Protein AF-A0A364LN42-F1 (afdb_monomer)

InterPro domains:
  IPR000801 Esterase-like [PF00756] (158-414)
  IPR001466 Beta-lactamase-related [PF00144] (446-735)
  IPR012338 Beta-lactamase/transpeptidase-like [G3DSA:3.40.710.10] (445-768)
  IPR012338 Beta-lactamase/transpeptidase-like [SSF56601] (440-734)
  IPR029058 Alpha/Beta hydrolase fold [G3DSA:3.40.50.1820] (144-422)
  IPR029058 Alpha/Beta hydrolase fold [SSF53474] (144-419)
  IPR050583 Mycobacterial A85 antigen [PTHR48098] (154-416)

Nearest PDB structures (foldseek):
  3c8d-assembly6_C  TM=6.130E-01  e=2.378E-16  Shigella flexneri 2a str. 2457T
  3c8h-assembly1_A  TM=5.876E-01  e=4.049E-17  Shigella flexneri 2a str. 2457T
  3c8d-assembly6_D  TM=5.938E-01  e=1.198E-16  Shigella flexneri 2a str. 2457T
  3c8d-assembly5_B  TM=5.773E-01  e=4.457E-16  Shigella flexneri 2a str. 2457T
  2b20-assembly1_A  TM=5.584E-01  e=5.601E-16  Shigella flexneri 2a str. 2457T

Solvent-accessible surface area (backbone atoms only — not comparable to full-atom values): 45828 Å² total; per-residue (Å²): 129,68,53,74,49,79,44,82,42,76,69,94,73,22,24,41,39,38,38,38,36,41,69,94,51,105,54,37,35,41,38,42,36,38,38,64,34,96,88,36,81,80,64,90,38,39,31,43,34,32,26,45,34,78,63,51,80,46,77,44,75,38,46,80,43,99,87,67,32,33,37,39,74,47,79,50,59,42,37,27,29,29,45,37,29,38,37,69,65,53,62,93,93,67,82,66,100,68,74,80,38,80,51,76,47,34,29,55,85,64,36,78,51,69,34,79,44,81,61,88,82,61,53,72,78,50,41,49,49,78,44,38,28,41,33,40,81,87,39,48,48,51,70,77,51,67,95,83,68,79,80,52,94,66,45,42,66,34,37,35,37,43,37,47,66,63,85,75,44,90,86,59,62,22,34,38,37,39,30,44,48,21,45,29,34,70,38,68,33,101,87,69,40,50,34,50,42,64,41,26,49,28,44,31,36,68,68,57,52,17,49,66,42,37,36,37,26,36,47,58,62,80,64,42,71,55,97,91,40,67,46,40,58,51,44,61,60,53,21,58,69,27,69,67,47,40,54,50,60,69,29,44,70,59,15,44,45,75,62,70,45,59,55,59,85,54,17,73,44,20,29,32,26,14,52,31,44,32,7,33,24,29,53,46,41,28,49,65,37,26,84,54,20,12,23,31,42,27,34,48,34,45,46,61,48,43,75,55,70,50,65,66,69,72,49,82,78,88,67,87,60,36,52,86,70,34,47,86,86,70,48,56,61,95,43,75,85,49,29,29,40,63,60,51,26,66,73,70,39,40,35,73,84,83,70,40,71,50,55,90,63,75,55,50,64,48,38,31,30,25,76,59,27,67,32,82,75,94,59,77,60,70,40,46,35,45,46,46,50,52,49,21,59,77,70,72,43,40,46,45,72,34,47,16,21,94,46,44,56,43,48,34,52,48,46,62,59,46,48,31,68,75,35,44,54,54,80,77,73,72,78,67,53,75,41,71,55,58,90,93,44,40,54,70,67,49,51,53,54,27,61,72,51,70,38,70,24,35,28,34,12,35,32,45,93,95,41,62,42,34,37,49,42,80,55,51,68,84,48,60,40,57,29,9,44,51,20,34,38,55,43,33,52,48,53,54,50,36,46,54,27,44,76,68,69,69,39,42,69,66,42,44,20,55,43,84,87,49,76,79,70,52,54,76,44,38,49,52,59,72,47,51,48,99,86,60,49,57,43,55,71,95,72,24,73,67,49,66,44,34,40,81,93,46,40,78,54,56,53,65,41,19,53,51,36,36,38,41,23,11,47,22,43,47,50,75,72,69,79,59,41,63,72,82,46,63,56,67,73,41,41,33,69,43,36,56,47,40,49,55,49,49,55,44,52,29,64,41,23,74,30,53,64,42,53,34,40,35,58,64,39,20,31,61,61,44,69,47,18,82,58,47,47,31,56,97,74,51,40,51,42,39,42,24,28,30,21,26,51,44,52,28,51,49,54,48,48,45,39,58,28,85,91,53,33,71,35,74,38,70,46,83,79,78,54,34,52,77,49,50,45,50,91,77,41,89,83,52,60,36,69,67,72,80,62,58,69,72,31,26,63,20,20,35,35,12,50,30,40,37,32,29,40,54,98,90,34,47,42,23,40,37,54,57,14,67,30,81,50,18,17,28,36,40,24,32,38,28,39,64,93,75,58,33,57,58,35,30,29,20,38,36,20,68,14,33,48,33,57,35,47,46,80,73,62,33,56,76,80,42,49,39,47,52,57,45,48,31,48,58,74,25,41,19,66,40,68,74,44,26,69,74,36,72,44,67,27,31,19,45,89,42,30,28,72,72,59,21,51,55,22,53,50,43,27,54,52,54,48,56,51,52,51,50,61,60,55,50,75,75,53,98,56,86,69,61,57,56,60,51,52,54,53,61,76,62,58,67,76,94,59,80,56,95,86,54,80,76,73,80,81,129

Mean predicted aligned error: 11.34 Å

Foldseek 3Di:
DWAKDWDAADDQQGWIWIWTWDDPDPFIKIKIKTDGDPPHDQFPWKKKWKQWQARDIDIDTWDQDPVRMTMDMDTHDQFIKMKIAMDGHDDPPRDDPDTRDIDIFGHHRRHTLVQQGQDPPQDPLLAWDKFKWKQAQVLAIDDGDDPPDDADVRIFIKIKTDGRCNVVDPLDAFFEEEEEQLCQDCHQAPVRHHQVNSSSLSVCCSVLLFPNHIYMYTRFDHFDDDPNDTFDDCLLVLLQLDPSVLVNVQSNQVNCVVVVRRHDQDLLRYEYEYEASSLSSRLSSCQQCVSRHQEYERELYNQQAAAPPCLLVVHDPPDSQTPVRPCNSVPPPPDSVRTRQVVVCVVVQARSNVRDGGDDHHHHYAAEYELPEQDPPDRDGDRSVVSSLVVCVSVLAFYAYGHHYRGSSSVSNVCSVVNCVSGPSDDDPPLAAQDQADVVRGPVVVVVQCVLQVFQKKKKWKDAPNGIYIYIDNDDLLDWDFFFQLLLLLVLLLVLLLQLCLVVVSDDAQQRHFDPLPSPADQQQFLQLLCADPVSGRDDLVPRPLNQQADPVCSVQSRRQGLQLLLQQQSQWDQDDHGSTDGVDRGPQFHDHHQVSQQSVQVSRCSRRVYHPQSNSCRAQPHPNHLVQSSWGCPPPRRSRTRIIGGNRSVNSVVQVQLADPSRVQQQAQDPVRDFLVRHCLQVDPLFFFPGQDFDPVLSRQWGGGRSWIFGHDPNFTQKIKDWGQDQAKTKMKIFGADRVPSHTRMIMIMITRGLLVQLCCVVTYDPSCVSVVSRPCRRRQADNGSVQLVQFRQSRGRLVGGDPVSSVVRVVRNVVVVVVVVVVVVVVVDDDPPVVVVVVVVVVVPRPPDPNSSDDDDPDD

pLDDT: mean 84.15, std 15.56, range [24.89, 98.75]

Sequence (862 aa):
MPESLKIMIDGPSAGLVEILIDTDSSAISAAFIYTPDTATPAPYEMLLGYHDAAGEAHQLPMTLQKNGQWTAKRTMAPNESSDFYMHPNVKPGKLTQKPDIISKIALSDGKIIASVYENPELPTESKGSIQRRVLNAEGILSEPVDEHHQIKPGEQLIEVYIPAGYESSDSKVYPVQVMLDGGMHLRQDAFGNSMGTKTILDNLIANGRMLPIVAVFVSPSPPTQKEGQWVSMPRLGEYACDLKTDAMLKSIPGALKQAGMKTTEDPKKTGLCGQSMGGLQALYTAKMHPEIFGQVIAQSPAVWWGPPAPRLNNEENKSPARYEDDETWRAPLSNQEEQQYLLKMLNTGYDQLSRQTVPQGEVSIYLQAGTHETGDRNQGDEPLTQSVMTLARKLNIGCKLHNGGHTAESWATGLAILLPQAHPAQPALETTEEVNAINEITRSSTEELMRSANIQGAAIASYSDAHISTLSIGTTAKTPFGVASLSKPVFAYLVLKLLEANNADEAIPGFGKFNSSDSQFDLDTPLYQVFRDASGETLADNDNPFLKNFKPEDWDLAKQLNARIILSHRTGLHIVEQKPYSFQFAPGAYYAYSGPGIDCLQMAIEELTHSDLETLAWANVFAAHALNMSHSSYGDEPVAANSLKTTAEDYAALVSSWINDERLNYAFKPQEPIYTMENDYFPQSKDMLVEEITIDASDRKQVSWGLGVGLVIKDKEVVGAYHTGDMNQWRSGFGAEIAPETGRCQTTRVYCANGANGHILAEKILPKALSPALNYFFPTYGFARNVKELDETSFHGMNPQRLKPDLKEQAYQTKNISNRYKELLQGSKSEKTDVAVAEVLDSAQQAKPATPNPFSMEPKPH

Radius of gyration: 31.54 Å; Cα contacts (8 Å, |Δi|>4): 1818; chains: 1; bounding box: 87×78×84 Å

Organism: NCBI:txid45073

Structure (mmCIF, N/CA/C/O backbone):
data_AF-A0A364LN42-F1
#
_entry.id   AF-A0A364LN42-F1
#
loop_
_atom_site.group_PDB
_atom_site.id
_atom_site.type_symbol
_atom_site.label_atom_id
_atom_site.label_alt_id
_atom_site.label_comp_id
_atom_site.label_asym_id
_atom_site.label_entity_id
_atom_site.label_seq_id
_atom_site.pdbx_PDB_ins_code
_atom_site.Cartn_x
_atom_site.Cartn_y
_atom_site.Cartn_z
_atom_site.occupancy
_atom_site.B_iso_or_equiv
_atom_site.auth_seq_id
_atom_site.auth_comp_id
_atom_site.auth_asym_id
_atom_site.auth_atom_id
_atom_site.pdbx_PDB_model_num
ATOM 1 N N . MET A 1 1 ? -25.585 -3.894 -9.585 1.00 34.66 1 MET A N 1
ATOM 2 C CA . MET A 1 1 ? -26.838 -3.324 -9.038 1.00 34.66 1 MET A CA 1
ATOM 3 C C . MET A 1 1 ? -26.421 -2.275 -8.030 1.00 34.66 1 MET A C 1
ATOM 5 O O . MET A 1 1 ? -25.527 -2.601 -7.258 1.00 34.66 1 MET A O 1
ATOM 9 N N 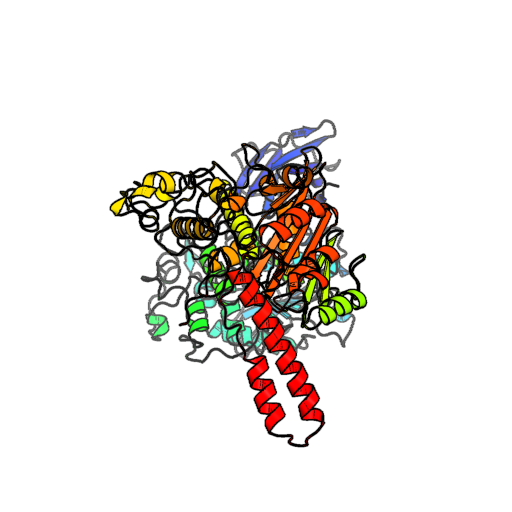. PRO A 1 2 ? -26.991 -1.060 -8.067 1.00 55.22 2 PRO A N 1
ATOM 10 C CA . PRO A 1 2 ? -26.629 -0.002 -7.130 1.00 55.22 2 PRO A CA 1
ATOM 11 C C . PRO A 1 2 ? -26.849 -0.486 -5.697 1.00 55.22 2 PRO A C 1
ATOM 13 O O . PRO A 1 2 ? -27.862 -1.131 -5.407 1.00 55.22 2 PRO A O 1
ATOM 16 N N . GLU A 1 3 ? -25.887 -0.219 -4.819 1.00 74.44 3 GLU A N 1
ATOM 17 C CA . GLU A 1 3 ? -26.058 -0.508 -3.400 1.00 74.44 3 GLU A CA 1
ATOM 18 C C . GLU A 1 3 ? -27.055 0.486 -2.808 1.00 74.44 3 GLU A C 1
ATOM 20 O O . GLU A 1 3 ? -27.007 1.684 -3.094 1.00 74.44 3 GLU A O 1
ATOM 25 N N . SER A 1 4 ? -27.983 -0.020 -1.999 1.00 83.38 4 SER A N 1
ATOM 26 C CA . SER A 1 4 ? -29.033 0.789 -1.390 1.00 83.38 4 SER A CA 1
ATOM 27 C C . SER A 1 4 ? -29.049 0.612 0.119 1.00 83.38 4 SER A C 1
ATOM 29 O O . SER A 1 4 ? -29.069 -0.524 0.598 1.00 83.38 4 SER A O 1
ATOM 31 N N . LEU A 1 5 ? -29.138 1.715 0.854 1.00 83.69 5 LEU A N 1
ATOM 32 C CA . LEU A 1 5 ? -29.405 1.724 2.289 1.00 83.69 5 LEU A CA 1
ATOM 33 C C . LEU A 1 5 ? -30.772 2.346 2.546 1.00 83.69 5 LEU A C 1
ATOM 35 O O . LEU A 1 5 ? -31.093 3.397 1.995 1.00 83.69 5 LEU A O 1
ATOM 39 N N . LYS A 1 6 ? -31.564 1.700 3.399 1.00 84.62 6 LYS A N 1
ATOM 40 C CA . LYS A 1 6 ? -32.884 2.170 3.819 1.00 84.62 6 LYS A CA 1
ATOM 41 C C . LYS A 1 6 ? -32.875 2.430 5.313 1.00 84.62 6 LYS A C 1
ATOM 43 O O . LYS A 1 6 ? -32.485 1.558 6.082 1.00 84.62 6 LYS A O 1
ATOM 48 N N . ILE A 1 7 ? -33.307 3.622 5.702 1.00 80.50 7 ILE A N 1
ATOM 49 C CA . ILE A 1 7 ? -33.343 4.079 7.087 1.00 80.50 7 ILE A CA 1
ATOM 50 C C . ILE A 1 7 ? -34.762 4.558 7.378 1.00 80.50 7 ILE A C 1
ATOM 52 O O . ILE A 1 7 ? -35.265 5.476 6.727 1.00 80.50 7 ILE A O 1
ATOM 56 N N . MET A 1 8 ? -35.409 3.913 8.345 1.00 79.69 8 MET A N 1
ATOM 57 C CA . MET A 1 8 ? -36.706 4.345 8.857 1.00 79.69 8 MET A CA 1
ATOM 58 C C . MET A 1 8 ? -36.498 5.447 9.889 1.00 79.69 8 MET A C 1
ATOM 60 O O . MET A 1 8 ? -35.663 5.309 10.782 1.00 79.69 8 MET A O 1
ATOM 64 N N . ILE A 1 9 ? -37.253 6.532 9.750 1.00 76.25 9 ILE A N 1
ATOM 65 C CA . ILE A 1 9 ? -37.208 7.690 10.638 1.00 76.25 9 ILE A CA 1
ATOM 66 C C . ILE A 1 9 ? -38.529 7.776 11.390 1.00 76.25 9 ILE A C 1
ATOM 68 O O . ILE A 1 9 ? -39.594 7.742 10.776 1.00 76.25 9 ILE A O 1
ATOM 72 N N . ASP A 1 10 ? -38.445 7.953 12.706 1.00 72.75 10 ASP A N 1
ATOM 73 C CA . ASP A 1 10 ? -39.593 8.150 13.588 1.00 72.75 10 ASP A CA 1
ATOM 74 C C . ASP A 1 10 ? -39.764 9.629 13.987 1.00 72.75 10 ASP A C 1
ATOM 76 O O . ASP A 1 10 ? -38.845 10.446 13.896 1.00 72.75 10 ASP A O 1
ATOM 80 N N . GLY A 1 11 ? -40.946 9.979 14.501 1.00 73.62 11 GLY A N 1
ATOM 81 C CA . GLY A 1 11 ? -41.213 11.288 15.104 1.00 73.62 11 GLY A CA 1
ATOM 82 C C . GLY A 1 11 ? -41.838 12.322 14.151 1.00 73.62 11 GLY A C 1
ATOM 83 O O . GLY A 1 11 ? -42.590 11.958 13.250 1.00 73.62 11 GLY A O 1
ATOM 84 N N . PRO A 1 12 ? -41.603 13.634 14.363 1.00 67.25 12 PRO A N 1
ATOM 85 C CA . PRO A 1 12 ? -42.254 14.711 13.602 1.00 67.25 12 PRO A CA 1
ATOM 86 C C . PRO A 1 12 ? -41.954 14.714 12.095 1.00 67.25 12 PRO A C 1
ATOM 88 O O . PRO A 1 12 ? -42.719 15.294 11.327 1.00 67.25 12 PRO A O 1
ATOM 91 N N . SER A 1 13 ? -40.864 14.057 11.696 1.00 73.25 13 SER A N 1
ATOM 92 C CA . SER A 1 13 ? -40.408 13.892 10.312 1.00 73.25 13 SER A CA 1
ATOM 93 C C . SER A 1 13 ? -40.422 12.414 9.904 1.00 73.25 13 SER A C 1
ATOM 95 O O . SER A 1 13 ? -39.516 11.955 9.211 1.00 73.25 13 SER A O 1
ATOM 97 N N . ALA A 1 14 ? -41.416 11.656 10.387 1.00 79.81 14 ALA A N 1
ATOM 98 C CA . ALA A 1 14 ? -41.505 10.225 10.132 1.00 79.81 14 ALA A CA 1
ATOM 99 C C . ALA A 1 14 ? -41.634 9.907 8.635 1.00 79.81 14 ALA A C 1
ATOM 101 O O . ALA A 1 14 ? -42.406 10.554 7.908 1.00 79.81 14 ALA A O 1
ATOM 102 N N . GLY A 1 15 ? -40.873 8.907 8.197 1.00 83.00 15 GLY A N 1
ATOM 103 C CA . GLY A 1 15 ? -40.774 8.489 6.804 1.00 83.00 15 GLY A CA 1
ATOM 104 C C . GLY A 1 15 ? -39.597 7.549 6.543 1.00 83.00 15 GLY A C 1
ATOM 105 O O . GLY A 1 15 ? -38.890 7.118 7.454 1.00 83.00 15 GLY A O 1
ATOM 106 N N . LEU A 1 16 ? -39.367 7.248 5.266 1.00 86.12 16 LEU A N 1
ATOM 107 C CA . LEU A 1 16 ? -38.278 6.398 4.787 1.00 86.12 16 LEU A CA 1
ATOM 108 C C . LEU A 1 16 ? -37.222 7.236 4.062 1.00 86.12 16 LEU A C 1
ATOM 110 O O . LEU A 1 16 ? -37.535 7.914 3.081 1.00 86.12 16 LEU A O 1
ATOM 114 N N . VAL A 1 17 ? -35.965 7.126 4.490 1.00 86.31 17 VAL A N 1
ATOM 115 C CA . VAL A 1 17 ? -34.799 7.616 3.748 1.00 86.31 17 VAL A CA 1
ATOM 116 C C . VAL A 1 17 ? -34.156 6.446 3.005 1.00 86.31 17 VAL A C 1
ATOM 118 O O . VAL A 1 17 ? -33.785 5.446 3.612 1.00 86.31 17 VAL A O 1
ATOM 121 N N . GLU A 1 18 ? -34.007 6.570 1.692 1.00 89.12 18 GLU A N 1
ATOM 122 C CA . GLU A 1 18 ? -33.270 5.641 0.841 1.00 89.12 18 GLU A CA 1
ATOM 123 C C . GLU A 1 18 ? -32.053 6.350 0.241 1.00 89.12 18 GLU A C 1
ATOM 125 O O . GLU A 1 18 ? -32.156 7.445 -0.314 1.00 89.12 18 GLU A O 1
ATOM 130 N N . ILE A 1 19 ? -30.891 5.722 0.372 1.00 88.19 19 ILE A N 1
ATOM 131 C CA . ILE A 1 19 ? -29.623 6.187 -0.184 1.00 88.19 19 ILE A CA 1
ATOM 132 C C . ILE A 1 19 ? -29.207 5.182 -1.242 1.00 88.19 19 ILE A C 1
ATOM 134 O O . ILE A 1 19 ? -29.066 4.001 -0.933 1.00 88.19 19 ILE A O 1
ATOM 138 N N . LEU A 1 20 ? -29.007 5.643 -2.472 1.00 88.62 20 LEU A N 1
ATOM 139 C CA . LEU A 1 20 ? -28.571 4.817 -3.594 1.00 88.62 20 LEU A CA 1
ATOM 140 C C . LEU A 1 20 ? -27.171 5.241 -4.020 1.00 88.62 20 LEU A C 1
ATOM 142 O O . LEU A 1 20 ? -26.973 6.412 -4.348 1.00 88.62 20 LEU A O 1
ATOM 146 N N . ILE A 1 21 ? -26.236 4.295 -4.041 1.00 86.62 21 ILE A N 1
ATOM 147 C CA . ILE A 1 21 ? -24.879 4.501 -4.544 1.00 86.62 21 ILE A CA 1
ATOM 148 C C . ILE A 1 21 ? -24.771 3.919 -5.951 1.00 86.62 21 ILE A C 1
ATOM 150 O O . ILE A 1 21 ? -25.023 2.732 -6.171 1.00 86.62 21 ILE A O 1
ATOM 154 N N . ASP A 1 22 ? -24.398 4.778 -6.895 1.00 82.31 22 ASP A N 1
ATOM 155 C CA . ASP A 1 22 ? -24.105 4.434 -8.282 1.00 82.31 22 ASP A CA 1
ATOM 156 C C . ASP A 1 22 ? -22.597 4.552 -8.533 1.00 82.31 22 ASP A C 1
ATOM 158 O O . ASP A 1 22 ? -22.004 5.620 -8.345 1.00 82.31 22 ASP A O 1
ATOM 162 N N . THR A 1 23 ? -21.994 3.429 -8.921 1.00 73.69 23 THR A N 1
ATOM 163 C CA . THR A 1 23 ? -20.557 3.257 -9.168 1.00 73.69 23 THR A CA 1
ATOM 164 C C . THR A 1 23 ? -20.233 3.049 -10.649 1.00 73.69 23 THR A C 1
ATOM 166 O O . THR A 1 23 ? -19.070 2.852 -10.977 1.00 73.69 23 THR A O 1
ATOM 169 N N . ASP A 1 24 ? -21.225 3.062 -11.549 1.00 61.56 24 ASP A N 1
ATOM 170 C CA . ASP A 1 24 ? -21.040 2.701 -12.967 1.00 61.56 24 ASP A CA 1
ATOM 171 C C . ASP A 1 24 ? -20.440 3.853 -13.811 1.00 61.56 24 ASP A C 1
ATOM 173 O O . ASP A 1 24 ? -20.333 3.758 -15.035 1.00 61.56 24 ASP A O 1
ATOM 177 N N . SER A 1 25 ? -20.054 4.963 -13.172 1.00 53.22 25 SER A N 1
ATOM 178 C CA . SER A 1 25 ? -19.477 6.149 -13.810 1.00 53.22 25 SER A CA 1
ATOM 179 C C . SER A 1 25 ? -18.079 6.450 -13.266 1.00 53.22 25 SER A C 1
ATOM 181 O O . SER A 1 25 ? -17.711 5.968 -12.200 1.00 53.22 25 SER A O 1
ATOM 183 N N . SER A 1 26 ? -17.316 7.316 -13.942 1.00 55.88 26 SER A N 1
ATOM 184 C CA . SER A 1 26 ? -15.985 7.778 -13.501 1.00 55.88 26 SER A CA 1
ATOM 185 C C . SER A 1 26 ? -15.963 8.462 -12.118 1.00 55.88 26 SER A C 1
ATOM 187 O O . SER A 1 26 ? -14.911 8.909 -11.666 1.00 55.88 26 SER A O 1
ATOM 189 N N . ALA A 1 27 ? -17.122 8.606 -11.467 1.00 67.62 27 ALA A N 1
ATOM 190 C CA . ALA A 1 27 ? -17.294 9.095 -10.110 1.00 67.62 27 ALA A CA 1
ATOM 191 C C . ALA A 1 27 ? -18.405 8.313 -9.383 1.00 67.62 27 ALA A C 1
ATOM 193 O O . ALA A 1 27 ? -19.352 7.822 -10.000 1.00 67.62 27 ALA A O 1
ATOM 194 N N . ILE A 1 28 ? -18.323 8.242 -8.054 1.00 80.06 28 ILE A N 1
ATOM 195 C CA . ILE A 1 28 ? -19.355 7.607 -7.228 1.00 80.06 28 ILE A CA 1
ATOM 196 C C . ILE A 1 28 ? -20.423 8.651 -6.915 1.00 80.06 28 ILE A C 1
ATOM 198 O O . ILE A 1 28 ? -20.117 9.716 -6.376 1.00 80.06 28 ILE A O 1
ATOM 202 N N . SER A 1 29 ? -21.682 8.372 -7.251 1.00 86.44 29 SER A N 1
ATOM 203 C CA . SER A 1 29 ? -22.796 9.281 -6.968 1.00 86.44 29 SER A CA 1
ATOM 204 C C . SER A 1 29 ? -23.743 8.689 -5.934 1.00 86.44 29 SER A C 1
ATOM 206 O O . SER A 1 29 ? -24.193 7.555 -6.073 1.00 86.44 29 SER A O 1
ATOM 208 N N . ALA A 1 30 ? -24.081 9.486 -4.921 1.00 89.19 30 ALA A N 1
ATOM 209 C CA . ALA A 1 30 ? -25.081 9.157 -3.919 1.00 89.19 30 ALA A CA 1
ATOM 210 C C . ALA A 1 30 ? -26.370 9.939 -4.168 1.00 89.19 30 ALA A C 1
ATOM 212 O O . ALA A 1 30 ? -26.370 11.175 -4.195 1.00 89.19 30 ALA A O 1
ATOM 213 N N . ALA A 1 31 ? -27.479 9.219 -4.324 1.00 90.88 31 ALA A N 1
ATOM 214 C CA . ALA A 1 31 ? -28.819 9.784 -4.380 1.00 90.88 31 ALA A CA 1
ATOM 215 C C . ALA A 1 31 ? -29.537 9.574 -3.045 1.00 90.88 31 ALA A C 1
ATOM 217 O O . ALA A 1 31 ? -29.695 8.445 -2.598 1.00 90.88 31 ALA A O 1
ATOM 218 N N . PHE A 1 32 ? -30.000 10.665 -2.446 1.00 91.31 32 PHE A N 1
ATOM 219 C CA . PHE A 1 32 ? -30.742 10.699 -1.192 1.00 91.31 32 PHE A CA 1
ATOM 220 C C . PHE A 1 32 ? -32.212 10.907 -1.504 1.00 91.31 32 PHE A C 1
ATOM 222 O O . PHE A 1 32 ? -32.571 11.914 -2.117 1.00 91.31 32 PHE A O 1
ATOM 229 N N . ILE A 1 33 ? -33.051 9.971 -1.085 1.00 91.81 33 ILE A N 1
ATOM 230 C CA . ILE A 1 33 ? -34.481 9.941 -1.370 1.00 91.81 33 ILE A CA 1
ATOM 231 C C . ILE A 1 33 ? -35.216 9.891 -0.038 1.00 91.81 33 ILE A C 1
ATOM 233 O O . ILE A 1 33 ? -35.056 8.945 0.719 1.00 91.81 33 ILE A O 1
ATOM 237 N N . TYR A 1 34 ? -36.046 10.883 0.248 1.00 90.19 34 TYR A N 1
ATOM 238 C CA . TYR A 1 34 ? -36.921 10.880 1.416 1.00 90.19 34 TYR A CA 1
ATOM 239 C C . TYR A 1 34 ? -38.371 10.702 0.981 1.00 90.19 34 TYR A C 1
ATOM 241 O O . TYR A 1 34 ? -38.873 11.424 0.113 1.00 90.19 34 TYR A O 1
ATOM 249 N N . THR A 1 35 ? -39.042 9.745 1.609 1.00 90.31 35 THR A N 1
ATOM 250 C CA . THR A 1 35 ? -40.457 9.442 1.413 1.00 90.31 35 THR A CA 1
ATOM 251 C C . THR A 1 35 ? -41.185 9.696 2.733 1.00 90.31 35 THR A C 1
ATOM 253 O O . THR A 1 35 ? -41.026 8.891 3.648 1.00 90.31 35 THR A O 1
ATOM 256 N N . PRO A 1 36 ? -41.953 10.793 2.869 1.00 87.00 36 PRO A N 1
ATOM 257 C CA . PRO A 1 36 ? -42.693 11.065 4.097 1.00 87.00 36 PRO A CA 1
ATOM 258 C C . PRO A 1 36 ? -43.805 10.033 4.309 1.00 87.00 36 PRO A C 1
ATOM 260 O O . PRO A 1 36 ? -44.447 9.597 3.347 1.00 87.00 36 PRO A O 1
ATOM 263 N N . ASP A 1 37 ? -44.075 9.690 5.567 1.00 85.81 37 ASP A N 1
ATOM 264 C CA . ASP A 1 37 ? -45.233 8.869 5.915 1.00 85.81 37 ASP A CA 1
ATOM 265 C C . ASP A 1 37 ? -46.543 9.579 5.563 1.00 85.81 37 ASP A C 1
ATOM 267 O O . ASP A 1 37 ? -46.654 10.805 5.604 1.00 85.81 37 ASP A O 1
ATOM 271 N N . THR A 1 38 ? -47.597 8.806 5.293 1.00 82.12 38 THR A N 1
ATOM 272 C CA . THR A 1 38 ? -48.912 9.353 4.910 1.00 82.12 38 THR A CA 1
ATOM 273 C C . THR A 1 38 ? -49.545 10.253 5.976 1.00 82.12 38 THR A C 1
ATOM 275 O O . THR A 1 38 ? -50.446 11.029 5.665 1.00 82.12 38 THR A O 1
ATOM 278 N N . ALA A 1 39 ? -49.115 10.122 7.235 1.00 79.25 39 ALA A N 1
ATOM 279 C CA . ALA A 1 39 ? -49.578 10.932 8.360 1.00 79.25 39 ALA A CA 1
ATOM 280 C C . ALA A 1 39 ? -48.729 12.199 8.590 1.00 79.25 39 ALA A C 1
ATOM 282 O O . ALA A 1 39 ? -49.172 13.104 9.300 1.00 79.25 39 ALA A O 1
ATOM 283 N N . THR A 1 40 ? -47.541 12.280 7.986 1.00 73.44 40 THR A N 1
ATOM 284 C CA . THR A 1 40 ? -46.602 13.396 8.133 1.00 73.44 40 THR A CA 1
ATOM 285 C C . THR A 1 40 ? -46.912 14.468 7.080 1.00 73.44 40 THR A C 1
ATOM 287 O O . THR A 1 40 ? -46.934 14.163 5.885 1.00 73.44 40 THR A O 1
ATOM 290 N N . PRO A 1 41 ? -47.159 15.738 7.458 1.00 73.25 41 PRO A N 1
ATOM 291 C CA . PRO A 1 41 ? -47.345 16.810 6.485 1.00 73.25 41 PRO A CA 1
ATOM 292 C C . PRO A 1 41 ? -46.116 16.956 5.581 1.00 73.25 41 PRO A C 1
ATOM 294 O O . PRO A 1 41 ? -44.994 17.080 6.070 1.00 73.25 41 PRO A O 1
ATOM 297 N N . ALA A 1 42 ? -46.326 16.974 4.262 1.00 69.75 42 ALA A N 1
ATOM 298 C CA . ALA A 1 42 ? -45.230 17.150 3.319 1.00 69.75 42 ALA A CA 1
ATOM 299 C C . ALA A 1 42 ? -44.558 18.523 3.534 1.00 69.75 42 ALA A C 1
ATOM 301 O O . ALA A 1 42 ? -45.265 19.539 3.587 1.00 69.75 42 ALA A O 1
ATOM 302 N N . PRO A 1 43 ? -43.219 18.582 3.651 1.00 75.44 43 PRO A N 1
ATOM 303 C CA . PRO A 1 43 ? -42.525 19.857 3.752 1.00 75.44 43 PRO A CA 1
ATOM 304 C C . PRO A 1 43 ? -42.729 20.697 2.482 1.00 75.44 43 PRO A C 1
ATOM 306 O O . PRO A 1 43 ? -42.970 20.156 1.408 1.00 75.44 43 PRO A O 1
ATOM 309 N N . TYR A 1 44 ? -42.663 22.023 2.599 1.00 78.56 44 TYR A N 1
ATOM 310 C CA . TYR A 1 44 ? -42.721 22.965 1.476 1.00 78.56 44 TYR A CA 1
ATOM 311 C C . TYR A 1 44 ? -41.340 23.242 0.866 1.00 78.56 44 TYR A C 1
ATOM 313 O O . TYR A 1 44 ? -41.236 23.537 -0.321 1.00 78.56 44 TYR A O 1
ATOM 321 N N . GLU A 1 45 ? -40.285 23.133 1.669 1.00 83.75 45 GLU A N 1
ATOM 322 C CA . GLU A 1 45 ? -38.878 23.205 1.269 1.00 83.75 45 GLU A CA 1
ATOM 323 C C . GLU A 1 45 ? -38.134 22.091 1.998 1.00 83.75 45 GLU A C 1
ATOM 325 O O . GLU A 1 45 ? -38.495 21.746 3.122 1.00 83.75 45 GLU A O 1
ATOM 330 N N . MET A 1 46 ? -37.095 21.530 1.387 1.00 85.31 46 MET A N 1
ATOM 331 C CA . MET A 1 46 ? -36.288 20.519 2.054 1.00 85.31 46 MET A CA 1
ATOM 332 C C . MET A 1 46 ? -34.822 20.660 1.672 1.00 85.31 46 MET A C 1
ATOM 334 O O . MET A 1 46 ? -34.492 20.833 0.496 1.00 85.31 46 MET A O 1
ATOM 338 N N . LEU A 1 47 ? -33.949 20.612 2.675 1.00 87.44 47 LEU A N 1
ATOM 339 C CA . LEU A 1 47 ? -32.502 20.704 2.507 1.00 87.44 47 LEU A CA 1
ATOM 340 C C . LEU A 1 47 ? -31.843 19.406 2.956 1.00 87.44 47 LEU A C 1
ATOM 342 O O . LEU A 1 47 ? -32.164 18.898 4.030 1.00 87.44 47 LEU A O 1
ATOM 346 N N . LEU A 1 48 ? -30.898 18.927 2.151 1.00 88.38 48 LEU A N 1
ATOM 347 C CA . LEU A 1 48 ? -29.901 17.942 2.545 1.00 88.38 48 LEU A CA 1
ATOM 348 C C . LEU A 1 48 ? -28.673 18.710 3.025 1.00 88.38 48 LEU A C 1
ATOM 350 O O . LEU A 1 48 ? -27.998 19.359 2.226 1.00 88.38 48 LEU A O 1
ATOM 354 N N . GLY A 1 49 ? -28.397 18.656 4.318 1.00 85.69 49 GLY A N 1
ATOM 355 C CA . GLY A 1 49 ? -27.120 19.080 4.863 1.00 85.69 49 GLY A CA 1
ATOM 356 C C . GLY A 1 49 ? -26.194 17.886 5.037 1.00 85.69 49 GLY A C 1
ATOM 357 O O . GLY A 1 49 ? -26.658 16.766 5.250 1.00 85.69 49 GLY A O 1
ATOM 358 N N . TYR A 1 50 ? -24.893 18.106 4.932 1.00 83.75 50 TYR A N 1
ATOM 359 C CA . TYR A 1 50 ? -23.906 17.084 5.252 1.00 83.75 50 TYR A CA 1
ATOM 360 C C . TYR A 1 50 ? -22.605 17.704 5.750 1.00 83.75 50 TYR A C 1
ATOM 362 O O . TYR A 1 50 ? -22.333 18.867 5.462 1.00 83.75 50 TYR A O 1
ATOM 370 N N . HIS A 1 51 ? -21.823 16.935 6.498 1.00 79.25 51 HIS A N 1
ATOM 371 C CA . HIS A 1 51 ? -20.415 17.231 6.740 1.00 79.25 51 HIS A CA 1
ATOM 372 C C . HIS A 1 51 ? -19.589 16.370 5.796 1.00 79.25 51 HIS A C 1
ATOM 374 O O . HIS A 1 51 ? -19.830 15.164 5.705 1.00 79.25 51 HIS A O 1
ATOM 380 N N . ASP A 1 52 ? -18.689 16.978 5.033 1.00 73.50 52 ASP A N 1
ATOM 381 C CA . ASP A 1 52 ? -17.793 16.221 4.161 1.00 73.50 52 ASP A CA 1
ATOM 382 C C . ASP A 1 52 ? -16.685 15.510 4.956 1.00 73.50 52 ASP A C 1
ATOM 384 O O . ASP A 1 52 ? -16.627 15.567 6.186 1.00 73.50 52 ASP A O 1
ATOM 388 N N . ALA A 1 53 ? -15.792 14.839 4.232 1.00 64.94 53 ALA A N 1
ATOM 389 C CA . ALA A 1 53 ? -14.618 14.169 4.782 1.00 64.94 53 ALA A CA 1
ATOM 390 C C . ALA A 1 53 ? -13.728 15.079 5.662 1.00 64.94 53 ALA A C 1
ATOM 392 O O . ALA A 1 53 ? -13.084 14.593 6.595 1.00 64.94 53 ALA A O 1
ATOM 393 N N . ALA A 1 54 ? -13.687 16.388 5.399 1.00 65.00 54 ALA A N 1
ATOM 394 C CA . ALA A 1 54 ? -12.919 17.358 6.178 1.00 65.00 54 ALA A CA 1
ATOM 395 C C . ALA A 1 54 ? -13.692 17.890 7.402 1.00 65.00 54 ALA A C 1
ATOM 397 O O . ALA A 1 54 ? -13.141 18.644 8.206 1.00 65.00 54 ALA A O 1
ATOM 398 N N . GLY A 1 55 ? -14.955 17.489 7.571 1.00 68.44 55 GLY A N 1
ATOM 399 C CA . GLY A 1 55 ? -15.853 18.005 8.599 1.00 68.44 55 GLY A CA 1
ATOM 400 C C . GLY A 1 55 ? -16.482 19.352 8.234 1.00 68.44 55 GLY A C 1
ATOM 401 O O . GLY A 1 55 ? -17.131 19.968 9.082 1.00 68.44 55 GLY A O 1
ATOM 402 N N . GLU A 1 56 ? -16.320 19.829 6.996 1.00 74.25 56 GLU A N 1
ATOM 403 C CA . GLU A 1 56 ? -16.941 21.072 6.545 1.00 74.25 56 GLU A CA 1
ATOM 404 C C . GLU A 1 56 ? -18.430 20.861 6.277 1.00 74.25 56 GLU A C 1
ATOM 406 O O . GLU A 1 56 ? -18.846 19.870 5.678 1.00 74.25 56 GLU A O 1
ATOM 411 N N . ALA A 1 57 ? -19.256 21.805 6.730 1.00 79.50 57 ALA A N 1
ATOM 412 C CA . ALA A 1 57 ? -20.701 21.729 6.576 1.00 79.50 57 ALA A CA 1
ATOM 413 C C . ALA A 1 57 ? -21.152 22.257 5.205 1.00 79.50 57 ALA A C 1
ATOM 415 O O . ALA A 1 57 ? -20.938 23.421 4.864 1.00 79.50 57 ALA A O 1
ATOM 416 N N . HIS A 1 58 ? -21.892 21.431 4.474 1.00 85.06 58 HIS A N 1
ATOM 417 C CA . HIS A 1 58 ? -22.448 21.718 3.154 1.00 85.06 58 HIS A CA 1
ATOM 418 C C . HIS A 1 58 ? -23.967 21.580 3.151 1.00 85.06 58 HIS A C 1
ATOM 420 O O . HIS A 1 58 ? -24.546 20.863 3.969 1.00 85.06 58 HIS A O 1
ATOM 426 N N . GLN A 1 59 ? -24.631 22.258 2.211 1.00 86.12 59 GLN A N 1
ATOM 427 C CA . GLN A 1 59 ? -26.087 22.212 2.047 1.00 86.12 59 GLN A CA 1
ATOM 428 C C . GLN A 1 59 ? -26.483 22.159 0.576 1.00 86.1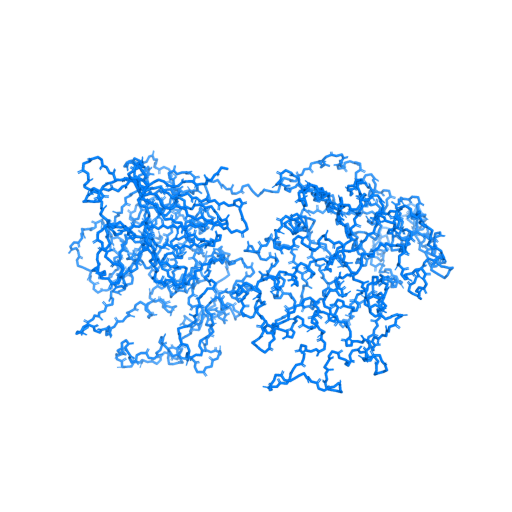2 59 GLN A C 1
ATOM 430 O O . GLN A 1 59 ? -25.970 22.910 -0.252 1.00 86.12 59 GLN A O 1
ATOM 435 N N . LEU A 1 60 ? -27.461 21.311 0.275 1.00 89.38 60 LEU A N 1
ATOM 436 C CA . LEU A 1 60 ? -28.024 21.117 -1.053 1.00 89.38 60 LEU A CA 1
ATOM 437 C C . LEU A 1 60 ? -29.559 21.146 -0.968 1.00 89.38 60 LEU A C 1
ATOM 439 O O . LEU A 1 60 ? -30.138 20.468 -0.114 1.00 89.38 60 LEU A O 1
ATOM 443 N N . PRO A 1 61 ? -30.259 21.894 -1.838 1.00 89.38 61 PRO A N 1
ATOM 444 C CA . PRO A 1 61 ? -31.710 21.818 -1.913 1.00 89.38 61 PRO A CA 1
ATOM 445 C C . PRO A 1 61 ? -32.151 20.458 -2.458 1.00 89.38 61 PRO A C 1
ATOM 447 O O . PRO A 1 61 ? -31.592 19.948 -3.430 1.00 89.38 61 PRO A O 1
ATOM 450 N N . MET A 1 62 ? -33.189 19.882 -1.857 1.00 91.81 62 MET A N 1
ATOM 451 C CA . MET A 1 62 ? -33.824 18.668 -2.362 1.00 91.81 62 MET A CA 1
ATOM 452 C C . MET A 1 62 ? -34.983 19.036 -3.292 1.00 91.81 62 MET A C 1
ATOM 454 O O . MET A 1 62 ? -35.653 20.052 -3.123 1.00 91.81 62 MET A O 1
ATOM 458 N N . THR A 1 63 ? -35.220 18.203 -4.301 1.00 92.88 63 THR A N 1
ATOM 459 C CA . THR A 1 63 ? -36.268 18.402 -5.310 1.00 92.88 63 THR A CA 1
ATOM 460 C C . THR A 1 63 ? -37.485 17.543 -4.989 1.00 92.88 63 THR A C 1
ATOM 462 O O . THR A 1 63 ? -37.349 16.324 -4.879 1.00 92.88 63 THR A O 1
ATOM 465 N N . LEU A 1 64 ? -38.667 18.158 -4.888 1.00 91.56 64 LEU A N 1
ATOM 466 C CA . LEU A 1 64 ? -39.941 17.446 -4.760 1.00 91.56 64 LEU A CA 1
ATOM 467 C C . LEU A 1 64 ? -40.331 16.798 -6.095 1.00 91.56 64 LEU A C 1
ATOM 469 O O . LEU A 1 64 ? -40.526 17.473 -7.108 1.00 91.56 64 LEU A O 1
ATOM 473 N N . GLN A 1 65 ? -40.476 15.481 -6.083 1.00 93.38 65 GLN A N 1
ATOM 474 C CA . GLN A 1 65 ? -40.889 14.663 -7.212 1.00 93.38 65 GLN A CA 1
ATOM 475 C C . GLN A 1 65 ? -42.416 14.537 -7.280 1.00 93.38 65 GLN A C 1
ATOM 477 O O . GLN A 1 65 ? -43.133 14.692 -6.291 1.00 93.38 65 GLN A O 1
ATOM 482 N N . LYS A 1 66 ? -42.941 14.191 -8.464 1.00 89.62 66 LYS A N 1
ATOM 483 C CA . LYS A 1 66 ? -44.396 14.047 -8.699 1.00 89.62 66 LYS A CA 1
ATOM 484 C C . LYS A 1 66 ? -45.070 12.986 -7.822 1.00 89.62 66 LYS A C 1
ATOM 486 O O . LYS A 1 66 ? -46.276 13.051 -7.620 1.00 89.62 66 LYS A O 1
ATOM 491 N N . ASN A 1 67 ? -44.308 12.005 -7.345 1.00 88.44 67 ASN A N 1
ATOM 492 C CA . ASN A 1 67 ? -44.771 10.933 -6.464 1.00 88.44 67 ASN A CA 1
ATOM 493 C C . ASN A 1 67 ? -44.713 11.309 -4.967 1.00 88.44 67 ASN A C 1
ATOM 495 O O . ASN A 1 67 ? -44.958 10.447 -4.131 1.00 88.44 67 ASN A O 1
ATOM 499 N N . GLY A 1 68 ? -44.389 12.563 -4.628 1.00 87.31 68 GLY A N 1
ATOM 500 C CA . GLY A 1 68 ? -44.313 13.050 -3.246 1.00 87.31 68 GLY A CA 1
ATOM 501 C C . GLY A 1 68 ? -42.971 12.810 -2.549 1.00 87.31 68 GLY A C 1
ATOM 502 O O . GLY A 1 68 ? -42.814 13.222 -1.402 1.00 87.31 68 GLY A O 1
ATOM 503 N N . GLN A 1 69 ? -42.003 12.180 -3.221 1.00 91.94 69 GLN A N 1
ATOM 504 C CA . GLN A 1 69 ? -40.654 11.982 -2.689 1.00 91.94 69 GLN A CA 1
ATOM 505 C C . GLN A 1 69 ? -39.796 13.231 -2.862 1.00 91.94 69 GLN A C 1
ATOM 507 O O . GLN A 1 69 ? -39.948 13.977 -3.828 1.00 91.94 69 GLN A O 1
ATOM 512 N N . TRP A 1 70 ? -38.834 13.419 -1.972 1.00 92.06 70 TRP A N 1
ATOM 513 C CA . TRP A 1 70 ? -37.825 14.462 -2.086 1.00 92.06 70 TRP A CA 1
ATOM 514 C C . TRP A 1 70 ? -36.469 13.854 -2.402 1.00 92.06 70 TRP A C 1
ATOM 516 O O . TRP A 1 70 ? -36.064 12.894 -1.754 1.00 92.06 70 TRP A O 1
ATOM 526 N N . THR A 1 71 ? -35.752 14.421 -3.372 1.00 93.94 71 THR A N 1
ATOM 527 C CA . THR A 1 71 ? -34.492 13.841 -3.853 1.00 93.94 71 THR A CA 1
ATOM 528 C C . THR A 1 71 ? -33.360 14.856 -3.936 1.00 93.94 71 THR A C 1
ATOM 530 O O . THR A 1 71 ? -33.560 15.940 -4.486 1.00 93.94 71 THR A O 1
ATOM 533 N N . ALA A 1 72 ? -32.160 14.478 -3.509 1.00 93.75 72 ALA A N 1
ATOM 534 C CA . ALA A 1 72 ? -30.911 15.174 -3.821 1.00 93.75 72 ALA A CA 1
ATOM 535 C C . ALA A 1 72 ? -29.855 14.177 -4.299 1.00 93.75 72 ALA A C 1
ATOM 537 O O . ALA A 1 72 ? -29.931 12.989 -3.994 1.00 93.75 72 ALA A O 1
ATOM 538 N N . LYS A 1 73 ? -28.877 14.658 -5.066 1.00 91.56 73 LYS A N 1
ATOM 539 C CA . LYS A 1 73 ? -27.731 13.865 -5.512 1.00 91.56 73 LYS A CA 1
ATOM 540 C C . LYS A 1 73 ? -26.447 14.622 -5.234 1.00 91.56 73 LYS A C 1
ATOM 542 O O . LYS A 1 73 ? -26.415 15.839 -5.407 1.00 91.56 73 LYS A O 1
ATOM 547 N N . ARG A 1 74 ? -25.397 13.900 -4.862 1.00 90.56 7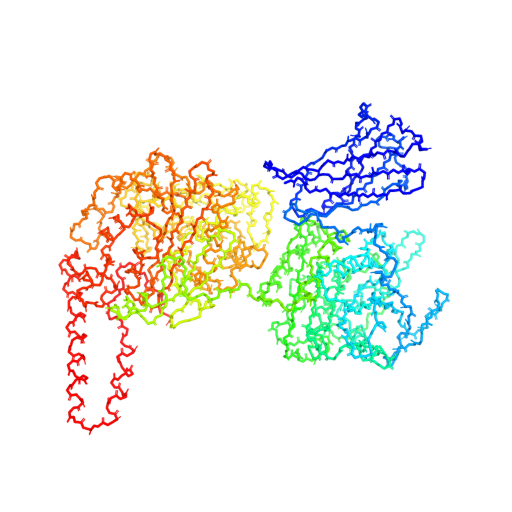4 ARG A N 1
ATOM 548 C CA . ARG A 1 74 ? -24.036 14.438 -4.784 1.00 90.56 74 ARG A CA 1
ATOM 549 C C . ARG A 1 74 ? -23.012 13.394 -5.204 1.00 90.56 74 ARG A C 1
ATOM 551 O O . ARG A 1 74 ? -23.300 12.199 -5.193 1.00 90.56 74 ARG A O 1
ATOM 558 N N . THR A 1 75 ? -21.832 13.861 -5.580 1.00 86.19 75 THR A N 1
ATOM 559 C CA . THR A 1 75 ? -20.660 13.006 -5.781 1.00 86.19 75 THR A CA 1
ATOM 560 C C . THR A 1 75 ? -20.025 12.703 -4.429 1.00 86.19 75 THR A C 1
ATOM 562 O O . THR A 1 75 ? -20.029 13.565 -3.549 1.00 86.19 75 THR A O 1
ATOM 565 N N . MET A 1 76 ? -19.513 11.488 -4.271 1.00 82.50 76 MET A N 1
ATOM 566 C CA . MET A 1 76 ? -18.803 11.024 -3.084 1.00 82.50 76 MET A CA 1
ATOM 567 C C . MET A 1 76 ? -17.483 10.366 -3.479 1.00 82.50 76 MET A C 1
ATOM 569 O O . MET A 1 76 ? -17.338 9.872 -4.600 1.00 82.50 76 MET A O 1
ATOM 573 N N . ALA A 1 77 ? -16.518 10.344 -2.565 1.00 76.38 77 ALA A N 1
ATOM 574 C CA . ALA A 1 77 ? -15.280 9.598 -2.767 1.00 76.38 77 ALA A CA 1
ATOM 575 C C . ALA A 1 77 ? -15.423 8.120 -2.338 1.00 76.38 77 ALA A C 1
ATOM 577 O O . ALA A 1 77 ? -16.237 7.815 -1.465 1.00 76.38 77 ALA A O 1
ATOM 578 N N . PRO A 1 78 ? -14.608 7.189 -2.879 1.00 74.06 78 PRO A N 1
ATOM 579 C CA . PRO A 1 78 ? -14.734 5.753 -2.593 1.00 74.06 78 PRO A CA 1
ATOM 580 C C . PRO A 1 78 ? -14.644 5.363 -1.117 1.00 74.06 78 PRO A C 1
ATOM 582 O O . PRO A 1 78 ? -15.279 4.396 -0.709 1.00 74.06 78 PRO A O 1
ATOM 585 N N . ASN A 1 79 ? -13.873 6.116 -0.332 1.00 73.69 79 ASN A N 1
ATOM 586 C CA . ASN A 1 79 ? -13.628 5.869 1.090 1.00 73.69 79 ASN A CA 1
ATOM 587 C C . ASN A 1 79 ? -14.111 7.031 1.968 1.00 73.69 79 ASN A C 1
ATOM 589 O O . ASN A 1 79 ? -13.506 7.325 2.999 1.00 73.69 79 ASN A O 1
ATOM 593 N N . GLU A 1 80 ? -15.138 7.751 1.511 1.00 78.38 80 GLU A N 1
ATOM 594 C CA . GLU A 1 80 ? -15.702 8.886 2.236 1.00 78.38 80 GLU A CA 1
ATOM 595 C C . GLU A 1 80 ? -16.576 8.435 3.410 1.00 78.38 80 GLU A C 1
ATOM 597 O O . GLU A 1 80 ? -17.393 7.518 3.291 1.00 78.38 80 GLU A O 1
ATOM 602 N N . SER A 1 81 ? -16.446 9.148 4.526 1.00 78.25 81 SER A N 1
ATOM 603 C CA . SER A 1 81 ? -17.390 9.115 5.638 1.00 78.25 81 SER A CA 1
ATOM 604 C C . SER A 1 81 ? -17.990 10.505 5.797 1.00 78.25 81 SER A C 1
ATOM 606 O O . SER A 1 81 ? -17.260 11.486 5.891 1.00 78.25 81 SER A O 1
ATOM 608 N N . SER A 1 82 ? -19.313 10.595 5.808 1.00 76.75 82 SER A N 1
ATOM 609 C CA . SER A 1 82 ? -20.039 11.861 5.805 1.00 76.75 82 SER A CA 1
ATOM 610 C C . SER A 1 82 ? -21.285 11.744 6.669 1.00 76.75 82 SER A C 1
ATOM 612 O O . SER A 1 82 ? -22.114 10.856 6.468 1.00 76.75 82 SER A O 1
ATOM 614 N N . ASP A 1 83 ? -21.435 12.653 7.624 1.00 77.69 83 ASP A N 1
ATOM 615 C CA . ASP A 1 83 ? -22.705 12.821 8.319 1.00 77.69 83 ASP A CA 1
ATOM 616 C C . ASP A 1 83 ? -23.665 13.552 7.402 1.00 77.69 83 ASP A C 1
ATOM 618 O O . ASP A 1 83 ? -23.291 14.542 6.780 1.00 77.69 83 ASP A O 1
ATOM 622 N N . PHE A 1 84 ? -24.913 13.116 7.352 1.00 81.31 84 PHE A N 1
ATOM 623 C CA . PHE A 1 84 ? -25.950 13.828 6.635 1.00 81.31 84 PHE A CA 1
ATOM 624 C C . PHE A 1 84 ? -27.156 14.071 7.528 1.00 81.31 84 PHE A C 1
ATOM 626 O O . PHE A 1 84 ? -27.469 13.326 8.461 1.00 81.31 84 PHE A O 1
ATOM 633 N N . TYR A 1 85 ? -27.848 15.151 7.213 1.00 81.56 85 TYR A N 1
ATOM 634 C CA . TYR A 1 85 ? -29.049 15.547 7.901 1.00 81.56 85 TYR A CA 1
ATOM 635 C C . TYR A 1 85 ? -30.049 16.178 6.947 1.00 81.56 85 TYR A C 1
ATOM 637 O O . TYR A 1 85 ? -29.692 16.725 5.903 1.00 81.56 85 TYR A O 1
ATOM 645 N N . MET A 1 86 ? -31.328 16.090 7.295 1.00 82.38 86 MET A N 1
ATOM 646 C CA . MET A 1 86 ? -32.402 16.672 6.494 1.00 82.38 86 MET A CA 1
ATOM 647 C C . MET A 1 86 ? -33.193 17.682 7.315 1.00 82.38 86 MET A C 1
ATOM 649 O O . MET A 1 86 ? -33.534 17.430 8.470 1.00 82.38 86 MET A O 1
ATOM 653 N N . HIS A 1 87 ? -33.491 18.823 6.695 1.00 80.50 87 HIS A N 1
ATOM 654 C CA . HIS A 1 87 ? -34.311 19.876 7.284 1.00 80.50 87 HIS A CA 1
ATOM 655 C C . HIS A 1 87 ? -35.560 20.131 6.443 1.00 80.50 87 HIS A C 1
ATOM 657 O O . HIS A 1 87 ? -35.452 20.725 5.364 1.00 80.50 87 HIS A O 1
ATOM 663 N N . PRO A 1 88 ? -36.750 19.740 6.924 1.00 77.25 88 PRO A N 1
ATOM 664 C CA . PRO A 1 88 ? -37.995 20.238 6.375 1.00 77.25 88 PRO A CA 1
ATOM 665 C C . PRO A 1 88 ? -38.153 21.727 6.705 1.00 77.25 88 PRO A C 1
ATOM 667 O O . PRO A 1 88 ? -37.904 22.169 7.823 1.00 77.25 88 PRO A O 1
ATOM 670 N N . ASN A 1 89 ? -38.649 22.504 5.746 1.00 74.94 89 ASN A N 1
ATOM 671 C CA . ASN A 1 89 ? -39.210 23.841 5.950 1.00 74.94 89 ASN A CA 1
ATOM 672 C C . ASN A 1 89 ? -38.213 24.947 6.369 1.00 74.94 89 ASN A C 1
ATOM 674 O O . ASN A 1 89 ? -38.639 26.034 6.776 1.00 74.94 89 ASN A O 1
ATOM 678 N N . VAL A 1 90 ? -36.902 24.721 6.227 1.00 68.00 90 VAL A N 1
ATOM 679 C CA . VAL A 1 90 ? -35.845 25.699 6.553 1.00 68.00 90 VAL A CA 1
ATOM 680 C C . VAL A 1 90 ? -35.218 26.276 5.279 1.00 68.00 90 VAL A C 1
ATOM 682 O O . VAL A 1 90 ? -34.803 25.536 4.394 1.00 68.00 90 VAL A O 1
ATOM 685 N N . LYS A 1 91 ? -35.093 27.610 5.213 1.00 60.62 91 LYS A N 1
ATOM 686 C CA . LYS A 1 91 ? -34.390 28.307 4.120 1.00 60.62 91 LYS A CA 1
ATOM 687 C C . LYS A 1 91 ? -32.863 28.189 4.273 1.00 60.62 91 LYS A C 1
ATOM 689 O O . LYS A 1 91 ? -32.387 28.320 5.406 1.00 60.62 91 LYS A O 1
ATOM 694 N N . PRO A 1 92 ? -32.090 28.060 3.172 1.00 58.03 92 PRO A N 1
ATOM 695 C CA . PRO A 1 92 ? -30.625 28.073 3.215 1.00 58.03 92 PRO A CA 1
ATOM 696 C C . PRO A 1 92 ? -30.086 29.252 4.041 1.00 58.03 92 PRO A C 1
ATOM 698 O O . PRO A 1 92 ? -30.506 30.396 3.845 1.00 58.03 92 PRO A O 1
ATOM 701 N N . GLY A 1 93 ? -29.197 28.971 4.998 1.00 57.59 93 GLY A N 1
ATOM 702 C CA . GLY A 1 93 ? -28.576 29.983 5.867 1.00 57.59 93 GLY A CA 1
ATOM 703 C C . GLY A 1 93 ? -29.381 30.443 7.097 1.00 57.59 93 GLY A C 1
ATOM 704 O O . GLY A 1 93 ? -28.934 31.355 7.787 1.00 57.59 93 GLY A O 1
ATOM 705 N N . LYS A 1 94 ? -30.546 29.847 7.408 1.00 60.09 94 LYS A N 1
ATOM 706 C CA . LYS A 1 94 ? -31.364 30.174 8.606 1.00 60.09 94 LYS A CA 1
ATOM 707 C C . LYS A 1 94 ? -31.474 29.047 9.643 1.00 60.09 94 LYS A C 1
ATOM 709 O O . LYS A 1 94 ? -32.435 29.007 10.408 1.00 60.09 94 LYS A O 1
ATOM 714 N N . LEU A 1 95 ? -30.517 28.127 9.659 1.00 57.47 95 LEU A N 1
ATOM 715 C CA . LEU A 1 95 ? -30.555 26.958 10.536 1.00 57.47 95 LEU A CA 1
ATOM 716 C C . LEU A 1 95 ? -30.561 27.334 12.021 1.00 57.47 95 LEU A C 1
ATOM 718 O O . LEU A 1 95 ? -29.723 28.101 12.492 1.00 57.47 95 LEU A O 1
ATOM 722 N N . THR A 1 96 ? -31.495 26.741 12.761 1.00 53.12 96 THR A N 1
ATOM 723 C CA . THR A 1 96 ? -31.411 26.583 14.213 1.00 53.12 96 THR A CA 1
ATOM 724 C C . THR A 1 96 ? -30.778 25.228 14.537 1.00 53.12 96 THR A C 1
ATOM 726 O O . THR A 1 96 ? -30.856 24.285 13.759 1.00 53.12 96 THR A O 1
ATOM 729 N N . GLN A 1 97 ? -30.134 25.142 15.699 1.00 49.50 97 GLN A N 1
ATOM 730 C CA . GLN A 1 97 ? -29.150 24.124 16.102 1.00 49.50 97 GLN A CA 1
ATOM 731 C C . GLN A 1 97 ? -29.663 22.669 16.260 1.00 49.50 97 GLN A C 1
ATOM 733 O O . GLN A 1 97 ? -28.975 21.855 16.868 1.00 49.50 97 GLN A O 1
ATOM 738 N N . LYS A 1 98 ? -30.856 22.315 15.762 1.00 53.47 98 LYS A N 1
ATOM 739 C CA . LYS A 1 98 ? -31.399 20.947 15.846 1.00 53.47 98 LYS A CA 1
ATOM 740 C C . LYS A 1 98 ? -31.832 20.422 14.472 1.00 53.47 98 LYS A C 1
ATOM 742 O O . LYS A 1 98 ? -32.891 20.832 14.003 1.00 53.47 98 LYS A O 1
ATOM 747 N N . PRO A 1 99 ? -31.047 19.524 13.852 1.00 64.50 99 PRO A N 1
ATOM 748 C CA . PRO A 1 99 ? -31.481 18.740 12.702 1.00 64.50 99 PRO A CA 1
ATOM 749 C C . PRO A 1 99 ? -32.580 17.743 13.070 1.00 64.50 99 PRO A C 1
ATOM 751 O O . PRO A 1 99 ? -32.541 17.161 14.154 1.00 64.50 99 PRO A O 1
ATOM 754 N N . ASP A 1 100 ? -33.547 17.556 12.166 1.00 63.38 100 ASP A N 1
ATOM 755 C CA . ASP A 1 100 ? -34.686 16.649 12.378 1.00 63.38 100 ASP A CA 1
ATOM 756 C C . ASP A 1 100 ? -34.330 15.185 12.085 1.00 63.38 100 ASP A C 1
ATOM 758 O O . ASP A 1 100 ? -34.910 14.277 12.674 1.00 63.38 100 ASP A O 1
ATOM 762 N N . ILE A 1 101 ? -33.368 14.949 11.190 1.00 68.12 101 ILE A N 1
ATOM 763 C CA . ILE A 1 101 ? -32.877 13.619 10.818 1.00 68.12 101 ILE A CA 1
ATOM 764 C C . ILE A 1 101 ? -31.360 13.694 10.815 1.00 68.12 101 ILE A C 1
ATOM 766 O O . ILE A 1 101 ? -30.823 14.519 10.086 1.00 68.12 101 ILE A O 1
ATOM 770 N N . ILE A 1 102 ? -30.681 12.868 11.610 1.00 70.38 102 ILE A N 1
ATOM 771 C CA . ILE A 1 102 ? -29.216 12.763 11.626 1.00 70.38 102 ILE A CA 1
ATOM 772 C C . ILE A 1 102 ? -28.863 11.304 11.366 1.00 70.38 102 ILE A C 1
ATOM 774 O O . ILE A 1 102 ? -29.357 10.404 12.044 1.00 70.38 102 ILE A O 1
ATOM 778 N N . SER A 1 103 ? -28.038 11.055 10.359 1.00 76.31 103 SER A N 1
ATOM 779 C CA . SER A 1 103 ? -27.544 9.724 10.006 1.00 76.31 103 SER A CA 1
ATOM 780 C C . SER A 1 103 ? -26.168 9.854 9.361 1.00 76.31 103 SER A C 1
ATOM 782 O O . SER A 1 103 ? -25.773 10.943 8.955 1.00 76.31 103 SER A O 1
ATOM 784 N N . LYS A 1 104 ? -25.414 8.758 9.287 1.00 76.44 104 LYS A N 1
ATOM 785 C CA . LYS A 1 104 ? -24.089 8.760 8.647 1.00 76.44 104 LYS A CA 1
ATOM 786 C C . LYS A 1 104 ? -24.189 8.111 7.258 1.00 76.44 104 LYS A C 1
ATOM 788 O O . LYS A 1 104 ? -25.161 7.421 6.967 1.00 76.44 104 LYS A O 1
ATOM 793 N N . ILE A 1 105 ? -23.241 8.353 6.370 1.00 79.44 105 ILE A N 1
ATOM 794 C CA . ILE A 1 105 ? -22.946 7.499 5.215 1.00 79.44 105 ILE A CA 1
ATOM 795 C C . ILE A 1 105 ? -21.455 7.240 5.257 1.00 79.44 105 ILE A C 1
ATOM 797 O O . ILE A 1 105 ? -20.667 8.159 5.444 1.00 79.44 105 ILE A O 1
ATOM 801 N N . ALA A 1 106 ? -21.074 5.989 5.070 1.00 79.19 106 ALA A N 1
ATOM 802 C CA . ALA A 1 106 ? -19.697 5.559 5.098 1.00 79.19 106 ALA A CA 1
ATOM 803 C C . ALA A 1 106 ? -19.496 4.595 3.943 1.00 79.19 106 ALA A C 1
ATOM 805 O O . ALA A 1 106 ? -20.258 3.630 3.806 1.00 79.19 106 ALA A O 1
ATOM 806 N N . LEU A 1 107 ? -18.500 4.887 3.114 1.00 77.69 107 LEU A N 1
ATOM 807 C CA . LEU A 1 107 ? -18.124 4.084 1.965 1.00 77.69 107 LEU A CA 1
ATOM 808 C C . LEU A 1 107 ? -16.771 3.410 2.224 1.00 77.69 107 LEU A C 1
ATOM 810 O O . LEU A 1 107 ? -15.865 4.013 2.795 1.00 77.69 107 LEU A O 1
ATOM 814 N N . SER A 1 108 ? -16.644 2.150 1.811 1.00 75.75 108 SER A N 1
ATOM 815 C CA . SER A 1 108 ? -15.358 1.473 1.614 1.00 75.75 108 SER A CA 1
ATOM 816 C C . SER A 1 108 ? -15.322 0.991 0.181 1.00 75.75 108 SER A C 1
ATOM 818 O O . SER A 1 108 ? -16.159 0.179 -0.213 1.00 75.75 108 SER A O 1
ATOM 820 N N . ASP A 1 109 ? -14.366 1.489 -0.593 1.00 72.50 109 ASP A N 1
ATOM 821 C CA . ASP A 1 109 ? -14.167 1.132 -1.998 1.00 72.50 109 ASP A CA 1
ATOM 822 C C . ASP A 1 109 ? -15.466 1.281 -2.820 1.00 72.50 109 ASP A C 1
ATOM 824 O O . ASP A 1 109 ? -15.827 0.440 -3.642 1.00 72.50 109 ASP A O 1
ATOM 828 N N . GLY A 1 110 ? -16.210 2.358 -2.533 1.00 73.94 110 GLY A N 1
ATOM 829 C CA . GLY A 1 110 ? -17.483 2.708 -3.165 1.00 73.94 110 GLY A CA 1
ATOM 830 C C . GLY A 1 110 ? -18.702 1.928 -2.679 1.00 73.94 110 GLY A C 1
ATOM 831 O O . GLY A 1 110 ? -19.781 2.099 -3.241 1.00 73.94 110 GLY A O 1
ATOM 832 N N . LYS A 1 111 ? -18.559 1.111 -1.630 1.00 80.56 111 LYS A N 1
ATOM 833 C CA . LYS A 1 111 ? -19.641 0.303 -1.053 1.00 80.56 111 LYS A CA 1
ATOM 834 C C . LYS A 1 111 ? -20.088 0.808 0.309 1.00 80.56 111 LYS A C 1
ATOM 836 O O . LYS A 1 111 ? -19.254 1.169 1.137 1.00 80.56 111 LYS A O 1
ATOM 841 N N . ILE A 1 112 ? -21.391 0.784 0.573 1.00 82.69 112 ILE A N 1
ATOM 842 C CA . ILE A 1 112 ? -21.987 1.222 1.836 1.00 82.69 112 ILE A CA 1
ATOM 843 C C . ILE A 1 112 ? -21.549 0.298 2.976 1.00 82.69 112 ILE A C 1
ATOM 845 O O . ILE A 1 112 ? -21.798 -0.909 2.988 1.00 82.69 112 ILE A O 1
ATOM 849 N N . ILE A 1 113 ? -20.979 0.892 4.018 1.00 83.44 113 ILE A N 1
ATOM 850 C CA . ILE A 1 113 ? -20.642 0.205 5.262 1.00 83.44 113 ILE A CA 1
ATOM 851 C C . ILE A 1 113 ? -21.881 0.196 6.158 1.00 83.44 113 ILE A C 1
ATOM 853 O O . ILE A 1 113 ? -22.082 1.077 6.988 1.00 83.44 113 ILE A O 1
ATOM 857 N N . ALA A 1 114 ? -22.732 -0.818 6.007 1.00 80.62 114 ALA A N 1
ATOM 858 C CA . ALA A 1 114 ? -24.003 -0.901 6.736 1.00 80.62 114 ALA A CA 1
ATOM 859 C C . ALA A 1 114 ? -23.863 -0.989 8.274 1.00 80.62 114 ALA A C 1
ATOM 861 O O . ALA A 1 114 ? -24.821 -0.736 8.998 1.00 80.62 114 ALA A O 1
ATOM 862 N N . SER A 1 115 ? -22.685 -1.344 8.797 1.00 81.44 115 SER A N 1
ATOM 863 C CA . SER A 1 115 ? -22.467 -1.555 10.232 1.00 81.44 115 SER A CA 1
ATOM 864 C C . SER A 1 115 ? -22.480 -0.279 11.074 1.00 81.44 115 SER A C 1
ATOM 866 O O . SER A 1 115 ? -22.674 -0.393 12.280 1.00 81.44 115 SER A O 1
ATOM 868 N N . VAL A 1 116 ? -22.316 0.912 10.493 1.00 82.44 116 VAL A N 1
ATOM 869 C CA . VAL A 1 116 ? -22.290 2.172 11.265 1.00 82.44 116 VAL A CA 1
ATOM 870 C C . VAL A 1 116 ? -23.680 2.793 11.496 1.00 82.44 116 VAL A C 1
ATOM 872 O O . VAL A 1 116 ? -23.779 3.828 12.150 1.00 82.44 116 VAL A O 1
ATOM 875 N N . TYR A 1 117 ? -24.755 2.151 11.020 1.00 78.19 117 TYR A N 1
ATOM 876 C CA . TYR A 1 117 ? -26.149 2.595 11.201 1.00 78.19 117 TYR A CA 1
ATOM 877 C C . TYR A 1 117 ? -26.885 1.747 12.204 1.00 78.19 117 TYR A C 1
ATOM 879 O O . TYR A 1 117 ? -26.692 0.538 12.238 1.00 78.19 117 TYR A O 1
ATOM 887 N N . GLU A 1 118 ? -27.806 2.330 12.964 1.00 76.62 118 GLU A N 1
ATOM 888 C CA . GLU A 1 118 ? -28.726 1.484 13.711 1.00 76.62 118 GLU A CA 1
ATOM 889 C C . GLU A 1 118 ? -29.626 0.737 12.729 1.00 76.62 118 GLU A C 1
ATOM 891 O O . GLU A 1 118 ? -30.364 1.353 11.968 1.00 76.62 118 GLU A O 1
ATOM 896 N N . ASN A 1 119 ? -29.535 -0.595 12.729 1.00 75.19 119 ASN A N 1
ATOM 897 C CA . ASN A 1 119 ? -30.451 -1.432 11.977 1.00 75.19 119 ASN A CA 1
ATOM 898 C C . ASN A 1 119 ? -31.779 -1.517 12.757 1.00 75.19 119 ASN A C 1
ATOM 900 O O . ASN A 1 119 ? -31.815 -2.186 13.799 1.00 75.19 119 ASN A O 1
ATOM 904 N N . PRO A 1 120 ? -32.866 -0.869 12.289 1.00 69.56 120 PRO A N 1
ATOM 905 C CA . PRO A 1 120 ? -34.144 -0.887 12.997 1.00 69.56 120 PRO A CA 1
ATOM 906 C C . PRO A 1 120 ? -34.791 -2.279 12.983 1.00 69.56 120 PRO A C 1
ATOM 908 O O . PRO A 1 120 ? -35.607 -2.585 13.848 1.00 69.56 120 PRO A O 1
ATOM 911 N N . GLU A 1 121 ? -34.406 -3.139 12.038 1.00 77.25 121 GLU A N 1
ATOM 912 C CA . GLU A 1 121 ? -34.906 -4.510 11.926 1.00 77.25 121 GLU A CA 1
ATOM 913 C C . GLU A 1 121 ? -34.142 -5.493 12.822 1.00 77.25 121 GLU A C 1
ATOM 915 O O . GLU A 1 121 ? -34.553 -6.647 12.945 1.00 77.25 121 GLU A O 1
ATOM 920 N N . LEU A 1 122 ? -33.038 -5.072 13.457 1.00 81.69 122 LEU A N 1
ATOM 921 C CA . LEU A 1 122 ? -32.247 -5.952 14.312 1.00 81.69 122 LEU A CA 1
ATOM 922 C C . LEU A 1 122 ? -33.019 -6.274 15.609 1.00 81.69 122 LEU A C 1
ATOM 924 O O . LEU A 1 122 ? -33.240 -5.362 16.418 1.00 81.69 122 LEU A O 1
ATOM 928 N N . PRO A 1 123 ? -33.394 -7.547 15.858 1.00 87.25 123 PRO A N 1
ATOM 929 C CA . PRO A 1 123 ? -34.181 -7.919 17.031 1.00 87.25 123 PRO A CA 1
ATOM 930 C C . PRO A 1 123 ? -33.455 -7.603 18.342 1.00 87.25 123 PRO A C 1
ATOM 932 O O . PRO A 1 123 ? -32.226 -7.675 18.416 1.00 87.25 123 PRO A O 1
ATOM 935 N N . THR A 1 124 ? -34.200 -7.287 19.405 1.00 86.38 124 THR A N 1
ATOM 936 C CA . THR A 1 124 ? -33.624 -6.902 20.707 1.00 86.38 124 THR A CA 1
ATOM 937 C C . THR A 1 124 ? -32.711 -7.985 21.287 1.00 86.38 124 THR A C 1
ATOM 939 O O . THR A 1 124 ? -31.672 -7.667 21.853 1.00 86.38 124 THR A O 1
ATOM 942 N N . GLU A 1 125 ? -33.038 -9.260 21.093 1.00 86.31 125 GLU A N 1
ATOM 943 C CA . GLU A 1 125 ? -32.232 -10.415 21.504 1.00 86.31 125 GLU A CA 1
ATOM 944 C C . GLU A 1 125 ? -30.894 -10.544 20.761 1.00 86.31 125 GLU A C 1
ATOM 946 O O . GLU A 1 125 ? -29.999 -11.246 21.229 1.00 86.31 125 GLU A O 1
ATOM 951 N N . SER A 1 126 ? -30.752 -9.863 19.620 1.00 87.88 126 SER A N 1
ATOM 952 C CA . SER A 1 126 ? -29.516 -9.793 18.832 1.00 87.88 126 SER A CA 1
ATOM 953 C C . SER A 1 126 ? -28.669 -8.563 19.173 1.00 87.88 126 SER A C 1
ATOM 955 O O . SER A 1 126 ? -27.571 -8.418 18.638 1.00 87.88 126 SER A O 1
ATOM 957 N N . LYS A 1 127 ? -29.145 -7.692 20.074 1.00 92.38 127 LYS A N 1
ATOM 958 C CA . LYS A 1 127 ? -28.406 -6.529 20.577 1.00 92.38 127 LYS A CA 1
ATOM 959 C C . LYS A 1 127 ? -27.720 -6.877 21.902 1.00 92.38 127 LYS A C 1
ATOM 961 O O . LYS A 1 127 ? -28.323 -7.458 22.803 1.00 92.38 127 LYS A O 1
ATOM 966 N N . GLY A 1 128 ? -26.454 -6.502 22.044 1.00 93.44 128 GLY A N 1
ATOM 967 C CA . GLY A 1 128 ? -25.726 -6.580 23.304 1.00 93.44 128 GLY A CA 1
ATOM 968 C C . GLY A 1 128 ? -26.191 -5.533 24.321 1.00 93.44 128 GLY A C 1
ATOM 969 O O . GLY A 1 128 ? -26.971 -4.623 24.017 1.00 93.44 128 GLY A O 1
ATOM 970 N N . SER A 1 129 ? -25.688 -5.648 25.548 1.00 95.25 129 SER A N 1
ATOM 971 C CA . SER A 1 129 ? -26.043 -4.787 26.687 1.00 95.25 129 SER A CA 1
ATOM 972 C C . SER A 1 129 ? -24.816 -4.079 27.263 1.00 95.25 129 SER A C 1
ATOM 974 O O . SER A 1 129 ? -23.699 -4.554 27.084 1.00 95.25 129 SER A O 1
ATOM 976 N N . ILE A 1 130 ? -25.010 -2.945 27.943 1.00 96.12 130 ILE A N 1
ATOM 977 C CA . ILE A 1 130 ? -23.939 -2.204 28.627 1.00 96.12 130 ILE A CA 1
ATOM 978 C C . ILE A 1 130 ? -24.135 -2.322 30.141 1.00 96.12 130 ILE A C 1
ATOM 980 O O . ILE A 1 130 ? -25.226 -2.057 30.644 1.00 96.12 130 ILE A O 1
ATOM 984 N N . GLN A 1 131 ? -23.076 -2.673 30.867 1.00 95.00 131 GLN A N 1
ATOM 985 C CA . GLN A 1 131 ? -23.023 -2.648 32.330 1.00 95.00 131 GLN A CA 1
ATOM 986 C C . GLN A 1 131 ? -22.042 -1.573 32.805 1.00 95.00 131 GLN A C 1
ATOM 988 O O . GLN A 1 131 ? -20.894 -1.552 32.372 1.00 95.00 131 GLN A O 1
ATOM 993 N N . ARG A 1 132 ? -22.464 -0.704 33.728 1.00 94.25 132 ARG A N 1
ATOM 994 C CA . ARG A 1 132 ? -21.589 0.282 34.384 1.00 94.25 132 ARG A CA 1
ATOM 995 C C . ARG A 1 132 ? -20.942 -0.326 35.613 1.00 94.25 132 ARG A C 1
ATOM 997 O O . ARG A 1 132 ? -21.651 -0.900 36.429 1.00 94.25 132 ARG A O 1
ATOM 1004 N N . ARG A 1 133 ? -19.624 -0.210 35.760 1.00 95.00 133 ARG A N 1
ATOM 1005 C CA . ARG A 1 133 ? -18.862 -0.744 36.901 1.00 95.00 133 ARG A CA 1
ATOM 1006 C C . ARG A 1 133 ? -17.738 0.214 37.289 1.00 95.00 133 ARG A C 1
ATOM 1008 O O . ARG A 1 133 ? -17.307 1.032 36.480 1.00 95.00 133 ARG A O 1
ATOM 1015 N N . VAL A 1 134 ? -17.254 0.103 38.519 1.00 93.62 134 VAL A N 1
ATOM 1016 C CA . VAL A 1 134 ? -16.167 0.930 39.050 1.00 93.62 134 VAL A CA 1
ATOM 1017 C C . VAL A 1 134 ? -14.924 0.077 39.246 1.00 93.62 134 VAL A C 1
ATOM 1019 O O . VAL A 1 134 ? -14.973 -0.940 39.936 1.00 93.62 134 VAL A O 1
ATOM 1022 N N . LEU A 1 135 ? -13.819 0.494 38.634 1.00 93.50 135 LEU A N 1
ATOM 1023 C CA . LEU A 1 135 ? -12.488 -0.062 38.842 1.00 93.50 135 LEU A CA 1
ATOM 1024 C C . LEU A 1 135 ? -11.773 0.775 39.905 1.00 93.50 135 LEU A C 1
ATOM 1026 O O . LEU A 1 135 ? -11.632 1.987 39.743 1.00 93.50 135 LEU A O 1
ATOM 1030 N N . ASN A 1 136 ? -11.345 0.153 40.999 1.00 90.75 136 ASN A N 1
ATOM 1031 C CA . ASN A 1 136 ? -10.602 0.850 42.050 1.00 90.75 136 ASN A CA 1
ATOM 1032 C C . ASN A 1 136 ? -9.081 0.836 41.799 1.00 90.75 136 ASN A C 1
ATOM 1034 O O . ASN A 1 136 ? -8.587 0.194 40.871 1.00 90.75 136 ASN A O 1
ATOM 1038 N N . ALA A 1 137 ? -8.332 1.528 42.660 1.00 84.94 137 ALA A N 1
ATOM 1039 C CA . ALA A 1 137 ? -6.877 1.636 42.567 1.00 84.94 137 ALA A CA 1
ATOM 1040 C C . ALA A 1 137 ? -6.141 0.287 42.703 1.00 84.94 137 ALA A C 1
ATOM 1042 O O . ALA A 1 137 ? -5.024 0.144 42.211 1.00 84.94 137 ALA A O 1
ATOM 1043 N N . GLU A 1 138 ? -6.755 -0.706 43.351 1.00 84.69 138 GLU A N 1
ATOM 1044 C CA . GLU A 1 138 ? -6.218 -2.064 43.483 1.00 84.69 138 GLU A CA 1
ATOM 1045 C C . GLU A 1 138 ? -6.509 -2.959 42.263 1.00 84.69 138 GLU A C 1
ATOM 1047 O O . GLU A 1 138 ? -6.102 -4.121 42.250 1.00 84.69 138 GLU A O 1
ATOM 1052 N N . GLY A 1 139 ? -7.200 -2.446 41.237 1.00 87.31 139 GLY A N 1
ATOM 1053 C CA . GLY A 1 139 ? -7.551 -3.205 40.035 1.00 87.31 139 GLY A CA 1
ATOM 1054 C C . GLY A 1 139 ? -8.717 -4.176 40.240 1.00 87.31 139 GLY A C 1
ATOM 1055 O O . GLY A 1 139 ? -8.818 -5.177 39.535 1.00 87.31 139 GLY A O 1
ATOM 1056 N N . ILE A 1 140 ? -9.591 -3.910 41.213 1.00 90.88 140 ILE A N 1
ATOM 1057 C CA . ILE A 1 140 ? -10.782 -4.712 41.508 1.00 90.88 140 ILE A CA 1
ATOM 1058 C C . ILE A 1 140 ? -12.003 -4.023 40.906 1.00 90.88 140 ILE A C 1
ATOM 1060 O O . ILE A 1 140 ? -12.225 -2.826 41.105 1.00 90.88 140 ILE A O 1
ATOM 1064 N N . LEU A 1 141 ? -12.808 -4.800 40.183 1.00 94.12 141 LEU A N 1
ATOM 1065 C CA . LEU A 1 141 ? -14.026 -4.323 39.548 1.00 94.12 141 LEU A CA 1
ATOM 1066 C C . LEU A 1 141 ? -15.246 -4.540 40.452 1.00 94.12 141 LEU A C 1
ATOM 1068 O O . LEU A 1 141 ? -15.456 -5.635 40.972 1.00 94.12 141 LEU A O 1
ATOM 1072 N N . SER A 1 142 ? -16.066 -3.504 40.625 1.00 93.56 142 SER A N 1
ATOM 1073 C CA . SER A 1 142 ? -17.302 -3.576 41.407 1.00 93.56 142 SER A CA 1
ATOM 1074 C C . SER A 1 142 ? -18.391 -4.414 40.726 1.00 93.56 142 SER A C 1
ATOM 1076 O O . SER A 1 142 ? -18.363 -4.660 39.514 1.00 93.56 142 SER A O 1
ATOM 1078 N N . GLU A 1 143 ? -19.432 -4.758 41.489 1.00 92.31 143 GLU A N 1
ATOM 1079 C CA . GLU A 1 143 ? -20.742 -5.097 40.918 1.00 92.31 143 GLU A CA 1
ATOM 1080 C C . GLU A 1 143 ? -21.302 -3.939 40.068 1.00 92.31 143 GLU A C 1
ATOM 1082 O O . GLU A 1 143 ? -20.842 -2.798 40.226 1.00 92.31 143 GLU A O 1
ATOM 1087 N N . PRO A 1 144 ? -22.269 -4.191 39.160 1.00 93.69 144 PRO A N 1
ATOM 1088 C CA . PRO A 1 144 ? -22.865 -3.137 38.355 1.00 93.69 144 PRO A CA 1
ATOM 1089 C C . PRO A 1 144 ? -23.429 -1.996 39.207 1.00 93.69 144 PRO A C 1
ATOM 1091 O O . PRO A 1 144 ? -24.131 -2.230 40.191 1.00 93.69 144 PRO A O 1
ATOM 1094 N N . VAL A 1 145 ? -23.131 -0.764 38.805 1.00 92.50 145 VAL A N 1
ATOM 1095 C CA . VAL A 1 145 ? -23.598 0.469 39.446 1.00 92.50 145 VAL A CA 1
ATOM 1096 C C . VAL A 1 145 ? -24.612 1.189 38.560 1.00 92.50 145 VAL A C 1
ATOM 1098 O O . VAL A 1 145 ? -24.616 1.030 37.337 1.00 92.50 145 VAL A O 1
ATOM 1101 N N . ASP A 1 146 ? -25.480 1.985 39.179 1.00 90.19 146 ASP A N 1
ATOM 1102 C CA . ASP A 1 146 ? -26.439 2.824 38.463 1.00 90.19 146 ASP A CA 1
ATOM 1103 C C . ASP A 1 146 ? -25.803 4.120 37.921 1.00 90.19 146 ASP A C 1
ATOM 1105 O O . ASP A 1 146 ? -24.623 4.418 38.118 1.00 90.19 146 ASP A O 1
ATOM 1109 N N . GLU A 1 147 ? -26.600 4.902 37.195 1.00 80.69 147 GLU A N 1
ATOM 1110 C CA . GLU A 1 147 ? -26.174 6.162 36.586 1.00 80.69 147 GLU A CA 1
ATOM 1111 C C . GLU A 1 147 ? -25.944 7.322 37.561 1.00 80.69 147 GLU A C 1
ATOM 1113 O O . GLU A 1 147 ? -25.361 8.332 37.170 1.00 80.69 147 GLU A O 1
ATOM 1118 N N . HIS A 1 148 ? -26.376 7.192 38.814 1.00 83.00 148 HIS A N 1
ATOM 1119 C CA . HIS A 1 148 ? -26.225 8.205 39.857 1.00 83.00 148 HIS A CA 1
ATOM 1120 C C . HIS A 1 148 ? -25.005 7.952 40.753 1.00 83.00 148 HIS A C 1
ATOM 1122 O O . HIS A 1 148 ? -24.749 8.731 41.677 1.00 83.00 148 HIS A O 1
ATOM 1128 N N . HIS A 1 149 ? -24.237 6.891 40.490 1.00 85.12 149 HIS A N 1
ATOM 1129 C CA . HIS A 1 149 ? -23.041 6.564 41.252 1.00 85.12 149 HIS A CA 1
ATOM 1130 C C . HIS A 1 149 ? -21.977 7.669 41.160 1.00 85.12 149 HIS A C 1
ATOM 1132 O O . HIS A 1 149 ? -21.576 8.088 40.075 1.00 85.12 149 HIS A O 1
ATOM 1138 N N . GLN A 1 150 ? -21.482 8.119 42.316 1.00 82.25 150 GLN A N 1
ATOM 1139 C CA . GLN A 1 150 ? -20.416 9.117 42.398 1.00 82.25 150 GLN A CA 1
ATOM 1140 C C . GLN A 1 150 ? -19.050 8.440 42.503 1.00 82.25 150 GLN A C 1
ATOM 1142 O O . GLN A 1 150 ? -18.772 7.760 43.489 1.00 82.25 150 GLN A O 1
ATOM 1147 N N . ILE A 1 151 ? -18.200 8.679 41.504 1.00 83.06 151 ILE A N 1
ATOM 1148 C CA . ILE A 1 151 ? -16.822 8.180 41.454 1.00 83.06 151 ILE A CA 1
ATOM 1149 C C . ILE A 1 151 ? -15.993 8.854 42.556 1.00 83.06 151 ILE A C 1
ATOM 1151 O O . ILE A 1 151 ? -15.984 10.085 42.669 1.00 83.06 151 ILE A O 1
ATOM 1155 N N . LYS A 1 152 ? -15.282 8.064 43.364 1.00 85.38 152 LYS A N 1
ATOM 1156 C CA . LYS A 1 152 ? -14.369 8.574 44.399 1.00 85.38 152 LYS A CA 1
ATOM 1157 C C . LYS A 1 152 ? -12.960 8.817 43.843 1.00 85.38 152 LYS A C 1
ATOM 1159 O O . LYS A 1 152 ? -12.602 8.288 42.794 1.00 85.38 152 LYS A O 1
ATOM 1164 N N . PRO A 1 153 ? -12.108 9.582 44.548 1.00 80.56 153 PRO A N 1
ATOM 1165 C CA . PRO A 1 153 ? -10.714 9.748 44.145 1.00 80.56 153 PRO A CA 1
ATOM 1166 C C . PRO A 1 153 ? -9.993 8.399 44.001 1.00 80.56 153 PRO A C 1
ATOM 1168 O O . PRO A 1 153 ? -9.987 7.603 44.937 1.00 80.56 153 PRO A O 1
ATOM 1171 N N . GLY A 1 154 ? -9.372 8.165 42.842 1.00 79.19 154 GLY A N 1
ATOM 1172 C CA . GLY A 1 154 ? -8.673 6.912 42.528 1.00 79.19 154 GLY A CA 1
ATOM 1173 C C . GLY A 1 154 ? -9.567 5.788 41.992 1.00 79.19 154 GLY A C 1
ATOM 1174 O O . GLY A 1 154 ? -9.050 4.721 41.674 1.00 79.19 154 GLY A O 1
ATOM 1175 N N . GLU A 1 155 ? -10.877 6.013 41.874 1.00 88.00 155 GLU A N 1
ATOM 1176 C CA . GLU A 1 155 ? -11.797 5.123 41.166 1.00 88.00 155 GLU A CA 1
ATOM 1177 C C . GLU A 1 155 ? -11.950 5.567 39.701 1.00 88.00 155 GLU A C 1
ATOM 1179 O O . GLU A 1 155 ? -11.926 6.757 39.387 1.00 88.00 155 GLU A O 1
ATOM 1184 N N . GLN A 1 156 ? -12.144 4.600 38.808 1.00 89.88 156 GLN A N 1
ATOM 1185 C CA . GLN A 1 156 ? -12.386 4.804 37.385 1.00 89.88 156 GLN A CA 1
ATOM 1186 C C . GLN A 1 156 ? -13.711 4.144 36.996 1.00 89.88 156 GLN A C 1
ATOM 1188 O O . GLN A 1 156 ? -13.902 2.944 37.200 1.00 89.88 156 GLN A O 1
ATOM 1193 N N . LEU A 1 157 ? -14.629 4.905 36.397 1.00 90.06 157 LEU A N 1
ATOM 1194 C CA . LEU A 1 157 ? -15.830 4.323 35.797 1.00 90.06 157 LEU A CA 1
ATOM 1195 C C . LEU A 1 157 ? -15.452 3.628 34.488 1.00 90.06 157 LEU A C 1
ATOM 1197 O O . LEU A 1 157 ? -14.828 4.240 33.612 1.00 90.06 157 LEU A O 1
ATOM 1201 N N . ILE A 1 158 ? -15.873 2.372 34.356 1.00 93.69 158 ILE A N 1
ATOM 1202 C CA . ILE A 1 158 ? -15.782 1.606 33.118 1.00 93.69 158 ILE A CA 1
ATOM 1203 C C . ILE A 1 158 ? -17.162 1.091 32.710 1.00 93.69 158 ILE A C 1
ATOM 1205 O O . ILE A 1 158 ? -18.002 0.735 33.541 1.00 93.69 158 ILE A O 1
ATOM 1209 N N . GLU A 1 159 ? -17.404 1.052 31.408 1.00 96.38 159 GLU A N 1
ATOM 1210 C CA . GLU A 1 159 ? -18.650 0.566 30.821 1.00 96.38 159 GLU A CA 1
ATOM 1211 C C . GLU A 1 159 ? -18.352 -0.696 30.015 1.00 96.38 159 GLU A C 1
ATOM 1213 O O . GLU A 1 159 ? -17.516 -0.680 29.121 1.00 96.38 159 GLU A O 1
ATOM 1218 N N . VAL A 1 160 ? -18.997 -1.813 30.341 1.00 97.94 160 VAL A N 1
ATOM 1219 C CA . VAL A 1 160 ? -18.702 -3.115 29.734 1.00 97.94 160 VAL A CA 1
ATOM 1220 C C . VAL A 1 160 ? -19.843 -3.537 28.823 1.00 97.94 160 VAL A C 1
ATOM 1222 O O . VAL A 1 160 ? -20.969 -3.732 29.278 1.00 97.94 160 VAL A O 1
ATOM 1225 N N . TYR A 1 161 ? -19.546 -3.692 27.538 1.00 98.12 161 TYR A N 1
ATOM 1226 C CA . TYR A 1 161 ? -20.434 -4.297 26.559 1.00 98.12 161 TYR A CA 1
ATOM 1227 C C . TYR A 1 161 ? -20.388 -5.817 26.646 1.00 98.12 161 TYR A C 1
ATOM 1229 O O . TYR A 1 161 ? -19.331 -6.441 26.525 1.00 98.12 161 TYR A O 1
ATOM 1237 N N . ILE A 1 162 ? -21.572 -6.392 26.817 1.00 96.75 162 ILE A N 1
ATOM 1238 C CA . ILE A 1 162 ? -21.831 -7.823 26.838 1.00 96.75 162 ILE A CA 1
ATOM 1239 C C . ILE A 1 162 ? -22.537 -8.185 25.531 1.00 96.75 162 ILE A C 1
ATOM 1241 O O . ILE A 1 162 ? -23.635 -7.669 25.289 1.00 96.75 162 ILE A O 1
ATOM 1245 N N . PRO A 1 163 ? -21.951 -9.052 24.688 1.00 95.38 163 PRO A N 1
ATOM 1246 C CA . PRO A 1 163 ? -22.523 -9.368 23.390 1.00 95.38 163 PRO A CA 1
ATOM 1247 C C . PRO A 1 163 ? -23.832 -10.153 23.529 1.00 95.38 163 PRO A C 1
ATOM 1249 O O . PRO A 1 163 ? -24.061 -10.855 24.518 1.00 95.38 163 PRO A O 1
ATOM 1252 N N . ALA A 1 164 ? -24.680 -10.079 22.504 1.00 92.44 164 ALA A N 1
ATOM 1253 C CA . ALA A 1 164 ? -25.878 -10.906 22.421 1.00 92.44 164 ALA A CA 1
ATOM 1254 C C . ALA A 1 164 ? -25.542 -12.403 22.575 1.00 92.44 164 ALA A C 1
ATOM 1256 O O . ALA A 1 164 ? -24.534 -12.899 22.063 1.00 92.44 164 ALA A O 1
ATOM 1257 N N . GLY A 1 165 ? -26.382 -13.128 23.317 1.00 88.44 165 GLY A N 1
ATOM 1258 C CA . GLY A 1 165 ? -26.177 -14.552 23.588 1.00 88.44 165 GLY A CA 1
ATOM 1259 C C . GLY A 1 165 ? -25.024 -14.876 24.549 1.00 88.44 165 GLY A C 1
ATOM 1260 O O . GLY A 1 165 ? -24.616 -16.037 24.603 1.00 88.44 165 GLY A O 1
ATOM 1261 N N . TYR A 1 166 ? -24.506 -13.910 25.318 1.00 91.06 166 TYR A N 1
ATOM 1262 C CA . TYR A 1 166 ? -23.404 -14.130 26.268 1.00 91.06 166 TYR A CA 1
ATOM 1263 C C . TYR A 1 166 ? -23.634 -15.313 27.224 1.00 91.06 166 TYR A C 1
ATOM 1265 O O . TYR A 1 166 ? -22.747 -16.149 27.395 1.00 91.06 166 TYR A O 1
ATOM 1273 N N . GLU A 1 167 ? -24.856 -15.442 27.750 1.00 86.69 167 GLU A N 1
ATOM 1274 C CA . GLU A 1 167 ? -25.249 -16.495 28.701 1.00 86.69 167 GLU A CA 1
ATOM 1275 C C . GLU A 1 167 ? -25.672 -17.823 28.055 1.00 86.69 167 GLU A C 1
ATOM 1277 O O . GLU A 1 167 ? -26.106 -18.741 28.742 1.00 86.69 167 GLU A O 1
ATOM 1282 N N . SER A 1 168 ? -25.549 -17.964 26.732 1.00 81.38 168 SER A N 1
ATOM 1283 C CA . SER A 1 168 ? -25.981 -19.180 26.020 1.00 81.38 168 SER A CA 1
ATOM 1284 C C . SER A 1 168 ? -25.121 -20.419 26.305 1.00 81.38 168 SER A C 1
ATOM 1286 O O . SER A 1 168 ? -25.560 -21.540 26.051 1.00 81.38 168 SER A O 1
ATOM 1288 N N . SER A 1 169 ? -23.897 -20.237 26.811 1.00 77.44 169 SER A N 1
ATOM 1289 C CA . SER A 1 169 ? -22.977 -21.320 27.168 1.00 77.44 169 SER A CA 1
ATOM 1290 C C . SER A 1 169 ? -22.041 -20.898 28.298 1.00 77.44 169 SER A C 1
ATOM 1292 O O . SER A 1 169 ? -21.467 -19.808 28.269 1.00 77.44 169 SER A O 1
ATOM 1294 N N . ASP A 1 170 ? -21.822 -21.794 29.260 1.00 72.19 170 ASP A N 1
ATOM 1295 C CA . ASP A 1 170 ? -20.867 -21.585 30.353 1.00 72.19 170 ASP A CA 1
ATOM 1296 C C . ASP A 1 170 ? -19.415 -21.879 29.966 1.00 72.19 170 ASP A C 1
ATOM 1298 O O . ASP A 1 170 ? -18.498 -21.378 30.611 1.00 72.19 170 ASP A O 1
ATOM 1302 N N . SER A 1 171 ? -19.176 -22.647 28.898 1.00 74.88 171 SER A N 1
ATOM 1303 C CA . SER A 1 171 ? -17.817 -22.974 28.441 1.00 74.88 171 SER A CA 1
ATOM 1304 C C . SER A 1 171 ? -17.215 -21.929 27.500 1.00 74.88 171 SER A C 1
ATOM 1306 O O . SER A 1 171 ? -16.028 -21.997 27.177 1.00 74.88 171 SER A O 1
ATOM 1308 N N . LYS A 1 172 ? -18.023 -20.980 27.014 1.00 86.25 172 LYS A N 1
ATOM 1309 C CA . LYS A 1 172 ? -17.600 -20.016 25.999 1.00 86.25 172 LYS A CA 1
ATOM 1310 C C . LYS A 1 172 ? -16.867 -18.845 26.650 1.00 86.25 172 LYS A C 1
ATOM 1312 O O . LYS A 1 172 ? -17.457 -18.106 27.429 1.00 86.25 172 LYS A O 1
ATOM 1317 N N . VAL A 1 173 ? -15.601 -18.665 26.281 1.00 92.69 173 VAL A N 1
ATOM 1318 C CA . VAL A 1 173 ? -14.795 -17.487 26.631 1.00 92.69 173 VAL A CA 1
ATOM 1319 C C . VAL A 1 173 ? -14.784 -16.492 25.476 1.00 92.69 173 VAL A C 1
ATOM 1321 O O . VAL A 1 173 ? -14.714 -16.885 24.309 1.00 92.69 173 VAL A O 1
ATOM 1324 N N . TYR A 1 174 ? -14.850 -15.206 25.801 1.00 95.75 174 TYR A N 1
ATOM 1325 C CA . TYR A 1 174 ? -14.946 -14.124 24.828 1.00 95.75 174 TYR A CA 1
ATOM 1326 C C . TYR A 1 174 ? -13.613 -13.367 24.715 1.00 95.75 174 TYR A C 1
ATOM 1328 O O . TYR A 1 174 ? -12.970 -13.119 25.743 1.00 95.75 174 TYR A O 1
ATOM 1336 N N . PRO A 1 175 ? -13.188 -12.988 23.492 1.00 96.94 175 PRO A N 1
ATOM 1337 C CA . PRO A 1 175 ? -12.145 -11.987 23.299 1.00 96.94 175 PRO A CA 1
ATOM 1338 C C . PRO A 1 175 ? -12.497 -10.680 24.012 1.00 96.94 175 PRO A C 1
ATOM 1340 O O . PRO A 1 175 ? -13.678 -10.367 24.203 1.00 96.94 175 PRO A O 1
ATOM 1343 N N . VAL A 1 176 ? -11.472 -9.920 24.388 1.00 98.19 176 VAL A N 1
ATOM 1344 C CA . VAL A 1 176 ? -11.618 -8.640 25.090 1.00 98.19 176 VAL A CA 1
ATOM 1345 C C . VAL A 1 176 ? -11.088 -7.515 24.216 1.00 98.19 176 VAL A C 1
ATOM 1347 O O . VAL A 1 176 ? -10.010 -7.630 23.639 1.00 98.19 176 VAL A O 1
ATOM 1350 N N . GLN A 1 177 ? -11.824 -6.410 24.146 1.00 98.44 177 GLN A N 1
ATOM 1351 C CA . GLN A 1 177 ? -11.375 -5.182 23.496 1.00 98.44 177 GLN A CA 1
ATOM 1352 C C . GLN A 1 177 ? -11.575 -3.999 24.441 1.00 98.44 177 GLN A C 1
ATOM 1354 O O . GLN A 1 177 ? -12.702 -3.582 24.695 1.00 98.44 177 GLN A O 1
ATOM 1359 N N . VAL A 1 178 ? -10.489 -3.450 24.972 1.00 98.56 178 VAL A N 1
ATOM 1360 C CA . VAL A 1 178 ? -10.529 -2.239 25.796 1.00 98.56 178 VAL A CA 1
ATOM 1361 C C . VAL A 1 178 ? -10.473 -1.026 24.870 1.00 98.56 178 VAL A C 1
ATOM 1363 O O . VAL A 1 178 ? -9.576 -0.919 24.042 1.00 98.56 178 VAL A O 1
ATOM 1366 N N . MET A 1 179 ? -11.448 -0.138 24.994 1.00 98.00 179 MET A N 1
ATOM 1367 C CA . MET A 1 179 ? -11.684 1.048 24.180 1.00 98.00 179 MET A CA 1
ATOM 1368 C C . MET A 1 179 ? -11.459 2.283 25.057 1.00 98.00 179 MET A C 1
ATOM 1370 O O . MET A 1 179 ? -12.216 2.523 26.004 1.00 98.00 179 MET A O 1
ATOM 1374 N N . LEU A 1 180 ? -10.407 3.045 24.775 1.00 97.19 180 LEU A N 1
ATOM 1375 C CA . LEU A 1 180 ? -10.188 4.356 25.384 1.00 97.19 180 LEU A CA 1
ATOM 1376 C C . LEU A 1 180 ? -11.232 5.345 24.843 1.00 97.19 180 LEU A C 1
ATOM 1378 O O . LEU A 1 180 ? -11.863 5.070 23.834 1.00 97.19 180 LEU A O 1
ATOM 1382 N N . ASP A 1 181 ? -11.456 6.471 25.520 1.00 93.69 181 ASP A N 1
ATOM 1383 C CA . ASP A 1 181 ? -12.508 7.437 25.151 1.00 93.69 181 ASP A CA 1
ATOM 1384 C C . ASP A 1 181 ? -13.936 6.866 25.165 1.00 93.69 181 ASP A C 1
ATOM 1386 O O . ASP A 1 181 ? -14.779 7.168 24.316 1.00 93.69 181 ASP A O 1
ATOM 1390 N N . GLY A 1 182 ? -14.247 6.070 26.191 1.00 92.25 182 GLY A N 1
ATOM 1391 C CA . GLY A 1 182 ? -15.532 5.377 26.320 1.00 92.25 182 GLY A CA 1
ATOM 1392 C C . GLY A 1 182 ? -16.777 6.261 26.152 1.00 92.25 182 GLY A C 1
ATOM 1393 O O . GLY A 1 182 ? -17.770 5.829 25.564 1.00 92.25 182 GLY A O 1
ATOM 1394 N N . GLY A 1 183 ? -16.709 7.518 26.602 1.00 88.69 183 GLY A N 1
ATOM 1395 C CA . GLY A 1 183 ? -17.752 8.519 26.388 1.00 88.69 183 GLY A CA 1
ATOM 1396 C C . GLY A 1 183 ? -18.058 8.758 24.906 1.00 88.69 183 GLY A C 1
ATOM 1397 O O . GLY A 1 183 ? -19.217 8.646 24.526 1.00 88.69 183 GLY A O 1
ATOM 1398 N N . MET A 1 184 ? -17.042 9.006 24.076 1.00 89.69 184 MET A N 1
ATOM 1399 C CA . MET A 1 184 ? -17.184 9.232 22.627 1.00 89.69 184 MET A CA 1
ATOM 1400 C C . MET A 1 184 ? -17.661 7.970 21.890 1.00 89.69 184 MET A C 1
ATOM 1402 O O . MET A 1 184 ? -18.429 8.047 20.928 1.00 89.69 184 MET A O 1
ATOM 1406 N N . HIS A 1 185 ? -17.241 6.789 22.353 1.00 93.69 185 HIS A N 1
ATOM 1407 C CA . HIS A 1 185 ? -17.674 5.516 21.779 1.00 93.69 185 HIS A CA 1
ATOM 1408 C C . HIS A 1 185 ? -19.169 5.238 21.980 1.00 93.69 185 HIS A C 1
ATOM 1410 O O . HIS A 1 185 ? -19.837 4.753 21.063 1.00 93.69 185 HIS A O 1
ATOM 1416 N N . LEU A 1 186 ? -19.693 5.497 23.181 1.00 91.12 186 LEU A N 1
ATOM 1417 C CA . LEU A 1 186 ? -21.055 5.103 23.566 1.00 91.12 186 LEU A CA 1
ATOM 1418 C C . LEU A 1 186 ? -22.088 6.224 23.444 1.00 91.12 186 LEU A C 1
ATOM 1420 O O . LEU A 1 186 ? -23.282 5.942 23.363 1.00 91.12 186 LEU A O 1
ATOM 1424 N N . ARG A 1 187 ? -21.654 7.481 23.496 1.00 86.00 187 ARG A N 1
ATOM 1425 C CA . ARG A 1 187 ? -22.517 8.666 23.551 1.00 86.00 187 ARG A CA 1
ATOM 1426 C C . ARG A 1 187 ? -21.803 9.871 22.937 1.00 86.00 187 ARG A C 1
ATOM 1428 O O . ARG A 1 187 ? -20.736 9.733 22.345 1.00 86.00 187 ARG A O 1
ATOM 1435 N N . GLN A 1 188 ? -22.434 11.037 23.016 1.00 82.12 188 GLN A N 1
ATOM 1436 C CA . GLN A 1 188 ? -21.807 12.291 22.621 1.00 82.12 188 GLN A CA 1
ATOM 1437 C C . GLN A 1 188 ? -20.847 12.754 23.724 1.00 82.12 188 GLN A C 1
ATOM 1439 O O . GLN A 1 188 ? -21.231 12.796 24.898 1.00 82.12 188 GLN A O 1
ATOM 1444 N N . ASP A 1 189 ? -19.600 13.054 23.364 1.00 79.19 189 ASP A N 1
ATOM 1445 C CA . ASP A 1 189 ? -18.611 13.595 24.295 1.00 79.19 189 ASP A CA 1
ATOM 1446 C C . ASP A 1 189 ? -18.827 15.099 24.560 1.00 79.19 189 ASP A C 1
ATOM 1448 O O . ASP A 1 189 ? -19.757 15.731 24.055 1.00 79.19 189 ASP A O 1
ATOM 1452 N N . ALA A 1 190 ? -17.951 15.690 25.375 1.00 74.31 190 ALA A N 1
ATOM 1453 C CA . ALA A 1 190 ? -18.040 17.098 25.756 1.00 74.31 190 ALA A CA 1
ATOM 1454 C C . ALA A 1 190 ? -17.797 18.083 24.587 1.00 74.31 190 ALA A C 1
ATOM 1456 O O . ALA A 1 190 ? -18.078 19.274 24.728 1.00 74.31 190 ALA A O 1
ATOM 1457 N N . PHE A 1 191 ? -17.288 17.597 23.453 1.00 72.50 191 PHE A N 1
ATOM 1458 C CA . PHE A 1 191 ? -16.997 18.362 22.238 1.00 72.50 191 PHE A CA 1
ATOM 1459 C C . PHE A 1 191 ? -18.038 18.136 21.139 1.00 72.50 191 PHE A C 1
ATOM 1461 O O . PHE A 1 191 ? -17.974 18.774 20.093 1.00 72.50 191 PHE A O 1
ATOM 1468 N N . GLY A 1 192 ? -19.021 17.272 21.387 1.00 71.56 192 GLY A N 1
ATOM 1469 C CA . GLY A 1 192 ? -20.074 16.972 20.434 1.00 71.56 192 GLY A CA 1
ATOM 1470 C C . GLY A 1 192 ? -19.798 15.755 19.548 1.00 71.56 192 GLY A C 1
ATOM 1471 O O . GLY A 1 192 ? -20.629 15.463 18.689 1.00 71.56 192 GLY A O 1
ATOM 1472 N N . ASN A 1 193 ? -18.703 15.025 19.767 1.00 76.94 193 ASN A N 1
ATOM 1473 C CA . ASN A 1 193 ? -18.302 13.877 18.952 1.00 76.94 193 ASN A CA 1
ATOM 1474 C C . ASN A 1 193 ? -19.008 12.592 19.393 1.00 76.94 193 ASN A C 1
ATOM 1476 O O . ASN A 1 193 ? -19.186 12.362 20.591 1.00 76.94 193 ASN A O 1
ATOM 1480 N N . SER A 1 194 ? -19.359 11.711 18.450 1.00 83.31 194 SER A N 1
ATOM 1481 C CA . SER A 1 194 ? -19.883 10.377 18.773 1.00 83.31 194 SER A CA 1
ATOM 1482 C C . SER A 1 194 ? -19.603 9.339 17.686 1.00 83.31 194 SER A C 1
ATOM 1484 O O . SER A 1 194 ? -19.770 9.609 16.494 1.00 83.31 194 SER A O 1
ATOM 1486 N N . MET A 1 195 ? -19.233 8.125 18.107 1.00 87.06 195 MET A N 1
ATOM 1487 C CA . MET A 1 195 ? -18.907 7.014 17.203 1.00 87.06 195 MET A CA 1
ATOM 1488 C C . MET A 1 195 ? -19.985 5.926 17.102 1.00 87.06 195 MET A C 1
ATOM 1490 O O . MET A 1 195 ? -19.898 5.079 16.218 1.00 87.06 195 MET A O 1
ATOM 1494 N N . GLY A 1 196 ? -20.967 5.874 18.011 1.00 89.12 196 GLY A N 1
ATOM 1495 C CA . GLY A 1 196 ? -22.027 4.851 17.970 1.00 89.12 196 GLY A CA 1
ATOM 1496 C C . GLY A 1 196 ? -21.514 3.402 18.038 1.00 89.12 196 GLY A C 1
ATOM 1497 O O . GLY A 1 196 ? -22.060 2.503 17.403 1.00 89.12 196 GLY A O 1
ATOM 1498 N N . THR A 1 197 ? -20.446 3.139 18.796 1.00 94.25 197 THR A N 1
ATOM 1499 C CA . THR A 1 197 ? -19.707 1.862 18.747 1.00 94.25 197 THR A CA 1
ATOM 1500 C C . THR A 1 197 ? -20.521 0.649 19.184 1.00 94.25 197 THR A C 1
ATOM 1502 O O . THR A 1 197 ? -20.304 -0.443 18.663 1.00 94.25 197 THR A O 1
ATOM 1505 N N . LYS A 1 198 ? -21.499 0.816 20.082 1.00 94.56 198 LYS A N 1
ATOM 1506 C CA . LYS A 1 198 ? -22.425 -0.271 20.431 1.00 94.56 198 LYS A CA 1
ATOM 1507 C C . LYS A 1 198 ? -23.162 -0.789 19.191 1.00 94.56 198 LYS A C 1
ATOM 1509 O O . LYS A 1 198 ? -23.213 -1.992 18.973 1.00 94.56 198 LYS A O 1
ATOM 1514 N N . THR A 1 199 ? -23.675 0.123 18.372 1.00 91.06 199 THR A N 1
ATOM 1515 C CA . THR A 1 199 ? -24.375 -0.195 17.125 1.00 91.06 199 THR A CA 1
ATOM 1516 C C . THR A 1 199 ? -23.460 -0.916 16.140 1.00 91.06 199 THR A C 1
ATOM 1518 O O . THR A 1 199 ? -23.854 -1.926 15.561 1.00 91.06 199 THR A O 1
ATOM 1521 N N . ILE A 1 200 ? -22.211 -0.454 16.016 1.00 93.81 200 ILE A N 1
ATOM 1522 C CA . ILE A 1 200 ? -21.191 -1.111 15.189 1.00 93.81 200 ILE A CA 1
ATOM 1523 C C . ILE A 1 200 ? -20.989 -2.564 15.630 1.00 93.81 200 ILE A C 1
ATOM 1525 O O . ILE A 1 200 ? -21.042 -3.471 14.797 1.00 93.81 200 ILE A O 1
ATOM 1529 N N . LEU A 1 201 ? -20.802 -2.796 16.931 1.00 96.44 201 LEU A N 1
ATOM 1530 C CA . LEU A 1 201 ? -20.618 -4.136 17.490 1.00 96.44 201 LEU A CA 1
ATOM 1531 C C . LEU A 1 201 ? -21.848 -5.022 17.269 1.00 96.44 201 LEU A C 1
ATOM 1533 O O . LEU A 1 201 ? -21.698 -6.133 16.763 1.00 96.44 201 LEU A O 1
ATOM 1537 N N . ASP A 1 202 ? -23.045 -4.532 17.599 1.00 95.38 202 ASP A N 1
ATOM 1538 C CA . ASP A 1 202 ? -24.305 -5.268 17.434 1.00 95.38 202 ASP A CA 1
ATOM 1539 C C . ASP A 1 202 ? -24.475 -5.735 15.981 1.00 95.38 202 ASP A C 1
ATOM 1541 O O . ASP A 1 202 ? -24.682 -6.920 15.718 1.00 95.38 202 ASP A O 1
ATOM 1545 N N . ASN A 1 203 ? -24.298 -4.823 15.023 1.00 92.56 203 ASN A N 1
ATOM 1546 C CA . ASN A 1 203 ? -24.442 -5.125 13.603 1.00 92.56 203 ASN A CA 1
ATOM 1547 C C . ASN A 1 203 ? -23.386 -6.104 13.091 1.00 92.56 203 ASN A C 1
ATOM 1549 O O . ASN A 1 203 ? -23.711 -7.020 12.335 1.00 92.56 203 ASN A O 1
ATOM 1553 N N . LEU A 1 204 ? -22.112 -5.904 13.436 1.00 92.56 204 LEU A N 1
ATOM 1554 C CA . LEU A 1 204 ? -21.036 -6.773 12.954 1.00 92.56 204 LEU A CA 1
ATOM 1555 C C . LEU A 1 204 ? -21.174 -8.193 13.508 1.00 92.56 204 LEU A C 1
ATOM 1557 O O . LEU A 1 204 ? -20.959 -9.158 12.770 1.00 92.56 204 LEU A O 1
ATOM 1561 N N . ILE A 1 205 ? -21.559 -8.320 14.780 1.00 93.44 205 ILE A N 1
ATOM 1562 C CA . ILE A 1 205 ? -21.770 -9.609 15.442 1.00 93.44 205 ILE A CA 1
ATOM 1563 C C . ILE A 1 205 ? -23.007 -10.307 14.870 1.00 93.44 205 ILE A C 1
ATOM 1565 O O . ILE A 1 205 ? -22.919 -11.474 14.490 1.00 93.44 205 ILE A O 1
ATOM 1569 N N . ALA A 1 206 ? -24.138 -9.605 14.755 1.00 91.00 206 ALA A N 1
ATOM 1570 C CA . ALA A 1 206 ? -25.379 -10.182 14.238 1.00 91.00 206 ALA A CA 1
ATOM 1571 C C . ALA A 1 206 ? -25.251 -10.655 12.782 1.00 91.00 206 ALA A C 1
ATOM 1573 O O . ALA A 1 206 ? -25.796 -11.695 12.419 1.00 91.00 206 ALA A O 1
ATOM 1574 N N . ASN A 1 207 ? -24.474 -9.939 11.966 1.00 87.81 207 ASN A N 1
ATOM 1575 C CA . ASN A 1 207 ? -24.200 -10.318 10.578 1.00 87.81 207 ASN A CA 1
ATOM 1576 C C . ASN A 1 207 ? -23.083 -11.368 10.434 1.00 87.81 207 ASN A C 1
ATOM 1578 O O . ASN A 1 207 ? -22.684 -11.679 9.313 1.00 87.81 207 ASN A O 1
ATOM 1582 N N . GLY A 1 208 ? -22.527 -11.882 11.537 1.00 88.81 208 GLY A N 1
ATOM 1583 C CA . GLY A 1 208 ? -21.453 -12.877 11.506 1.00 88.81 208 GLY A CA 1
ATOM 1584 C C . GLY A 1 208 ? -20.157 -12.374 10.864 1.00 88.81 208 GLY A C 1
ATOM 1585 O O . GLY A 1 208 ? -19.365 -13.180 10.384 1.00 88.81 208 GLY A O 1
ATOM 1586 N N . ARG A 1 209 ? -19.933 -11.054 10.829 1.00 88.06 209 ARG A N 1
ATOM 1587 C CA . ARG A 1 209 ? -18.717 -10.443 10.262 1.00 88.06 209 ARG A CA 1
ATOM 1588 C C . ARG A 1 209 ? -17.549 -10.446 11.243 1.00 88.06 209 ARG A C 1
ATOM 1590 O O . ARG A 1 209 ? -16.406 -10.369 10.812 1.00 88.06 209 ARG A O 1
ATOM 1597 N N . MET A 1 210 ? -17.825 -10.544 12.541 1.00 93.25 210 MET A N 1
ATOM 1598 C CA . MET A 1 210 ? -16.811 -10.665 13.589 1.00 93.25 210 MET A CA 1
ATOM 1599 C C . MET A 1 210 ? -17.244 -11.653 14.674 1.00 93.25 210 MET A C 1
ATOM 1601 O O . MET A 1 210 ? -18.432 -11.961 14.811 1.00 93.25 210 MET A O 1
ATOM 1605 N N . LEU A 1 211 ? -16.289 -12.127 15.475 1.00 93.25 211 LEU A N 1
ATOM 1606 C CA . LEU A 1 211 ? -16.601 -12.876 16.692 1.00 93.25 211 LEU A CA 1
ATOM 1607 C C . LEU A 1 211 ? -17.331 -11.980 17.703 1.00 93.25 211 LEU A C 1
ATOM 1609 O O . LEU A 1 211 ? -16.997 -10.803 17.835 1.00 93.25 211 LEU A O 1
ATOM 1613 N N . PRO A 1 212 ? -18.276 -12.527 18.487 1.00 95.06 212 PRO A N 1
ATOM 1614 C CA . PRO A 1 212 ? -18.768 -11.848 19.677 1.00 95.06 212 PRO A CA 1
ATOM 1615 C C . PRO A 1 212 ? -17.617 -11.558 20.649 1.00 95.06 212 PRO A C 1
ATOM 1617 O O . PRO A 1 212 ? -16.857 -12.471 20.981 1.00 95.06 212 PRO A O 1
ATOM 1620 N N . ILE A 1 213 ? -17.525 -10.323 21.144 1.00 96.75 213 ILE A N 1
ATOM 1621 C CA . ILE A 1 213 ? -16.483 -9.875 22.082 1.00 96.75 213 ILE A CA 1
ATOM 1622 C C . ILE A 1 213 ? -17.086 -9.225 23.326 1.00 96.75 213 ILE A C 1
ATOM 1624 O O . ILE A 1 213 ? -18.200 -8.706 23.272 1.00 96.75 213 ILE A O 1
ATOM 1628 N N . VAL A 1 214 ? -16.321 -9.194 24.418 1.00 98.06 214 VAL A N 1
ATOM 1629 C CA . VAL A 1 214 ? -16.553 -8.276 25.542 1.00 98.06 214 VAL A CA 1
ATOM 1630 C C . VAL A 1 214 ? -15.754 -7.002 25.274 1.00 98.06 214 VAL A C 1
ATOM 1632 O O . VAL A 1 214 ? -14.528 -7.055 25.182 1.00 98.06 214 VAL A O 1
ATOM 1635 N N . ALA A 1 215 ? -16.427 -5.859 25.143 1.00 98.31 215 ALA A N 1
ATOM 1636 C CA . ALA A 1 215 ? -15.750 -4.573 24.958 1.00 98.31 215 ALA A CA 1
ATOM 1637 C C . ALA A 1 215 ? -15.824 -3.736 26.240 1.00 98.31 215 ALA A C 1
ATOM 1639 O O . ALA A 1 215 ? -16.876 -3.664 26.867 1.00 98.31 215 ALA A O 1
ATOM 1640 N N . VAL A 1 216 ? -14.718 -3.115 26.645 1.00 98.38 216 VAL A N 1
ATOM 1641 C CA . VAL A 1 216 ? -14.630 -2.304 27.868 1.00 98.38 216 VAL A CA 1
ATOM 1642 C C . VAL A 1 216 ? -14.318 -0.870 27.495 1.00 98.38 216 VAL A C 1
ATOM 1644 O O . VAL A 1 216 ? -13.252 -0.593 26.973 1.00 98.38 216 VAL A O 1
ATOM 1647 N N . PHE A 1 217 ? -15.222 0.045 27.796 1.00 97.75 217 PHE A N 1
ATOM 1648 C CA . PHE A 1 217 ? -15.117 1.459 27.481 1.00 97.75 217 PHE A CA 1
ATOM 1649 C C . PHE A 1 217 ? -14.601 2.226 28.699 1.00 97.75 217 PHE A C 1
ATOM 1651 O O . PHE A 1 217 ? -15.255 2.267 29.745 1.00 97.75 217 PHE A O 1
ATOM 1658 N N . VAL A 1 218 ? -13.427 2.838 28.558 1.00 95.56 218 VAL A N 1
ATOM 1659 C CA . VAL A 1 218 ? -12.739 3.601 29.607 1.00 95.56 218 VAL A CA 1
ATOM 1660 C C . VAL A 1 218 ? -12.813 5.078 29.247 1.00 95.56 218 VAL A C 1
ATOM 1662 O O . VAL A 1 218 ? -12.253 5.504 28.241 1.00 95.56 218 VAL A O 1
ATOM 1665 N N . SER A 1 219 ? -13.540 5.868 30.036 1.00 91.00 219 SER A N 1
ATOM 1666 C CA . SER A 1 219 ? -13.631 7.317 29.806 1.00 91.00 219 SER A CA 1
ATOM 1667 C C . SER A 1 219 ? -12.479 8.045 30.503 1.00 91.00 219 SER A C 1
ATOM 1669 O O . SER A 1 219 ? -12.216 7.725 31.661 1.00 91.00 219 SER A O 1
ATOM 1671 N N . PRO A 1 220 ? -11.829 9.035 29.871 1.00 88.75 220 PRO A N 1
ATOM 1672 C CA . PRO A 1 220 ? -10.896 9.902 30.583 1.00 88.75 220 PRO A CA 1
ATOM 1673 C C . PRO A 1 220 ? -11.640 10.757 31.616 1.00 88.75 220 PRO A C 1
ATOM 1675 O O . PRO A 1 220 ? -12.876 10.861 31.585 1.00 88.75 220 PRO A O 1
ATOM 1678 N N . SER A 1 221 ? -10.901 11.422 32.505 1.00 86.75 221 SER A N 1
ATOM 1679 C CA . SER A 1 221 ? -11.517 12.400 33.405 1.00 86.75 221 SER A CA 1
ATOM 1680 C C . SER A 1 221 ? -12.197 13.517 32.597 1.00 86.75 221 SER A C 1
ATOM 1682 O O . SER A 1 221 ? -11.627 14.015 31.617 1.00 86.75 221 SER A O 1
ATOM 1684 N N . PRO A 1 222 ? -13.416 13.941 32.986 1.00 83.12 222 PRO A N 1
ATOM 1685 C CA . PRO A 1 222 ? -14.183 14.903 32.210 1.00 83.12 222 PRO A CA 1
ATOM 1686 C C . PRO A 1 222 ? -13.479 16.270 32.165 1.00 83.12 222 PRO A C 1
ATOM 1688 O O . PRO A 1 222 ? -12.955 16.729 33.186 1.00 83.12 222 PRO A O 1
ATOM 1691 N N . PRO A 1 223 ? -13.486 16.960 31.009 1.00 83.88 223 PRO A N 1
ATOM 1692 C CA . PRO A 1 223 ? -12.977 18.321 30.926 1.00 83.88 223 PRO A CA 1
ATOM 1693 C C . PRO A 1 223 ? -13.878 19.285 31.711 1.00 83.88 223 PRO A C 1
ATOM 1695 O O . PRO A 1 223 ? -15.063 19.023 31.928 1.00 83.88 223 PRO A O 1
ATOM 1698 N N . THR A 1 224 ? -13.329 20.428 32.130 1.00 83.25 224 THR A N 1
ATOM 1699 C CA . THR A 1 224 ? -14.091 21.444 32.880 1.00 83.25 224 THR A CA 1
ATOM 1700 C C . THR A 1 224 ? -14.108 22.783 32.156 1.00 83.25 224 THR A C 1
ATOM 1702 O O . THR A 1 224 ? -13.091 23.230 31.619 1.00 83.25 224 THR A O 1
ATOM 1705 N N . GLN A 1 225 ? -15.274 23.436 32.166 1.00 81.25 225 GLN A N 1
ATOM 1706 C CA . GLN A 1 225 ? -15.464 24.789 31.646 1.00 81.25 225 GLN A CA 1
ATOM 1707 C C . GLN A 1 225 ? -15.716 25.795 32.771 1.00 81.25 225 GLN A C 1
ATOM 1709 O O . GLN A 1 225 ? -16.346 25.475 33.782 1.00 81.25 225 GLN A O 1
ATOM 1714 N N . LYS A 1 226 ? -15.275 27.036 32.563 1.00 80.62 226 LYS A N 1
ATOM 1715 C CA . LYS A 1 226 ? -15.691 28.215 33.334 1.00 80.62 226 LYS A CA 1
ATOM 1716 C C . LYS A 1 226 ? -16.039 29.328 32.355 1.00 80.62 226 LYS A C 1
ATOM 1718 O O . LYS A 1 226 ? -15.270 29.593 31.445 1.00 80.62 226 LYS A O 1
ATOM 1723 N N . GLU A 1 227 ? -17.208 29.944 32.530 1.00 81.38 227 GLU A N 1
ATOM 1724 C CA . GLU A 1 227 ? -17.671 31.072 31.698 1.00 81.38 227 GLU A CA 1
ATOM 1725 C C . GLU A 1 227 ? -17.660 30.787 30.177 1.00 81.38 227 GLU A C 1
ATOM 1727 O O . GLU A 1 227 ? -17.448 31.679 29.364 1.00 81.38 227 GLU A O 1
ATOM 1732 N N . GLY A 1 228 ? -17.907 29.532 29.778 1.00 76.75 228 GLY A N 1
ATOM 1733 C CA . GLY A 1 228 ? -17.907 29.109 28.370 1.00 76.75 228 GLY A CA 1
ATOM 1734 C C . GLY A 1 228 ? -16.519 28.831 27.779 1.00 76.75 228 GLY A C 1
ATOM 1735 O O . GLY A 1 228 ? -16.431 28.467 26.610 1.00 76.75 228 GLY A O 1
ATOM 1736 N N . GLN A 1 229 ? -15.451 28.952 28.572 1.00 73.44 229 GLN A N 1
ATOM 1737 C CA . GLN A 1 229 ? -14.083 28.602 28.185 1.00 73.44 229 GLN A CA 1
ATOM 1738 C C . GLN A 1 229 ? -13.635 27.300 28.850 1.00 73.44 229 GLN A C 1
ATOM 1740 O O . GLN A 1 229 ? -13.919 27.049 30.026 1.00 73.44 229 GLN A O 1
ATOM 1745 N N . TRP A 1 230 ? -12.912 26.465 28.105 1.00 75.06 230 TRP A N 1
ATOM 1746 C CA . TRP A 1 230 ? -12.277 25.261 28.636 1.00 75.06 230 TRP A CA 1
ATOM 1747 C C . TRP A 1 230 ? -11.106 25.656 29.537 1.00 75.06 230 TRP A C 1
ATOM 1749 O O . TRP A 1 230 ? -10.189 26.340 29.097 1.00 75.06 230 TRP A O 1
ATOM 1759 N N . VAL A 1 231 ? -11.121 25.220 30.799 1.00 78.31 231 VAL A N 1
ATOM 1760 C CA . VAL A 1 231 ? -10.059 25.549 31.769 1.00 78.31 231 VAL A CA 1
ATOM 1761 C C . VAL A 1 231 ? -9.190 24.353 32.144 1.00 78.31 231 VAL A C 1
ATOM 1763 O O . VAL A 1 231 ? -8.083 24.553 32.636 1.00 78.31 231 VAL A O 1
ATOM 1766 N N . SER A 1 232 ? -9.652 23.124 31.903 1.00 77.00 232 SER A N 1
ATOM 1767 C CA . SER A 1 232 ? -8.878 21.899 32.128 1.00 77.00 232 SER A CA 1
ATOM 1768 C C . SER A 1 232 ? -9.299 20.796 31.161 1.00 77.00 232 SER A C 1
ATOM 1770 O O . SER A 1 232 ? -10.497 20.599 30.937 1.00 77.00 232 SER A O 1
ATOM 1772 N N . MET A 1 233 ? -8.311 20.063 30.638 1.00 80.38 233 MET A N 1
ATOM 1773 C CA . MET A 1 233 ? -8.499 18.960 29.692 1.00 80.38 233 MET A CA 1
ATOM 1774 C C . MET A 1 233 ? -7.618 17.748 30.071 1.00 80.38 233 MET A C 1
ATOM 1776 O O . MET A 1 233 ? -6.605 17.490 29.421 1.00 80.38 233 MET A O 1
ATOM 1780 N N . PRO A 1 234 ? -7.981 16.999 31.136 1.00 82.69 234 PRO A N 1
ATOM 1781 C CA . PRO A 1 234 ? -7.134 15.950 31.724 1.00 82.69 234 PRO A CA 1
ATOM 1782 C C . PRO A 1 234 ? -6.721 14.834 30.760 1.00 82.69 234 PRO A C 1
ATOM 1784 O O . PRO A 1 234 ? -5.604 14.330 30.858 1.00 82.69 234 PRO A O 1
ATOM 1787 N N . ARG A 1 235 ? -7.594 14.500 29.797 1.00 86.25 235 ARG A N 1
ATOM 1788 C CA . ARG A 1 235 ? -7.374 13.480 28.758 1.00 86.25 235 ARG A CA 1
ATOM 1789 C C . ARG A 1 235 ? -5.992 13.571 28.103 1.00 86.25 235 ARG A C 1
ATOM 1791 O O . ARG A 1 235 ? -5.388 12.543 27.821 1.00 86.25 235 ARG A O 1
ATOM 1798 N N . LEU A 1 236 ? -5.502 14.787 27.842 1.00 80.62 236 LEU A N 1
ATOM 1799 C CA . LEU A 1 236 ? -4.212 14.985 27.178 1.00 80.62 236 LEU A CA 1
ATOM 1800 C C . LEU A 1 236 ? -3.060 14.451 28.036 1.00 80.62 236 LEU A C 1
ATOM 1802 O O . LEU A 1 236 ? -2.201 13.755 27.515 1.00 80.62 236 LEU A O 1
ATOM 1806 N N . GLY A 1 237 ? -3.092 14.676 29.351 1.00 81.88 237 GLY A N 1
ATOM 1807 C CA . GLY A 1 237 ? -2.110 14.108 30.273 1.00 81.88 237 GLY A CA 1
ATOM 1808 C C . GLY A 1 237 ? -2.309 12.624 30.535 1.00 81.88 237 GLY A C 1
ATOM 1809 O O . GLY A 1 237 ? -1.337 11.876 30.520 1.00 81.88 237 GLY A O 1
ATOM 1810 N N . GLU A 1 238 ? -3.556 12.188 30.715 1.00 88.31 238 GLU A N 1
ATOM 1811 C CA . GLU A 1 238 ? -3.891 10.786 30.994 1.00 88.31 238 GLU A CA 1
ATOM 1812 C C . GLU A 1 238 ? -3.479 9.841 29.862 1.00 88.31 238 GLU A C 1
ATOM 1814 O O . GLU A 1 238 ? -3.132 8.695 30.129 1.00 88.31 238 GLU A O 1
ATOM 1819 N N . TYR A 1 239 ? -3.500 10.295 28.607 1.00 91.75 239 TYR A N 1
ATOM 1820 C CA . TYR A 1 239 ? -3.177 9.468 27.438 1.00 91.75 239 TYR A CA 1
ATOM 1821 C C . TYR A 1 239 ? -1.823 9.798 26.794 1.00 91.75 239 TYR A C 1
ATOM 1823 O O . TYR A 1 239 ? -1.488 9.305 25.718 1.00 91.75 239 TYR A O 1
ATOM 1831 N N . ALA A 1 240 ? -1.012 10.615 27.457 1.00 87.81 240 ALA A N 1
ATOM 1832 C CA . ALA A 1 240 ? 0.335 10.961 27.027 1.00 87.81 240 ALA A CA 1
ATOM 1833 C C . ALA A 1 240 ? 1.370 9.964 27.570 1.00 87.81 240 ALA A C 1
ATOM 1835 O O . ALA A 1 240 ? 2.233 10.352 28.366 1.00 87.81 240 ALA A O 1
ATOM 1836 N N . CYS A 1 241 ? 1.239 8.685 27.199 1.00 91.50 241 CYS A N 1
ATOM 1837 C CA . CYS A 1 241 ? 2.047 7.572 27.722 1.00 91.50 241 CYS A CA 1
ATOM 1838 C C . CYS A 1 241 ? 2.133 7.591 29.264 1.00 91.50 241 CYS A C 1
ATOM 1840 O O . CYS A 1 241 ? 3.212 7.475 29.848 1.00 91.50 241 CYS A O 1
ATOM 1842 N N . ASP A 1 242 ? 1.012 7.852 29.938 1.00 90.94 242 ASP A N 1
ATOM 1843 C CA . ASP A 1 242 ? 0.981 8.007 31.390 1.00 90.94 242 ASP A CA 1
ATOM 1844 C C . ASP A 1 242 ? 1.077 6.655 32.102 1.00 90.94 242 ASP A C 1
ATOM 1846 O O . ASP A 1 242 ? 0.372 5.702 31.769 1.00 90.94 242 ASP A O 1
ATOM 1850 N N . LEU A 1 243 ? 1.929 6.588 33.128 1.00 92.44 243 LEU A N 1
ATOM 1851 C CA . LEU A 1 243 ? 2.197 5.350 33.858 1.00 92.44 243 LEU A CA 1
ATOM 1852 C C . LEU A 1 243 ? 1.021 4.908 34.741 1.00 92.44 243 LEU A C 1
ATOM 1854 O O . LEU A 1 243 ? 0.884 3.717 35.018 1.00 92.44 243 LEU A O 1
ATOM 1858 N N . LYS A 1 244 ? 0.166 5.833 35.204 1.00 92.12 244 LYS A N 1
ATOM 1859 C CA . LYS A 1 244 ? -1.029 5.465 35.981 1.00 92.12 244 LYS A CA 1
ATOM 1860 C C . LYS A 1 244 ? -2.099 4.908 35.059 1.00 92.12 244 LYS A C 1
ATOM 1862 O O . LYS A 1 244 ? -2.701 3.890 35.393 1.00 92.12 244 LYS A O 1
ATOM 1867 N N . THR A 1 245 ? -2.301 5.532 33.901 1.00 94.00 245 THR A N 1
ATOM 1868 C CA . THR A 1 245 ? -3.196 4.992 32.872 1.00 94.00 245 THR A CA 1
ATOM 1869 C C . THR A 1 245 ? -2.705 3.640 32.371 1.00 94.00 245 THR A C 1
ATOM 1871 O O . THR A 1 245 ? -3.497 2.710 32.281 1.00 94.00 245 THR A O 1
ATOM 1874 N N . ASP A 1 246 ? -1.405 3.488 32.122 1.00 96.62 246 ASP A N 1
ATOM 1875 C CA . ASP A 1 246 ? -0.802 2.210 31.737 1.00 96.62 246 ASP A CA 1
ATOM 1876 C C . ASP A 1 246 ? -1.082 1.103 32.769 1.00 96.62 246 ASP A C 1
ATOM 1878 O O . ASP A 1 246 ? -1.612 0.043 32.426 1.00 96.62 246 ASP A O 1
ATOM 1882 N N . ALA A 1 247 ? -0.831 1.379 34.054 1.00 95.44 247 ALA A N 1
ATOM 1883 C CA . ALA A 1 247 ? -1.116 0.444 35.142 1.00 95.44 247 ALA A CA 1
ATOM 1884 C C . ALA A 1 247 ? -2.615 0.108 35.264 1.00 95.44 247 ALA A C 1
ATOM 1886 O O . ALA A 1 247 ? -2.977 -1.050 35.490 1.00 95.44 247 ALA A O 1
ATOM 1887 N N . MET A 1 248 ? -3.491 1.101 35.085 1.00 95.69 248 MET A N 1
ATOM 1888 C CA . MET A 1 248 ? -4.942 0.912 35.085 1.00 95.69 248 MET A CA 1
ATOM 1889 C C . MET A 1 248 ? -5.369 -0.004 33.935 1.00 95.69 248 MET A C 1
ATOM 1891 O O . MET A 1 248 ? -6.025 -1.016 34.185 1.00 95.69 248 MET A O 1
ATOM 1895 N N . LEU A 1 249 ? -4.959 0.294 32.699 1.00 97.19 249 LEU A N 1
ATOM 1896 C CA . LEU A 1 249 ? -5.288 -0.507 31.518 1.00 97.19 249 LEU A CA 1
ATOM 1897 C C . LEU A 1 249 ? -4.800 -1.949 31.681 1.00 97.19 249 LEU A C 1
ATOM 1899 O O . LEU A 1 249 ? -5.589 -2.876 31.497 1.00 97.19 249 LEU A O 1
ATOM 1903 N N . LYS A 1 250 ? -3.550 -2.141 32.128 1.00 96.38 250 LYS A N 1
ATOM 1904 C CA . LYS A 1 250 ? -2.962 -3.456 32.436 1.00 96.38 250 LYS A CA 1
ATOM 1905 C C . LYS A 1 250 ? -3.832 -4.288 33.385 1.00 96.38 250 LYS A C 1
ATOM 1907 O O . LYS A 1 250 ? -3.917 -5.505 33.235 1.00 96.38 250 LYS A O 1
ATOM 1912 N N . SER A 1 251 ? -4.482 -3.651 34.361 1.00 96.62 251 SER A N 1
ATOM 1913 C CA . SER A 1 251 ? -5.296 -4.349 35.366 1.00 96.62 251 SER A CA 1
ATOM 1914 C C . SER A 1 251 ? -6.650 -4.848 34.843 1.00 96.62 251 SER A C 1
ATOM 1916 O O . SER A 1 251 ? -7.187 -5.816 35.385 1.00 96.62 251 SER A O 1
ATOM 1918 N N . ILE A 1 252 ? -7.193 -4.247 33.774 1.00 97.44 252 ILE A N 1
ATOM 1919 C CA . ILE A 1 252 ? -8.574 -4.484 33.317 1.00 97.44 252 ILE A CA 1
ATOM 1920 C C . ILE A 1 252 ? -8.851 -5.960 32.983 1.00 97.44 252 ILE A C 1
ATOM 1922 O O . ILE A 1 252 ? -9.823 -6.490 33.524 1.00 97.44 252 ILE A O 1
ATOM 1926 N N . PRO A 1 253 ? -8.049 -6.672 32.160 1.00 96.62 253 PRO A N 1
ATOM 1927 C CA . PRO A 1 253 ? -8.347 -8.070 31.827 1.00 96.62 253 PRO A CA 1
ATOM 1928 C C . PRO A 1 253 ? -8.420 -8.981 33.062 1.00 96.62 253 PRO A C 1
ATOM 1930 O O . PRO A 1 253 ? -9.317 -9.821 33.170 1.00 96.62 253 PRO A O 1
ATOM 1933 N N . GLY A 1 254 ? -7.526 -8.768 34.034 1.00 95.56 254 GLY A N 1
ATOM 1934 C CA . GLY A 1 254 ? -7.543 -9.481 35.312 1.00 95.56 254 GLY A CA 1
ATOM 1935 C C . GLY A 1 254 ? -8.770 -9.135 36.159 1.00 95.56 254 GLY A C 1
ATOM 1936 O O . GLY A 1 254 ? -9.399 -10.035 36.719 1.00 95.56 254 GLY A O 1
ATOM 1937 N N . ALA A 1 255 ? -9.149 -7.856 36.202 1.00 96.62 255 ALA A N 1
ATOM 1938 C CA . ALA A 1 255 ? -10.314 -7.368 36.936 1.00 96.62 255 ALA A CA 1
ATOM 1939 C C . ALA A 1 255 ? -11.632 -7.963 36.407 1.00 96.62 255 ALA A C 1
ATOM 1941 O O . ALA A 1 255 ? -12.472 -8.396 37.196 1.00 96.62 255 ALA A O 1
ATOM 1942 N N . LEU A 1 256 ? -11.796 -8.058 35.078 1.00 96.62 256 LEU A N 1
ATOM 1943 C CA . LEU A 1 256 ? -12.960 -8.700 34.446 1.00 96.62 256 LEU A CA 1
ATOM 1944 C C . LEU A 1 256 ? -13.089 -10.163 34.885 1.00 96.62 256 LEU A C 1
ATOM 1946 O O . LEU A 1 256 ? -14.169 -10.609 35.279 1.00 96.62 256 LEU A O 1
ATOM 1950 N N . LYS A 1 257 ? -11.976 -10.906 34.868 1.00 93.88 257 LYS A N 1
ATOM 1951 C CA . LYS A 1 257 ? -11.952 -12.313 35.282 1.00 93.88 257 LYS A CA 1
ATOM 1952 C C . LYS A 1 257 ? -12.276 -12.473 36.768 1.00 93.88 257 LYS A C 1
ATOM 1954 O O . LYS A 1 257 ? -13.052 -13.355 37.131 1.00 93.88 257 LYS A O 1
ATOM 1959 N N . GLN A 1 258 ? -11.710 -11.627 37.629 1.00 94.31 258 GLN A N 1
ATOM 1960 C CA . GLN A 1 258 ? -11.995 -11.643 39.069 1.00 94.31 258 GLN A CA 1
ATOM 1961 C C . GLN A 1 258 ? -13.467 -11.339 39.374 1.00 94.31 258 GLN A C 1
ATOM 1963 O O . GLN A 1 258 ? -14.028 -11.934 40.290 1.00 94.31 258 GLN A O 1
ATOM 1968 N N . ALA A 1 259 ? -14.109 -10.493 38.565 1.00 94.19 259 ALA A N 1
ATOM 1969 C CA . ALA A 1 259 ? -15.547 -10.228 38.623 1.00 94.19 259 ALA A CA 1
ATOM 1970 C C . ALA A 1 259 ? -16.420 -11.358 38.033 1.00 94.19 259 ALA A C 1
ATOM 1972 O O . ALA A 1 259 ? -17.631 -11.196 37.901 1.00 94.19 259 ALA A O 1
ATOM 1973 N N . GLY A 1 260 ? -15.830 -12.501 37.661 1.00 92.38 260 GLY A N 1
ATOM 1974 C CA . GLY A 1 260 ? -16.549 -13.673 37.157 1.00 92.38 260 GLY A CA 1
ATOM 1975 C C . GLY A 1 260 ? -16.947 -13.596 35.682 1.00 92.38 260 GLY A C 1
ATOM 1976 O O . GLY A 1 260 ? -17.747 -14.413 35.226 1.00 92.38 260 GLY A O 1
ATOM 1977 N N . MET A 1 261 ? -16.408 -12.643 34.917 1.00 93.50 261 MET A N 1
ATOM 1978 C CA . MET A 1 261 ? -16.717 -12.520 33.492 1.00 93.50 261 MET A CA 1
ATOM 1979 C C . MET A 1 261 ? -15.980 -13.595 32.676 1.00 93.50 261 MET A C 1
ATOM 1981 O O . MET A 1 261 ? -14.805 -13.884 32.894 1.00 93.50 261 MET A O 1
ATOM 1985 N N . LYS A 1 262 ? -16.678 -14.179 31.697 1.00 94.19 262 LYS A N 1
ATOM 1986 C CA . LYS A 1 262 ? -16.217 -15.232 30.776 1.00 94.19 262 LYS A CA 1
ATOM 1987 C C . LYS A 1 262 ? -15.248 -14.679 29.711 1.00 94.19 262 LYS A C 1
ATOM 1989 O O . LYS A 1 262 ? -15.556 -14.691 28.522 1.00 94.19 262 LYS A O 1
ATOM 1994 N N . THR A 1 263 ? -14.095 -14.149 30.108 1.00 95.56 263 THR A N 1
ATOM 1995 C CA . THR A 1 263 ? -13.099 -13.545 29.199 1.00 95.56 263 THR A CA 1
ATOM 1996 C C . THR A 1 263 ? -11.893 -14.452 28.954 1.00 95.56 263 THR A C 1
ATOM 1998 O O . THR A 1 263 ? -11.582 -15.335 29.752 1.00 95.56 263 THR A O 1
ATOM 2001 N N . THR A 1 264 ? -11.223 -14.263 27.819 1.00 94.94 264 THR A N 1
ATOM 2002 C CA . THR A 1 264 ? -10.001 -14.998 27.456 1.00 94.94 264 THR A CA 1
ATOM 2003 C C . THR A 1 264 ? -8.775 -14.562 28.273 1.00 94.94 264 THR A C 1
ATOM 2005 O O . THR A 1 264 ? -8.739 -13.455 28.801 1.00 94.94 264 THR A O 1
ATOM 2008 N N . GLU A 1 265 ? -7.764 -15.431 28.343 1.00 93.25 265 GLU A N 1
ATOM 2009 C CA . GLU A 1 265 ? -6.409 -15.107 28.826 1.00 93.25 265 GLU A CA 1
ATOM 2010 C C . GLU A 1 265 ? -5.378 -15.093 27.690 1.00 93.25 265 GLU A C 1
ATOM 2012 O O . GLU A 1 265 ? -4.199 -14.862 27.930 1.00 93.25 265 GLU A O 1
ATOM 2017 N N . ASP A 1 266 ? -5.805 -15.378 26.457 1.00 95.19 266 ASP A N 1
ATOM 2018 C CA . ASP A 1 266 ? -4.934 -15.349 25.288 1.00 95.19 266 ASP A CA 1
ATOM 2019 C C . ASP A 1 266 ? -4.659 -13.885 24.903 1.00 95.19 266 ASP A C 1
ATOM 2021 O O . ASP A 1 266 ? -5.605 -13.173 24.529 1.00 95.19 266 ASP A O 1
ATOM 2025 N N . PRO A 1 267 ? -3.398 -13.414 24.950 1.00 95.94 267 PRO A N 1
ATOM 2026 C CA . PRO A 1 267 ? -3.070 -12.039 24.590 1.00 95.94 267 PRO A CA 1
ATOM 2027 C C . PRO A 1 267 ? -3.473 -11.723 23.152 1.00 95.94 267 PRO A C 1
ATOM 2029 O O . PRO A 1 267 ? -3.965 -10.631 22.879 1.00 95.94 267 PRO A O 1
ATOM 2032 N N . LYS A 1 268 ? -3.395 -12.697 22.234 1.00 95.38 268 LYS A N 1
ATOM 2033 C CA . LYS A 1 268 ? -3.790 -12.513 20.825 1.00 95.38 268 LYS A CA 1
ATOM 2034 C C . LYS A 1 268 ? -5.280 -12.208 20.649 1.00 95.38 268 LYS A C 1
ATOM 2036 O O . LYS A 1 268 ? -5.689 -11.771 19.582 1.00 95.38 268 LYS A O 1
ATOM 2041 N N . LYS A 1 269 ? -6.092 -12.431 21.687 1.00 96.00 269 LYS A N 1
ATOM 2042 C CA . LYS A 1 269 ? -7.539 -12.162 21.723 1.00 96.00 269 LYS A CA 1
ATOM 2043 C C . LYS A 1 269 ? -7.910 -11.050 22.706 1.00 96.00 269 LYS A C 1
ATOM 2045 O O . LYS A 1 269 ? -9.092 -10.844 22.977 1.00 96.00 269 LYS A O 1
ATOM 2050 N N . THR A 1 270 ? -6.921 -10.332 23.228 1.00 97.88 270 THR A N 1
ATOM 2051 C CA . THR A 1 270 ? -7.095 -9.232 24.179 1.00 97.88 270 THR A CA 1
ATOM 2052 C C . THR A 1 270 ? -6.463 -7.983 23.585 1.00 97.88 270 THR A C 1
ATOM 2054 O O . THR A 1 270 ? -5.257 -7.929 23.353 1.00 97.88 270 THR A O 1
ATOM 2057 N N . GLY A 1 271 ? -7.298 -6.998 23.268 1.00 97.94 271 GLY A N 1
ATOM 2058 C CA . GLY A 1 271 ? -6.908 -5.823 22.503 1.00 97.94 271 GLY A CA 1
ATOM 2059 C C . GLY A 1 271 ? -7.091 -4.501 23.224 1.00 97.94 271 GLY A C 1
ATOM 2060 O O . GLY A 1 271 ? -7.961 -4.371 24.086 1.00 97.94 271 GLY A O 1
ATOM 2061 N N . LEU A 1 272 ? -6.316 -3.504 22.798 1.00 98.75 272 LEU A N 1
ATOM 2062 C CA . LEU A 1 272 ? -6.541 -2.087 23.096 1.00 98.75 272 LEU A CA 1
ATOM 2063 C C . LEU A 1 272 ? -7.044 -1.355 21.847 1.00 98.75 272 LEU A C 1
ATOM 2065 O O . LEU A 1 272 ? -6.745 -1.747 20.721 1.00 98.75 272 LEU A O 1
ATOM 2069 N N . CYS A 1 273 ? -7.839 -0.310 22.020 1.00 98.44 273 CYS A N 1
ATOM 2070 C CA . CYS A 1 273 ? -8.297 0.552 20.942 1.00 98.44 273 CYS A CA 1
ATOM 2071 C C . CYS A 1 273 ? -8.368 1.991 21.431 1.00 98.44 273 CYS A C 1
ATOM 2073 O O . CYS A 1 273 ? -8.840 2.237 22.540 1.00 98.44 273 CYS A O 1
ATOM 2075 N N . GLY A 1 274 ? -7.912 2.932 20.611 1.00 97.06 274 GLY A N 1
ATOM 2076 C CA . GLY A 1 274 ? -8.043 4.347 20.920 1.00 97.06 274 GLY A CA 1
ATOM 2077 C C . GLY A 1 274 ? -7.810 5.247 19.715 1.00 97.06 274 GLY A C 1
ATOM 2078 O O . GLY A 1 274 ? -7.196 4.846 18.720 1.00 97.06 274 GLY A O 1
ATOM 2079 N N . GLN A 1 275 ? -8.298 6.479 19.843 1.00 92.25 275 GLN A N 1
ATOM 2080 C CA . GLN A 1 275 ? -8.206 7.528 18.832 1.00 92.25 275 GLN A CA 1
ATOM 2081 C C . GLN A 1 275 ? -7.300 8.663 19.322 1.00 92.25 275 GLN A C 1
ATOM 2083 O O . GLN A 1 275 ? -7.315 9.003 20.512 1.00 92.25 275 GLN A O 1
ATOM 2088 N N . SER A 1 276 ? -6.528 9.308 18.441 1.00 91.19 276 SER A N 1
ATOM 2089 C CA . SER A 1 276 ? -5.692 10.461 18.830 1.00 91.19 276 SER A CA 1
ATOM 2090 C C . SER A 1 276 ? -4.735 10.094 19.985 1.00 91.19 276 SER A C 1
ATOM 2092 O O . SER A 1 276 ? -4.036 9.081 19.916 1.00 91.19 276 SER A O 1
ATOM 2094 N N . MET A 1 277 ? -4.713 10.863 21.076 1.00 89.69 277 MET A N 1
ATOM 2095 C CA . MET A 1 277 ? -3.956 10.548 22.296 1.00 89.69 277 MET A CA 1
ATOM 2096 C C . MET A 1 277 ? -4.299 9.162 22.864 1.00 89.69 277 MET A C 1
ATOM 2098 O O . MET A 1 277 ? -3.408 8.436 23.288 1.00 89.69 277 MET A O 1
ATOM 2102 N N . GLY A 1 278 ? -5.566 8.738 22.812 1.00 94.38 278 GLY A N 1
ATOM 2103 C CA . GLY A 1 278 ? -5.957 7.389 23.225 1.00 94.38 278 GLY A CA 1
ATOM 2104 C C . GLY A 1 278 ? -5.291 6.306 22.369 1.00 94.38 278 GLY A C 1
ATOM 2105 O O . GLY A 1 278 ? -4.885 5.269 22.885 1.00 94.38 278 GLY A O 1
ATOM 2106 N N . GLY A 1 279 ? -5.100 6.560 21.071 1.00 95.75 279 GLY A N 1
ATOM 2107 C CA . GLY A 1 279 ? -4.359 5.668 20.175 1.00 95.75 279 GLY A CA 1
ATOM 2108 C C . GLY A 1 279 ? -2.868 5.591 20.522 1.00 95.75 279 GLY A C 1
ATOM 2109 O O . GLY A 1 279 ? -2.294 4.503 20.516 1.00 95.75 279 GLY A O 1
ATOM 2110 N N . LEU A 1 280 ? -2.256 6.721 20.893 1.00 94.44 280 LEU A N 1
ATOM 2111 C CA . LEU A 1 280 ? -0.881 6.773 21.404 1.00 94.44 280 LEU A CA 1
ATOM 2112 C C . LEU A 1 280 ? -0.732 5.943 22.690 1.00 94.44 280 LEU A C 1
ATOM 2114 O O . LEU A 1 280 ? 0.141 5.076 22.758 1.00 94.44 280 LEU A O 1
ATOM 2118 N N . GLN A 1 281 ? -1.602 6.160 23.682 1.00 96.94 281 GLN A N 1
ATOM 2119 C CA . GLN A 1 281 ? -1.594 5.396 24.933 1.00 96.94 281 GLN A CA 1
ATOM 2120 C C . GLN A 1 281 ? -1.831 3.901 24.689 1.00 96.94 281 GLN A C 1
ATOM 2122 O O . GLN A 1 281 ? -1.157 3.069 25.290 1.00 96.94 281 GLN A O 1
ATOM 2127 N N . ALA A 1 282 ? -2.758 3.548 23.795 1.00 98.19 282 ALA A N 1
ATOM 2128 C CA . ALA A 1 282 ? -3.042 2.161 23.445 1.00 98.19 282 ALA A CA 1
ATOM 2129 C C . ALA A 1 282 ? -1.814 1.463 22.838 1.00 98.19 282 ALA A C 1
ATOM 2131 O O . ALA A 1 282 ? -1.486 0.343 23.231 1.00 98.19 282 ALA A O 1
ATOM 2132 N N . LEU A 1 283 ? -1.109 2.129 21.915 1.00 97.38 283 LEU A N 1
ATOM 2133 C CA . LEU A 1 283 ? 0.137 1.622 21.330 1.00 97.38 283 LEU A CA 1
ATOM 2134 C C . LEU A 1 283 ? 1.230 1.451 22.389 1.00 97.38 283 LEU A C 1
ATOM 2136 O O . LEU A 1 283 ? 1.878 0.405 22.429 1.00 97.38 283 LEU A O 1
ATOM 2140 N N . TYR A 1 284 ? 1.413 2.460 23.245 1.00 97.06 284 TYR A N 1
ATOM 2141 C CA . TYR A 1 284 ? 2.372 2.427 24.347 1.00 97.06 284 TYR A CA 1
ATOM 2142 C C . TYR A 1 284 ? 2.109 1.236 25.276 1.00 97.06 284 TYR A C 1
ATOM 2144 O O . TYR A 1 284 ? 2.974 0.376 25.438 1.00 97.06 284 TYR A O 1
ATOM 2152 N N . THR A 1 285 ? 0.892 1.124 25.812 1.00 98.25 285 THR A N 1
ATOM 2153 C CA . THR A 1 285 ? 0.522 0.065 26.759 1.00 98.25 285 THR A CA 1
ATOM 2154 C C . THR A 1 285 ? 0.587 -1.322 26.121 1.00 98.25 285 THR A C 1
ATOM 2156 O O . THR A 1 285 ? 1.089 -2.249 26.753 1.00 98.25 285 THR A O 1
ATOM 2159 N N . ALA A 1 286 ? 0.166 -1.495 24.862 1.00 97.62 286 ALA A N 1
ATOM 2160 C CA . ALA A 1 286 ? 0.287 -2.792 24.191 1.00 97.62 286 ALA A CA 1
ATOM 2161 C C . ALA A 1 286 ? 1.753 -3.221 24.015 1.00 97.62 286 ALA A C 1
ATOM 2163 O O . ALA A 1 286 ? 2.083 -4.393 24.178 1.00 97.62 286 ALA A O 1
ATOM 2164 N N . LYS A 1 287 ? 2.653 -2.275 23.718 1.00 96.19 287 LYS A N 1
ATOM 2165 C CA . LYS A 1 287 ? 4.092 -2.550 23.590 1.00 96.19 287 LYS A CA 1
ATOM 2166 C C . LYS A 1 287 ? 4.788 -2.777 24.927 1.00 96.19 287 LYS A C 1
ATOM 2168 O O . LYS A 1 287 ? 5.751 -3.536 24.962 1.00 96.19 287 LYS A O 1
ATOM 2173 N N . MET A 1 288 ? 4.304 -2.161 26.003 1.00 97.38 288 MET A N 1
ATOM 2174 C CA . MET A 1 288 ? 4.821 -2.381 27.356 1.00 97.38 288 MET A CA 1
ATOM 2175 C C . MET A 1 288 ? 4.265 -3.644 28.021 1.00 97.38 288 MET A C 1
ATOM 2177 O O . MET A 1 288 ? 4.912 -4.164 28.926 1.00 97.38 288 MET A O 1
ATOM 2181 N N . HIS A 1 289 ? 3.119 -4.164 27.565 1.00 97.50 289 HIS A N 1
ATOM 2182 C CA . HIS A 1 289 ? 2.494 -5.375 28.115 1.00 97.50 289 HIS A CA 1
ATOM 2183 C C . HIS A 1 289 ? 2.027 -6.356 27.019 1.00 97.50 289 HIS A C 1
ATOM 2185 O O . HIS A 1 289 ? 0.840 -6.710 26.979 1.00 97.50 289 HIS A O 1
ATOM 2191 N N . PRO A 1 290 ? 2.916 -6.818 26.113 1.00 97.25 290 PRO A N 1
ATOM 2192 C CA . PRO A 1 290 ? 2.541 -7.737 25.035 1.00 97.25 290 PRO A CA 1
ATOM 2193 C C . PRO A 1 290 ? 2.106 -9.118 25.552 1.00 97.25 290 PRO A C 1
ATOM 2195 O O . PRO A 1 290 ? 1.455 -9.880 24.840 1.00 97.25 290 PRO A O 1
ATOM 2198 N N . GLU A 1 291 ? 2.434 -9.451 26.804 1.00 96.94 291 GLU A N 1
ATOM 2199 C CA . GLU A 1 291 ? 1.970 -10.652 27.500 1.00 96.94 291 GLU A CA 1
ATOM 2200 C C . GLU A 1 291 ? 0.499 -10.583 27.929 1.00 96.94 291 GLU A C 1
ATOM 2202 O O . GLU A 1 291 ? -0.046 -11.591 28.371 1.00 96.94 291 GLU A O 1
ATOM 2207 N N . ILE A 1 292 ? -0.137 -9.413 27.814 1.00 97.50 292 ILE A N 1
ATOM 2208 C CA . ILE A 1 292 ? -1.556 -9.187 28.124 1.00 97.50 292 ILE A CA 1
ATOM 2209 C C . ILE A 1 292 ? -2.299 -8.724 26.874 1.00 97.50 292 ILE A C 1
ATOM 2211 O O . ILE A 1 292 ? -3.374 -9.240 26.577 1.00 97.50 292 ILE A O 1
ATOM 2215 N N . PHE A 1 293 ? -1.730 -7.772 26.134 1.00 98.06 293 PHE A N 1
ATOM 2216 C CA . PHE A 1 293 ? -2.342 -7.174 24.952 1.00 98.06 293 PHE A CA 1
ATOM 2217 C C . PHE A 1 293 ? -1.579 -7.573 23.689 1.00 98.06 293 PHE A C 1
ATOM 2219 O O . PHE A 1 293 ? -0.580 -6.960 23.324 1.00 98.06 293 PHE A O 1
ATOM 2226 N N . GLY A 1 294 ? -2.074 -8.589 22.988 1.00 96.94 294 GLY A N 1
ATOM 2227 C CA . GLY A 1 294 ? -1.495 -9.072 21.732 1.00 96.94 294 GLY A CA 1
ATOM 2228 C C . GLY A 1 294 ? -2.028 -8.356 20.492 1.00 96.94 294 GLY A C 1
ATOM 2229 O O . GLY A 1 294 ? -1.605 -8.679 19.382 1.00 96.94 294 GLY A O 1
ATOM 2230 N N . GLN A 1 295 ? -2.948 -7.397 20.646 1.00 96.81 295 GLN A N 1
ATOM 2231 C CA . GLN A 1 295 ? -3.460 -6.601 19.532 1.00 96.81 295 GLN A CA 1
ATOM 2232 C C . GLN A 1 295 ? -3.813 -5.160 19.917 1.00 96.81 295 GLN A C 1
ATOM 2234 O O . GLN A 1 295 ? -4.178 -4.870 21.058 1.00 96.81 295 GLN A O 1
ATOM 2239 N N . VAL A 1 296 ? -3.752 -4.248 18.948 1.00 98.12 296 VAL A N 1
ATOM 2240 C CA . VAL A 1 296 ? -4.167 -2.853 19.130 1.00 98.12 296 VAL A CA 1
ATOM 2241 C C . VAL A 1 296 ? -4.797 -2.279 17.862 1.00 98.12 296 VAL A C 1
ATOM 2243 O O . VAL A 1 296 ? -4.276 -2.464 16.767 1.00 98.12 296 VAL A O 1
ATOM 2246 N N . ILE A 1 297 ? -5.913 -1.568 18.017 1.00 98.12 297 ILE A N 1
ATOM 2247 C CA . ILE A 1 297 ? -6.548 -0.756 16.972 1.00 98.12 297 ILE A CA 1
ATOM 2248 C C . ILE A 1 297 ? -6.243 0.710 17.283 1.00 98.12 297 ILE A C 1
ATOM 2250 O O . ILE A 1 297 ? -6.833 1.287 18.197 1.00 98.12 297 ILE A O 1
ATOM 2254 N N . ALA A 1 298 ? -5.321 1.323 16.549 1.00 96.88 298 ALA A N 1
ATOM 2255 C CA . ALA A 1 298 ? -4.922 2.708 16.779 1.00 96.88 298 ALA A CA 1
ATOM 2256 C C . ALA A 1 298 ? -5.337 3.581 15.592 1.00 96.88 298 ALA A C 1
ATOM 2258 O O . ALA A 1 298 ? -4.849 3.412 14.473 1.00 96.88 298 ALA A O 1
ATOM 2259 N N . GLN A 1 299 ? -6.262 4.505 15.851 1.00 93.94 299 GLN A N 1
ATOM 2260 C CA . GLN A 1 299 ? -6.866 5.363 14.833 1.00 93.94 299 GLN A CA 1
ATOM 2261 C C . GLN A 1 299 ? -6.353 6.789 15.009 1.00 93.94 299 GLN A C 1
ATOM 2263 O O . GLN A 1 299 ? -6.499 7.378 16.082 1.00 93.94 299 GLN A O 1
ATOM 2268 N N . SER A 1 300 ? -5.706 7.322 13.979 1.00 90.81 300 SER A N 1
ATOM 2269 C CA . SER A 1 300 ? -5.084 8.649 13.992 1.00 90.81 300 SER A CA 1
ATOM 2270 C C . SER A 1 300 ? -4.242 8.875 15.262 1.00 90.81 300 SER A C 1
ATOM 2272 O O . SER A 1 300 ? -4.437 9.883 15.948 1.00 90.81 300 SER A O 1
ATOM 2274 N N . PRO A 1 301 ? -3.400 7.906 15.694 1.00 92.44 301 PRO A N 1
ATOM 2275 C CA . PRO A 1 301 ? -2.746 7.989 16.995 1.00 92.44 301 PRO A CA 1
ATOM 2276 C C . PRO A 1 301 ? -1.797 9.186 17.025 1.00 92.44 301 PRO A C 1
ATOM 2278 O O . PRO A 1 301 ? -1.042 9.368 16.080 1.00 92.44 301 PRO A O 1
ATOM 2281 N N . ALA A 1 302 ? -1.794 9.967 18.109 1.00 87.12 302 ALA A N 1
ATOM 2282 C CA . ALA A 1 302 ? -1.006 11.201 18.251 1.00 87.12 302 ALA A CA 1
ATOM 2283 C C . ALA A 1 302 ? 0.507 10.933 18.408 1.00 87.12 302 ALA A C 1
ATOM 2285 O O . ALA A 1 302 ? 1.127 11.260 19.413 1.00 87.12 302 ALA A O 1
ATOM 2286 N N . VAL A 1 303 ? 1.108 10.281 17.417 1.00 85.12 303 VAL A N 1
ATOM 2287 C CA . VAL A 1 303 ? 2.489 9.783 17.432 1.00 85.12 303 VAL A CA 1
ATOM 2288 C C . VAL A 1 303 ? 3.521 10.888 17.228 1.00 85.12 303 VAL A C 1
ATOM 2290 O O . VAL A 1 303 ? 4.697 10.654 17.481 1.00 85.12 303 VAL A O 1
ATOM 2293 N N . TRP A 1 304 ? 3.085 12.085 16.828 1.00 77.62 304 TRP A N 1
ATOM 2294 C CA . TRP A 1 304 ? 3.890 13.308 16.839 1.00 77.62 304 TRP A CA 1
ATOM 2295 C C . TRP A 1 304 ? 4.254 13.751 18.264 1.00 77.62 304 TRP A C 1
ATOM 2297 O O . TRP A 1 304 ? 5.275 14.407 18.461 1.00 77.62 304 TRP A O 1
ATOM 2307 N N . TRP A 1 305 ? 3.455 13.368 19.266 1.00 81.44 305 TRP A N 1
ATOM 2308 C CA . TRP A 1 305 ? 3.632 13.799 20.649 1.00 81.44 305 TRP A CA 1
ATOM 2309 C C . TRP A 1 305 ? 4.957 13.315 21.261 1.00 81.44 305 TRP A C 1
ATOM 2311 O O . TRP A 1 305 ? 5.435 12.204 20.999 1.00 81.44 305 TRP A O 1
ATOM 2321 N N . GLY A 1 306 ? 5.499 14.131 22.165 1.00 77.44 306 GLY A N 1
ATOM 2322 C CA . GLY A 1 306 ? 6.574 13.741 23.065 1.00 77.44 306 GLY A CA 1
ATOM 2323 C C . GLY A 1 306 ? 6.525 14.467 24.412 1.00 77.44 306 GLY A C 1
ATOM 2324 O O . GLY A 1 306 ? 5.945 15.550 24.522 1.00 77.44 306 GLY A O 1
ATOM 2325 N N . PRO A 1 307 ? 7.091 13.864 25.473 1.00 76.38 307 PRO A N 1
ATOM 2326 C CA . PRO A 1 307 ? 7.088 14.457 26.800 1.00 76.38 307 PRO A CA 1
ATOM 2327 C C . PRO A 1 307 ? 8.042 15.660 26.861 1.00 76.38 307 PRO A C 1
ATOM 2329 O O . PRO A 1 307 ? 9.170 15.563 26.377 1.00 76.38 307 PRO A O 1
ATOM 2332 N N . PRO A 1 308 ? 7.662 16.765 27.528 1.00 70.31 308 PRO A N 1
ATOM 2333 C CA . PRO A 1 308 ? 8.571 17.888 27.723 1.00 70.31 308 PRO A CA 1
ATOM 2334 C C . PRO A 1 308 ? 9.747 17.480 28.628 1.00 70.31 308 PRO A C 1
ATOM 2336 O O . PRO A 1 308 ? 9.585 16.652 29.532 1.00 70.31 308 PRO A O 1
ATOM 2339 N N . ALA A 1 309 ? 10.920 18.097 28.443 1.00 71.00 309 ALA A N 1
ATOM 2340 C CA . ALA A 1 309 ? 12.143 17.761 29.184 1.00 71.00 309 ALA A CA 1
ATOM 2341 C C . ALA A 1 309 ? 11.979 17.687 30.725 1.00 71.00 309 ALA A C 1
ATOM 2343 O O . ALA A 1 309 ? 12.483 16.732 31.322 1.00 71.00 309 ALA A O 1
ATOM 2344 N N . PRO A 1 310 ? 11.221 18.583 31.397 1.00 71.38 310 PRO A N 1
ATOM 2345 C CA . PRO A 1 310 ? 10.949 18.453 32.832 1.00 71.38 310 PRO A CA 1
ATOM 2346 C C . PRO A 1 310 ? 10.259 17.133 33.210 1.00 71.38 310 PRO A C 1
ATOM 2348 O O . PRO A 1 310 ? 10.606 16.524 34.222 1.00 71.38 310 PRO A O 1
ATOM 2351 N N . ARG A 1 311 ? 9.327 16.635 32.380 1.00 74.62 311 ARG A N 1
ATOM 2352 C CA . ARG A 1 311 ? 8.635 15.355 32.614 1.00 74.62 311 ARG A CA 1
ATOM 2353 C C . ARG A 1 311 ? 9.594 14.171 32.482 1.00 74.62 311 ARG A C 1
ATOM 2355 O O . ARG A 1 311 ? 9.505 13.246 33.280 1.00 74.62 311 ARG A O 1
ATOM 2362 N N . LEU A 1 312 ? 10.539 14.222 31.540 1.00 75.00 312 LEU A N 1
ATOM 2363 C CA . LEU A 1 312 ? 11.605 13.216 31.409 1.00 75.00 312 LEU A CA 1
ATOM 2364 C C . LEU A 1 312 ? 12.567 13.224 32.613 1.00 75.00 312 LEU A C 1
ATOM 2366 O O . LEU A 1 312 ? 13.044 12.172 33.045 1.00 75.00 312 LEU A O 1
ATOM 2370 N N . ASN A 1 313 ? 12.811 14.401 33.193 1.00 74.75 313 ASN A N 1
ATOM 2371 C CA . ASN A 1 313 ? 13.711 14.589 34.333 1.00 74.75 313 ASN A CA 1
ATOM 2372 C C . ASN A 1 313 ? 13.047 14.376 35.709 1.00 74.75 313 ASN A C 1
ATOM 2374 O O . ASN A 1 313 ? 13.731 14.479 36.728 1.00 74.75 313 ASN A O 1
ATOM 2378 N N . ASN A 1 314 ? 11.751 14.037 35.765 1.00 69.88 314 ASN A N 1
ATOM 2379 C CA . ASN A 1 314 ? 10.938 13.990 36.993 1.00 69.88 314 ASN A CA 1
ATOM 2380 C C . ASN A 1 314 ? 10.897 15.323 37.769 1.00 69.88 314 ASN A C 1
ATOM 2382 O O . ASN A 1 314 ? 10.834 15.337 39.000 1.00 69.88 314 ASN A O 1
ATOM 2386 N N . GLU A 1 315 ? 10.927 16.453 37.069 1.00 67.69 315 GLU A N 1
ATOM 2387 C CA . GLU A 1 315 ? 10.740 17.767 37.679 1.00 67.69 315 GLU A CA 1
ATOM 2388 C C . GLU A 1 315 ? 9.238 18.050 37.864 1.00 67.69 315 GLU A C 1
ATOM 2390 O O . GLU A 1 315 ? 8.447 17.960 36.923 1.00 67.69 315 GLU A O 1
ATOM 2395 N N . GLU A 1 316 ? 8.814 18.379 39.091 1.00 54.69 316 GLU A N 1
ATOM 2396 C CA . GLU A 1 316 ? 7.423 18.755 39.375 1.00 54.69 316 GLU A CA 1
ATOM 2397 C C . GLU A 1 316 ? 7.072 20.078 38.685 1.00 54.69 316 GLU A C 1
ATOM 2399 O O . GLU A 1 316 ? 7.541 21.147 39.090 1.00 54.69 316 GLU A O 1
ATOM 2404 N N . ASN A 1 317 ? 6.181 20.030 37.695 1.00 51.91 317 ASN A N 1
ATOM 2405 C CA . ASN A 1 317 ? 5.599 21.241 37.133 1.00 51.91 317 ASN A CA 1
ATOM 2406 C C . ASN A 1 317 ? 4.541 21.791 38.111 1.00 51.91 317 ASN A C 1
ATOM 2408 O O . ASN A 1 317 ? 3.435 21.265 38.218 1.00 51.91 317 ASN A O 1
ATOM 2412 N N . LYS A 1 318 ? 4.905 22.814 38.895 1.00 42.72 318 LYS A N 1
ATOM 2413 C CA . LYS A 1 318 ? 4.083 23.359 39.999 1.00 42.72 318 LYS A CA 1
ATOM 2414 C C . LYS A 1 318 ? 2.972 24.321 39.564 1.00 42.72 318 LYS A C 1
ATOM 2416 O O . LYS A 1 318 ? 2.245 24.825 40.422 1.00 42.72 318 LYS A O 1
ATOM 2421 N N . SER A 1 319 ? 2.824 24.583 38.269 1.00 42.34 319 SER A N 1
ATOM 2422 C CA . SER A 1 319 ? 1.788 25.475 37.747 1.00 42.34 319 SER A CA 1
ATOM 2423 C C . SER A 1 319 ? 0.608 24.657 37.212 1.00 42.34 319 SER A C 1
ATOM 2425 O O . SER A 1 319 ? 0.814 23.843 36.315 1.00 42.34 319 SER A O 1
ATOM 2427 N N . PRO A 1 320 ? -0.629 24.852 37.712 1.00 41.53 320 PRO A N 1
ATOM 2428 C CA . PRO A 1 320 ? -1.809 24.306 37.058 1.00 41.53 320 PRO A CA 1
ATOM 2429 C C . PRO A 1 320 ? -1.960 25.024 35.720 1.00 41.53 320 PRO A C 1
ATOM 2431 O O . PRO A 1 320 ? -2.366 26.186 35.671 1.00 41.53 320 PRO A O 1
ATOM 2434 N N . ALA A 1 321 ? -1.570 24.355 34.645 1.00 47.00 321 ALA A N 1
ATOM 2435 C CA . ALA A 1 321 ? -1.698 24.906 33.316 1.00 47.00 321 ALA A CA 1
ATOM 2436 C C . ALA A 1 321 ? -3.194 25.042 32.985 1.00 47.00 321 ALA A C 1
ATOM 2438 O O . ALA A 1 321 ? -3.969 24.087 33.093 1.00 47.00 321 ALA A O 1
ATOM 2439 N N . ARG A 1 322 ? -3.635 26.265 32.671 1.00 48.59 322 ARG A N 1
ATOM 2440 C CA . ARG A 1 322 ? -4.965 26.469 32.088 1.00 48.59 322 ARG A CA 1
ATOM 2441 C C . ARG A 1 322 ? -4.931 25.867 30.695 1.00 48.59 322 ARG A C 1
ATOM 2443 O O . ARG A 1 322 ? -3.941 26.045 30.011 1.00 48.59 322 ARG A O 1
ATOM 2450 N N . TYR A 1 323 ? -6.005 25.227 30.247 1.00 54.22 323 TYR A N 1
ATOM 2451 C CA . TYR A 1 323 ? -6.063 24.650 28.895 1.00 54.22 323 TYR A CA 1
ATOM 2452 C C . TYR A 1 323 ? -5.656 25.635 27.773 1.00 54.22 323 TYR A C 1
ATOM 2454 O O . TYR A 1 323 ? -5.080 25.225 26.771 1.00 54.22 323 TYR A O 1
ATOM 2462 N N . GLU A 1 324 ? -5.923 26.934 27.949 1.00 53.72 324 GLU A N 1
ATOM 2463 C CA . GLU A 1 324 ? -5.500 27.981 27.010 1.00 53.72 324 GLU A CA 1
ATOM 2464 C C . GLU A 1 324 ? -4.002 28.335 27.097 1.00 53.72 324 GLU A C 1
ATOM 2466 O O . GLU A 1 324 ? -3.424 28.691 26.074 1.00 53.72 324 GLU A O 1
ATOM 2471 N N . ASP A 1 325 ? -3.390 28.173 28.275 1.00 46.66 325 ASP A N 1
ATOM 2472 C CA . ASP A 1 325 ? -1.989 28.500 28.593 1.00 46.66 325 ASP A CA 1
ATOM 2473 C C . ASP A 1 325 ? -1.071 27.260 28.591 1.00 46.66 325 ASP A C 1
ATOM 2475 O O . ASP A 1 325 ? 0.142 27.371 28.775 1.00 46.66 325 ASP A O 1
ATOM 2479 N N . ASP A 1 326 ? -1.644 26.060 28.462 1.00 51.28 326 ASP A N 1
ATOM 2480 C CA . ASP A 1 326 ? -0.907 24.805 28.463 1.00 51.28 326 ASP A CA 1
ATOM 2481 C C . ASP A 1 326 ? -0.291 24.564 27.090 1.00 51.28 326 ASP A C 1
ATOM 2483 O O . ASP A 1 326 ? -0.789 23.800 26.257 1.00 51.28 326 ASP A O 1
ATOM 2487 N N . GLU A 1 327 ? 0.828 25.245 26.871 1.00 46.09 327 GLU A N 1
ATOM 2488 C CA . GLU A 1 327 ? 1.679 25.015 25.719 1.00 46.09 327 GLU A CA 1
ATOM 2489 C C . GLU A 1 327 ? 2.193 23.567 25.704 1.00 46.09 327 GLU A C 1
ATOM 2491 O O . GLU A 1 327 ? 2.573 23.107 24.657 1.00 46.09 327 GLU A O 1
ATOM 2496 N N . THR A 1 328 ? 2.148 22.739 26.755 1.00 45.00 328 THR A N 1
ATOM 2497 C CA . THR A 1 328 ? 2.763 21.391 26.673 1.00 45.00 328 THR A CA 1
ATOM 2498 C C . THR A 1 328 ? 2.026 20.385 25.777 1.00 45.00 328 THR A C 1
ATOM 2500 O O . THR A 1 328 ? 2.629 19.395 25.361 1.00 45.00 328 THR A O 1
ATOM 2503 N N . TRP A 1 329 ? 0.759 20.644 25.429 1.00 49.47 329 TRP A N 1
ATOM 2504 C CA . TRP A 1 329 ? -0.011 19.836 24.462 1.00 49.47 329 TRP A CA 1
ATOM 2505 C C . TRP A 1 329 ? -0.269 20.551 23.129 1.00 49.47 329 TRP A C 1
ATOM 2507 O O . TRP A 1 329 ? -0.772 19.924 22.201 1.00 49.47 329 TRP A O 1
ATOM 2517 N N . ARG A 1 330 ? 0.028 21.857 23.071 1.00 43.31 330 ARG A N 1
ATOM 2518 C CA . ARG A 1 330 ? -0.065 22.734 21.888 1.00 43.31 330 ARG A CA 1
ATOM 2519 C C . ARG A 1 330 ? 1.300 23.194 21.375 1.00 43.31 330 ARG A C 1
ATOM 2521 O O . ARG A 1 330 ? 1.358 23.924 20.395 1.00 43.31 330 ARG A O 1
ATOM 2528 N N . ALA A 1 331 ? 2.378 22.869 22.078 1.00 38.75 331 ALA A N 1
ATOM 2529 C CA . ALA A 1 331 ? 3.681 23.431 21.796 1.00 38.75 331 ALA A CA 1
ATOM 2530 C C . ALA A 1 331 ? 4.152 22.829 20.486 1.00 38.75 331 ALA A C 1
ATOM 2532 O O . ALA A 1 331 ? 4.188 21.598 20.380 1.00 38.75 331 ALA A O 1
ATOM 2533 N N . PRO A 1 332 ? 4.667 23.665 19.576 1.00 42.28 332 PRO A N 1
ATOM 2534 C CA . PRO A 1 332 ? 5.762 23.208 18.759 1.00 42.28 332 PRO A CA 1
ATOM 2535 C C . PRO A 1 332 ? 6.841 22.751 19.739 1.00 42.28 332 PRO A C 1
ATOM 2537 O O . PRO A 1 332 ? 7.519 23.571 20.365 1.00 42.28 332 PRO A O 1
ATOM 2540 N N . LEU A 1 333 ? 6.951 21.438 19.953 1.00 48.75 333 LEU A N 1
ATOM 2541 C CA . LEU A 1 333 ? 8.127 20.868 20.591 1.00 48.75 333 LEU A CA 1
ATOM 2542 C C . LEU A 1 333 ? 9.327 21.479 19.869 1.00 48.75 333 LEU A C 1
ATOM 2544 O O . LEU A 1 333 ? 9.384 21.510 18.640 1.00 48.75 333 LEU A O 1
ATOM 2548 N N . SER A 1 334 ? 10.229 22.074 20.646 1.00 43.31 334 SER A N 1
ATOM 2549 C CA . SER A 1 334 ? 11.223 23.025 20.139 1.00 43.31 334 SER A CA 1
ATOM 2550 C C . SER A 1 334 ? 12.199 22.420 19.118 1.00 43.31 334 SER A C 1
ATOM 2552 O O . SER A 1 334 ? 12.962 23.149 18.482 1.00 43.31 334 SER A O 1
ATOM 2554 N N . ASN A 1 335 ? 12.178 21.092 18.956 1.00 55.19 335 ASN A N 1
ATOM 2555 C CA . ASN A 1 335 ? 12.895 20.344 17.937 1.00 55.19 335 ASN A CA 1
ATOM 2556 C C . ASN A 1 335 ? 12.197 19.001 17.610 1.00 55.19 335 ASN A C 1
ATOM 2558 O O . ASN A 1 335 ? 11.477 18.430 18.430 1.00 55.19 335 ASN A O 1
ATOM 2562 N N . GLN A 1 336 ? 12.477 18.470 16.415 1.00 59.53 336 GLN A N 1
ATOM 2563 C CA . GLN A 1 336 ? 12.004 17.157 15.950 1.00 59.53 336 GLN A CA 1
ATOM 2564 C C . GLN A 1 336 ? 12.488 15.971 16.812 1.00 59.53 336 GLN A C 1
ATOM 2566 O O . GLN A 1 336 ? 11.895 14.903 16.737 1.00 59.53 336 GLN A O 1
ATOM 2571 N N . GLU A 1 337 ? 13.549 16.118 17.621 1.00 58.00 337 GLU A N 1
ATOM 2572 C CA . GLU A 1 337 ? 14.083 15.018 18.450 1.00 58.00 337 GLU A CA 1
ATOM 2573 C C . GLU A 1 337 ? 13.243 14.737 19.707 1.00 58.00 337 GLU A C 1
ATOM 2575 O O . GLU A 1 337 ? 13.305 13.630 20.262 1.00 58.00 337 GLU A O 1
ATOM 2580 N N . GLU A 1 338 ? 12.502 15.742 20.183 1.00 58.16 338 GLU A N 1
ATOM 2581 C CA . GLU A 1 338 ? 11.513 15.618 21.258 1.00 58.16 338 GLU A CA 1
ATOM 2582 C C . GLU A 1 338 ? 10.173 15.091 20.730 1.00 58.16 338 GLU A C 1
ATOM 2584 O O . GLU A 1 338 ? 9.470 14.391 21.459 1.00 58.16 338 GLU A O 1
ATOM 2589 N N . GLN A 1 339 ? 9.840 15.374 19.466 1.00 65.94 339 GLN A N 1
ATOM 2590 C CA . GLN A 1 339 ? 8.700 14.780 18.762 1.00 65.94 339 GLN A CA 1
ATOM 2591 C C . GLN A 1 339 ? 8.957 13.285 18.513 1.00 65.94 339 GLN A C 1
ATOM 2593 O O . GLN A 1 339 ? 10.094 12.816 18.509 1.00 65.94 339 GLN A O 1
ATOM 2598 N N . GLN A 1 340 ? 7.896 12.501 18.314 1.00 76.06 340 GLN A N 1
ATOM 2599 C CA . GLN A 1 340 ? 8.008 11.070 17.994 1.00 76.06 340 GLN A CA 1
ATOM 2600 C C . GLN A 1 340 ? 8.574 10.181 19.122 1.00 76.06 340 GLN A C 1
ATOM 2602 O O . GLN A 1 340 ? 9.298 9.205 18.881 1.00 76.06 340 GLN A O 1
ATOM 2607 N N . TYR A 1 341 ? 8.183 10.449 20.373 1.00 85.19 341 TYR A N 1
ATOM 2608 C CA . TYR A 1 341 ? 8.615 9.670 21.542 1.00 85.19 341 TYR A CA 1
ATOM 2609 C C . TYR A 1 341 ? 8.427 8.157 21.370 1.00 85.19 341 TYR A C 1
ATOM 2611 O O . TYR A 1 341 ? 9.340 7.376 21.645 1.00 85.19 341 TYR A O 1
ATOM 2619 N N . LEU A 1 342 ? 7.257 7.738 20.875 1.00 88.06 342 LEU A N 1
ATOM 2620 C CA . LEU A 1 342 ? 6.940 6.326 20.665 1.00 88.06 342 LEU A CA 1
ATOM 2621 C C . LEU A 1 342 ? 7.899 5.675 19.656 1.00 88.06 342 LEU A C 1
ATOM 2623 O O . LEU A 1 342 ? 8.399 4.580 19.901 1.00 88.06 342 LEU A O 1
ATOM 2627 N N . LEU A 1 343 ? 8.198 6.349 18.542 1.00 86.50 343 LEU A N 1
ATOM 2628 C CA . LEU A 1 343 ? 9.149 5.853 17.542 1.00 86.50 343 LEU A CA 1
ATOM 2629 C C . LEU A 1 343 ? 10.551 5.713 18.134 1.00 86.50 343 LEU A C 1
ATOM 2631 O O . LEU A 1 343 ? 11.204 4.688 17.931 1.00 86.50 343 LEU A O 1
ATOM 2635 N N . LYS A 1 344 ? 11.001 6.698 18.917 1.00 87.50 344 LYS A N 1
ATOM 2636 C CA . LYS A 1 344 ? 12.284 6.635 19.628 1.00 87.50 344 LYS A CA 1
ATOM 2637 C C . LYS A 1 344 ? 12.328 5.468 20.610 1.00 87.50 344 LYS A C 1
ATOM 2639 O O . LYS A 1 344 ? 13.297 4.716 20.591 1.00 87.50 344 LYS A O 1
ATOM 2644 N N . MET A 1 345 ? 11.279 5.284 21.410 1.00 91.19 345 MET A N 1
ATOM 2645 C CA . MET A 1 345 ? 11.135 4.161 22.341 1.00 91.19 345 MET A CA 1
ATOM 2646 C C . MET A 1 345 ? 11.240 2.811 21.613 1.00 91.19 345 MET A C 1
ATOM 2648 O O . MET A 1 345 ? 11.971 1.923 22.049 1.00 91.19 345 MET A O 1
ATOM 2652 N N . LEU A 1 346 ? 10.557 2.666 20.474 1.00 89.62 346 LEU A N 1
ATOM 2653 C CA . LEU A 1 346 ? 10.598 1.454 19.651 1.00 89.62 346 LEU A CA 1
ATOM 2654 C C . LEU A 1 346 ? 11.972 1.229 19.003 1.00 89.62 346 LEU A C 1
ATOM 2656 O O . LEU A 1 346 ? 12.420 0.091 18.900 1.00 89.62 346 LEU A O 1
ATOM 2660 N N . ASN A 1 347 ? 12.652 2.301 18.591 1.00 88.56 347 ASN A N 1
ATOM 2661 C CA . ASN A 1 347 ? 13.979 2.241 17.978 1.00 88.56 347 ASN A CA 1
ATOM 2662 C C . ASN A 1 347 ? 15.074 1.852 18.974 1.00 88.56 347 ASN A C 1
ATOM 2664 O O . ASN A 1 347 ? 15.963 1.073 18.638 1.00 88.56 347 ASN A O 1
ATOM 2668 N N . THR A 1 348 ? 15.039 2.413 20.182 1.00 91.56 348 THR A N 1
ATOM 2669 C CA . THR A 1 348 ? 16.053 2.156 21.214 1.00 91.56 348 THR A CA 1
ATOM 2670 C C . THR A 1 348 ? 15.757 0.897 22.023 1.00 91.56 348 THR A C 1
ATOM 2672 O O . THR A 1 348 ? 16.650 0.383 22.696 1.00 91.56 348 THR A O 1
ATOM 2675 N N . GLY A 1 349 ? 14.510 0.413 21.994 1.00 93.44 349 GLY A N 1
ATOM 2676 C CA . GLY A 1 349 ? 14.037 -0.648 22.877 1.00 93.44 349 GLY A CA 1
ATOM 2677 C C . GLY A 1 349 ? 14.004 -0.224 24.349 1.00 93.44 349 GLY A C 1
ATOM 2678 O O . GLY A 1 349 ? 14.054 -1.082 25.230 1.00 93.44 349 GLY A O 1
ATOM 2679 N N . TYR A 1 350 ? 13.954 1.080 24.639 1.00 94.62 350 TYR A N 1
ATOM 2680 C CA . TYR A 1 350 ? 13.984 1.619 25.998 1.00 94.62 350 TYR A CA 1
ATOM 2681 C C . TYR A 1 350 ? 12.976 2.754 26.181 1.00 94.62 350 TYR A C 1
ATOM 2683 O O . TYR A 1 350 ? 12.976 3.733 25.433 1.00 94.62 350 TYR A O 1
ATOM 2691 N N . ASP A 1 351 ? 12.155 2.641 27.220 1.00 93.06 351 ASP A N 1
ATOM 2692 C CA . ASP A 1 351 ? 11.173 3.643 27.613 1.00 93.06 351 ASP A CA 1
ATOM 2693 C C . ASP A 1 351 ? 11.752 4.570 28.689 1.00 93.06 351 ASP A C 1
ATOM 2695 O O . ASP A 1 351 ? 12.054 4.147 29.807 1.00 93.06 351 ASP A O 1
ATOM 2699 N N . GLN A 1 352 ? 11.911 5.853 28.363 1.00 89.75 352 GLN A N 1
ATOM 2700 C CA . GLN A 1 352 ? 12.508 6.834 29.275 1.00 89.75 352 GLN A CA 1
ATOM 2701 C C . GLN A 1 352 ? 11.575 7.206 30.436 1.00 89.75 352 GLN A C 1
ATOM 2703 O O . GLN A 1 352 ? 12.062 7.476 31.535 1.00 89.75 352 GLN A O 1
ATOM 2708 N N . LEU A 1 353 ? 10.256 7.184 30.212 1.00 88.44 353 LEU A N 1
ATOM 2709 C CA . LEU A 1 353 ? 9.242 7.504 31.219 1.00 88.44 353 LEU A CA 1
ATOM 2710 C C . LEU A 1 353 ? 9.200 6.454 32.339 1.00 88.44 353 LEU A C 1
ATOM 2712 O O . LEU A 1 353 ? 9.335 6.808 33.510 1.00 88.44 353 LEU A O 1
ATOM 2716 N N . SER A 1 354 ? 9.073 5.163 32.010 1.00 91.25 354 SER A N 1
ATOM 2717 C CA . SER A 1 354 ? 9.108 4.079 33.010 1.00 91.25 354 SER A CA 1
ATOM 2718 C C . SER A 1 354 ? 10.523 3.685 33.442 1.00 91.25 354 SER A C 1
ATOM 2720 O O . SER A 1 354 ? 10.690 3.047 34.484 1.00 91.25 354 SER A O 1
ATOM 2722 N N . ARG A 1 355 ? 11.545 4.070 32.664 1.00 92.88 355 ARG A N 1
ATOM 2723 C CA . ARG A 1 355 ? 12.952 3.654 32.802 1.00 92.88 355 ARG A CA 1
ATOM 2724 C C . ARG A 1 355 ? 13.163 2.149 32.629 1.00 92.88 355 ARG A C 1
ATOM 2726 O O . ARG A 1 355 ? 14.076 1.578 33.234 1.00 92.88 355 ARG A O 1
ATOM 2733 N N . GLN A 1 356 ? 12.336 1.511 31.806 1.00 93.31 356 GLN A N 1
ATOM 2734 C CA . GLN A 1 356 ? 12.364 0.072 31.550 1.00 93.31 356 GLN A CA 1
ATOM 2735 C C . GLN A 1 356 ? 12.717 -0.236 30.093 1.00 93.31 356 GLN A C 1
ATOM 2737 O O . GLN A 1 356 ? 12.498 0.563 29.185 1.00 93.31 356 GLN A O 1
ATOM 2742 N N . THR A 1 357 ? 13.269 -1.426 29.865 1.00 96.12 357 THR A N 1
ATOM 2743 C CA . THR A 1 357 ? 13.416 -1.981 28.516 1.00 96.12 357 THR A CA 1
ATOM 2744 C C . THR A 1 357 ? 12.038 -2.342 27.973 1.00 96.12 357 THR A C 1
ATOM 2746 O O . THR A 1 357 ? 11.248 -2.964 28.683 1.00 96.12 357 THR A O 1
ATOM 2749 N N . VAL A 1 358 ? 11.772 -1.987 26.716 1.00 94.75 358 VAL A N 1
ATOM 2750 C CA . VAL A 1 358 ? 10.540 -2.373 26.019 1.00 94.75 358 VAL A CA 1
ATOM 2751 C C . VAL A 1 358 ? 10.529 -3.900 25.877 1.00 94.75 358 VAL A C 1
ATOM 2753 O O . VAL A 1 358 ? 11.474 -4.457 25.303 1.00 94.75 358 VAL A O 1
ATOM 2756 N N . PRO A 1 359 ? 9.513 -4.602 26.408 1.00 94.44 359 PRO A N 1
ATOM 2757 C CA . PRO A 1 359 ? 9.452 -6.054 26.329 1.00 94.44 359 PRO A CA 1
ATOM 2758 C C . PRO A 1 359 ? 9.438 -6.575 24.891 1.00 94.44 359 PRO A C 1
ATOM 2760 O O . PRO A 1 359 ? 8.901 -5.954 23.974 1.00 94.44 359 PRO A O 1
ATOM 2763 N N . GLN A 1 360 ? 10.009 -7.764 24.702 1.00 88.56 360 GLN A N 1
ATOM 2764 C CA . GLN A 1 360 ? 9.921 -8.485 23.436 1.00 88.56 360 GLN A CA 1
ATOM 2765 C C . GLN A 1 360 ? 8.594 -9.245 23.389 1.00 88.56 360 GLN A C 1
ATOM 2767 O O . GLN A 1 360 ? 8.325 -10.080 24.252 1.00 88.56 360 GLN A O 1
ATOM 2772 N N . GLY A 1 361 ? 7.770 -8.967 22.384 1.00 86.44 361 GLY A N 1
ATOM 2773 C CA . GLY A 1 361 ? 6.490 -9.637 22.192 1.00 86.44 361 GLY A CA 1
ATOM 2774 C C . GLY A 1 361 ? 5.798 -9.188 20.911 1.00 86.44 361 GLY A C 1
ATOM 2775 O O . GLY A 1 361 ? 5.932 -8.043 20.471 1.00 86.44 361 GLY A O 1
ATOM 2776 N N . GLU A 1 362 ? 5.086 -10.119 20.285 1.00 88.69 362 GLU A N 1
ATOM 2777 C CA . GLU A 1 362 ? 4.365 -9.867 19.044 1.00 88.69 362 GLU A CA 1
ATOM 2778 C C . GLU A 1 362 ? 3.008 -9.227 19.360 1.00 88.69 362 GLU A C 1
ATOM 2780 O O . GLU A 1 362 ? 2.187 -9.804 20.070 1.00 88.69 362 GLU A O 1
ATOM 2785 N N . VAL A 1 363 ? 2.783 -8.025 18.828 1.00 94.50 363 VAL A N 1
ATOM 2786 C CA . VAL A 1 363 ? 1.518 -7.292 18.945 1.00 94.50 363 VAL A CA 1
ATOM 2787 C C . VAL A 1 363 ? 1.018 -7.032 17.534 1.00 94.50 363 VAL A C 1
ATOM 2789 O O . VAL A 1 363 ? 1.723 -6.399 16.748 1.00 94.50 363 VAL A O 1
ATOM 2792 N N . SER A 1 364 ? -0.189 -7.499 17.223 1.00 95.25 364 SER A N 1
ATOM 2793 C CA . SER A 1 364 ? -0.866 -7.209 15.957 1.00 95.25 364 SER A CA 1
ATOM 2794 C C . SER A 1 364 ? -1.423 -5.789 15.993 1.00 95.25 364 SER A C 1
ATOM 2796 O O . SER A 1 364 ? -2.295 -5.479 16.803 1.00 95.25 364 SER A O 1
ATOM 2798 N N . ILE A 1 365 ? -0.902 -4.906 15.148 1.00 95.25 365 ILE A N 1
ATOM 2799 C CA . ILE A 1 365 ? -1.256 -3.485 15.156 1.00 95.25 365 ILE A CA 1
ATOM 2800 C C . ILE A 1 365 ? -2.083 -3.176 13.911 1.00 95.25 365 ILE A C 1
ATOM 2802 O O . ILE A 1 365 ? -1.603 -3.304 12.788 1.00 95.25 365 ILE A O 1
ATOM 2806 N N . TYR A 1 366 ? -3.311 -2.720 14.133 1.00 94.94 366 TYR A N 1
ATOM 2807 C CA . TYR A 1 366 ? -4.222 -2.230 13.109 1.00 94.94 366 TYR A CA 1
ATOM 2808 C C . TYR A 1 366 ? -4.198 -0.701 13.141 1.00 94.94 366 TYR A C 1
ATOM 2810 O O . TYR A 1 366 ? -4.819 -0.081 14.009 1.00 94.94 366 TYR A O 1
ATOM 2818 N N . LEU A 1 367 ? -3.433 -0.097 12.229 1.00 93.12 367 LEU A N 1
ATOM 2819 C CA . LEU A 1 367 ? -3.319 1.356 12.111 1.00 93.12 367 LEU A CA 1
ATOM 2820 C C . LEU A 1 367 ? -4.336 1.919 11.124 1.00 93.12 367 LEU A C 1
ATOM 2822 O O . LEU A 1 367 ? -4.590 1.334 10.070 1.00 93.12 367 LEU A O 1
ATOM 2826 N N . GLN A 1 368 ? -4.851 3.100 11.444 1.00 91.62 368 GLN A N 1
ATOM 2827 C CA . GLN A 1 368 ? -5.630 3.934 10.537 1.00 91.62 368 GLN A CA 1
ATOM 2828 C C . GLN A 1 368 ? -5.192 5.390 10.665 1.00 91.62 368 GLN A C 1
ATOM 2830 O O . GLN A 1 368 ? -4.912 5.846 11.770 1.00 91.62 368 GLN A O 1
ATOM 2835 N N . ALA A 1 369 ? -5.211 6.121 9.553 1.00 88.00 369 ALA A N 1
ATOM 2836 C CA . ALA A 1 369 ? -5.085 7.577 9.517 1.00 88.00 369 ALA A CA 1
ATOM 2837 C C . ALA A 1 369 ? -5.971 8.155 8.406 1.00 88.00 369 ALA A C 1
ATOM 2839 O O . ALA A 1 369 ? -6.335 7.452 7.457 1.00 88.00 369 ALA A O 1
ATOM 2840 N N . GLY A 1 370 ? -6.368 9.413 8.546 1.00 81.06 370 GLY A N 1
ATOM 2841 C CA . GLY A 1 370 ? -7.080 10.176 7.521 1.00 81.06 370 GLY A CA 1
ATOM 2842 C C . GLY A 1 370 ? -6.112 10.817 6.541 1.00 81.06 370 GLY A C 1
ATOM 2843 O O . GLY A 1 370 ? -4.986 11.137 6.907 1.00 81.06 370 GLY A O 1
ATOM 2844 N N . THR A 1 371 ? -6.520 10.999 5.287 1.00 76.06 371 THR A N 1
ATOM 2845 C CA . THR A 1 371 ? -5.695 11.666 4.262 1.00 76.06 371 THR A CA 1
ATOM 2846 C C . THR A 1 371 ? -5.645 13.186 4.420 1.00 76.06 371 THR A C 1
ATOM 2848 O O . THR A 1 371 ? -4.752 13.818 3.869 1.00 76.06 371 THR A O 1
ATOM 2851 N N . HIS A 1 372 ? -6.571 13.770 5.187 1.00 70.81 372 HIS A N 1
ATOM 2852 C CA . HIS A 1 372 ? -6.683 15.214 5.423 1.00 70.81 372 HIS A CA 1
ATOM 2853 C C . HIS A 1 372 ? -6.337 15.601 6.871 1.00 70.81 372 HIS A C 1
ATOM 2855 O O . HIS A 1 372 ? -6.775 16.637 7.370 1.00 70.81 372 HIS A O 1
ATOM 2861 N N . GLU A 1 373 ? -5.583 14.763 7.587 1.00 73.94 373 GLU A N 1
ATOM 2862 C CA . GLU A 1 373 ? -5.164 15.076 8.954 1.00 73.94 373 GLU A CA 1
ATOM 2863 C C . GLU A 1 373 ? -3.993 16.057 8.934 1.00 73.94 373 GLU A C 1
ATOM 2865 O O . GLU A 1 373 ? -2.825 15.689 8.808 1.00 73.94 373 GLU A O 1
ATOM 2870 N N . THR A 1 374 ? -4.302 17.340 9.087 1.00 59.25 374 THR A N 1
ATOM 2871 C CA . THR A 1 374 ? -3.282 18.338 9.396 1.00 59.25 374 THR A CA 1
ATOM 2872 C C . THR A 1 374 ? -2.907 18.227 10.873 1.00 59.25 374 THR A C 1
ATOM 2874 O O . THR A 1 374 ? -3.798 18.119 11.719 1.00 59.25 374 THR A O 1
ATOM 2877 N N . GLY A 1 375 ? -1.613 18.327 11.206 1.00 54.41 375 GLY A N 1
ATOM 2878 C CA . GLY A 1 375 ? -1.218 18.763 12.553 1.00 54.41 375 GLY A CA 1
ATOM 2879 C C . GLY A 1 375 ? -1.933 20.082 12.882 1.00 54.41 375 GLY A C 1
ATOM 2880 O O . GLY A 1 375 ? -2.319 20.809 11.962 1.00 54.41 375 GLY A O 1
ATOM 2881 N N . ASP A 1 376 ? -2.216 20.370 14.152 1.00 46.34 376 ASP A N 1
ATOM 2882 C CA . ASP A 1 376 ? -3.101 21.483 14.520 1.00 46.34 376 ASP A CA 1
ATOM 2883 C C . ASP A 1 376 ? -2.522 22.835 14.030 1.00 46.34 376 ASP A C 1
ATOM 2885 O O . ASP A 1 376 ? -1.595 23.406 14.595 1.00 46.34 376 ASP A O 1
ATOM 2889 N N . ARG A 1 377 ? -3.050 23.318 12.898 1.00 45.44 377 ARG A N 1
ATOM 2890 C CA . ARG A 1 377 ? -2.991 24.686 12.351 1.00 45.44 377 ARG A CA 1
ATOM 2891 C C . ARG A 1 377 ? -1.659 25.442 12.500 1.00 45.44 377 ARG A C 1
ATOM 2893 O O . ARG A 1 377 ? -1.518 26.299 13.369 1.00 45.44 377 ARG A O 1
ATOM 2900 N N . ASN A 1 378 ? -0.775 25.308 11.507 1.00 35.41 378 ASN A N 1
ATOM 2901 C CA . ASN A 1 378 ? 0.281 26.289 11.183 1.00 35.41 378 ASN A CA 1
ATOM 2902 C C . ASN A 1 378 ? 1.310 26.605 12.295 1.00 35.41 378 ASN A C 1
ATOM 2904 O O . ASN A 1 378 ? 1.974 27.639 12.214 1.00 35.41 378 ASN A O 1
ATOM 2908 N N . GLN A 1 379 ? 1.481 25.739 13.300 1.00 40.59 379 GLN A N 1
ATOM 2909 C CA . GLN A 1 379 ? 2.460 25.947 14.382 1.00 40.59 379 GLN A CA 1
ATOM 2910 C C . GLN A 1 379 ? 3.742 25.108 14.263 1.00 40.59 379 GLN A C 1
ATOM 2912 O O . GLN A 1 379 ? 4.607 25.223 15.120 1.00 40.59 379 GLN A O 1
ATOM 2917 N N . GLY A 1 380 ? 3.929 24.353 13.174 1.00 41.22 380 GLY A N 1
ATOM 2918 C CA . GLY A 1 380 ? 5.165 23.595 12.922 1.00 41.22 380 GLY A CA 1
ATOM 2919 C C . GLY A 1 380 ? 5.107 22.104 13.273 1.00 41.22 380 GLY A C 1
ATOM 2920 O O . GLY A 1 380 ? 6.152 21.460 13.285 1.00 41.22 380 GLY A O 1
ATOM 2921 N N . ASP A 1 381 ? 3.917 21.551 13.522 1.00 50.06 381 ASP A N 1
ATOM 2922 C CA . ASP A 1 381 ? 3.724 20.110 13.718 1.00 50.06 381 ASP A CA 1
ATOM 2923 C C . ASP A 1 381 ? 3.808 19.339 12.388 1.00 50.06 381 ASP A C 1
ATOM 2925 O O . ASP A 1 381 ? 3.277 19.781 11.364 1.00 50.06 381 ASP A O 1
ATOM 2929 N N . GLU A 1 382 ? 4.453 18.166 12.404 1.00 55.53 382 GLU A N 1
ATOM 2930 C CA . GLU A 1 382 ? 4.409 17.214 11.286 1.00 55.53 382 GLU A CA 1
ATOM 2931 C C . GLU A 1 382 ? 2.941 16.806 11.018 1.00 55.53 382 GLU A C 1
ATOM 2933 O O . GLU A 1 382 ? 2.193 16.560 11.972 1.00 55.53 382 GLU A O 1
ATOM 2938 N N . PRO A 1 383 ? 2.486 16.728 9.751 1.00 70.56 383 PRO A N 1
ATOM 2939 C CA . PRO A 1 383 ? 1.157 16.215 9.431 1.00 70.56 383 PRO A CA 1
ATOM 2940 C C . PRO A 1 383 ? 0.932 14.834 10.058 1.00 70.56 383 PRO A C 1
ATOM 2942 O O . PRO A 1 383 ? 1.730 13.917 9.861 1.00 70.56 383 PRO A O 1
ATOM 2945 N N . LEU A 1 384 ? -0.169 14.656 10.793 1.00 79.00 384 LEU A N 1
ATOM 2946 C CA . LEU A 1 384 ? -0.424 13.433 11.560 1.00 79.00 384 LEU A CA 1
ATOM 2947 C C . LEU A 1 384 ? -0.421 12.180 10.670 1.00 79.00 384 LEU A C 1
ATOM 2949 O O . LEU A 1 384 ? 0.175 11.167 11.041 1.00 79.00 384 LEU A O 1
ATOM 2953 N N . THR A 1 385 ? -0.998 12.262 9.468 1.00 82.88 385 THR A N 1
ATOM 2954 C CA . THR A 1 385 ? -0.957 11.178 8.475 1.00 82.88 385 THR A CA 1
ATOM 2955 C C . THR A 1 385 ? 0.473 10.725 8.186 1.00 82.88 385 THR A C 1
ATOM 2957 O O . THR A 1 385 ? 0.743 9.523 8.138 1.00 82.88 385 THR A O 1
ATOM 2960 N N . GLN A 1 386 ? 1.398 11.676 8.024 1.00 81.00 386 GLN A N 1
ATOM 2961 C CA . GLN A 1 386 ? 2.801 11.406 7.726 1.00 81.00 386 GLN A CA 1
ATOM 2962 C C . GLN A 1 386 ? 3.468 10.683 8.898 1.00 81.00 386 GLN A C 1
ATOM 2964 O O . GLN A 1 386 ? 4.067 9.624 8.701 1.00 81.00 386 GLN A O 1
ATOM 2969 N N . SER A 1 387 ? 3.286 11.167 10.128 1.00 81.81 387 SER A N 1
ATOM 2970 C CA . SER A 1 387 ? 3.861 10.520 11.312 1.00 81.81 387 SER A CA 1
ATOM 2971 C C . SER A 1 387 ? 3.310 9.099 11.525 1.00 81.81 387 SER A C 1
ATOM 2973 O O . SER A 1 387 ? 4.060 8.187 11.890 1.00 81.81 387 SER A O 1
ATOM 2975 N N . VAL A 1 388 ? 2.017 8.860 11.261 1.00 87.25 388 VAL A N 1
ATOM 2976 C CA . VAL A 1 388 ? 1.408 7.517 11.361 1.00 87.25 388 VAL A CA 1
ATOM 2977 C C . VAL A 1 388 ? 1.930 6.583 10.268 1.00 87.25 388 VAL A C 1
ATOM 2979 O O . VAL A 1 388 ? 2.213 5.416 10.542 1.00 87.25 388 VAL A O 1
ATOM 2982 N N . MET A 1 389 ? 2.111 7.079 9.044 1.00 87.62 389 MET A N 1
ATOM 2983 C CA . MET A 1 389 ? 2.710 6.312 7.946 1.00 87.62 389 MET A CA 1
ATOM 2984 C C . MET A 1 389 ? 4.176 5.960 8.227 1.00 87.62 389 MET A C 1
ATOM 2986 O O . MET A 1 389 ? 4.587 4.820 8.000 1.00 87.62 389 MET A O 1
ATOM 2990 N N . THR A 1 390 ? 4.942 6.877 8.822 1.00 86.25 390 THR A N 1
ATOM 2991 C CA . THR A 1 390 ? 6.306 6.613 9.309 1.00 86.25 390 THR A CA 1
ATOM 2992 C C . THR A 1 390 ? 6.313 5.513 10.369 1.00 86.25 390 THR A C 1
ATOM 2994 O O . THR A 1 390 ? 7.131 4.591 10.303 1.00 86.25 390 THR A O 1
ATOM 2997 N N . LEU A 1 391 ? 5.364 5.541 11.313 1.00 87.81 391 LEU A N 1
ATOM 2998 C CA . LEU A 1 391 ? 5.190 4.468 12.293 1.00 87.81 391 LEU A CA 1
ATOM 2999 C C . LEU A 1 391 ? 4.853 3.127 11.636 1.00 87.81 391 LEU A C 1
ATOM 3001 O O . LEU A 1 391 ? 5.463 2.113 11.979 1.00 87.81 391 LEU A O 1
ATOM 3005 N N . ALA A 1 392 ? 3.924 3.116 10.682 1.00 90.00 392 ALA A N 1
ATOM 3006 C CA . ALA A 1 392 ? 3.534 1.913 9.958 1.00 90.00 392 ALA A CA 1
ATOM 3007 C C . ALA A 1 392 ? 4.724 1.292 9.209 1.00 90.00 392 ALA A C 1
ATOM 3009 O O . ALA A 1 392 ? 4.982 0.094 9.346 1.00 90.00 392 ALA A O 1
ATOM 3010 N N . ARG A 1 393 ? 5.515 2.115 8.510 1.00 86.44 393 ARG A N 1
ATOM 3011 C CA . ARG A 1 393 ? 6.746 1.688 7.829 1.00 86.44 393 ARG A CA 1
ATOM 3012 C C . ARG A 1 393 ? 7.766 1.129 8.813 1.00 86.44 393 ARG A C 1
ATOM 3014 O O . ARG A 1 393 ? 8.288 0.039 8.598 1.00 86.44 393 ARG A O 1
ATOM 3021 N N . LYS A 1 394 ? 8.014 1.828 9.926 1.00 85.88 394 LYS A N 1
ATOM 3022 C CA . LYS A 1 394 ? 8.978 1.398 10.953 1.00 85.88 394 LYS A CA 1
ATOM 3023 C C . LYS A 1 394 ? 8.617 0.048 11.572 1.00 85.88 394 LYS A C 1
ATOM 3025 O O . LYS A 1 394 ? 9.509 -0.733 11.900 1.00 85.88 394 LYS A O 1
ATOM 3030 N N . LEU A 1 395 ? 7.325 -0.202 11.750 1.00 85.88 395 LEU A N 1
ATOM 3031 C CA . LEU A 1 395 ? 6.791 -1.445 12.298 1.00 85.88 395 LEU A CA 1
ATOM 3032 C C . LEU A 1 395 ? 6.574 -2.534 11.237 1.00 85.88 395 LEU A C 1
ATOM 3034 O O . LEU A 1 395 ? 6.220 -3.650 11.606 1.00 85.88 395 LEU A O 1
ATOM 3038 N N . ASN A 1 396 ? 6.798 -2.227 9.955 1.00 84.19 396 ASN A N 1
ATOM 3039 C CA . ASN A 1 396 ? 6.500 -3.087 8.811 1.00 84.19 396 ASN A CA 1
ATOM 3040 C C . ASN A 1 396 ? 5.046 -3.607 8.812 1.00 84.19 396 ASN A C 1
ATOM 3042 O O . ASN A 1 396 ? 4.789 -4.799 8.653 1.00 84.19 396 ASN A O 1
ATOM 3046 N N . ILE A 1 397 ? 4.091 -2.700 9.028 1.00 86.44 397 ILE A N 1
ATOM 3047 C CA . ILE A 1 397 ? 2.646 -2.978 9.049 1.00 86.44 397 ILE A CA 1
ATOM 3048 C C . ILE A 1 397 ? 1.898 -2.064 8.074 1.00 86.44 397 ILE A C 1
ATOM 3050 O O . ILE A 1 397 ? 2.406 -1.033 7.638 1.00 86.44 397 ILE A O 1
ATOM 3054 N N . GLY A 1 398 ? 0.662 -2.428 7.734 1.00 84.38 398 GLY A N 1
ATOM 3055 C CA . GLY A 1 398 ? -0.230 -1.559 6.969 1.00 84.38 398 GLY A CA 1
ATOM 3056 C C . GLY A 1 398 ? -0.832 -0.428 7.808 1.00 84.38 398 GLY A C 1
ATOM 3057 O O . GLY A 1 398 ? -1.035 -0.576 9.010 1.00 84.38 398 GLY A O 1
ATOM 3058 N N . CYS A 1 399 ? -1.184 0.678 7.151 1.00 88.50 399 CYS A N 1
ATOM 3059 C CA . CYS A 1 399 ? -2.011 1.750 7.704 1.00 88.50 399 CYS A CA 1
ATOM 3060 C C . CYS A 1 399 ? -3.225 1.958 6.800 1.00 88.50 399 CYS A C 1
ATOM 3062 O O . CYS A 1 399 ? -3.060 2.348 5.650 1.00 88.50 399 CYS A O 1
ATOM 3064 N N . LYS A 1 400 ? -4.442 1.694 7.284 1.00 85.94 400 LYS A N 1
ATOM 3065 C CA . LYS A 1 400 ? -5.658 1.936 6.504 1.00 85.94 400 LYS A CA 1
ATOM 3066 C C . LYS A 1 400 ? -5.882 3.443 6.388 1.00 85.94 400 LYS A C 1
ATOM 3068 O O . LYS A 1 400 ? -6.274 4.098 7.351 1.00 85.94 400 LYS A O 1
ATOM 3073 N N . LEU A 1 401 ? -5.653 3.973 5.193 1.00 81.50 401 LEU A N 1
ATOM 3074 C CA . LEU A 1 401 ? -5.995 5.348 4.865 1.00 81.50 401 LEU A CA 1
ATOM 3075 C C . LEU A 1 401 ? -7.489 5.454 4.548 1.00 81.50 401 LEU A C 1
ATOM 3077 O O . LEU A 1 401 ? -8.068 4.557 3.929 1.00 81.50 401 LEU A O 1
ATOM 3081 N N . HIS A 1 402 ? -8.112 6.542 4.982 1.00 76.31 402 HIS A N 1
ATOM 3082 C CA . HIS A 1 402 ? -9.497 6.864 4.652 1.00 76.31 402 HIS A CA 1
ATOM 3083 C C . HIS A 1 402 ? -9.591 8.314 4.187 1.00 76.31 402 HIS A C 1
ATOM 3085 O O . HIS A 1 402 ? -8.802 9.159 4.615 1.00 76.31 402 HIS A O 1
ATOM 3091 N N . ASN A 1 403 ? -10.561 8.595 3.316 1.00 71.38 403 ASN A N 1
ATOM 3092 C CA . ASN A 1 403 ? -10.793 9.957 2.870 1.00 71.38 403 ASN A CA 1
ATOM 3093 C C . ASN A 1 403 ? -11.539 10.706 3.979 1.00 71.38 403 ASN A C 1
ATOM 3095 O O . ASN A 1 403 ? -12.766 10.644 4.068 1.00 71.38 403 ASN A O 1
ATOM 3099 N N . GLY A 1 404 ? -10.767 11.330 4.865 1.00 71.56 404 GLY A N 1
ATOM 3100 C CA . GLY A 1 404 ? -11.261 11.994 6.060 1.00 71.56 404 GLY A CA 1
ATOM 3101 C C . GLY A 1 404 ? -10.166 12.735 6.818 1.00 71.56 404 GLY A C 1
ATOM 3102 O O . GLY A 1 404 ? -8.975 12.567 6.541 1.00 71.56 404 GLY A O 1
ATOM 3103 N N . GLY A 1 405 ? -10.591 13.575 7.757 1.00 75.75 405 GLY A N 1
ATOM 3104 C CA . GLY A 1 405 ? -9.727 14.242 8.725 1.00 75.75 405 GLY A CA 1
ATOM 3105 C C . GLY A 1 405 ? -9.767 13.590 10.108 1.00 75.75 405 GLY A C 1
ATOM 3106 O O . GLY A 1 405 ? -10.186 12.444 10.285 1.00 75.75 405 GLY A O 1
ATOM 3107 N N . HIS A 1 406 ? -9.362 14.370 11.108 1.00 81.56 406 HIS A N 1
ATOM 3108 C CA . HIS A 1 406 ? -9.256 13.958 12.509 1.00 81.56 406 HIS A CA 1
ATOM 3109 C C . HIS A 1 406 ? -10.616 13.999 13.231 1.00 81.56 406 HIS A C 1
ATOM 3111 O O . HIS A 1 406 ? -10.822 14.795 14.150 1.00 81.56 406 HIS A O 1
ATOM 3117 N N . THR A 1 407 ? -11.574 13.191 12.767 1.00 78.38 407 THR A N 1
ATOM 3118 C CA . THR A 1 407 ? -12.995 13.269 13.156 1.00 78.38 407 THR A CA 1
ATOM 3119 C C . THR A 1 407 ? -13.550 11.938 13.679 1.00 78.38 407 THR A C 1
ATOM 3121 O O . THR A 1 407 ? -13.052 10.853 13.367 1.00 78.38 407 THR A O 1
ATOM 3124 N N . ALA A 1 408 ? -14.625 11.991 14.471 1.00 80.81 408 ALA A N 1
ATOM 3125 C CA . ALA A 1 408 ? -15.252 10.784 15.018 1.00 80.81 408 ALA A CA 1
ATOM 3126 C C . ALA A 1 408 ? -15.955 9.934 13.952 1.00 80.81 408 ALA A C 1
ATOM 3128 O O . ALA A 1 408 ? -16.073 8.719 14.111 1.00 80.81 408 ALA A O 1
ATOM 3129 N N . GLU A 1 409 ? -16.390 10.549 12.857 1.00 78.75 409 GLU A N 1
ATOM 3130 C CA . GLU A 1 409 ? -17.005 9.905 11.694 1.00 78.75 409 GLU A CA 1
ATOM 3131 C C . GLU A 1 409 ? -16.009 8.951 11.039 1.00 78.75 409 GLU A C 1
ATOM 3133 O O . GLU A 1 409 ? -16.266 7.753 10.893 1.00 78.75 409 GLU A O 1
ATOM 3138 N N . SER A 1 410 ? -14.832 9.487 10.735 1.00 80.25 410 SER A N 1
ATOM 3139 C CA . SER A 1 410 ? -13.673 8.766 10.231 1.00 80.25 410 SER A CA 1
ATOM 3140 C C . SER A 1 410 ? -13.289 7.581 11.118 1.00 80.25 410 SER A C 1
ATOM 3142 O O . SER A 1 410 ? -13.078 6.458 10.638 1.00 80.25 410 SER A O 1
ATOM 3144 N N . TRP A 1 411 ? -13.244 7.793 12.436 1.00 87.94 411 TRP A N 1
ATOM 3145 C CA . TRP A 1 411 ? -12.923 6.730 13.386 1.00 87.94 411 TRP A CA 1
ATOM 3146 C C . TRP A 1 411 ? -14.029 5.677 13.477 1.00 87.94 411 TRP A C 1
ATOM 3148 O O . TRP A 1 411 ? -13.728 4.488 13.505 1.00 87.94 411 TRP A O 1
ATOM 3158 N N . ALA A 1 412 ? -15.308 6.052 13.491 1.00 88.25 412 ALA A N 1
ATOM 3159 C CA . ALA A 1 412 ? -16.411 5.089 13.556 1.00 88.25 412 ALA A CA 1
ATOM 3160 C C . ALA A 1 412 ? -16.405 4.159 12.335 1.00 88.25 412 ALA A C 1
ATOM 3162 O O . ALA A 1 412 ? -16.487 2.934 12.461 1.00 88.25 412 ALA A O 1
ATOM 3163 N N . THR A 1 413 ? -16.217 4.748 11.158 1.00 83.44 413 THR A N 1
ATOM 3164 C CA . THR A 1 413 ? -16.119 4.042 9.882 1.00 83.44 413 THR A CA 1
ATOM 3165 C C . THR A 1 413 ? -14.942 3.081 9.853 1.00 83.44 413 THR A C 1
ATOM 3167 O O . THR A 1 413 ? -15.106 1.895 9.560 1.00 83.44 413 THR A O 1
ATOM 3170 N N . GLY A 1 414 ? -13.752 3.554 10.216 1.00 87.50 414 GLY A N 1
ATOM 3171 C CA . GLY A 1 414 ? -12.588 2.683 10.244 1.00 87.50 414 GLY A CA 1
ATOM 3172 C C . GLY A 1 414 ? -12.678 1.604 11.320 1.00 87.50 414 GLY A C 1
ATOM 3173 O O . GLY A 1 414 ? -12.300 0.464 11.066 1.00 87.50 414 GLY A O 1
ATOM 3174 N N . LEU A 1 415 ? -13.298 1.882 12.470 1.00 92.12 415 LEU A N 1
ATOM 3175 C CA . LEU A 1 415 ? -13.529 0.873 13.506 1.00 92.12 415 LEU A CA 1
ATOM 3176 C C . LEU A 1 415 ? -14.418 -0.264 12.985 1.00 92.12 415 LEU A C 1
ATOM 3178 O O . LEU A 1 415 ? -14.146 -1.435 13.249 1.00 92.12 415 LEU A O 1
ATOM 3182 N N . ALA A 1 416 ? -15.437 0.059 12.186 1.00 90.62 416 ALA A N 1
ATOM 3183 C CA . ALA A 1 416 ? -16.308 -0.928 11.558 1.00 90.62 416 ALA A CA 1
ATOM 3184 C C . ALA A 1 416 ? -15.590 -1.833 10.533 1.00 90.62 416 ALA A C 1
ATOM 3186 O O . ALA A 1 416 ? -16.072 -2.931 10.243 1.00 90.62 416 ALA A O 1
ATOM 3187 N N . ILE A 1 417 ? -14.444 -1.390 10.004 1.00 87.75 417 ILE A N 1
ATOM 3188 C CA . ILE A 1 417 ? -13.570 -2.154 9.099 1.00 87.75 417 ILE A CA 1
ATOM 3189 C C . ILE A 1 417 ? -12.523 -2.954 9.884 1.00 87.75 417 ILE A C 1
ATOM 3191 O O . ILE A 1 417 ? -12.258 -4.108 9.548 1.00 87.75 417 ILE A O 1
ATOM 3195 N N . LEU A 1 418 ? -11.931 -2.358 10.921 1.00 92.69 418 LEU A N 1
ATOM 3196 C CA . LEU A 1 418 ? -10.812 -2.938 11.666 1.00 92.69 418 LEU A CA 1
ATOM 3197 C C . LEU A 1 418 ? -11.255 -3.968 12.713 1.00 92.69 418 LEU A C 1
ATOM 3199 O O . LEU A 1 418 ? -10.534 -4.935 12.949 1.00 92.69 418 LEU A O 1
ATOM 3203 N N . LEU A 1 419 ? -12.446 -3.831 13.306 1.00 94.88 419 LEU A N 1
ATOM 3204 C CA . LEU A 1 419 ? -12.955 -4.802 14.285 1.00 94.88 419 LEU A CA 1
ATOM 3205 C C . LEU A 1 419 ? -13.079 -6.231 13.726 1.00 94.88 419 LEU A C 1
ATOM 3207 O O . LEU A 1 419 ? -12.617 -7.154 14.397 1.00 94.88 419 LEU A O 1
ATOM 3211 N N . PRO A 1 420 ? -13.633 -6.454 12.516 1.00 92.88 420 PRO A N 1
ATOM 3212 C CA . PRO A 1 420 ? -13.618 -7.769 11.874 1.00 92.88 420 PRO A CA 1
ATOM 3213 C C . PRO A 1 420 ? -12.220 -8.331 11.606 1.00 92.88 420 PRO A C 1
ATOM 3215 O O . PRO A 1 420 ? -12.062 -9.546 11.590 1.00 92.88 420 PRO A O 1
ATOM 3218 N N . GLN A 1 421 ? -11.213 -7.479 11.393 1.00 90.06 421 GLN A N 1
ATOM 3219 C CA . GLN A 1 421 ? -9.832 -7.925 11.177 1.00 90.06 421 GLN A CA 1
ATOM 3220 C C . GLN A 1 421 ? -9.189 -8.371 12.493 1.00 90.06 421 GLN A C 1
ATOM 3222 O O . GLN A 1 421 ? -8.576 -9.431 12.548 1.00 90.06 421 GLN A O 1
ATOM 3227 N N . ALA A 1 422 ? -9.398 -7.598 13.562 1.00 92.62 422 ALA A N 1
ATOM 3228 C CA . ALA A 1 422 ? -8.938 -7.923 14.910 1.00 92.62 422 ALA A CA 1
ATOM 3229 C C . ALA A 1 422 ? -9.647 -9.158 15.499 1.00 92.62 422 ALA A C 1
ATOM 3231 O O . ALA A 1 422 ? -9.043 -9.959 16.210 1.00 92.62 422 ALA A O 1
ATOM 3232 N N . HIS A 1 423 ? -10.932 -9.348 15.183 1.00 93.62 423 HIS A N 1
ATOM 3233 C CA . HIS A 1 423 ? -11.768 -10.418 15.740 1.00 93.62 423 HIS A CA 1
ATOM 3234 C C . HIS A 1 423 ? -12.530 -11.171 14.636 1.00 93.62 423 HIS A C 1
ATOM 3236 O O . HIS A 1 423 ? -13.760 -11.087 14.565 1.00 93.62 423 HIS A O 1
ATOM 3242 N N . PRO A 1 424 ? -11.838 -11.921 13.763 1.00 90.19 424 PRO A N 1
ATOM 3243 C CA . PRO A 1 424 ? -12.447 -12.501 12.569 1.00 90.19 424 PRO A CA 1
ATOM 3244 C C . PRO A 1 424 ? -13.410 -13.645 12.913 1.00 90.19 424 PRO A C 1
ATOM 3246 O O . PRO A 1 424 ? -13.081 -14.530 13.702 1.00 90.19 424 PRO A O 1
ATOM 3249 N N . ALA A 1 425 ? -14.607 -13.644 12.309 1.00 81.31 425 ALA A N 1
ATOM 3250 C CA . ALA A 1 425 ? -15.683 -14.608 12.599 1.00 81.31 425 ALA A CA 1
ATOM 3251 C C . ALA A 1 425 ? -15.312 -16.078 12.319 1.00 81.31 425 ALA A C 1
ATOM 3253 O O . ALA A 1 425 ? -15.821 -16.989 12.974 1.00 81.31 425 ALA A O 1
ATOM 3254 N N . GLN A 1 426 ? -14.404 -16.302 11.372 1.00 63.50 426 GLN A N 1
ATOM 3255 C CA . GLN A 1 426 ? -13.680 -17.553 11.175 1.00 63.50 426 GLN A CA 1
ATOM 3256 C C . GLN A 1 426 ? -12.185 -17.224 11.201 1.00 63.50 426 GLN A C 1
ATOM 3258 O O . GLN A 1 426 ? -11.826 -16.148 10.719 1.00 63.50 426 GLN A O 1
ATOM 3263 N N . PRO A 1 427 ? -11.305 -18.092 11.741 1.00 53.66 427 PRO A N 1
ATOM 3264 C CA . PRO A 1 427 ? -9.871 -17.903 11.551 1.00 53.66 427 PRO A CA 1
ATOM 3265 C C . PRO A 1 427 ? -9.641 -17.741 10.052 1.00 53.66 427 PRO A C 1
ATOM 3267 O O . PRO A 1 427 ? -10.114 -18.582 9.287 1.00 53.66 427 PRO A O 1
ATOM 3270 N N . ALA A 1 428 ? -9.030 -16.623 9.649 1.00 40.66 428 ALA A N 1
ATOM 3271 C CA . ALA A 1 428 ? -8.819 -16.312 8.247 1.00 40.66 428 ALA A CA 1
ATOM 3272 C C . ALA A 1 428 ? -8.206 -17.546 7.577 1.00 40.66 428 ALA A C 1
ATOM 3274 O O . ALA A 1 428 ? -7.090 -17.949 7.905 1.00 40.66 428 ALA A O 1
ATOM 3275 N N . LEU A 1 429 ? -8.969 -18.188 6.690 1.00 35.78 429 LEU A N 1
ATOM 3276 C CA . LEU A 1 429 ? -8.372 -19.008 5.654 1.00 35.78 429 LEU A CA 1
ATOM 3277 C C . LEU A 1 429 ? -7.466 -18.029 4.917 1.00 35.78 429 LEU A C 1
ATOM 3279 O O . LEU A 1 429 ? -7.974 -17.130 4.252 1.00 35.78 429 LEU A O 1
ATOM 3283 N N . GLU A 1 430 ? -6.150 -18.126 5.125 1.00 39.09 430 GLU A N 1
ATOM 3284 C CA . GLU A 1 430 ? -5.198 -17.491 4.221 1.00 39.09 430 GLU A CA 1
ATOM 3285 C C . GLU A 1 430 ? -5.646 -17.923 2.821 1.00 39.09 430 GLU A C 1
ATOM 3287 O O . GLU A 1 430 ? -5.623 -19.110 2.501 1.00 39.09 430 GLU A O 1
ATOM 3292 N N . THR A 1 431 ? -6.167 -16.991 2.022 1.00 40.16 431 THR A N 1
ATOM 3293 C CA . THR A 1 431 ? -6.721 -17.240 0.683 1.00 40.16 431 THR A CA 1
ATOM 3294 C C . THR A 1 431 ? -5.606 -17.492 -0.329 1.00 40.16 431 THR A C 1
ATOM 3296 O O . THR A 1 431 ? -5.615 -16.960 -1.431 1.00 40.16 431 THR A O 1
ATOM 3299 N N . THR A 1 432 ? -4.618 -18.292 0.057 1.00 50.62 432 THR A N 1
ATOM 3300 C CA . THR A 1 432 ? -3.630 -18.884 -0.831 1.00 50.62 432 THR A CA 1
ATOM 3301 C C . THR A 1 432 ? -4.026 -20.336 -1.026 1.00 50.62 432 THR A C 1
ATOM 3303 O O . THR A 1 432 ? -3.627 -21.228 -0.279 1.00 50.62 432 THR A O 1
ATOM 3306 N N . GLU A 1 433 ? -4.846 -20.590 -2.046 1.00 59.91 433 GLU A N 1
ATOM 3307 C CA . GLU A 1 433 ? -4.999 -21.953 -2.541 1.00 59.91 433 GLU A CA 1
ATOM 3308 C C . GLU A 1 433 ? -3.708 -22.325 -3.272 1.00 59.91 433 GLU A C 1
ATOM 3310 O O . GLU A 1 433 ? -3.522 -22.035 -4.457 1.00 59.91 433 GLU A O 1
ATOM 3315 N N . GLU A 1 434 ? -2.775 -22.939 -2.544 1.00 71.94 434 GLU A N 1
ATOM 3316 C CA . GLU A 1 434 ? -1.672 -23.648 -3.176 1.00 71.94 434 GLU A CA 1
ATOM 3317 C C . GLU A 1 434 ? -2.260 -24.854 -3.916 1.00 71.94 434 GLU A C 1
ATOM 3319 O O . GLU A 1 434 ? -2.742 -25.821 -3.319 1.00 71.94 434 GLU A O 1
ATOM 3324 N N . VAL A 1 435 ? -2.259 -24.781 -5.244 1.00 81.25 435 VAL A N 1
ATOM 3325 C CA . VAL A 1 435 ? -2.913 -25.767 -6.105 1.00 81.25 435 VAL A CA 1
ATOM 3326 C C . VAL A 1 435 ? -1.905 -26.735 -6.721 1.00 81.25 435 VAL A C 1
ATOM 3328 O O . VAL A 1 435 ? -0.724 -26.444 -6.918 1.00 81.25 435 VAL A O 1
ATOM 3331 N N . ASN A 1 436 ? -2.382 -27.928 -7.084 1.00 75.56 436 ASN A N 1
ATOM 3332 C CA . ASN A 1 436 ? -1.579 -28.915 -7.818 1.00 75.56 436 ASN A CA 1
ATOM 3333 C C . ASN A 1 436 ? -1.552 -28.676 -9.339 1.00 75.56 436 ASN A C 1
ATOM 3335 O O . ASN A 1 436 ? -0.733 -29.278 -10.046 1.00 75.56 436 ASN A O 1
ATOM 3339 N N . ALA A 1 437 ? -2.432 -27.810 -9.845 1.00 80.12 437 ALA A N 1
ATOM 3340 C CA . ALA A 1 437 ? -2.482 -27.391 -11.238 1.00 80.12 437 ALA A CA 1
ATOM 3341 C C . ALA A 1 437 ? -3.146 -26.014 -11.372 1.00 80.12 437 ALA A C 1
ATOM 3343 O O . ALA A 1 437 ? -4.057 -25.693 -10.616 1.00 80.12 437 ALA A O 1
ATOM 3344 N N . ILE A 1 438 ? -2.714 -25.247 -12.371 1.00 79.44 438 ILE A N 1
ATOM 3345 C CA . ILE A 1 438 ? -3.321 -23.983 -12.794 1.00 79.44 438 ILE A CA 1
ATOM 3346 C C . ILE A 1 438 ? -3.688 -24.145 -14.270 1.00 79.44 438 ILE A C 1
ATOM 3348 O O . ILE A 1 438 ? -2.807 -24.139 -15.133 1.00 79.44 438 ILE A O 1
ATOM 3352 N N . ASN A 1 439 ? -4.977 -24.292 -14.583 1.00 77.88 439 ASN A N 1
ATOM 3353 C CA . ASN A 1 439 ? -5.451 -24.563 -15.947 1.00 77.88 439 ASN A CA 1
ATOM 3354 C C . ASN A 1 439 ? -4.707 -25.763 -16.589 1.00 77.88 439 ASN A C 1
ATOM 3356 O O . ASN A 1 439 ? -4.710 -26.864 -16.044 1.00 77.88 439 ASN A O 1
ATOM 3360 N N . GLU A 1 440 ? -4.043 -25.560 -17.733 1.00 80.25 440 GLU A N 1
ATOM 3361 C CA . GLU A 1 440 ? -3.258 -26.583 -18.448 1.00 80.25 440 GLU A CA 1
ATOM 3362 C C . GLU A 1 440 ? -1.860 -26.835 -17.831 1.00 80.25 440 GLU A C 1
ATOM 3364 O O . GLU A 1 440 ? -1.134 -27.733 -18.266 1.00 80.25 440 GLU A O 1
ATOM 3369 N N . ILE A 1 441 ? -1.453 -26.060 -16.817 1.00 86.19 441 ILE A N 1
ATOM 3370 C CA . ILE A 1 441 ? -0.133 -26.142 -16.178 1.00 86.19 441 ILE A CA 1
ATOM 3371 C C . ILE A 1 441 ? -0.219 -27.075 -14.970 1.00 86.19 441 ILE A C 1
ATOM 3373 O O . ILE A 1 441 ? -0.783 -26.729 -13.934 1.00 86.19 441 ILE A O 1
ATOM 3377 N N . THR A 1 442 ? 0.378 -28.262 -15.077 1.00 89.00 442 THR A N 1
ATOM 3378 C CA . THR A 1 442 ? 0.390 -29.258 -13.993 1.00 89.00 442 THR A CA 1
ATOM 3379 C C . THR A 1 442 ? 1.743 -29.326 -13.295 1.00 89.00 442 THR A C 1
ATOM 3381 O O . THR A 1 442 ? 2.784 -29.240 -13.952 1.00 89.00 442 THR A O 1
ATOM 3384 N N . ARG A 1 443 ? 1.745 -29.584 -11.978 1.00 90.44 443 ARG A N 1
ATOM 3385 C CA . ARG A 1 443 ? 2.973 -29.789 -11.186 1.00 90.44 443 ARG A CA 1
ATOM 3386 C C . ARG A 1 443 ? 3.928 -30.793 -11.840 1.00 90.44 443 ARG A C 1
ATOM 3388 O O . ARG A 1 443 ? 5.085 -30.470 -12.081 1.00 90.44 443 ARG A O 1
ATOM 3395 N N . SER A 1 444 ? 3.422 -31.974 -12.204 1.00 88.50 444 SER A N 1
ATOM 3396 C CA . SER A 1 444 ? 4.226 -33.054 -12.798 1.00 88.50 444 SER A CA 1
ATOM 3397 C C . SER A 1 444 ? 4.927 -32.630 -14.091 1.00 88.50 444 SER A C 1
ATOM 3399 O O . SER A 1 444 ? 6.121 -32.875 -14.253 1.00 88.50 444 SER A O 1
ATOM 3401 N N . SER A 1 445 ? 4.208 -31.970 -14.999 1.00 89.69 445 SER A N 1
ATOM 3402 C CA . SER A 1 445 ? 4.783 -31.587 -16.286 1.00 89.69 445 SER A CA 1
ATOM 3403 C C . SER A 1 445 ? 5.743 -30.394 -16.164 1.00 89.69 445 SER A C 1
ATOM 3405 O O . SER A 1 445 ? 6.625 -30.223 -17.008 1.00 89.69 445 SER A O 1
ATOM 3407 N N . THR A 1 446 ? 5.576 -29.536 -15.155 1.00 91.88 446 THR A N 1
ATOM 3408 C CA . THR A 1 446 ? 6.516 -28.445 -14.855 1.00 91.88 446 THR A CA 1
ATOM 3409 C C . THR A 1 446 ? 7.784 -28.987 -14.194 1.00 91.88 446 THR A C 1
ATOM 3411 O O . THR A 1 446 ? 8.878 -28.617 -14.611 1.00 91.88 446 THR A O 1
ATOM 3414 N N . GLU A 1 447 ? 7.666 -29.935 -13.258 1.00 92.88 447 GLU A N 1
ATOM 3415 C CA . GLU A 1 447 ? 8.813 -30.633 -12.657 1.00 92.88 447 GLU A CA 1
ATOM 3416 C C . GLU A 1 447 ? 9.682 -31.339 -13.702 1.00 92.88 447 GLU A C 1
ATOM 3418 O O . GLU A 1 447 ? 10.907 -31.285 -13.623 1.00 92.88 447 GLU A O 1
ATOM 3423 N N . GLU A 1 448 ? 9.073 -31.998 -14.689 1.00 92.69 448 GLU A N 1
ATOM 3424 C CA . GLU A 1 448 ? 9.807 -32.669 -15.766 1.00 92.69 448 GLU A CA 1
ATOM 3425 C C . GLU A 1 448 ? 10.644 -31.681 -16.595 1.00 92.69 448 GLU A C 1
ATOM 3427 O O . GLU A 1 448 ? 11.828 -31.924 -16.855 1.00 92.69 448 GLU A O 1
ATOM 3432 N N . LEU A 1 449 ? 10.058 -30.534 -16.953 1.00 93.00 449 LEU A N 1
ATOM 3433 C CA . LEU A 1 449 ? 10.757 -29.471 -17.676 1.00 93.00 449 LEU A CA 1
ATOM 3434 C C . LEU A 1 449 ? 11.882 -28.861 -16.826 1.00 93.00 449 LEU A C 1
ATOM 3436 O O . LEU A 1 449 ? 13.001 -28.703 -17.312 1.00 93.00 449 LEU A O 1
ATOM 3440 N N . MET A 1 450 ? 11.610 -28.580 -15.548 1.00 93.38 450 MET A N 1
ATOM 3441 C CA . MET A 1 450 ? 12.599 -28.057 -14.601 1.00 93.38 450 MET A CA 1
ATOM 3442 C C . MET A 1 450 ? 13.782 -29.013 -14.422 1.00 93.38 450 MET A C 1
ATOM 3444 O O . MET A 1 450 ? 14.930 -28.580 -14.514 1.00 93.38 450 MET A O 1
ATOM 3448 N N . ARG A 1 451 ? 13.528 -30.319 -14.243 1.00 91.56 451 ARG A N 1
ATOM 3449 C CA . ARG A 1 451 ? 14.580 -31.350 -14.152 1.00 91.56 451 ARG A CA 1
ATOM 3450 C C . ARG A 1 451 ? 15.426 -31.399 -15.419 1.00 91.56 451 ARG A C 1
ATOM 3452 O O . ARG A 1 451 ? 16.649 -31.439 -15.327 1.00 91.56 451 ARG A O 1
ATOM 3459 N N . SER A 1 452 ? 14.785 -31.346 -16.586 1.00 89.75 452 SER A N 1
ATOM 3460 C CA . SER A 1 452 ? 15.469 -31.389 -17.887 1.00 89.75 452 SER A CA 1
ATOM 3461 C C . SER A 1 452 ? 16.385 -30.185 -18.127 1.00 89.75 452 SER A C 1
ATOM 3463 O O . SER A 1 452 ? 17.316 -30.274 -18.921 1.00 89.75 452 SER A O 1
ATOM 3465 N N . ALA A 1 453 ? 16.146 -29.075 -17.429 1.00 88.56 453 ALA A N 1
ATOM 3466 C CA . ALA A 1 453 ? 16.904 -27.836 -17.565 1.00 88.56 453 ALA A CA 1
ATOM 3467 C C . ALA A 1 453 ? 17.679 -27.417 -16.314 1.00 88.56 453 ALA A C 1
ATOM 3469 O O . ALA A 1 453 ? 18.202 -26.303 -16.270 1.00 88.56 453 ALA A O 1
ATOM 3470 N N . ASN A 1 454 ? 17.764 -28.289 -15.308 1.00 87.69 454 ASN A N 1
ATOM 3471 C CA . ASN A 1 454 ? 18.454 -28.021 -14.048 1.00 87.69 454 ASN A CA 1
ATOM 3472 C C . ASN A 1 454 ? 17.949 -26.756 -13.314 1.00 87.69 454 ASN A C 1
ATOM 3474 O O . ASN A 1 454 ? 18.737 -25.951 -12.822 1.00 87.69 454 ASN A O 1
ATOM 3478 N N . ILE A 1 455 ? 16.628 -26.570 -13.254 1.00 90.25 455 ILE A N 1
ATOM 3479 C CA . ILE A 1 455 ? 15.977 -25.507 -12.473 1.00 90.25 455 ILE A CA 1
ATOM 3480 C C . ILE A 1 455 ? 15.551 -26.108 -11.129 1.00 90.25 455 ILE A C 1
ATOM 3482 O O . ILE A 1 455 ? 14.785 -27.071 -11.101 1.00 90.25 455 ILE A O 1
ATOM 3486 N N . GLN A 1 456 ? 16.050 -25.562 -10.018 1.00 89.56 456 GLN A N 1
ATOM 3487 C CA . GLN A 1 456 ? 15.846 -26.147 -8.685 1.00 89.56 456 GLN A CA 1
ATOM 3488 C C . GLN A 1 456 ? 14.464 -25.839 -8.107 1.00 89.56 456 GLN A C 1
ATOM 3490 O O . GLN A 1 456 ? 13.874 -26.674 -7.424 1.00 89.56 456 GLN A O 1
ATOM 3495 N N . GLY A 1 457 ? 13.948 -24.649 -8.391 1.00 92.25 457 GLY A N 1
ATOM 3496 C CA . GLY A 1 457 ? 12.711 -24.161 -7.827 1.00 92.25 457 GLY A CA 1
ATOM 3497 C C . GLY A 1 457 ? 12.053 -23.075 -8.670 1.00 92.25 457 GLY A C 1
ATOM 3498 O O . GLY A 1 457 ? 12.717 -22.269 -9.328 1.00 92.25 457 GLY A O 1
ATOM 3499 N N . ALA A 1 458 ? 10.727 -23.081 -8.668 1.00 94.31 458 ALA A N 1
ATOM 3500 C CA . ALA A 1 458 ? 9.915 -22.103 -9.365 1.00 94.31 458 ALA A CA 1
ATOM 3501 C C . ALA A 1 458 ? 8.581 -21.889 -8.648 1.00 94.31 458 ALA A C 1
ATOM 3503 O O . ALA A 1 458 ? 7.975 -22.842 -8.155 1.00 94.31 458 ALA A O 1
ATOM 3504 N N . ALA A 1 459 ? 8.116 -20.646 -8.656 1.00 95.06 459 ALA A N 1
ATOM 3505 C CA . ALA A 1 459 ? 6.774 -20.256 -8.257 1.00 95.06 459 ALA A CA 1
ATOM 3506 C C . ALA A 1 459 ? 6.014 -19.736 -9.479 1.00 95.06 459 ALA A C 1
ATOM 3508 O O . ALA A 1 459 ? 6.566 -19.006 -10.306 1.00 95.06 459 ALA A O 1
ATOM 3509 N N . ILE A 1 460 ? 4.749 -20.123 -9.586 1.00 95.38 460 ILE A N 1
ATOM 3510 C CA . ILE A 1 460 ? 3.823 -19.708 -10.635 1.00 95.38 460 ILE A CA 1
ATOM 3511 C C . ILE A 1 460 ? 2.588 -19.141 -9.951 1.00 95.38 460 ILE A C 1
ATOM 3513 O O . ILE A 1 460 ? 2.058 -19.767 -9.036 1.00 95.38 460 ILE A O 1
ATOM 3517 N N . ALA A 1 461 ? 2.118 -17.990 -10.411 1.00 95.00 461 ALA A N 1
ATOM 3518 C CA . ALA A 1 461 ? 0.849 -17.421 -9.982 1.00 95.00 461 ALA A CA 1
ATOM 3519 C C . ALA A 1 461 ? -0.031 -17.134 -11.194 1.00 95.00 461 ALA A C 1
ATOM 3521 O O . ALA A 1 461 ? 0.471 -16.787 -12.269 1.00 95.00 461 ALA A O 1
ATOM 3522 N N . SER A 1 462 ? -1.340 -17.280 -11.019 1.00 94.31 462 SER A N 1
ATOM 3523 C CA . SER A 1 462 ? -2.320 -16.946 -12.043 1.00 94.31 462 SER A CA 1
ATOM 3524 C C . SER A 1 462 ? -3.489 -16.196 -11.444 1.00 94.31 462 SER A C 1
ATOM 3526 O O . SER A 1 462 ? -4.072 -16.662 -10.472 1.00 94.31 462 SER A O 1
ATOM 3528 N N . TYR A 1 463 ? -3.845 -15.079 -12.068 1.00 92.50 463 TYR A N 1
ATOM 3529 C CA . TYR A 1 463 ? -5.099 -14.375 -11.835 1.00 92.50 463 TYR A CA 1
ATOM 3530 C C . TYR A 1 463 ? -6.130 -14.830 -12.870 1.00 92.50 463 TYR A C 1
ATOM 3532 O O . TYR A 1 463 ? -5.847 -14.795 -14.071 1.00 92.50 463 TYR A O 1
ATOM 3540 N N . SER A 1 464 ? -7.304 -15.251 -12.409 1.00 88.12 464 SER A N 1
ATOM 3541 C CA . SER A 1 464 ? -8.486 -15.549 -13.230 1.00 88.12 464 SER A CA 1
ATOM 3542 C C . SER A 1 464 ? -9.740 -15.489 -12.362 1.00 88.12 464 SER A C 1
ATOM 3544 O O . SER A 1 464 ? -9.681 -15.839 -11.185 1.00 88.12 464 SER A O 1
ATOM 3546 N N . ASP A 1 465 ? -10.871 -15.053 -12.921 1.00 81.50 465 ASP A N 1
ATOM 3547 C CA . ASP A 1 465 ? -12.158 -14.968 -12.209 1.00 81.50 465 ASP A CA 1
ATOM 3548 C C . ASP A 1 465 ? -12.072 -14.216 -10.865 1.00 81.50 465 ASP A C 1
ATOM 3550 O O . ASP A 1 465 ? -12.674 -14.617 -9.871 1.00 81.50 465 ASP A O 1
ATOM 3554 N N . ALA A 1 466 ? -11.294 -13.126 -10.826 1.00 78.19 466 ALA A N 1
ATOM 3555 C CA . ALA A 1 466 ? -11.030 -12.307 -9.637 1.00 78.19 466 ALA A CA 1
ATOM 3556 C C . ALA A 1 466 ? -10.307 -13.013 -8.469 1.00 78.19 466 ALA A C 1
ATOM 3558 O O . ALA A 1 466 ? -10.264 -12.470 -7.367 1.00 78.19 466 ALA A O 1
ATOM 3559 N N . HIS A 1 467 ? -9.694 -14.174 -8.708 1.00 84.69 467 HIS A N 1
ATOM 3560 C CA . HIS A 1 467 ? -8.914 -14.915 -7.715 1.00 84.69 467 HIS A CA 1
ATOM 3561 C C . HIS A 1 467 ? -7.483 -15.146 -8.203 1.00 84.69 467 HIS A C 1
ATOM 3563 O O . HIS A 1 467 ? -7.232 -15.248 -9.406 1.00 84.69 467 HIS A O 1
ATOM 3569 N N . ILE A 1 468 ? -6.544 -15.239 -7.258 1.00 89.06 468 ILE A N 1
ATOM 3570 C CA . ILE A 1 468 ? -5.153 -15.608 -7.528 1.00 89.06 468 ILE A CA 1
ATOM 3571 C C . ILE A 1 468 ? -4.905 -17.014 -6.985 1.00 89.06 468 ILE A C 1
ATOM 3573 O O . ILE A 1 468 ? -5.172 -17.294 -5.820 1.00 89.06 468 ILE A O 1
ATOM 3577 N N . SER A 1 469 ? -4.369 -17.894 -7.828 1.00 91.00 469 SER A N 1
ATOM 3578 C CA . SER A 1 469 ? -3.924 -19.237 -7.441 1.00 91.00 469 SER A CA 1
ATOM 3579 C C . SER A 1 469 ? -2.418 -19.362 -7.621 1.00 91.00 469 SER A C 1
ATOM 3581 O O . SER A 1 469 ? -1.860 -18.828 -8.587 1.00 91.00 469 SER A O 1
ATOM 3583 N N . THR A 1 470 ? -1.758 -20.101 -6.727 1.00 91.81 470 THR A N 1
ATOM 3584 C CA . THR A 1 470 ? -0.300 -20.267 -6.747 1.00 91.81 470 THR A CA 1
ATOM 3585 C C . THR A 1 470 ? 0.110 -21.736 -6.831 1.00 91.81 470 THR A C 1
ATOM 3587 O O . THR A 1 470 ? -0.544 -22.632 -6.301 1.00 91.81 470 THR A O 1
ATOM 3590 N N . LEU A 1 471 ? 1.214 -21.997 -7.529 1.00 92.88 471 LEU A N 1
ATOM 3591 C CA . LEU A 1 471 ? 1.845 -23.308 -7.639 1.00 92.88 471 LEU A CA 1
ATOM 3592 C C . LEU A 1 471 ? 3.352 -23.142 -7.464 1.00 92.88 471 LEU A C 1
ATOM 3594 O O . LEU A 1 471 ? 4.007 -22.495 -8.280 1.00 92.88 471 LEU A O 1
ATOM 3598 N N . SER A 1 472 ? 3.903 -23.761 -6.422 1.00 92.12 472 SER A N 1
ATOM 3599 C CA . SER A 1 472 ? 5.332 -23.699 -6.102 1.00 92.12 472 SER A CA 1
ATOM 3600 C C . SER A 1 472 ? 5.974 -25.084 -6.150 1.00 92.12 472 SER A C 1
ATOM 3602 O O . SER A 1 472 ? 5.406 -26.068 -5.674 1.00 92.12 472 SER A O 1
ATOM 3604 N N . ILE A 1 473 ? 7.164 -25.189 -6.739 1.00 92.25 473 ILE A N 1
ATOM 3605 C CA . ILE A 1 473 ? 7.969 -26.416 -6.836 1.00 92.25 473 ILE A CA 1
ATOM 3606 C C . ILE A 1 473 ? 9.362 -26.079 -6.319 1.00 92.25 473 ILE A C 1
ATOM 3608 O O . ILE A 1 473 ? 9.979 -25.152 -6.826 1.00 92.25 473 ILE A O 1
ATOM 3612 N N . GLY A 1 474 ? 9.866 -26.810 -5.321 1.00 87.81 474 GLY A N 1
ATOM 3613 C CA . GLY A 1 474 ? 11.196 -26.553 -4.743 1.00 87.81 474 GLY A CA 1
ATOM 3614 C C . GLY A 1 474 ? 11.326 -25.218 -3.988 1.00 87.81 474 GLY A C 1
ATOM 3615 O O . GLY A 1 474 ? 12.427 -24.866 -3.575 1.00 87.81 474 GLY A O 1
ATOM 3616 N N . THR A 1 475 ? 10.222 -24.485 -3.811 1.00 87.88 475 THR A N 1
ATOM 3617 C CA . THR A 1 475 ? 10.086 -23.204 -3.091 1.00 87.88 475 THR A CA 1
ATOM 3618 C C . THR A 1 475 ? 8.703 -23.140 -2.427 1.00 87.88 475 THR A C 1
ATOM 3620 O O . THR A 1 475 ? 7.922 -24.085 -2.544 1.00 87.88 475 THR A O 1
ATOM 3623 N N . THR A 1 476 ? 8.375 -22.032 -1.758 1.00 86.19 476 THR A N 1
ATOM 3624 C CA . THR A 1 476 ? 7.022 -21.742 -1.239 1.00 86.19 476 THR A CA 1
ATOM 3625 C C . THR A 1 476 ? 6.384 -20.571 -1.991 1.00 86.19 476 THR A C 1
ATOM 3627 O O . THR A 1 476 ? 7.100 -19.779 -2.606 1.00 86.19 476 THR A O 1
ATOM 3630 N N . ALA A 1 477 ? 5.055 -20.416 -1.906 1.00 81.06 477 ALA A N 1
ATOM 3631 C CA . ALA A 1 477 ? 4.349 -19.270 -2.503 1.00 81.06 477 ALA A CA 1
ATOM 3632 C C . ALA A 1 477 ? 4.852 -17.917 -1.958 1.00 81.06 477 ALA A C 1
ATOM 3634 O O . ALA A 1 477 ? 4.971 -16.948 -2.701 1.00 81.06 477 ALA A O 1
ATOM 3635 N N . LYS A 1 478 ? 5.253 -17.897 -0.680 1.00 86.12 478 LYS A N 1
ATOM 3636 C CA . LYS A 1 478 ? 5.789 -16.724 0.027 1.00 86.12 478 LYS A CA 1
ATOM 3637 C C . LYS A 1 478 ? 7.297 -16.503 -0.195 1.00 86.12 478 LYS A C 1
ATOM 3639 O O . LYS A 1 478 ? 7.880 -15.628 0.433 1.00 86.12 478 LYS A O 1
ATOM 3644 N N . THR A 1 479 ? 7.965 -17.305 -1.035 1.00 88.31 479 THR A N 1
ATOM 3645 C CA . THR A 1 479 ? 9.409 -17.155 -1.302 1.00 88.31 479 THR A CA 1
ATOM 3646 C C . THR A 1 479 ? 9.657 -15.939 -2.203 1.00 88.31 479 THR A C 1
ATOM 3648 O O . THR A 1 479 ? 9.219 -15.966 -3.355 1.00 88.31 479 THR A O 1
ATOM 3651 N N . PRO A 1 480 ? 10.379 -14.897 -1.746 1.00 90.50 480 PRO A N 1
ATOM 3652 C CA . PRO A 1 480 ? 10.728 -13.775 -2.602 1.00 90.50 480 PRO A CA 1
ATOM 3653 C C . PRO A 1 480 ? 11.872 -14.152 -3.553 1.00 90.50 480 PRO A C 1
ATOM 3655 O O . PRO A 1 480 ? 12.892 -14.715 -3.149 1.00 90.50 480 PRO A O 1
ATOM 3658 N N . PHE A 1 481 ? 11.720 -13.797 -4.823 1.00 91.50 481 PHE A N 1
ATOM 3659 C CA . PHE A 1 481 ? 12.727 -13.928 -5.872 1.00 91.50 481 PHE A CA 1
ATOM 3660 C C . PHE A 1 481 ? 13.204 -12.532 -6.261 1.00 91.50 481 PHE A C 1
ATOM 3662 O O . PHE A 1 481 ? 12.393 -11.614 -6.352 1.00 91.50 481 PHE A O 1
ATOM 3669 N N . GLY A 1 482 ? 14.496 -12.353 -6.535 1.00 88.50 482 GLY A N 1
ATOM 3670 C CA . GLY A 1 482 ? 14.936 -11.149 -7.239 1.00 88.50 482 GLY A CA 1
ATOM 3671 C C . GLY A 1 482 ? 14.552 -11.252 -8.706 1.00 88.50 482 GLY A C 1
ATOM 3672 O O . GLY A 1 482 ? 14.863 -12.241 -9.372 1.00 88.50 482 GLY A O 1
ATOM 3673 N N . VAL A 1 483 ? 13.857 -10.236 -9.199 1.00 86.81 483 VAL A N 1
ATOM 3674 C CA . VAL A 1 483 ? 13.198 -10.281 -10.511 1.00 86.81 483 VAL A CA 1
ATOM 3675 C C . VAL A 1 483 ? 13.744 -9.253 -11.508 1.00 86.81 483 VAL A C 1
ATOM 3677 O O . VAL A 1 483 ? 13.183 -9.113 -12.595 1.00 86.81 483 VAL A O 1
ATOM 3680 N N . ALA A 1 484 ? 14.855 -8.580 -11.176 1.00 81.50 484 ALA A N 1
ATOM 3681 C CA . ALA A 1 484 ? 15.583 -7.636 -12.034 1.00 81.50 484 ALA A CA 1
ATOM 3682 C C . ALA A 1 484 ? 14.663 -6.738 -12.845 1.00 81.50 484 ALA A C 1
ATOM 3684 O O . ALA A 1 484 ? 13.946 -5.937 -12.276 1.00 81.50 484 ALA A O 1
ATOM 3685 N N . SER A 1 485 ? 14.639 -6.916 -14.168 1.00 88.12 485 SER A N 1
ATOM 3686 C CA . SER A 1 485 ? 13.909 -6.088 -15.119 1.00 88.12 485 SER A CA 1
ATOM 3687 C C . SER A 1 485 ? 12.393 -6.044 -14.904 1.00 88.12 485 SER A C 1
ATOM 3689 O O . SER A 1 485 ? 11.769 -5.102 -15.380 1.00 88.12 485 SER A O 1
ATOM 3691 N N . LEU A 1 486 ? 11.804 -6.970 -14.138 1.00 93.25 486 LEU A N 1
ATOM 3692 C CA . LEU A 1 486 ? 10.421 -6.825 -13.671 1.00 93.25 486 LEU A CA 1
ATOM 3693 C C . LEU A 1 486 ? 10.235 -5.676 -12.664 1.00 93.25 486 LEU A C 1
ATOM 3695 O O . LEU A 1 486 ? 9.102 -5.274 -12.419 1.00 93.25 486 LEU A O 1
ATOM 3699 N N . SER A 1 487 ? 11.307 -5.108 -12.118 1.00 94.06 487 SER A N 1
ATOM 3700 C CA . SER A 1 487 ? 11.272 -3.889 -11.313 1.00 94.06 487 SER A CA 1
ATOM 3701 C C . SER A 1 487 ? 10.788 -2.677 -12.110 1.00 94.06 487 SER A C 1
ATOM 3703 O O . SER A 1 487 ? 10.093 -1.829 -11.566 1.00 94.06 487 SER A O 1
ATOM 3705 N N . LYS A 1 488 ? 11.085 -2.608 -13.416 1.00 95.44 488 LYS A N 1
ATOM 3706 C CA . LYS A 1 488 ? 10.730 -1.458 -14.259 1.00 95.44 488 LYS A CA 1
ATOM 3707 C C . LYS A 1 488 ? 9.214 -1.288 -14.409 1.00 95.44 488 LYS A C 1
ATOM 3709 O O . LYS A 1 488 ? 8.763 -0.165 -14.210 1.00 95.44 488 LYS A O 1
ATOM 3714 N N . PRO A 1 489 ? 8.411 -2.343 -14.669 1.00 97.38 489 PRO A N 1
ATOM 3715 C CA . PRO A 1 489 ? 6.955 -2.231 -14.594 1.00 97.38 489 PRO A CA 1
ATOM 3716 C C . PRO A 1 489 ? 6.439 -1.765 -13.227 1.00 97.38 489 PRO A C 1
ATOM 3718 O O . PRO A 1 489 ? 5.525 -0.950 -13.179 1.00 97.38 489 PRO A O 1
ATOM 3721 N N . VAL A 1 490 ? 7.028 -2.228 -12.117 1.00 97.69 490 VAL A N 1
ATOM 3722 C CA . VAL A 1 490 ? 6.620 -1.788 -10.767 1.00 97.69 490 VAL A CA 1
ATOM 3723 C C . VAL A 1 490 ? 6.924 -0.305 -10.567 1.00 97.69 490 VAL A C 1
ATOM 3725 O O . VAL A 1 490 ? 6.088 0.437 -10.059 1.00 97.69 490 VAL A O 1
ATOM 3728 N N . PHE A 1 491 ? 8.104 0.143 -10.996 1.00 98.19 491 PHE A N 1
ATOM 3729 C CA . PHE A 1 491 ? 8.481 1.550 -10.957 1.00 98.19 491 PHE A CA 1
ATOM 3730 C C . PHE A 1 491 ? 7.612 2.403 -11.888 1.00 98.19 491 PHE A C 1
ATOM 3732 O O . PHE A 1 491 ? 7.188 3.485 -11.504 1.00 98.19 491 PHE A O 1
ATOM 3739 N N . ALA A 1 492 ? 7.279 1.911 -13.080 1.00 98.31 492 ALA A N 1
ATOM 3740 C CA . ALA A 1 492 ? 6.367 2.590 -13.992 1.00 98.31 492 ALA A CA 1
ATOM 3741 C C . ALA A 1 492 ? 4.979 2.757 -13.364 1.00 98.31 492 ALA A C 1
ATOM 3743 O O . ALA A 1 492 ? 4.462 3.868 -13.336 1.00 98.31 492 ALA A O 1
ATOM 3744 N N . TYR A 1 493 ? 4.416 1.687 -12.795 1.00 98.38 493 TYR A N 1
ATOM 3745 C CA . TYR A 1 493 ? 3.160 1.751 -12.051 1.00 98.38 493 TYR A CA 1
ATOM 3746 C C . TYR A 1 493 ? 3.221 2.785 -10.922 1.00 98.38 493 TYR A C 1
ATOM 3748 O O . TYR A 1 493 ? 2.318 3.611 -10.808 1.00 98.38 493 TYR A O 1
ATOM 3756 N N . LEU A 1 494 ? 4.307 2.789 -10.138 1.00 98.38 494 LEU A N 1
ATOM 3757 C CA . LEU A 1 494 ? 4.541 3.789 -9.096 1.00 98.38 494 LEU A CA 1
ATOM 3758 C C . LEU A 1 494 ? 4.521 5.212 -9.670 1.00 98.38 494 LEU A C 1
ATOM 3760 O O . LEU A 1 494 ? 3.766 6.037 -9.174 1.00 98.38 494 LEU A O 1
ATOM 3764 N N . VAL A 1 495 ? 5.297 5.498 -10.720 1.00 98.38 495 VAL A N 1
ATOM 3765 C CA . VAL A 1 495 ? 5.355 6.829 -11.349 1.00 98.38 495 VAL A CA 1
ATOM 3766 C C . VAL A 1 495 ? 3.972 7.285 -11.801 1.00 98.38 495 VAL A C 1
ATOM 3768 O O . VAL A 1 495 ? 3.557 8.389 -11.460 1.00 98.38 495 VAL A O 1
ATOM 3771 N N . LEU A 1 496 ? 3.238 6.442 -12.532 1.00 98.19 496 LEU A N 1
ATOM 3772 C CA . LEU A 1 496 ? 1.904 6.802 -13.019 1.00 98.19 496 LEU A CA 1
ATOM 3773 C C . LEU A 1 496 ? 0.927 7.019 -11.860 1.00 98.19 496 LEU A C 1
ATOM 3775 O O . LEU A 1 496 ? 0.163 7.978 -11.875 1.00 98.19 496 LEU A O 1
ATOM 3779 N N . LYS A 1 497 ? 0.996 6.185 -10.818 1.00 96.06 497 LYS A N 1
ATOM 3780 C CA . LYS A 1 497 ? 0.179 6.348 -9.615 1.00 96.06 497 LYS A CA 1
ATOM 3781 C C . LYS A 1 497 ? 0.488 7.650 -8.877 1.00 96.06 497 LYS A C 1
ATOM 3783 O O . LYS A 1 497 ? -0.441 8.318 -8.437 1.00 96.06 497 LYS A O 1
ATOM 3788 N N . LEU A 1 498 ? 1.762 8.032 -8.774 1.00 96.12 498 LEU A N 1
ATOM 3789 C CA . LEU A 1 498 ? 2.166 9.312 -8.191 1.00 96.12 498 LEU A CA 1
ATOM 3790 C C . LEU A 1 498 ? 1.639 10.492 -9.013 1.00 96.12 498 LEU A C 1
ATOM 3792 O O . LEU A 1 498 ? 1.139 11.445 -8.424 1.00 96.12 498 LEU A O 1
ATOM 3796 N N . LEU A 1 499 ? 1.697 10.426 -10.346 1.00 95.31 499 LEU A N 1
ATOM 3797 C CA . LEU A 1 499 ? 1.132 11.462 -11.216 1.00 95.31 499 LEU A CA 1
ATOM 3798 C C . LEU A 1 499 ? -0.377 11.627 -10.986 1.00 95.31 499 LEU A C 1
ATOM 3800 O O . LEU A 1 499 ? -0.829 12.734 -10.707 1.00 95.31 499 LEU A O 1
ATOM 3804 N N . GLU A 1 500 ? -1.149 10.537 -11.035 1.00 93.06 500 GLU A N 1
ATOM 3805 C CA . GLU A 1 500 ? -2.602 10.594 -10.815 1.00 93.06 500 GLU A CA 1
ATOM 3806 C C . GLU A 1 500 ? -2.954 11.080 -9.403 1.00 93.06 500 GLU A C 1
ATOM 3808 O O . GLU A 1 500 ? -3.832 11.927 -9.243 1.00 93.06 500 GLU A O 1
ATOM 3813 N N . ALA A 1 501 ? -2.244 10.600 -8.376 1.00 89.56 501 ALA A N 1
ATOM 381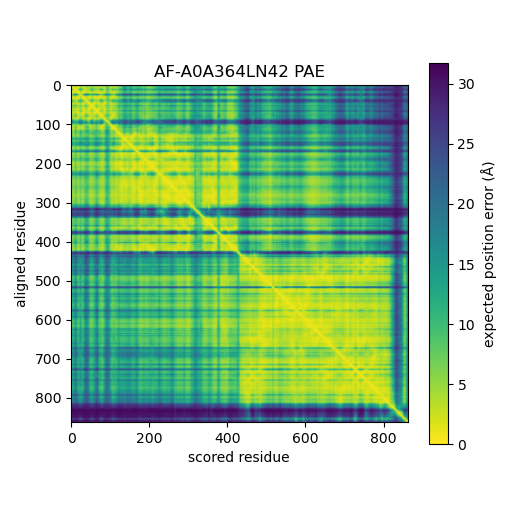4 C CA . ALA A 1 501 ? -2.472 11.024 -6.997 1.00 89.56 501 ALA A CA 1
ATOM 3815 C C . ALA A 1 501 ? -2.146 12.510 -6.787 1.00 89.56 501 ALA A C 1
ATOM 3817 O O . ALA A 1 501 ? -2.860 13.196 -6.062 1.00 89.56 501 ALA A O 1
ATOM 3818 N N . ASN A 1 502 ? -1.097 13.041 -7.423 1.00 91.06 502 ASN A N 1
ATOM 3819 C CA . ASN A 1 502 ? -0.778 14.468 -7.342 1.00 91.06 502 ASN A CA 1
ATOM 3820 C C . ASN A 1 502 ? -1.781 15.327 -8.118 1.00 91.06 502 ASN A C 1
ATOM 3822 O O . ASN A 1 502 ? -2.223 16.346 -7.590 1.00 91.06 502 ASN A O 1
ATOM 3826 N N . ASN A 1 503 ? -2.195 14.891 -9.311 1.00 88.50 503 ASN A N 1
ATOM 3827 C CA . ASN A 1 503 ? -3.221 15.566 -10.112 1.00 88.50 503 ASN A CA 1
ATOM 3828 C C . ASN A 1 503 ? -4.572 15.639 -9.388 1.00 88.50 503 ASN A C 1
ATOM 3830 O O . ASN A 1 503 ? -5.301 16.618 -9.538 1.00 88.50 503 ASN A O 1
ATOM 3834 N N . ALA A 1 504 ? -4.897 14.611 -8.602 1.00 82.94 504 ALA A N 1
ATOM 3835 C CA . ALA A 1 504 ? -6.105 14.551 -7.787 1.00 82.94 504 ALA A CA 1
ATOM 3836 C C . ALA A 1 504 ? -5.959 15.215 -6.403 1.00 82.94 504 ALA A C 1
ATOM 3838 O O . ALA A 1 504 ? -6.927 15.235 -5.651 1.00 82.94 504 ALA A O 1
ATOM 3839 N N . ASP A 1 505 ? -4.777 15.746 -6.061 1.00 79.44 505 ASP A N 1
ATOM 3840 C CA . ASP A 1 505 ? -4.446 16.277 -4.728 1.00 79.44 505 ASP A CA 1
ATOM 3841 C C . ASP A 1 505 ? -4.555 15.233 -3.588 1.00 79.44 505 ASP A C 1
ATOM 3843 O O . ASP A 1 505 ? -4.668 15.572 -2.418 1.00 79.44 505 ASP A O 1
ATOM 3847 N N . GLU A 1 506 ? -4.465 13.943 -3.921 1.00 80.19 506 GLU A N 1
ATOM 3848 C CA . GLU A 1 506 ? -4.598 12.796 -3.005 1.00 80.19 506 GLU A CA 1
ATOM 3849 C C . GLU A 1 506 ? -3.241 12.318 -2.432 1.00 80.19 506 GLU A C 1
ATOM 3851 O O . GLU A 1 506 ? -3.199 11.485 -1.524 1.00 80.19 506 GLU A O 1
ATOM 3856 N N . ALA A 1 507 ? -2.113 12.802 -2.968 1.00 85.19 507 ALA A N 1
ATOM 3857 C CA . ALA A 1 507 ? -0.772 12.374 -2.560 1.00 85.19 507 ALA A CA 1
ATOM 3858 C C . ALA A 1 507 ? -0.346 12.919 -1.177 1.00 85.19 507 ALA A C 1
ATOM 3860 O O . ALA A 1 507 ? -0.672 14.044 -0.806 1.00 85.19 507 ALA A O 1
ATOM 3861 N N . ILE A 1 508 ? 0.452 12.142 -0.433 1.00 84.06 508 ILE A N 1
ATOM 3862 C CA . ILE A 1 508 ? 0.862 12.459 0.949 1.00 84.06 508 ILE A CA 1
ATOM 3863 C C . ILE A 1 508 ? 2.327 12.949 0.990 1.00 84.06 508 ILE A C 1
ATOM 3865 O O . ILE A 1 508 ? 3.193 12.303 0.386 1.00 84.06 508 ILE A O 1
ATOM 3869 N N . PRO A 1 509 ? 2.646 14.063 1.688 1.00 84.81 509 PRO A N 1
ATOM 3870 C CA . PRO A 1 509 ? 4.025 14.519 1.911 1.00 84.81 509 PRO A CA 1
ATOM 3871 C C . PRO A 1 509 ? 4.937 13.428 2.485 1.00 84.81 509 PRO A C 1
ATOM 3873 O O . PRO A 1 509 ? 4.541 12.698 3.390 1.00 84.81 509 PRO A O 1
ATOM 3876 N N . GLY A 1 510 ? 6.145 13.283 1.928 1.00 86.12 510 GLY A N 1
ATOM 3877 C CA . GLY A 1 510 ? 7.097 12.222 2.300 1.00 86.12 510 GLY A CA 1
ATOM 3878 C C . GLY A 1 510 ? 6.731 10.811 1.808 1.00 86.12 510 GLY A C 1
ATOM 3879 O O . GLY A 1 510 ? 7.482 9.863 2.018 1.00 86.12 510 GLY A O 1
ATOM 3880 N N . PHE A 1 511 ? 5.577 10.652 1.153 1.00 90.19 511 PHE A N 1
ATOM 3881 C CA . PHE A 1 511 ? 5.088 9.371 0.635 1.00 90.19 511 PHE A CA 1
ATOM 3882 C C . PHE A 1 511 ? 4.543 9.484 -0.795 1.00 90.19 511 PHE A C 1
ATOM 3884 O O . PHE A 1 511 ? 3.826 8.595 -1.250 1.00 90.19 511 PHE A O 1
ATOM 3891 N N . GLY A 1 512 ? 4.884 10.554 -1.521 1.00 92.00 512 GLY A N 1
ATOM 3892 C CA . GLY A 1 512 ? 4.535 10.703 -2.936 1.00 92.00 512 GLY A CA 1
ATOM 3893 C C . GLY A 1 512 ? 4.052 12.082 -3.375 1.00 92.00 512 GLY A C 1
ATOM 3894 O O . GLY A 1 512 ? 3.941 12.307 -4.579 1.00 92.00 512 GLY A O 1
ATOM 3895 N N . LYS A 1 513 ? 3.762 13.009 -2.452 1.00 91.06 513 LYS A N 1
ATOM 3896 C CA . LYS A 1 513 ? 3.401 14.390 -2.816 1.00 91.06 513 LYS A CA 1
ATOM 3897 C C . LYS A 1 513 ? 4.587 15.089 -3.478 1.00 91.06 513 LYS A C 1
ATOM 3899 O O . LYS A 1 513 ? 5.687 15.060 -2.934 1.00 91.06 513 LYS A O 1
ATOM 3904 N N . PHE A 1 514 ? 4.349 15.721 -4.623 1.00 92.12 514 PHE A N 1
ATOM 3905 C CA . PHE A 1 514 ? 5.330 16.578 -5.274 1.00 92.12 514 PHE A CA 1
ATOM 3906 C C . PHE A 1 514 ? 5.425 17.922 -4.558 1.00 92.12 514 PHE A C 1
ATOM 3908 O O . PHE A 1 514 ? 4.422 18.474 -4.094 1.00 92.12 514 PHE A O 1
ATOM 3915 N N . ASN A 1 515 ? 6.636 18.458 -4.489 1.00 83.12 515 ASN A N 1
ATOM 3916 C CA . ASN A 1 515 ? 6.893 19.750 -3.871 1.00 83.12 515 ASN A CA 1
ATOM 3917 C C . ASN A 1 515 ? 6.160 20.892 -4.595 1.00 83.12 515 ASN A C 1
ATOM 3919 O O . ASN A 1 515 ? 5.886 20.839 -5.794 1.00 83.12 515 ASN A O 1
ATOM 3923 N N . SER A 1 516 ? 5.842 21.961 -3.860 1.00 65.38 516 SER A N 1
ATOM 3924 C CA . SER A 1 516 ? 4.993 23.062 -4.343 1.00 65.38 516 SER A CA 1
ATOM 3925 C C . SER A 1 516 ? 5.564 23.820 -5.551 1.00 65.38 516 SER A C 1
ATOM 3927 O O . SER A 1 516 ? 4.786 24.296 -6.381 1.00 65.38 516 SER A O 1
ATOM 3929 N N . SER A 1 517 ? 6.893 23.881 -5.698 1.00 63.12 517 SER A N 1
ATOM 3930 C CA . SER A 1 517 ? 7.600 24.423 -6.873 1.00 63.12 517 SER A CA 1
ATOM 3931 C C . SER A 1 517 ? 7.394 23.609 -8.153 1.00 63.12 517 SER A C 1
ATOM 3933 O O . SER A 1 517 ? 7.601 24.133 -9.246 1.00 63.12 517 SER A O 1
ATOM 3935 N N . ASP A 1 518 ? 6.954 22.357 -8.023 1.00 64.38 518 ASP A N 1
ATOM 3936 C CA . ASP A 1 518 ? 6.944 21.349 -9.085 1.00 64.38 518 ASP A CA 1
ATOM 3937 C C . ASP A 1 518 ? 5.560 20.717 -9.284 1.00 64.38 518 ASP A C 1
ATOM 3939 O O . ASP A 1 518 ? 5.416 19.676 -9.923 1.00 64.38 518 ASP A O 1
ATOM 3943 N N . SER A 1 519 ? 4.513 21.397 -8.801 1.00 60.22 519 SER A N 1
ATOM 3944 C CA . SER A 1 519 ? 3.098 20.994 -8.903 1.00 60.22 519 SER A CA 1
ATOM 3945 C C . SER A 1 519 ? 2.563 20.803 -10.335 1.00 60.22 519 SER A C 1
ATOM 3947 O O . SER A 1 519 ? 1.402 20.448 -10.510 1.00 60.22 519 SER A O 1
ATOM 3949 N N . GLN A 1 520 ? 3.394 21.021 -11.361 1.00 76.00 520 GLN A N 1
ATOM 3950 C CA . GLN A 1 520 ? 3.070 20.835 -12.779 1.00 76.00 520 GLN A CA 1
ATOM 3951 C C . GLN A 1 520 ? 3.826 19.671 -13.443 1.00 76.00 520 GLN A C 1
ATOM 3953 O O . GLN A 1 520 ? 3.759 19.545 -14.663 1.00 76.00 520 GLN A O 1
ATOM 3958 N N . PHE A 1 521 ? 4.559 18.840 -12.692 1.00 91.94 521 PHE A N 1
ATOM 3959 C CA . PHE A 1 521 ? 5.257 17.693 -13.276 1.00 91.94 521 PHE A CA 1
ATOM 3960 C C . PHE A 1 521 ? 4.272 16.680 -13.880 1.00 91.94 521 PHE A C 1
ATOM 3962 O O . PHE A 1 521 ? 3.398 16.149 -13.196 1.00 91.94 521 PHE A O 1
ATOM 3969 N N . ASP A 1 522 ? 4.459 16.380 -15.162 1.00 94.62 522 ASP A N 1
ATOM 3970 C CA . ASP A 1 522 ? 3.686 15.404 -15.925 1.00 94.62 522 ASP A CA 1
ATOM 3971 C C . ASP A 1 522 ? 4.594 14.466 -16.745 1.00 94.62 522 ASP A C 1
ATOM 3973 O O . ASP A 1 522 ? 5.824 14.491 -16.655 1.00 94.62 522 ASP A O 1
ATOM 3977 N N . LEU A 1 523 ? 3.984 13.611 -17.572 1.00 96.12 523 LEU A N 1
ATOM 3978 C CA . LEU A 1 523 ? 4.716 12.657 -18.409 1.00 96.12 523 LEU A CA 1
ATOM 3979 C C . LEU A 1 523 ? 5.663 13.305 -19.430 1.00 96.12 523 LEU A C 1
ATOM 3981 O O . LEU A 1 523 ? 6.623 12.656 -19.858 1.00 96.12 523 LEU A O 1
ATOM 3985 N N . ASP A 1 524 ? 5.383 14.536 -19.848 1.00 95.69 524 ASP A N 1
ATOM 3986 C CA . ASP A 1 524 ? 6.079 15.223 -20.934 1.00 95.69 524 ASP A CA 1
ATOM 3987 C C . ASP A 1 524 ? 7.060 16.291 -20.430 1.00 95.69 524 ASP A C 1
ATOM 3989 O O . ASP A 1 524 ? 7.902 16.765 -21.199 1.00 95.69 524 ASP A O 1
ATOM 3993 N N . THR A 1 525 ? 7.021 16.589 -19.131 1.00 95.62 525 THR A N 1
ATOM 3994 C CA . THR A 1 525 ? 7.932 17.494 -18.434 1.00 95.62 525 THR A CA 1
ATOM 3995 C C . THR A 1 525 ? 9.386 17.028 -18.592 1.00 95.62 525 THR A C 1
ATOM 3997 O O . THR A 1 525 ? 9.730 15.908 -18.196 1.00 95.62 525 THR A O 1
ATOM 4000 N N . PRO A 1 526 ? 10.275 17.862 -19.164 1.00 96.75 526 PRO A N 1
ATOM 4001 C CA . PRO A 1 526 ? 11.690 17.529 -19.285 1.00 96.75 526 PRO A CA 1
ATOM 4002 C C . PRO A 1 526 ? 12.350 17.319 -17.919 1.00 96.75 526 PRO A C 1
ATOM 4004 O O . PRO A 1 526 ? 12.301 18.200 -17.061 1.00 96.75 526 PRO A O 1
ATOM 4007 N N . LEU A 1 527 ? 13.034 16.186 -17.724 1.00 96.62 527 LEU A N 1
ATOM 4008 C CA . LEU A 1 527 ? 13.538 15.796 -16.398 1.00 96.62 527 LEU A CA 1
ATOM 4009 C C . LEU A 1 527 ? 14.547 16.784 -15.806 1.00 96.62 527 LEU A C 1
ATOM 4011 O O . LEU A 1 527 ? 14.592 16.961 -14.594 1.00 96.62 527 LEU A O 1
ATOM 4015 N N . TYR A 1 528 ? 15.336 17.466 -16.638 1.00 95.88 528 TYR A N 1
ATOM 4016 C CA . TYR A 1 528 ? 16.299 18.454 -16.147 1.00 95.88 528 TYR A CA 1
ATOM 4017 C C . TYR A 1 528 ? 15.623 19.647 -15.444 1.00 95.88 528 TYR A C 1
ATOM 4019 O O . TYR A 1 528 ? 16.265 20.289 -14.615 1.00 95.88 528 TYR A O 1
ATOM 4027 N N . GLN A 1 529 ? 14.350 19.939 -15.753 1.00 94.50 529 GLN A N 1
ATOM 4028 C CA . GLN A 1 529 ? 13.603 21.065 -15.179 1.00 94.50 529 GLN A CA 1
ATOM 4029 C C . GLN A 1 529 ? 13.146 20.826 -13.743 1.00 94.50 529 GLN A C 1
ATOM 4031 O O . GLN A 1 529 ? 12.829 21.798 -13.063 1.00 94.50 529 GLN A O 1
ATOM 4036 N N . VAL A 1 530 ? 13.143 19.567 -13.292 1.00 94.00 530 VAL A N 1
ATOM 4037 C CA . VAL A 1 530 ? 12.835 19.178 -11.907 1.00 94.00 530 VAL A CA 1
ATOM 4038 C C . VAL A 1 530 ? 13.841 19.783 -10.926 1.00 94.00 530 VAL A C 1
ATOM 4040 O O . VAL A 1 530 ? 13.497 20.148 -9.811 1.00 94.00 530 VAL A O 1
ATOM 4043 N N . PHE A 1 531 ? 15.098 19.920 -11.343 1.00 93.62 531 PHE A N 1
ATOM 4044 C CA . PHE A 1 531 ? 16.164 20.397 -10.472 1.00 93.62 531 PHE A CA 1
ATOM 4045 C C . PHE A 1 531 ? 16.180 21.921 -10.464 1.00 93.62 531 PHE A C 1
ATOM 4047 O O . PHE A 1 531 ? 16.638 22.553 -11.425 1.00 93.62 531 PHE A O 1
ATOM 4054 N N . ARG A 1 532 ? 15.670 22.504 -9.379 1.00 90.94 532 ARG A N 1
ATOM 4055 C CA . ARG A 1 532 ? 15.470 23.947 -9.215 1.00 90.94 532 ARG A CA 1
ATOM 4056 C C . ARG A 1 532 ? 16.268 24.507 -8.045 1.00 90.94 532 ARG A C 1
ATOM 4058 O O . ARG A 1 532 ? 16.643 23.785 -7.125 1.00 90.94 532 ARG A O 1
ATOM 4065 N N . ASP A 1 533 ? 16.545 25.803 -8.090 1.00 88.94 533 ASP A N 1
ATOM 4066 C CA . ASP A 1 533 ? 17.096 26.526 -6.947 1.00 88.94 533 ASP A CA 1
ATOM 4067 C C . ASP A 1 533 ? 16.004 26.964 -5.953 1.00 88.94 533 ASP A C 1
ATOM 4069 O O . ASP A 1 533 ? 14.808 26.753 -6.155 1.00 88.94 533 ASP A O 1
ATOM 4073 N N . ALA A 1 534 ? 16.418 27.626 -4.869 1.00 86.25 534 ALA A N 1
ATOM 4074 C CA . ALA A 1 534 ? 15.509 28.124 -3.836 1.00 86.25 534 ALA A CA 1
ATOM 4075 C C . ALA A 1 534 ? 14.505 29.189 -4.331 1.00 86.25 534 ALA A C 1
ATOM 4077 O O . ALA A 1 534 ? 13.555 29.501 -3.615 1.00 86.25 534 ALA A O 1
ATOM 4078 N N . SER A 1 535 ? 14.714 29.771 -5.516 1.00 84.62 535 SER A N 1
ATOM 4079 C CA . SER A 1 535 ? 13.782 30.712 -6.146 1.00 84.62 535 SER A CA 1
ATOM 4080 C C . SER A 1 535 ? 12.759 30.027 -7.062 1.00 84.62 535 SER A C 1
ATOM 4082 O O . SER A 1 535 ? 11.804 30.673 -7.492 1.00 84.62 535 SER A O 1
ATOM 4084 N N . GLY A 1 536 ? 12.920 28.724 -7.321 1.00 86.12 536 GLY A N 1
ATOM 4085 C CA . GLY A 1 536 ? 12.071 27.934 -8.215 1.00 86.12 536 GLY A CA 1
ATOM 4086 C C . GLY A 1 536 ? 12.521 27.952 -9.680 1.00 86.12 536 GLY A C 1
ATOM 4087 O O . GLY A 1 536 ? 11.841 27.381 -10.538 1.00 86.12 536 GLY A O 1
ATOM 4088 N N . GLU A 1 537 ? 13.660 28.571 -9.999 1.00 89.50 537 GLU A N 1
ATOM 4089 C CA . GLU A 1 537 ? 14.232 28.546 -11.347 1.00 89.50 537 GLU A CA 1
ATOM 4090 C C . GLU A 1 537 ? 15.023 27.253 -11.577 1.00 89.50 537 GLU A C 1
ATOM 4092 O O . GLU A 1 537 ? 15.680 26.737 -10.674 1.00 89.50 537 GLU A O 1
ATOM 4097 N N . THR A 1 538 ? 14.960 26.703 -12.793 1.00 92.38 538 THR A N 1
ATOM 4098 C CA . THR A 1 538 ? 15.743 25.514 -13.159 1.00 92.38 538 THR A CA 1
ATOM 4099 C C . THR A 1 538 ? 17.237 25.808 -13.042 1.00 92.38 538 THR A C 1
ATOM 4101 O O . THR A 1 538 ? 17.718 26.816 -13.562 1.00 92.38 538 THR A O 1
ATOM 4104 N N . LEU A 1 539 ? 17.984 24.899 -12.412 1.00 94.50 539 LEU A N 1
ATOM 4105 C CA . LEU A 1 539 ? 19.428 25.030 -12.247 1.00 94.50 539 LEU A CA 1
ATOM 4106 C C . LEU A 1 539 ? 20.138 25.149 -13.599 1.00 94.50 539 LEU A C 1
ATOM 4108 O O . LEU A 1 539 ? 19.837 24.412 -14.543 1.00 94.50 539 LEU A O 1
ATOM 4112 N N . ALA A 1 540 ? 21.132 26.038 -13.658 1.00 95.56 540 ALA A N 1
ATOM 4113 C CA . ALA A 1 540 ? 22.000 26.198 -14.818 1.00 95.56 540 ALA A CA 1
ATOM 4114 C C . ALA A 1 540 ? 22.678 24.871 -15.197 1.00 95.56 540 ALA A C 1
ATOM 4116 O O . ALA A 1 540 ? 23.006 24.065 -14.326 1.00 95.56 540 ALA A O 1
ATOM 4117 N N . ASP A 1 541 ? 22.945 24.665 -16.491 1.00 95.81 541 ASP A N 1
ATOM 4118 C CA . ASP A 1 541 ? 23.388 23.365 -17.015 1.00 95.81 541 ASP A CA 1
ATOM 4119 C C . ASP A 1 541 ? 24.601 22.769 -16.276 1.00 95.81 541 ASP A C 1
ATOM 4121 O O . ASP A 1 541 ? 24.617 21.584 -15.951 1.00 95.81 541 ASP A O 1
ATOM 4125 N N . ASN A 1 542 ? 25.595 23.606 -15.953 1.00 94.31 542 ASN A N 1
ATOM 4126 C CA . ASN A 1 542 ? 26.812 23.191 -15.244 1.00 94.31 542 ASN A CA 1
ATOM 4127 C C . ASN A 1 542 ? 26.570 22.778 -13.786 1.00 94.31 542 ASN A C 1
ATOM 4129 O O . ASN A 1 542 ? 27.395 22.070 -13.208 1.00 94.31 542 ASN A O 1
ATOM 4133 N N . ASP A 1 543 ? 25.469 23.224 -13.187 1.00 95.50 543 ASP A N 1
ATOM 4134 C CA . ASP A 1 543 ? 25.111 22.953 -11.798 1.00 95.50 543 ASP A CA 1
ATOM 4135 C C . ASP A 1 543 ? 24.046 21.861 -11.683 1.00 95.50 543 ASP A C 1
ATOM 4137 O O . ASP A 1 543 ? 24.013 21.157 -10.671 1.00 95.50 543 ASP A O 1
ATOM 4141 N N . ASN A 1 544 ? 23.279 21.632 -12.751 1.00 96.12 544 ASN A N 1
ATOM 4142 C CA . ASN A 1 544 ? 22.189 20.672 -12.815 1.00 96.12 544 ASN A CA 1
ATOM 4143 C C . ASN A 1 544 ? 22.679 19.219 -12.599 1.00 96.12 544 ASN A C 1
ATOM 4145 O O . ASN A 1 544 ? 23.432 18.677 -13.419 1.00 96.12 544 ASN A O 1
ATOM 4149 N N . PRO A 1 545 ? 22.268 18.552 -11.505 1.00 95.44 545 PRO A N 1
ATOM 4150 C CA . PRO A 1 545 ? 22.772 17.227 -11.156 1.00 95.44 545 PRO A CA 1
ATOM 4151 C C . PRO A 1 545 ? 22.294 16.136 -12.124 1.00 95.44 545 PRO A C 1
ATOM 4153 O O . PRO A 1 545 ? 22.994 15.138 -12.297 1.00 95.44 545 PRO A O 1
ATOM 4156 N N . PHE A 1 546 ? 21.164 16.328 -12.813 1.00 96.56 546 PHE A N 1
ATOM 4157 C CA . PHE A 1 546 ? 20.710 15.405 -13.851 1.00 96.56 546 PHE A CA 1
ATOM 4158 C C . PHE A 1 546 ? 21.621 15.437 -15.082 1.00 96.56 546 PHE A C 1
ATOM 4160 O O . PHE A 1 546 ? 22.059 14.377 -15.534 1.00 96.56 546 PHE A O 1
ATOM 4167 N N . LEU A 1 547 ? 21.973 16.627 -15.585 1.00 97.38 547 LEU A N 1
ATOM 4168 C CA . LEU A 1 547 ? 22.823 16.769 -16.778 1.00 97.38 547 LEU A CA 1
ATOM 4169 C C . LEU A 1 547 ? 24.253 16.260 -16.551 1.00 97.38 547 LEU A C 1
ATOM 4171 O O . LEU A 1 547 ? 24.863 15.705 -17.463 1.00 97.38 547 LEU A O 1
ATOM 4175 N N . LYS A 1 548 ? 24.763 16.336 -15.316 1.00 96.00 548 LYS A N 1
ATOM 4176 C CA . LYS A 1 548 ? 26.073 15.775 -14.928 1.00 96.00 548 LYS A CA 1
ATOM 4177 C C . LYS A 1 548 ? 26.181 14.254 -15.090 1.00 96.00 548 LYS A C 1
ATOM 4179 O O . LYS A 1 548 ? 27.291 13.727 -15.074 1.00 96.00 548 LYS A O 1
ATOM 4184 N N . ASN A 1 549 ? 25.064 13.541 -15.263 1.00 95.06 549 ASN A N 1
ATOM 4185 C CA . ASN A 1 549 ? 25.080 12.109 -15.570 1.00 95.06 549 ASN A CA 1
ATOM 4186 C C . ASN A 1 549 ? 25.431 11.806 -17.035 1.00 95.06 549 ASN A C 1
ATOM 4188 O O . ASN A 1 549 ? 25.657 10.643 -17.357 1.00 95.06 549 ASN A O 1
ATOM 4192 N N . PHE A 1 550 ? 25.477 12.816 -17.906 1.00 97.12 550 PHE A N 1
ATOM 4193 C CA . PHE A 1 550 ? 25.710 12.685 -19.345 1.00 97.12 550 PHE A CA 1
ATOM 4194 C C . PHE A 1 550 ? 27.006 13.381 -19.757 1.00 97.12 550 PHE A C 1
ATOM 4196 O O . PHE A 1 550 ? 27.527 14.248 -19.046 1.00 97.12 550 PHE A O 1
ATOM 4203 N N . LYS A 1 551 ? 27.528 13.019 -20.930 1.00 93.00 551 LYS A N 1
ATOM 4204 C CA . LYS A 1 551 ? 28.644 13.752 -21.540 1.00 93.00 551 LYS A CA 1
ATOM 4205 C C . LYS A 1 551 ? 28.210 15.193 -21.873 1.00 93.00 551 LYS A C 1
ATOM 4207 O O . LYS A 1 551 ? 27.087 15.366 -22.344 1.00 93.00 551 LYS A O 1
ATOM 4212 N N . PRO A 1 552 ? 29.057 16.221 -21.659 1.00 93.50 552 PRO A N 1
ATOM 4213 C CA . PRO A 1 552 ? 28.689 17.616 -21.926 1.00 93.50 552 PRO A CA 1
ATOM 4214 C C . PRO A 1 552 ? 28.196 17.883 -23.352 1.00 93.50 552 PRO A C 1
ATOM 4216 O O . PRO A 1 552 ? 27.281 18.676 -23.554 1.00 93.50 552 PRO A O 1
ATOM 4219 N N . GLU A 1 553 ? 28.764 17.197 -24.343 1.00 95.38 553 GLU A N 1
ATOM 4220 C CA . GLU A 1 553 ? 28.336 17.273 -25.744 1.00 95.38 553 GLU A CA 1
ATOM 4221 C C . GLU A 1 553 ? 26.918 16.729 -26.001 1.00 95.38 553 GLU A C 1
ATOM 4223 O O . GLU A 1 553 ? 26.298 17.103 -26.994 1.00 95.38 553 GLU A O 1
ATOM 4228 N N . ASP A 1 554 ? 26.391 15.900 -25.097 1.00 96.06 554 ASP A N 1
ATOM 4229 C CA . ASP A 1 554 ? 25.087 15.240 -25.204 1.00 96.06 554 ASP A CA 1
ATOM 4230 C C . ASP A 1 554 ? 23.995 15.935 -24.364 1.00 96.06 554 ASP A C 1
ATOM 4232 O O . ASP A 1 554 ? 22.856 15.465 -24.310 1.00 96.06 554 ASP A O 1
ATOM 4236 N N . TRP A 1 555 ? 24.291 17.064 -23.708 1.00 97.12 555 TRP A N 1
ATOM 4237 C CA . TRP A 1 555 ? 23.327 17.752 -22.836 1.00 97.12 555 TRP A CA 1
ATOM 4238 C C . TRP A 1 555 ? 22.045 18.179 -23.553 1.00 97.12 555 TRP A C 1
ATOM 4240 O O . TRP A 1 555 ? 20.963 18.057 -22.982 1.00 97.12 555 TRP A O 1
ATOM 4250 N N . ASP A 1 556 ? 22.126 18.611 -24.812 1.00 97.56 556 ASP A N 1
ATOM 4251 C CA . ASP A 1 556 ? 20.936 18.987 -25.587 1.00 97.56 556 ASP A CA 1
ATOM 4252 C C . ASP A 1 556 ? 20.041 17.783 -25.928 1.00 97.56 556 ASP A C 1
ATOM 4254 O O . ASP A 1 556 ? 18.827 17.938 -26.084 1.00 97.56 556 ASP A O 1
ATOM 4258 N N . LEU A 1 557 ? 20.605 16.571 -26.005 1.00 97.81 557 LEU A N 1
ATOM 4259 C CA . LEU A 1 557 ? 19.831 15.329 -26.111 1.00 97.81 557 LEU A CA 1
ATOM 4260 C C . LEU A 1 557 ? 19.261 14.935 -24.745 1.00 97.81 557 LEU A C 1
ATOM 4262 O O . LEU A 1 557 ? 18.078 14.621 -24.645 1.00 97.81 557 LEU A O 1
ATOM 4266 N N . ALA A 1 558 ? 20.054 15.027 -23.675 1.00 97.62 558 ALA A N 1
ATOM 4267 C CA . ALA A 1 558 ? 19.603 14.731 -22.315 1.00 97.62 558 ALA A CA 1
ATOM 4268 C C . ALA A 1 558 ? 18.412 15.602 -21.883 1.00 97.62 558 ALA A C 1
ATOM 4270 O O . ALA A 1 558 ? 17.478 15.102 -21.257 1.00 97.62 558 ALA A O 1
ATOM 4271 N N . LYS A 1 559 ? 18.387 16.880 -22.282 1.00 97.75 559 LYS A N 1
ATOM 4272 C CA . LYS A 1 559 ? 17.268 17.807 -22.032 1.00 97.75 559 LYS A CA 1
ATOM 4273 C C . LYS A 1 559 ? 15.952 17.398 -22.702 1.00 97.75 559 LYS A C 1
ATOM 4275 O O . LYS A 1 559 ? 14.912 17.918 -22.319 1.00 97.75 559 LYS A O 1
ATOM 4280 N N . GLN A 1 560 ? 15.972 16.488 -23.677 1.00 97.81 560 GLN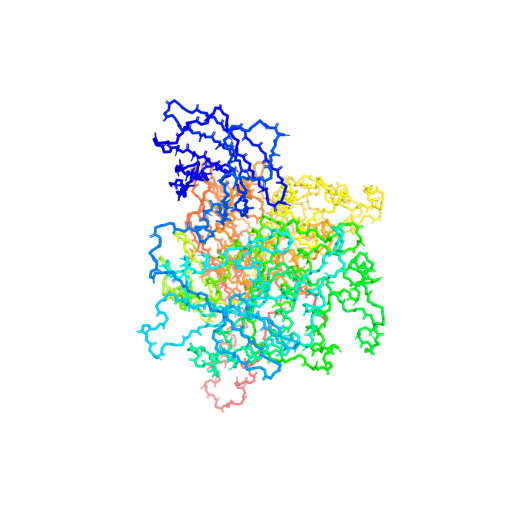 A N 1
ATOM 4281 C CA . GLN A 1 560 ? 14.761 15.974 -24.330 1.00 97.81 560 GLN A CA 1
ATOM 4282 C C . GLN A 1 560 ? 14.144 14.786 -23.581 1.00 97.81 560 GLN A C 1
ATOM 4284 O O . GLN A 1 560 ? 13.048 14.355 -23.928 1.00 97.81 560 GLN A O 1
ATOM 4289 N N . LEU A 1 561 ? 14.826 14.232 -22.572 1.00 98.06 561 LEU A N 1
ATOM 4290 C CA . LEU A 1 561 ? 14.299 13.114 -21.796 1.00 98.06 561 LEU A CA 1
ATOM 4291 C C . LEU A 1 561 ? 13.163 13.572 -20.875 1.00 98.06 561 LEU A C 1
ATOM 4293 O O . LEU A 1 561 ? 13.308 14.513 -20.094 1.00 98.06 561 LEU A O 1
ATOM 4297 N N . ASN A 1 562 ? 12.054 12.842 -20.934 1.00 97.50 562 ASN A N 1
ATOM 4298 C CA . ASN A 1 562 ? 10.902 12.960 -20.045 1.00 97.50 562 ASN A CA 1
ATOM 4299 C C . ASN A 1 562 ? 10.402 11.561 -19.650 1.00 97.50 562 ASN A C 1
ATOM 4301 O O . ASN A 1 562 ? 10.862 10.542 -20.188 1.00 97.50 562 ASN A O 1
ATOM 4305 N N . ALA A 1 563 ? 9.465 11.494 -18.703 1.00 97.38 563 ALA A N 1
ATOM 4306 C CA . ALA A 1 563 ? 8.955 10.222 -18.201 1.00 97.38 563 ALA A CA 1
ATOM 4307 C C . ALA A 1 563 ? 8.308 9.379 -19.315 1.00 97.38 563 ALA A C 1
ATOM 4309 O O . ALA A 1 563 ? 8.542 8.171 -19.374 1.00 97.38 563 ALA A O 1
ATOM 4310 N N . ARG A 1 564 ? 7.580 9.992 -20.261 1.00 97.06 564 ARG A N 1
ATOM 4311 C CA . ARG A 1 564 ? 6.970 9.281 -21.397 1.00 97.06 564 ARG A CA 1
ATOM 4312 C C . ARG A 1 564 ? 8.012 8.558 -22.239 1.00 97.06 564 ARG A C 1
ATOM 4314 O O . ARG A 1 564 ? 7.842 7.377 -22.539 1.00 97.06 564 ARG A O 1
ATOM 4321 N N . ILE A 1 565 ? 9.079 9.244 -22.645 1.00 96.44 565 ILE A N 1
ATOM 4322 C CA . ILE A 1 565 ? 10.162 8.677 -23.464 1.00 96.44 565 ILE A CA 1
ATOM 4323 C C . ILE A 1 565 ? 10.880 7.552 -22.713 1.00 96.44 565 ILE A C 1
ATOM 4325 O O . ILE A 1 565 ? 11.187 6.515 -23.304 1.00 96.44 565 ILE A O 1
ATOM 4329 N N . ILE A 1 566 ? 11.110 7.730 -21.413 1.00 97.31 566 ILE A N 1
ATOM 4330 C CA . ILE A 1 566 ? 11.808 6.752 -20.575 1.00 97.31 566 ILE A CA 1
ATOM 4331 C C . ILE A 1 566 ? 10.975 5.489 -20.366 1.00 97.31 566 ILE A C 1
ATOM 4333 O O . ILE A 1 566 ? 11.449 4.395 -20.670 1.00 97.31 566 ILE A O 1
ATOM 4337 N N . LEU A 1 567 ? 9.727 5.627 -19.909 1.00 96.88 567 LEU A N 1
ATOM 4338 C CA . LEU A 1 567 ? 8.840 4.492 -19.639 1.00 96.88 567 LEU A CA 1
ATOM 4339 C C . LEU A 1 567 ? 8.485 3.719 -20.917 1.00 96.88 567 LEU A C 1
ATOM 4341 O O . LEU A 1 567 ? 8.177 2.531 -20.854 1.00 96.88 567 LEU A O 1
ATOM 4345 N N . SER A 1 568 ? 8.566 4.367 -22.081 1.00 95.06 568 SER A N 1
ATOM 4346 C CA . SER A 1 568 ? 8.378 3.717 -23.382 1.00 95.06 568 SER A CA 1
ATOM 4347 C C . SER A 1 568 ? 9.652 3.135 -24.007 1.00 95.06 568 SER A C 1
ATOM 4349 O O . SER A 1 568 ? 9.596 2.647 -25.132 1.00 95.06 568 SER A O 1
ATOM 4351 N N . HIS A 1 569 ? 10.793 3.180 -23.305 1.00 93.88 569 HIS A N 1
ATOM 4352 C CA . HIS A 1 569 ? 12.100 2.732 -23.805 1.00 93.88 569 HIS A CA 1
ATOM 4353 C C . HIS A 1 569 ? 12.480 3.343 -25.164 1.00 93.88 569 HIS A C 1
ATOM 4355 O O . HIS A 1 569 ? 12.926 2.664 -26.088 1.00 93.88 569 HIS A O 1
ATOM 4361 N N . ARG A 1 570 ? 12.319 4.665 -25.283 1.00 94.00 570 ARG A N 1
ATOM 4362 C CA . ARG A 1 570 ? 12.708 5.447 -26.471 1.00 94.00 570 ARG A CA 1
ATOM 4363 C C . ARG A 1 570 ? 13.832 6.436 -26.170 1.00 94.00 570 ARG A C 1
ATOM 4365 O O . ARG A 1 570 ? 13.935 7.478 -26.805 1.00 94.00 570 ARG A O 1
ATOM 4372 N N . THR A 1 571 ? 14.657 6.155 -25.167 1.00 95.31 571 THR A N 1
ATOM 4373 C CA . THR A 1 571 ? 15.629 7.122 -24.634 1.00 95.31 571 THR A CA 1
ATOM 4374 C C . THR A 1 571 ? 16.791 7.404 -25.576 1.00 95.31 571 THR A C 1
ATOM 4376 O O . THR A 1 571 ? 17.346 8.491 -25.516 1.00 95.31 571 THR A O 1
ATOM 4379 N N . GLY A 1 572 ? 17.179 6.446 -26.420 1.00 94.50 572 GLY A N 1
ATOM 4380 C CA . GLY A 1 572 ? 18.427 6.530 -27.184 1.00 94.50 572 GLY A CA 1
ATOM 4381 C C . GLY A 1 572 ? 19.668 6.118 -26.401 1.00 94.50 572 GLY A C 1
ATOM 4382 O O . GLY A 1 572 ? 20.755 6.098 -26.969 1.00 94.50 572 GLY A O 1
ATOM 4383 N N . LEU A 1 573 ? 19.525 5.760 -25.125 1.00 95.25 573 LEU A N 1
ATOM 4384 C CA . LEU A 1 573 ? 20.629 5.313 -24.280 1.00 95.25 573 LEU A CA 1
ATOM 4385 C C . LEU A 1 573 ? 20.935 3.829 -24.503 1.00 95.25 573 LEU A C 1
ATOM 4387 O O . LEU A 1 573 ? 20.120 3.066 -25.024 1.00 95.25 573 LEU A O 1
ATOM 4391 N N . HIS A 1 574 ? 22.128 3.418 -24.093 1.00 92.56 574 HIS A N 1
ATOM 4392 C CA . HIS A 1 574 ? 22.542 2.017 -24.062 1.00 92.56 574 HIS A CA 1
ATOM 4393 C C . HIS A 1 574 ? 21.673 1.165 -23.121 1.00 92.56 574 HIS A C 1
ATOM 4395 O O . HIS A 1 574 ? 21.010 1.684 -22.211 1.00 92.56 574 HIS A O 1
ATOM 4401 N N . ILE A 1 575 ? 21.672 -0.158 -23.334 1.00 87.50 575 ILE A N 1
ATOM 4402 C CA . ILE A 1 575 ? 20.926 -1.096 -22.477 1.00 87.50 575 ILE A CA 1
ATOM 4403 C C . ILE A 1 575 ? 21.460 -1.073 -21.043 1.00 87.50 575 ILE A C 1
ATOM 4405 O O . ILE A 1 575 ? 20.690 -0.997 -20.082 1.00 87.50 575 ILE A O 1
ATOM 4409 N N . VAL A 1 576 ? 22.790 -1.079 -20.937 1.00 81.44 576 VAL A N 1
ATOM 4410 C CA . VAL A 1 576 ? 23.593 -1.026 -19.720 1.00 81.44 576 VAL A CA 1
ATOM 4411 C C . VAL A 1 576 ? 24.826 -0.179 -20.030 1.00 81.44 576 VAL A C 1
ATOM 4413 O O . VAL A 1 576 ? 25.585 -0.502 -20.938 1.00 81.44 576 VAL A O 1
ATOM 4416 N N . GLU A 1 577 ? 25.039 0.901 -19.283 1.00 83.75 577 GLU A N 1
ATOM 4417 C CA . GLU A 1 577 ? 26.198 1.787 -19.434 1.00 83.75 577 GLU A CA 1
ATOM 4418 C C . GLU A 1 577 ? 26.536 2.411 -18.078 1.00 83.75 577 GLU A C 1
ATOM 4420 O O . GLU A 1 577 ? 25.652 2.633 -17.249 1.00 83.75 577 GLU A O 1
ATOM 4425 N N . GLN A 1 578 ? 27.818 2.685 -17.838 1.00 84.12 578 GLN A N 1
ATOM 4426 C CA . GLN A 1 578 ? 28.250 3.452 -16.673 1.00 84.12 578 GLN A CA 1
ATOM 4427 C C . GLN A 1 578 ? 28.306 4.940 -17.014 1.00 84.12 578 GLN A C 1
ATOM 4429 O O . GLN A 1 578 ? 28.700 5.319 -18.113 1.00 84.12 578 GLN A O 1
ATOM 4434 N N . LYS A 1 579 ? 27.965 5.790 -16.043 1.00 87.56 579 LYS A N 1
ATOM 4435 C CA . LYS A 1 579 ? 28.063 7.246 -16.188 1.00 87.56 579 LYS A CA 1
ATOM 4436 C C . LYS A 1 579 ? 29.509 7.671 -16.535 1.00 87.56 579 LYS A C 1
ATOM 4438 O O . LYS A 1 579 ? 30.446 7.095 -15.976 1.00 87.56 579 LYS A O 1
ATOM 4443 N N . PRO A 1 580 ? 29.713 8.713 -17.363 1.00 92.81 580 PRO A N 1
ATOM 4444 C CA . PRO A 1 580 ? 28.682 9.528 -18.002 1.00 92.81 580 PRO A CA 1
ATOM 4445 C C . PRO A 1 580 ? 28.031 8.813 -19.197 1.00 92.81 580 PRO A C 1
ATOM 4447 O O . PRO A 1 580 ? 28.731 8.272 -20.052 1.00 92.81 580 PRO A O 1
ATOM 4450 N N . TYR A 1 581 ? 26.700 8.847 -19.256 1.00 94.81 581 TYR A N 1
ATOM 4451 C CA . TYR A 1 581 ? 25.908 8.200 -20.301 1.00 94.81 581 TYR A CA 1
ATOM 4452 C C . TYR A 1 581 ? 26.084 8.875 -21.663 1.00 94.81 581 TYR A C 1
ATOM 4454 O O . TYR A 1 581 ? 26.354 10.082 -21.737 1.00 94.81 581 TYR A O 1
ATOM 4462 N N . SER A 1 582 ? 25.883 8.102 -22.731 1.00 93.38 582 SER A N 1
ATOM 4463 C CA . SER A 1 582 ? 25.888 8.599 -24.107 1.00 93.38 582 SER A CA 1
ATOM 4464 C C . SER A 1 582 ? 24.751 8.046 -24.965 1.00 93.38 582 SER A C 1
ATOM 4466 O O . SER A 1 582 ? 24.155 7.010 -24.664 1.00 93.38 582 SER A O 1
ATOM 4468 N N . PHE A 1 583 ? 24.420 8.774 -26.034 1.00 95.12 583 PHE A N 1
ATOM 4469 C CA . PHE A 1 583 ? 23.293 8.442 -26.907 1.00 95.12 583 PHE A CA 1
ATOM 4470 C C . PHE A 1 583 ? 23.733 7.685 -28.166 1.00 95.12 583 PHE A C 1
ATOM 4472 O O . PHE A 1 583 ? 24.670 8.068 -28.866 1.00 95.12 583 PHE A O 1
ATOM 4479 N N . GLN A 1 584 ? 22.993 6.630 -28.497 1.00 94.19 584 GLN A N 1
ATOM 4480 C CA . GLN A 1 584 ? 23.085 5.893 -29.759 1.00 94.19 584 GLN A CA 1
ATOM 4481 C C . GLN A 1 584 ? 22.243 6.549 -30.865 1.00 94.19 584 GLN A C 1
ATOM 4483 O O . GLN A 1 584 ? 22.555 6.435 -32.051 1.00 94.19 584 GLN A O 1
ATOM 4488 N N . PHE A 1 585 ? 21.166 7.232 -30.475 1.00 94.19 585 PHE A N 1
ATOM 4489 C CA . PHE A 1 585 ? 20.247 7.954 -31.350 1.00 94.19 585 PHE A CA 1
ATOM 4490 C C . PHE A 1 585 ? 19.476 9.020 -30.554 1.00 94.19 585 PHE A C 1
ATOM 4492 O O . PHE A 1 585 ? 19.512 9.035 -29.326 1.00 94.19 585 PHE A O 1
ATOM 4499 N N . ALA A 1 586 ? 18.777 9.919 -31.251 1.00 95.44 586 ALA A N 1
ATOM 4500 C CA . ALA A 1 586 ? 18.012 10.986 -30.609 1.00 95.44 586 ALA A CA 1
ATOM 4501 C C . ALA A 1 586 ? 16.806 10.439 -29.810 1.00 95.44 586 ALA A C 1
ATOM 4503 O O . ALA A 1 586 ? 16.083 9.585 -30.336 1.00 95.44 586 ALA A O 1
ATOM 4504 N N . PRO A 1 587 ? 16.532 10.940 -28.590 1.00 95.88 587 PRO A N 1
ATOM 4505 C CA . PRO A 1 587 ? 15.362 10.537 -27.812 1.00 95.88 587 PRO A CA 1
ATOM 4506 C C . PRO A 1 587 ? 14.056 10.599 -28.617 1.00 95.88 587 PRO A C 1
ATOM 4508 O O . PRO A 1 587 ? 13.798 11.549 -29.352 1.00 95.88 587 PRO A O 1
ATOM 4511 N N . GLY A 1 588 ? 13.229 9.563 -28.499 1.00 92.38 588 GLY A N 1
ATOM 4512 C CA . GLY A 1 588 ? 11.948 9.437 -29.196 1.00 92.38 588 GLY A CA 1
ATOM 4513 C C . GLY A 1 588 ? 12.020 8.903 -30.632 1.00 92.38 588 GLY A C 1
ATOM 4514 O O . GLY A 1 588 ? 10.965 8.606 -31.191 1.00 92.38 588 GLY A O 1
ATOM 4515 N N . ALA A 1 589 ? 13.212 8.753 -31.227 1.00 92.00 589 ALA A N 1
ATOM 4516 C CA . ALA A 1 589 ? 13.352 8.361 -32.636 1.00 92.00 589 ALA A CA 1
ATOM 4517 C C . ALA A 1 589 ? 13.137 6.860 -32.904 1.00 92.00 589 ALA A C 1
ATOM 4519 O O . ALA A 1 589 ? 12.609 6.498 -33.953 1.00 92.00 589 ALA A O 1
ATOM 4520 N N . TYR A 1 590 ? 13.546 5.996 -31.971 1.00 92.31 590 TYR A N 1
ATOM 4521 C CA . TYR A 1 590 ? 13.449 4.538 -32.089 1.00 92.31 590 TYR A CA 1
ATOM 4522 C C . TYR A 1 590 ? 13.094 3.901 -30.747 1.00 92.31 590 TYR A C 1
ATOM 4524 O O . TYR A 1 590 ? 13.238 4.525 -29.692 1.00 92.31 590 TYR A O 1
ATOM 4532 N N . TYR A 1 591 ? 12.686 2.634 -30.791 1.00 91.62 591 TYR A N 1
ATOM 4533 C CA . TYR A 1 591 ? 12.658 1.782 -29.607 1.00 91.62 591 TYR A CA 1
ATOM 4534 C C . TYR A 1 591 ? 14.057 1.208 -29.335 1.00 91.62 591 TYR A C 1
ATOM 4536 O O . TYR A 1 591 ? 14.704 0.686 -30.245 1.00 91.62 591 TYR A O 1
ATOM 4544 N N . ALA A 1 592 ? 14.510 1.293 -28.082 1.00 90.31 592 ALA A N 1
ATOM 4545 C CA . ALA A 1 592 ? 15.642 0.532 -27.560 1.00 90.31 592 ALA A CA 1
ATOM 4546 C C . ALA A 1 592 ? 15.517 0.378 -26.039 1.00 90.31 592 ALA A C 1
ATOM 4548 O O . ALA A 1 592 ? 15.471 1.357 -25.290 1.00 90.31 592 ALA A O 1
ATOM 4549 N N . TYR A 1 593 ? 15.492 -0.872 -25.580 1.00 88.81 593 TYR A N 1
ATOM 4550 C CA . TYR A 1 593 ? 15.399 -1.190 -24.159 1.00 88.81 593 TYR A CA 1
ATOM 4551 C C . TYR A 1 593 ? 16.607 -0.635 -23.387 1.00 88.81 593 TYR A C 1
ATOM 4553 O O . TYR A 1 593 ? 17.749 -0.887 -23.765 1.00 88.81 593 TYR A O 1
ATOM 4561 N N . SER A 1 594 ? 16.361 0.110 -22.303 1.00 89.38 594 SER A N 1
ATOM 4562 C CA . SER A 1 594 ? 17.407 0.844 -21.576 1.00 89.38 594 SER A CA 1
ATOM 4563 C C . SER A 1 594 ? 17.161 0.889 -20.068 1.00 89.38 594 SER A C 1
ATOM 4565 O O . SER A 1 594 ? 16.095 1.311 -19.615 1.00 89.38 594 SER A O 1
ATOM 4567 N N . GLY A 1 595 ? 18.164 0.464 -19.290 1.00 89.25 595 GLY A N 1
ATOM 4568 C CA . GLY A 1 595 ? 18.230 0.635 -17.835 1.00 89.25 595 GLY A CA 1
ATOM 4569 C C . GLY A 1 595 ? 18.572 2.067 -17.394 1.00 89.25 595 GLY A C 1
ATOM 4570 O O . GLY A 1 595 ? 17.807 2.616 -16.606 1.00 89.25 595 GLY A O 1
ATOM 4571 N N . PRO A 1 596 ? 19.628 2.711 -17.937 1.00 92.88 596 PRO A N 1
ATOM 4572 C CA . PRO A 1 596 ? 20.038 4.071 -17.561 1.00 92.88 596 PRO A CA 1
ATOM 4573 C C . PRO A 1 596 ? 18.925 5.125 -17.591 1.00 92.88 596 PRO A C 1
ATOM 4575 O O . PRO A 1 596 ? 18.875 6.007 -16.739 1.00 92.88 596 PRO A O 1
ATOM 4578 N N . GLY A 1 597 ? 17.990 5.022 -18.542 1.00 95.06 597 GLY A N 1
ATOM 4579 C CA . GLY A 1 597 ? 16.829 5.912 -18.582 1.00 95.06 597 GLY A CA 1
ATOM 4580 C C . GLY A 1 597 ? 15.947 5.813 -17.335 1.00 95.06 597 GLY A C 1
ATOM 4581 O O . GLY A 1 597 ? 15.468 6.827 -16.837 1.00 95.06 597 GLY A O 1
ATOM 4582 N N . ILE A 1 598 ? 15.756 4.601 -16.811 1.00 96.00 598 ILE A N 1
ATOM 4583 C CA . ILE A 1 598 ? 14.974 4.357 -15.595 1.00 96.00 598 ILE A CA 1
ATOM 4584 C C . ILE A 1 598 ? 15.690 4.940 -14.372 1.00 96.00 598 ILE A C 1
ATOM 4586 O O . ILE A 1 598 ? 15.032 5.572 -13.551 1.00 96.00 598 ILE A O 1
ATOM 4590 N N . ASP A 1 599 ? 17.019 4.819 -14.294 1.00 94.12 599 ASP A N 1
ATOM 4591 C CA . ASP A 1 599 ? 17.823 5.433 -13.224 1.00 94.12 599 ASP A CA 1
ATOM 4592 C C . ASP A 1 599 ? 17.675 6.966 -13.226 1.00 94.12 599 ASP A C 1
ATOM 4594 O O . ASP A 1 599 ? 17.536 7.598 -12.179 1.00 94.12 599 ASP A O 1
ATOM 4598 N N . CYS A 1 600 ? 17.652 7.574 -14.416 1.00 96.12 600 CYS A N 1
ATOM 4599 C CA . CYS A 1 600 ? 17.399 9.003 -14.587 1.00 96.12 600 CYS A CA 1
ATOM 4600 C C . CYS A 1 600 ? 16.005 9.426 -14.103 1.00 96.12 600 CYS A C 1
ATOM 4602 O O . CYS A 1 600 ? 15.872 10.479 -13.480 1.00 96.12 600 CYS A O 1
ATOM 4604 N N . LEU A 1 601 ? 14.970 8.626 -14.376 1.00 97.81 601 LEU A N 1
ATOM 4605 C CA . LEU A 1 601 ? 13.615 8.917 -13.907 1.00 97.81 601 LEU A CA 1
ATOM 4606 C C . LEU A 1 601 ? 13.472 8.696 -12.398 1.00 97.81 601 LEU A C 1
ATOM 4608 O O . LEU A 1 601 ? 12.824 9.509 -11.751 1.00 97.81 601 LEU A O 1
ATOM 4612 N N . GLN A 1 602 ? 14.107 7.667 -11.823 1.00 97.56 602 GLN A N 1
ATOM 4613 C CA . GLN A 1 602 ? 14.170 7.493 -10.367 1.00 97.56 602 GLN A CA 1
ATOM 4614 C C . GLN A 1 602 ? 14.735 8.747 -9.701 1.00 97.56 602 GLN A C 1
ATOM 4616 O O . GLN A 1 602 ? 14.088 9.295 -8.816 1.00 97.56 602 GLN A O 1
ATOM 4621 N N . MET A 1 603 ? 15.871 9.253 -10.190 1.00 96.06 603 MET A N 1
ATOM 4622 C CA . MET A 1 603 ? 16.493 10.468 -9.659 1.00 96.06 603 MET A CA 1
ATOM 4623 C C . MET A 1 603 ? 15.540 11.674 -9.671 1.00 96.06 603 MET A C 1
ATOM 4625 O O . MET A 1 603 ? 15.498 12.429 -8.707 1.00 96.06 603 MET A O 1
ATOM 4629 N N . ALA A 1 604 ? 14.768 11.858 -10.746 1.00 96.12 604 ALA A N 1
ATOM 4630 C CA . ALA A 1 604 ? 13.795 12.949 -10.835 1.00 96.12 604 ALA A CA 1
ATOM 4631 C C . ALA A 1 604 ? 12.627 12.767 -9.846 1.00 96.12 604 ALA A C 1
ATOM 4633 O O . ALA A 1 604 ? 12.218 13.723 -9.200 1.00 96.12 604 ALA A O 1
ATOM 4634 N N . ILE A 1 605 ? 12.100 11.549 -9.700 1.00 97.19 605 ILE A N 1
ATOM 4635 C CA . ILE A 1 605 ? 10.990 11.259 -8.778 1.00 97.19 605 ILE A CA 1
ATOM 4636 C C . ILE A 1 605 ? 11.410 11.420 -7.311 1.00 97.19 605 ILE A C 1
ATOM 4638 O O . ILE A 1 605 ? 10.646 11.963 -6.511 1.00 97.19 605 ILE A O 1
ATOM 4642 N N . GLU A 1 606 ? 12.615 10.977 -6.951 1.00 96.31 606 GLU A N 1
ATOM 4643 C CA . GLU A 1 606 ? 13.158 11.155 -5.599 1.00 96.31 606 GLU A CA 1
ATOM 4644 C C . GLU A 1 606 ? 13.390 12.642 -5.284 1.00 96.31 606 GLU A C 1
ATOM 4646 O O . GLU A 1 606 ? 13.070 13.088 -4.184 1.00 96.31 606 GLU A O 1
ATOM 4651 N N . GLU A 1 607 ? 13.847 13.438 -6.259 1.00 94.69 607 GLU A N 1
ATOM 4652 C CA . GLU A 1 607 ? 13.949 14.898 -6.117 1.00 94.69 607 GLU A CA 1
ATOM 4653 C C . GLU A 1 607 ? 12.571 15.552 -5.916 1.00 94.69 607 GLU A C 1
ATOM 4655 O O . GLU A 1 607 ? 12.393 16.330 -4.980 1.00 94.69 607 GLU A O 1
ATOM 4660 N N . LEU A 1 608 ? 11.574 15.192 -6.737 1.00 94.06 608 LEU A N 1
ATOM 4661 C CA . LEU A 1 608 ? 10.217 15.760 -6.683 1.00 94.06 608 LEU A CA 1
ATOM 4662 C C . LEU A 1 608 ? 9.509 15.531 -5.347 1.00 94.06 608 LEU A C 1
ATOM 4664 O O . LEU A 1 608 ? 8.661 16.334 -4.961 1.00 94.06 608 LEU A O 1
ATOM 4668 N N . THR A 1 609 ? 9.803 14.411 -4.690 1.00 93.19 609 THR A N 1
ATOM 4669 C CA . THR A 1 609 ? 9.103 13.945 -3.484 1.00 93.19 609 THR A CA 1
ATOM 4670 C C . THR A 1 609 ? 9.942 14.039 -2.212 1.00 93.19 609 THR A C 1
ATOM 4672 O O . THR A 1 609 ? 9.423 13.787 -1.121 1.00 93.19 609 THR A O 1
ATOM 4675 N N . HIS A 1 610 ? 11.243 14.325 -2.338 1.00 91.56 610 HIS A N 1
ATOM 4676 C CA . HIS A 1 610 ? 12.238 14.212 -1.266 1.00 91.56 610 HIS A CA 1
ATOM 4677 C C . HIS A 1 610 ? 12.177 12.877 -0.501 1.00 91.56 610 HIS A C 1
ATOM 4679 O O . HIS A 1 610 ? 12.386 12.829 0.711 1.00 91.56 610 HIS A O 1
ATOM 4685 N N . SER A 1 611 ? 11.856 11.792 -1.206 1.00 92.88 611 SER A N 1
ATOM 4686 C CA . SER A 1 611 ? 11.649 10.458 -0.636 1.00 92.88 611 SER A CA 1
ATOM 4687 C C . SER A 1 611 ? 12.329 9.405 -1.502 1.00 92.88 611 SER A C 1
ATOM 4689 O O . SER A 1 611 ? 12.278 9.492 -2.725 1.00 92.88 611 SER A O 1
ATOM 4691 N N . ASP A 1 612 ? 12.947 8.399 -0.883 1.00 95.19 612 ASP A N 1
ATOM 4692 C CA . ASP A 1 612 ? 13.609 7.315 -1.613 1.00 95.19 612 ASP A CA 1
ATOM 4693 C C . ASP A 1 612 ? 12.605 6.350 -2.268 1.00 95.19 612 ASP A C 1
ATOM 4695 O O . ASP A 1 612 ? 11.459 6.200 -1.824 1.00 95.19 612 ASP A O 1
ATOM 4699 N N . LEU A 1 613 ? 13.053 5.643 -3.308 1.00 96.88 613 LEU A N 1
ATOM 4700 C CA . LEU A 1 613 ? 12.235 4.681 -4.048 1.00 96.88 613 LEU A CA 1
ATOM 4701 C C . LEU A 1 613 ? 11.584 3.599 -3.169 1.00 96.88 613 LEU A C 1
ATOM 4703 O O . LEU A 1 613 ? 10.432 3.245 -3.420 1.00 96.88 613 LEU A O 1
ATOM 4707 N N . GLU A 1 614 ? 12.267 3.059 -2.156 1.00 95.25 614 GLU A N 1
ATOM 4708 C CA . GLU A 1 614 ? 11.684 2.014 -1.301 1.00 95.25 614 GLU A CA 1
ATOM 4709 C C . GLU A 1 614 ? 10.566 2.581 -0.418 1.00 95.25 614 GLU A C 1
ATOM 4711 O O . GLU A 1 614 ? 9.565 1.907 -0.159 1.00 95.25 614 GLU A O 1
ATOM 4716 N N . THR A 1 615 ? 10.698 3.826 0.040 1.00 93.38 615 THR A N 1
ATOM 4717 C CA . THR A 1 615 ? 9.642 4.552 0.762 1.00 93.38 615 THR A CA 1
ATOM 4718 C C . THR A 1 615 ? 8.430 4.783 -0.126 1.00 93.38 615 THR A C 1
ATOM 4720 O O . THR A 1 615 ? 7.305 4.443 0.259 1.00 93.38 615 THR A O 1
ATOM 4723 N N . LEU A 1 616 ? 8.656 5.273 -1.343 1.00 96.25 616 LEU A N 1
ATOM 4724 C CA . LEU A 1 616 ? 7.595 5.532 -2.312 1.00 96.25 616 LEU A CA 1
ATOM 4725 C C . LEU A 1 616 ? 6.883 4.247 -2.749 1.00 96.25 616 LEU A C 1
ATOM 4727 O O . LEU A 1 616 ? 5.650 4.203 -2.770 1.00 96.25 616 LEU A O 1
ATOM 4731 N N . ALA A 1 617 ? 7.636 3.192 -3.066 1.00 96.31 617 ALA A N 1
ATOM 4732 C CA . ALA A 1 617 ? 7.091 1.908 -3.493 1.00 96.31 617 ALA A CA 1
ATOM 4733 C C . ALA A 1 617 ? 6.327 1.210 -2.365 1.00 96.31 617 ALA A C 1
ATOM 4735 O O . ALA A 1 617 ? 5.232 0.698 -2.599 1.00 96.31 617 ALA A O 1
ATOM 4736 N N . TRP A 1 618 ? 6.841 1.245 -1.132 1.00 94.06 618 TRP A N 1
ATOM 4737 C CA . TRP A 1 618 ? 6.121 0.719 0.025 1.00 94.06 618 TRP A CA 1
ATOM 4738 C C . TRP A 1 618 ? 4.765 1.406 0.200 1.00 94.06 618 TRP A C 1
ATOM 4740 O O . TRP A 1 618 ? 3.747 0.718 0.244 1.00 94.06 618 TRP A O 1
ATOM 4750 N N . ALA A 1 619 ? 4.726 2.740 0.232 1.00 90.94 619 ALA A N 1
ATOM 4751 C CA . ALA A 1 619 ? 3.489 3.478 0.486 1.00 90.94 619 ALA A CA 1
ATOM 4752 C C . ALA A 1 619 ? 2.468 3.331 -0.649 1.00 90.94 619 ALA A C 1
ATOM 4754 O O . ALA A 1 619 ? 1.276 3.174 -0.411 1.00 90.94 619 ALA A O 1
ATOM 4755 N N . ASN A 1 620 ? 2.918 3.350 -1.902 1.00 93.00 620 ASN A N 1
ATOM 4756 C CA . ASN A 1 620 ? 1.999 3.442 -3.037 1.00 93.00 620 ASN A CA 1
ATOM 4757 C C . ASN A 1 620 ? 1.726 2.097 -3.713 1.00 93.00 620 ASN A C 1
ATOM 4759 O O . ASN A 1 620 ? 0.755 1.982 -4.463 1.00 93.00 620 ASN A O 1
ATOM 4763 N N . VAL A 1 621 ? 2.543 1.075 -3.464 1.00 94.69 621 VAL A N 1
ATOM 4764 C CA . VAL A 1 621 ? 2.440 -0.221 -4.144 1.00 94.69 621 VAL A CA 1
ATOM 4765 C C . VAL A 1 621 ? 2.376 -1.370 -3.141 1.00 94.69 621 VAL A C 1
ATOM 4767 O O . VAL A 1 621 ? 1.424 -2.144 -3.188 1.00 94.69 621 VAL A O 1
ATOM 4770 N N . PHE A 1 622 ? 3.331 -1.482 -2.213 1.00 93.62 622 PHE A N 1
ATOM 4771 C CA . PHE A 1 622 ? 3.518 -2.730 -1.460 1.00 93.62 622 PHE A CA 1
ATOM 4772 C C . PHE A 1 622 ? 2.689 -2.864 -0.187 1.00 93.62 622 PHE A C 1
ATOM 4774 O O . PHE A 1 622 ? 2.253 -3.964 0.147 1.00 93.62 622 PHE A O 1
ATOM 4781 N N . ALA A 1 623 ? 2.459 -1.775 0.537 1.00 86.75 623 ALA A N 1
ATOM 4782 C CA . ALA A 1 623 ? 1.793 -1.832 1.828 1.00 86.75 623 ALA A CA 1
ATOM 4783 C C . ALA A 1 623 ? 0.346 -2.340 1.716 1.00 86.75 623 ALA A C 1
ATOM 4785 O O . ALA A 1 623 ? -0.305 -2.232 0.675 1.00 86.75 623 ALA A O 1
ATOM 4786 N N . ALA A 1 624 ? -0.193 -2.852 2.826 1.00 78.00 624 ALA A N 1
ATOM 4787 C CA . ALA A 1 624 ? -1.528 -3.460 2.864 1.00 78.00 624 ALA A CA 1
ATOM 4788 C C . ALA A 1 624 ? -2.677 -2.513 2.469 1.00 78.00 624 ALA A C 1
ATOM 4790 O O . ALA A 1 624 ? -3.751 -2.967 2.092 1.00 78.00 624 ALA A O 1
ATOM 4791 N N . HIS A 1 625 ? -2.462 -1.199 2.558 1.00 77.19 625 HIS A N 1
ATOM 4792 C CA . HIS A 1 625 ? -3.430 -0.191 2.121 1.00 77.19 625 HIS A CA 1
ATOM 4793 C C . HIS A 1 625 ? -3.339 0.149 0.631 1.00 77.19 625 HIS A C 1
ATOM 4795 O O . HIS A 1 625 ? -4.241 0.796 0.107 1.00 77.19 625 HIS A O 1
ATOM 4801 N N . ALA A 1 626 ? -2.255 -0.266 -0.026 1.00 86.19 626 ALA A N 1
ATOM 4802 C CA . ALA A 1 626 ? -2.064 -0.183 -1.461 1.00 86.19 626 ALA A CA 1
ATOM 4803 C C . ALA A 1 626 ? -2.480 -1.517 -2.108 1.00 86.19 626 ALA A C 1
ATOM 4805 O O . ALA A 1 626 ? -3.660 -1.850 -2.088 1.00 86.19 626 ALA A O 1
ATOM 4806 N N . LEU A 1 627 ? -1.543 -2.282 -2.681 1.00 89.44 627 LEU A N 1
ATOM 4807 C CA . LEU A 1 627 ? -1.842 -3.573 -3.319 1.00 89.44 627 LEU A CA 1
ATOM 4808 C C . LEU A 1 627 ? -1.558 -4.783 -2.423 1.00 89.44 627 LEU A C 1
ATOM 4810 O O . LEU A 1 627 ? -1.731 -5.913 -2.869 1.00 89.44 627 LEU A O 1
ATOM 4814 N N . ASN A 1 628 ? -1.131 -4.563 -1.173 1.00 88.00 628 ASN A N 1
ATOM 4815 C CA . ASN A 1 628 ? -0.817 -5.626 -0.218 1.00 88.00 628 ASN A CA 1
ATOM 4816 C C . ASN A 1 628 ? 0.216 -6.645 -0.741 1.00 88.00 628 ASN A C 1
ATOM 4818 O O . ASN A 1 628 ? 0.096 -7.849 -0.524 1.00 88.00 628 ASN A O 1
ATOM 4822 N N . MET A 1 629 ? 1.254 -6.155 -1.416 1.00 91.69 629 MET A N 1
ATOM 4823 C CA . MET A 1 629 ? 2.396 -6.957 -1.860 1.00 91.69 629 MET A CA 1
ATOM 4824 C C . MET A 1 629 ? 3.411 -7.100 -0.716 1.00 91.69 629 MET A C 1
ATOM 4826 O O . MET A 1 629 ? 4.521 -6.567 -0.766 1.00 91.69 629 MET A O 1
ATOM 4830 N N . SER A 1 630 ? 3.009 -7.782 0.359 1.00 86.31 630 SER A N 1
ATOM 4831 C CA . SER A 1 630 ? 3.750 -7.833 1.629 1.00 86.31 630 SER A CA 1
ATOM 4832 C C . SER A 1 630 ? 5.107 -8.545 1.554 1.00 86.31 630 SER A C 1
ATOM 4834 O O . SER A 1 630 ? 5.857 -8.529 2.528 1.00 86.31 630 SER A O 1
ATOM 4836 N N . HIS A 1 631 ? 5.427 -9.192 0.431 1.00 91.81 631 HIS A N 1
ATOM 4837 C CA . HIS A 1 631 ? 6.690 -9.895 0.195 1.00 91.81 631 HIS A CA 1
ATOM 4838 C C . HIS A 1 631 ? 7.552 -9.193 -0.865 1.00 91.81 631 HIS A C 1
ATOM 4840 O O . HIS A 1 631 ? 8.462 -9.807 -1.435 1.00 91.81 631 HIS A O 1
ATOM 4846 N N . SER A 1 632 ? 7.262 -7.919 -1.139 1.00 94.75 632 SER A N 1
ATOM 4847 C CA . SER A 1 632 ? 7.924 -7.120 -2.164 1.00 94.75 632 SER A CA 1
ATOM 4848 C C . SER A 1 632 ? 8.727 -5.965 -1.566 1.00 94.75 632 SER A C 1
ATOM 4850 O O . SER A 1 632 ? 8.266 -5.294 -0.647 1.00 94.75 632 SER A O 1
ATOM 4852 N N . SER A 1 633 ? 9.944 -5.750 -2.073 1.00 94.69 633 SER A N 1
ATOM 4853 C CA . SER A 1 633 ? 10.848 -4.674 -1.639 1.00 94.69 633 SER A CA 1
ATOM 4854 C C . SER A 1 633 ? 11.949 -4.430 -2.679 1.00 94.69 633 SER A C 1
ATOM 4856 O O . SER A 1 633 ? 12.437 -5.375 -3.310 1.00 94.69 633 SER A O 1
ATOM 4858 N N . TYR A 1 634 ? 12.365 -3.176 -2.848 1.00 93.94 634 TYR A N 1
ATOM 4859 C CA . TYR A 1 634 ? 13.573 -2.775 -3.576 1.00 93.94 634 TYR A CA 1
ATOM 4860 C C . TYR A 1 634 ? 14.852 -2.866 -2.725 1.00 93.94 634 TYR A C 1
ATOM 4862 O O . TYR A 1 634 ? 15.947 -2.807 -3.290 1.00 93.94 634 TYR A O 1
ATOM 4870 N N . GLY A 1 635 ? 14.735 -3.064 -1.408 1.00 91.06 635 GLY A N 1
ATOM 4871 C CA . GLY A 1 635 ? 15.851 -3.150 -0.461 1.00 91.06 635 GLY A CA 1
ATOM 4872 C C . GLY A 1 635 ? 16.429 -1.794 -0.038 1.00 91.06 635 GLY A C 1
ATOM 4873 O O . GLY A 1 635 ? 15.906 -0.745 -0.397 1.00 91.06 635 GLY A O 1
ATOM 4874 N N . ASP A 1 636 ? 17.525 -1.837 0.727 1.00 87.56 636 ASP A N 1
ATOM 4875 C CA . ASP A 1 636 ? 18.146 -0.652 1.349 1.00 87.56 636 ASP A CA 1
ATOM 4876 C C . ASP A 1 636 ? 18.867 0.274 0.349 1.00 87.56 636 ASP A C 1
ATOM 4878 O O . ASP A 1 636 ? 19.015 1.467 0.599 1.00 87.56 636 ASP A O 1
ATOM 4882 N N . GLU A 1 637 ? 19.302 -0.267 -0.793 1.00 89.62 637 GLU A N 1
ATOM 4883 C CA . GLU A 1 637 ? 19.885 0.486 -1.912 1.00 89.62 637 GLU A CA 1
ATOM 4884 C C . GLU A 1 637 ? 18.984 0.325 -3.147 1.00 89.62 637 GLU A C 1
ATOM 4886 O O . GLU A 1 637 ? 19.272 -0.484 -4.040 1.00 89.62 637 GLU A O 1
ATOM 4891 N N . PRO A 1 638 ? 17.834 1.018 -3.180 1.00 93.31 638 PRO A N 1
ATOM 4892 C CA . PRO A 1 638 ? 16.806 0.748 -4.167 1.00 93.31 638 PRO A CA 1
ATOM 4893 C C . PRO A 1 638 ? 17.213 1.269 -5.554 1.00 93.31 638 PRO A C 1
ATOM 4895 O O . PRO A 1 638 ? 17.574 2.430 -5.732 1.00 93.31 638 PRO A O 1
ATOM 4898 N N . VAL A 1 639 ? 17.121 0.399 -6.563 1.00 92.88 639 VAL A N 1
ATOM 4899 C CA . VAL A 1 639 ? 17.386 0.701 -7.976 1.00 92.88 639 VAL A CA 1
ATOM 4900 C C . VAL A 1 639 ? 16.174 0.281 -8.800 1.00 92.88 639 VAL A C 1
ATOM 4902 O O . VAL A 1 639 ? 15.943 -0.912 -9.024 1.00 92.88 639 VAL A O 1
ATOM 4905 N N . ALA A 1 640 ? 15.427 1.258 -9.310 1.00 93.94 640 ALA A N 1
ATOM 4906 C CA . ALA A 1 640 ? 14.211 1.074 -10.102 1.00 93.94 640 ALA A CA 1
ATOM 4907 C C . ALA A 1 640 ? 14.419 0.155 -11.307 1.00 93.94 640 ALA A C 1
ATOM 4909 O O . ALA A 1 640 ? 13.515 -0.582 -11.702 1.00 93.94 640 ALA A O 1
ATOM 4910 N N . ALA A 1 641 ? 15.619 0.158 -11.889 1.00 89.44 641 ALA A N 1
ATOM 4911 C CA . ALA A 1 641 ? 15.944 -0.671 -13.035 1.00 89.44 641 ALA A CA 1
ATOM 4912 C C . ALA A 1 641 ? 16.200 -2.150 -12.694 1.00 89.44 641 ALA A C 1
ATOM 4914 O O . ALA A 1 641 ? 16.182 -2.957 -13.634 1.00 89.44 641 ALA A O 1
ATOM 4915 N N . ASN A 1 642 ? 16.470 -2.510 -11.424 1.00 87.88 642 ASN A N 1
ATOM 4916 C CA . ASN A 1 642 ? 16.978 -3.849 -11.112 1.00 87.88 642 ASN A CA 1
ATOM 4917 C C . ASN A 1 642 ? 16.722 -4.429 -9.698 1.00 87.88 642 ASN A C 1
ATOM 4919 O O . ASN A 1 642 ? 16.689 -5.645 -9.567 1.00 87.88 642 ASN A O 1
ATOM 4923 N N . SER A 1 643 ? 16.581 -3.663 -8.612 1.00 91.06 643 SER A N 1
ATOM 4924 C CA . SER A 1 643 ? 16.765 -4.232 -7.254 1.00 91.06 643 SER A CA 1
ATOM 4925 C C . SER A 1 643 ? 15.553 -4.964 -6.649 1.00 91.06 643 SER A C 1
ATOM 4927 O O . SER A 1 643 ? 15.638 -5.458 -5.525 1.00 91.06 643 SER A O 1
ATOM 4929 N N . LEU A 1 644 ? 14.438 -5.086 -7.378 1.00 93.69 644 LEU A N 1
ATOM 4930 C CA . LEU A 1 644 ? 13.193 -5.647 -6.845 1.00 93.69 644 LEU A CA 1
ATOM 4931 C C . LEU A 1 644 ? 13.320 -7.130 -6.455 1.00 93.69 644 LEU A C 1
ATOM 4933 O O . LEU A 1 644 ? 13.685 -7.985 -7.274 1.00 93.69 644 LEU A O 1
ATOM 4937 N N . LYS A 1 645 ? 12.891 -7.438 -5.230 1.00 94.38 645 LYS A N 1
ATOM 4938 C CA . LYS A 1 645 ? 12.503 -8.775 -4.769 1.00 94.38 645 LYS A CA 1
ATOM 4939 C C . LYS A 1 645 ? 10.988 -8.831 -4.590 1.00 94.38 645 LYS A C 1
ATOM 4941 O O . LYS A 1 645 ? 10.407 -7.871 -4.102 1.00 94.38 645 LYS A O 1
ATOM 4946 N N . THR A 1 646 ? 10.356 -9.926 -5.003 1.00 95.38 646 THR A N 1
ATOM 4947 C CA . THR A 1 646 ? 8.890 -10.107 -4.958 1.00 95.38 646 THR A CA 1
ATOM 4948 C C . THR A 1 646 ? 8.511 -11.587 -5.081 1.00 95.38 646 THR A C 1
ATOM 4950 O O . THR A 1 646 ? 9.355 -12.420 -5.428 1.00 95.38 646 THR A O 1
ATOM 4953 N N . THR A 1 647 ? 7.254 -11.940 -4.825 1.00 95.50 647 THR A N 1
ATOM 4954 C CA . THR A 1 647 ? 6.695 -13.276 -5.096 1.00 95.50 647 THR A CA 1
ATOM 4955 C C . THR A 1 647 ? 5.943 -13.280 -6.429 1.00 95.50 647 THR A C 1
ATOM 4957 O O . THR A 1 647 ? 5.571 -12.235 -6.962 1.00 95.50 647 THR A O 1
ATOM 4960 N N . ALA A 1 648 ? 5.691 -14.466 -6.992 1.00 95.38 648 ALA A N 1
ATOM 4961 C CA . ALA A 1 648 ? 4.840 -14.566 -8.180 1.00 95.38 648 ALA A CA 1
ATOM 4962 C C . ALA A 1 648 ? 3.409 -14.062 -7.895 1.00 95.38 648 ALA A C 1
ATOM 4964 O O . ALA A 1 648 ? 2.783 -13.469 -8.770 1.00 95.38 648 ALA A O 1
ATOM 4965 N N . GLU A 1 649 ? 2.917 -14.281 -6.672 1.00 94.06 649 GLU A N 1
ATOM 4966 C CA . GLU A 1 649 ? 1.591 -13.870 -6.201 1.00 94.06 649 GLU A CA 1
ATOM 4967 C C . GLU A 1 649 ? 1.445 -12.348 -6.125 1.00 94.06 649 GLU A C 1
ATOM 4969 O O . GLU A 1 649 ? 0.565 -11.791 -6.782 1.00 94.06 649 GLU A O 1
ATOM 4974 N N . ASP A 1 650 ? 2.353 -11.681 -5.405 1.00 95.25 650 ASP A N 1
ATOM 4975 C CA . ASP A 1 650 ? 2.393 -10.221 -5.276 1.00 95.25 650 ASP A CA 1
ATOM 4976 C C . ASP A 1 650 ? 2.416 -9.561 -6.664 1.00 95.25 650 ASP A C 1
ATOM 4978 O O . ASP A 1 650 ? 1.692 -8.605 -6.942 1.00 95.25 650 ASP A O 1
ATOM 4982 N N . TYR A 1 651 ? 3.227 -10.102 -7.575 1.00 96.75 651 TYR A N 1
ATOM 4983 C CA . TYR A 1 651 ? 3.350 -9.560 -8.923 1.00 96.75 651 TYR A CA 1
ATOM 4984 C C . TYR A 1 651 ? 2.107 -9.822 -9.787 1.00 96.75 651 TYR A C 1
ATOM 4986 O O . TYR A 1 651 ? 1.743 -8.990 -10.621 1.00 96.75 651 TYR A O 1
ATOM 4994 N N . ALA A 1 652 ? 1.428 -10.959 -9.602 1.00 95.56 652 ALA A N 1
ATOM 4995 C CA . ALA A 1 652 ? 0.160 -11.221 -10.278 1.00 95.56 652 ALA A CA 1
ATOM 4996 C C . ALA A 1 652 ? -0.907 -10.215 -9.828 1.00 95.56 652 ALA A C 1
ATOM 4998 O O . ALA A 1 652 ? -1.599 -9.668 -10.689 1.00 95.56 652 ALA A O 1
ATOM 4999 N N . ALA A 1 653 ? -0.966 -9.917 -8.523 1.00 94.12 653 ALA A N 1
ATOM 5000 C CA . ALA A 1 653 ? -1.848 -8.901 -7.953 1.00 94.12 653 ALA A CA 1
ATOM 5001 C C . ALA A 1 653 ? -1.559 -7.506 -8.522 1.00 94.12 653 ALA A C 1
ATOM 5003 O O . ALA A 1 653 ? -2.498 -6.796 -8.890 1.00 94.12 653 ALA A O 1
ATOM 5004 N N . LEU A 1 654 ? -0.281 -7.133 -8.671 1.00 96.88 654 LEU A N 1
ATOM 5005 C CA . LEU A 1 654 ? 0.123 -5.884 -9.322 1.00 96.88 654 LEU A CA 1
ATOM 5006 C C . LEU A 1 654 ? -0.436 -5.770 -10.739 1.00 96.88 654 LEU A C 1
ATOM 5008 O O . LEU A 1 654 ? -1.121 -4.802 -11.060 1.00 96.88 654 LEU A O 1
ATOM 5012 N N . VAL A 1 655 ? -0.146 -6.753 -11.592 1.00 97.19 655 VAL A N 1
ATOM 5013 C CA . VAL A 1 655 ? -0.491 -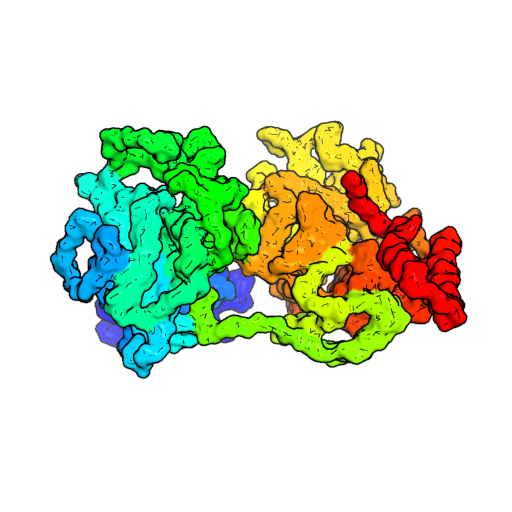6.682 -13.018 1.00 97.19 655 VAL A CA 1
ATOM 5014 C C . VAL A 1 655 ? -2.006 -6.703 -13.217 1.00 97.19 655 VAL A C 1
ATOM 5016 O O . VAL A 1 655 ? -2.527 -5.898 -13.989 1.00 97.19 655 VAL A O 1
ATOM 5019 N N . SER A 1 656 ? -2.732 -7.583 -12.514 1.00 94.62 656 SER A N 1
ATOM 5020 C CA . SER A 1 656 ? -4.195 -7.632 -12.624 1.00 94.62 656 SER A CA 1
ATOM 5021 C C . SER A 1 656 ? -4.852 -6.353 -12.112 1.00 94.62 656 SER A C 1
ATOM 5023 O O . SER A 1 656 ? -5.814 -5.890 -12.721 1.00 94.62 656 SER A O 1
ATOM 5025 N N . SER A 1 657 ? -4.338 -5.770 -11.024 1.00 94.00 657 SER A N 1
ATOM 5026 C CA . SER A 1 657 ? -4.875 -4.520 -10.475 1.00 94.00 657 SER A CA 1
ATOM 5027 C C . SER A 1 657 ? -4.589 -3.343 -11.400 1.00 94.00 657 SER A C 1
ATOM 5029 O O . SER A 1 657 ? -5.501 -2.584 -11.695 1.00 94.00 657 SER A O 1
ATOM 5031 N N . TRP A 1 658 ? -3.368 -3.233 -11.931 1.00 96.25 658 TRP A N 1
ATOM 5032 C CA . TRP A 1 658 ? -2.977 -2.129 -12.809 1.00 96.25 658 TRP A CA 1
ATOM 5033 C C . TRP A 1 658 ? -3.769 -2.106 -14.122 1.00 96.25 658 TRP A C 1
ATOM 5035 O O . TRP A 1 658 ? -4.283 -1.058 -14.504 1.00 96.25 658 TRP A O 1
ATOM 5045 N N . ILE A 1 659 ? -3.932 -3.247 -14.801 1.00 95.69 659 ILE A N 1
ATOM 5046 C CA . ILE A 1 659 ? -4.733 -3.307 -16.041 1.00 95.69 659 ILE A CA 1
ATOM 5047 C C . ILE A 1 659 ? -6.197 -2.926 -15.765 1.00 95.69 659 ILE A C 1
ATOM 5049 O O . ILE A 1 659 ? -6.851 -2.296 -16.594 1.00 95.69 659 ILE A O 1
ATOM 5053 N N . ASN A 1 660 ? -6.715 -3.299 -14.594 1.00 91.69 660 ASN A N 1
ATOM 5054 C CA . ASN A 1 660 ? -8.090 -3.023 -14.192 1.00 91.69 660 ASN A CA 1
ATOM 5055 C C . ASN A 1 660 ? -8.276 -1.660 -13.495 1.00 91.69 660 ASN A C 1
ATOM 5057 O O . ASN A 1 660 ? -9.399 -1.334 -13.109 1.00 91.69 660 ASN A O 1
ATOM 5061 N N . ASP A 1 661 ? -7.231 -0.853 -13.340 1.00 90.50 661 ASP A N 1
ATOM 5062 C CA . ASP A 1 661 ? -7.338 0.487 -12.767 1.00 90.50 661 ASP A CA 1
ATOM 5063 C C . ASP A 1 661 ? -7.722 1.487 -13.866 1.00 90.50 661 ASP A C 1
ATOM 5065 O O . ASP A 1 661 ? -6.951 1.744 -14.788 1.00 90.50 661 ASP A O 1
ATOM 5069 N N . GLU A 1 662 ? -8.918 2.072 -13.789 1.00 86.81 662 GLU A N 1
ATOM 5070 C CA . GLU A 1 662 ? -9.404 3.016 -14.807 1.00 86.81 662 GLU A CA 1
ATOM 5071 C C . GLU A 1 662 ? -8.577 4.301 -14.897 1.00 86.81 662 GLU A C 1
ATOM 5073 O O . GLU A 1 662 ? -8.513 4.901 -15.972 1.00 86.81 662 GLU A O 1
ATOM 5078 N N . ARG A 1 663 ? -7.925 4.712 -13.801 1.00 89.75 663 ARG A N 1
ATOM 5079 C CA . ARG A 1 663 ? -7.048 5.887 -13.785 1.00 89.75 663 ARG A CA 1
ATOM 5080 C C . ARG A 1 663 ? -5.694 5.577 -14.415 1.00 89.75 663 ARG A C 1
ATOM 5082 O O . ARG A 1 663 ? -5.065 6.489 -14.924 1.00 89.75 663 ARG A O 1
ATOM 5089 N N . LEU A 1 664 ? -5.254 4.314 -14.432 1.00 95.12 664 LEU A N 1
ATOM 5090 C CA . LEU A 1 664 ? -3.897 3.928 -14.852 1.00 95.12 664 LEU A CA 1
ATOM 5091 C C . LEU A 1 664 ? -3.837 3.016 -16.087 1.00 95.12 664 LEU A C 1
ATOM 5093 O O . LEU A 1 664 ? -2.748 2.792 -16.627 1.00 95.12 664 LEU A O 1
ATOM 5097 N N . ASN A 1 665 ? -4.973 2.516 -16.590 1.00 93.00 665 ASN A N 1
ATOM 5098 C CA . ASN A 1 665 ? -4.996 1.576 -17.717 1.00 93.00 665 ASN A CA 1
ATOM 5099 C C . ASN A 1 665 ? -4.466 2.174 -19.032 1.00 93.00 665 ASN A C 1
ATOM 5101 O O . ASN A 1 665 ? -4.116 1.435 -19.954 1.00 93.00 665 ASN A O 1
ATOM 5105 N N . TYR A 1 666 ? -4.343 3.503 -19.125 1.00 94.56 666 TYR A N 1
ATOM 5106 C CA . TYR A 1 666 ? -3.738 4.170 -20.275 1.00 94.56 666 TYR A CA 1
ATOM 5107 C C . TYR A 1 666 ? -2.274 3.760 -20.489 1.00 94.56 666 TYR A C 1
ATOM 5109 O O . TYR A 1 666 ? -1.762 3.909 -21.600 1.00 94.56 666 TYR A O 1
ATOM 5117 N N . ALA A 1 667 ? -1.617 3.199 -19.468 1.00 96.62 667 ALA A N 1
ATOM 5118 C CA . ALA A 1 667 ? -0.292 2.602 -19.576 1.00 96.62 667 ALA A CA 1
ATOM 5119 C C . ALA A 1 667 ? -0.225 1.464 -20.605 1.00 96.62 667 ALA A C 1
ATOM 5121 O O . ALA A 1 667 ? 0.810 1.268 -21.244 1.00 96.62 667 ALA A O 1
ATOM 5122 N N . PHE A 1 668 ? -1.335 0.747 -20.803 1.00 96.44 668 PHE A N 1
ATOM 5123 C CA . PHE A 1 668 ? -1.450 -0.389 -21.719 1.00 96.44 668 PHE A CA 1
ATOM 5124 C C . PHE A 1 668 ? -1.866 0.031 -23.132 1.00 96.44 668 PHE A C 1
ATOM 5126 O O . PHE A 1 668 ? -2.399 -0.772 -23.894 1.00 96.44 668 PHE A O 1
ATOM 5133 N N . LYS A 1 669 ? -1.616 1.292 -23.501 1.00 93.19 669 LYS A N 1
ATOM 5134 C CA . LYS A 1 669 ? -1.808 1.810 -24.857 1.00 93.19 669 LYS A CA 1
ATOM 5135 C C . LYS A 1 669 ? -0.451 2.052 -25.524 1.00 93.19 669 LYS A C 1
ATOM 5137 O O . LYS A 1 669 ? 0.462 2.567 -24.867 1.00 93.19 669 LYS A O 1
ATOM 5142 N N . PRO A 1 670 ? -0.307 1.736 -26.822 1.00 90.56 670 PRO A N 1
ATOM 5143 C CA . PRO A 1 670 ? 0.881 2.109 -27.577 1.00 90.56 670 PRO A CA 1
ATOM 5144 C C . PRO A 1 670 ? 1.110 3.621 -27.512 1.00 90.56 670 PRO A C 1
ATOM 5146 O O . PRO A 1 670 ? 0.162 4.400 -27.613 1.00 90.56 670 PRO A O 1
ATOM 5149 N N . GLN A 1 671 ? 2.358 4.041 -27.314 1.00 88.12 671 GLN A N 1
ATOM 5150 C CA . GLN A 1 671 ? 2.684 5.464 -27.210 1.00 88.12 671 GLN A CA 1
ATOM 5151 C C . GLN A 1 671 ? 2.812 6.102 -28.589 1.00 88.12 671 GLN A C 1
ATOM 5153 O O . GLN A 1 671 ? 3.513 5.566 -29.440 1.00 88.12 671 GLN A O 1
ATOM 5158 N N . GLU A 1 672 ? 2.184 7.263 -28.782 1.00 79.50 672 GLU A N 1
ATOM 5159 C CA . GLU A 1 672 ? 2.237 7.986 -30.053 1.00 79.50 672 GLU A CA 1
ATOM 5160 C C . GLU A 1 672 ? 3.621 8.640 -30.303 1.00 79.50 672 GLU A C 1
ATOM 5162 O O . GLU A 1 672 ? 4.298 9.049 -29.345 1.00 79.50 672 GLU A O 1
ATOM 5167 N N . PRO A 1 673 ? 4.062 8.742 -31.575 1.00 80.25 673 PRO A N 1
ATOM 5168 C CA . PRO A 1 673 ? 3.525 7.986 -32.715 1.00 80.25 673 PRO A CA 1
ATOM 5169 C C . PRO A 1 673 ? 3.693 6.472 -32.485 1.00 80.25 673 PRO A C 1
ATOM 5171 O O . PRO A 1 673 ? 4.719 6.068 -31.953 1.00 80.25 673 PRO A O 1
ATOM 5174 N N . ILE A 1 674 ? 2.697 5.643 -32.832 1.00 78.56 674 ILE A N 1
ATOM 5175 C CA . ILE A 1 674 ? 2.725 4.194 -32.528 1.00 78.56 674 ILE A CA 1
ATOM 5176 C C . ILE A 1 674 ? 3.990 3.529 -33.096 1.00 78.56 674 ILE A C 1
ATOM 5178 O O . ILE A 1 674 ? 4.156 3.424 -34.313 1.00 78.56 674 ILE A O 1
ATOM 5182 N N . TYR A 1 675 ? 4.841 3.010 -32.207 1.00 79.25 675 TYR A N 1
ATOM 5183 C CA . TYR A 1 675 ? 6.040 2.254 -32.564 1.00 79.25 675 TYR A CA 1
ATOM 5184 C C . TYR A 1 675 ? 5.846 0.763 -32.309 1.00 79.25 675 TYR A C 1
ATOM 5186 O O . TYR A 1 675 ? 5.788 0.308 -31.168 1.00 79.25 675 TYR A O 1
ATOM 5194 N N . THR A 1 676 ? 5.804 -0.003 -33.392 1.00 89.94 676 THR A N 1
ATOM 5195 C CA . THR A 1 676 ? 5.965 -1.456 -33.343 1.00 89.94 676 THR A CA 1
ATOM 5196 C C . THR A 1 676 ? 7.453 -1.813 -33.376 1.00 89.94 676 THR A C 1
ATOM 5198 O O . THR A 1 676 ? 8.300 -0.982 -33.727 1.00 89.94 676 THR A O 1
ATOM 5201 N N . MET A 1 677 ? 7.788 -3.074 -33.099 1.00 91.88 677 MET A N 1
ATOM 5202 C CA . MET A 1 677 ? 9.163 -3.588 -33.196 1.00 91.88 677 MET A CA 1
ATOM 5203 C C . MET A 1 677 ? 9.698 -3.654 -34.642 1.00 91.88 677 MET A C 1
ATOM 5205 O O . MET A 1 677 ? 10.778 -4.187 -34.890 1.00 91.88 677 MET A O 1
ATOM 5209 N N . GLU A 1 678 ? 8.979 -3.096 -35.623 1.00 90.44 678 GLU A N 1
ATOM 5210 C CA . GLU A 1 678 ? 9.542 -2.763 -36.937 1.00 90.44 678 GLU A CA 1
ATOM 5211 C C . GLU A 1 678 ? 10.589 -1.641 -36.853 1.00 90.44 678 GLU A C 1
ATOM 5213 O O . GLU A 1 678 ? 11.511 -1.618 -37.665 1.00 90.44 678 GLU A O 1
ATOM 5218 N N . ASN A 1 679 ? 10.476 -0.753 -35.858 1.00 87.12 679 ASN A N 1
ATOM 5219 C CA . ASN A 1 679 ? 11.374 0.388 -35.633 1.00 87.12 679 ASN A CA 1
ATOM 5220 C C . ASN A 1 679 ? 12.321 0.172 -34.435 1.00 87.12 679 ASN A C 1
ATOM 5222 O O . ASN A 1 679 ? 12.685 1.123 -33.738 1.00 87.12 679 ASN A O 1
ATOM 5226 N N . ASP A 1 680 ? 12.690 -1.080 -34.167 1.00 89.94 680 ASP A N 1
ATOM 5227 C CA . ASP A 1 680 ? 13.669 -1.442 -33.140 1.00 89.94 680 ASP A CA 1
ATOM 5228 C C . ASP A 1 680 ? 15.099 -1.092 -33.596 1.00 89.94 680 ASP A C 1
ATOM 5230 O O . ASP A 1 680 ? 15.544 -1.505 -34.672 1.00 89.94 680 ASP A O 1
ATOM 5234 N N . TYR A 1 681 ? 15.826 -0.330 -32.775 1.00 92.12 681 TYR A N 1
ATOM 5235 C CA . TYR A 1 681 ? 17.222 0.035 -33.031 1.00 92.12 681 TYR A CA 1
ATOM 5236 C C . TYR A 1 681 ? 18.206 -1.075 -32.635 1.00 92.12 681 TYR A C 1
ATOM 5238 O O . TYR A 1 681 ? 19.337 -1.104 -33.128 1.00 92.12 681 TYR A O 1
ATOM 5246 N N . PHE A 1 682 ? 17.800 -2.017 -31.776 1.00 88.50 682 PHE A N 1
ATOM 5247 C CA . PHE A 1 682 ? 18.688 -3.037 -31.213 1.00 88.50 682 PHE A CA 1
ATOM 5248 C C . PHE A 1 682 ? 19.490 -3.850 -32.253 1.00 88.50 682 PHE A C 1
ATOM 5250 O O . PHE A 1 682 ? 20.678 -4.067 -32.009 1.00 88.50 682 PHE A O 1
ATOM 5257 N N . PRO A 1 683 ? 18.962 -4.212 -33.446 1.00 88.94 683 PRO A N 1
ATOM 5258 C CA . PRO A 1 683 ? 19.734 -4.910 -34.481 1.00 88.94 683 PRO A CA 1
ATOM 5259 C C . PRO A 1 683 ? 20.955 -4.143 -35.009 1.00 88.94 683 PRO A C 1
ATOM 5261 O O . PRO A 1 683 ? 21.842 -4.744 -35.611 1.00 88.94 683 PRO A O 1
ATOM 5264 N N . GLN A 1 684 ? 20.999 -2.822 -34.821 1.00 89.12 684 GLN A N 1
ATOM 5265 C CA . GLN A 1 684 ? 22.113 -1.954 -35.221 1.00 89.12 684 GLN A CA 1
ATOM 5266 C C . GLN A 1 684 ? 22.955 -1.499 -34.019 1.00 89.12 684 GLN A C 1
ATOM 5268 O O . GLN A 1 684 ? 23.997 -0.864 -34.194 1.00 89.12 684 GLN A O 1
ATOM 5273 N N . SER A 1 685 ? 22.516 -1.818 -32.799 1.00 88.25 685 SER A N 1
ATOM 5274 C CA . SER A 1 685 ? 23.187 -1.423 -31.568 1.00 88.25 685 SER A CA 1
ATOM 5275 C C . SER A 1 685 ? 24.483 -2.204 -31.357 1.00 88.25 685 SER A C 1
ATOM 5277 O O . SER A 1 685 ? 24.612 -3.386 -31.691 1.00 88.25 685 SER A O 1
ATOM 5279 N N . LYS A 1 686 ? 25.449 -1.545 -30.713 1.00 84.62 686 LYS A N 1
ATOM 5280 C CA . LYS A 1 686 ? 26.669 -2.201 -30.224 1.00 84.62 686 LYS A CA 1
ATOM 5281 C C . LYS A 1 686 ? 26.382 -3.184 -29.083 1.00 84.62 686 LYS A C 1
ATOM 5283 O O . LYS A 1 686 ? 27.189 -4.085 -28.869 1.00 84.62 686 LYS A O 1
ATOM 5288 N N . ASP A 1 687 ? 25.230 -3.051 -28.430 1.00 86.56 687 ASP A N 1
ATOM 5289 C CA . ASP A 1 687 ? 24.813 -3.844 -27.271 1.00 86.56 687 ASP A CA 1
ATOM 5290 C C . ASP A 1 687 ? 24.273 -5.237 -27.661 1.00 86.56 687 ASP A C 1
ATOM 5292 O O . ASP A 1 687 ? 24.009 -6.078 -26.801 1.00 86.56 687 ASP A O 1
ATOM 5296 N N . MET A 1 688 ? 24.105 -5.512 -28.960 1.00 89.94 688 MET A N 1
ATOM 5297 C CA . MET A 1 688 ? 23.614 -6.797 -29.462 1.00 89.94 688 MET A CA 1
ATOM 5298 C C . MET A 1 688 ? 24.573 -7.947 -29.102 1.00 89.94 688 MET A C 1
ATOM 5300 O O . MET A 1 688 ? 25.759 -7.900 -29.438 1.00 89.94 688 MET A O 1
ATOM 5304 N N . LEU A 1 689 ? 24.064 -9.018 -28.481 1.00 89.69 689 LEU A N 1
ATOM 5305 C CA . LEU A 1 689 ? 24.866 -10.195 -28.096 1.00 89.69 689 LEU A CA 1
ATOM 5306 C C . LEU A 1 689 ? 24.870 -11.326 -29.132 1.00 89.69 689 LEU A C 1
ATOM 5308 O O . LEU A 1 689 ? 25.722 -12.215 -29.083 1.00 89.69 689 LEU A O 1
ATOM 5312 N N . VAL A 1 690 ? 23.914 -11.308 -30.057 1.00 92.38 690 VAL A N 1
ATOM 5313 C CA . VAL A 1 690 ? 23.753 -12.329 -31.098 1.00 92.38 690 VAL A CA 1
ATOM 5314 C C . VAL A 1 690 ? 24.445 -11.926 -32.401 1.00 92.38 690 VAL A C 1
ATOM 5316 O O . VAL A 1 690 ? 24.734 -10.749 -32.618 1.00 92.38 690 VAL A O 1
ATOM 5319 N N . GLU A 1 691 ? 24.748 -12.902 -33.258 1.00 90.62 691 GLU A N 1
ATOM 5320 C CA . GLU A 1 691 ? 25.311 -12.658 -34.596 1.00 90.62 691 GLU A CA 1
ATOM 5321 C C . GLU A 1 691 ? 24.297 -11.970 -35.515 1.00 90.62 691 GLU A C 1
ATOM 5323 O O . GLU A 1 691 ? 24.639 -11.019 -36.217 1.00 90.62 691 GLU A O 1
ATOM 5328 N N . GLU A 1 692 ? 23.046 -12.436 -35.483 1.00 90.12 692 GLU A N 1
ATOM 5329 C CA . GLU A 1 692 ? 21.953 -11.933 -36.309 1.00 90.12 692 GLU A CA 1
ATOM 5330 C C . GLU A 1 692 ? 20.603 -12.089 -35.590 1.00 90.12 692 GLU A C 1
ATOM 5332 O O . GLU A 1 692 ? 20.328 -13.108 -34.946 1.00 90.12 692 GLU A O 1
ATOM 5337 N N . ILE A 1 693 ? 19.732 -11.085 -35.741 1.00 90.62 693 ILE A N 1
ATOM 5338 C CA . ILE A 1 693 ? 18.354 -11.101 -35.236 1.00 90.62 693 ILE A CA 1
ATOM 5339 C C . ILE A 1 693 ? 17.385 -11.352 -36.396 1.00 90.62 693 ILE A C 1
ATOM 5341 O O . ILE A 1 693 ? 17.007 -10.434 -37.127 1.00 90.62 693 ILE A O 1
ATOM 5345 N N . THR A 1 694 ? 16.920 -12.595 -36.521 1.00 89.50 694 THR A N 1
ATOM 5346 C CA . THR A 1 694 ? 15.903 -13.001 -37.506 1.00 89.50 694 THR A CA 1
ATOM 5347 C C . THR A 1 694 ? 14.550 -13.207 -36.824 1.00 89.50 694 THR A C 1
ATOM 5349 O O . THR A 1 694 ? 14.407 -14.111 -36.000 1.00 89.50 694 THR A O 1
ATOM 5352 N N . ILE A 1 695 ? 13.560 -12.375 -37.167 1.00 93.25 695 ILE A N 1
ATOM 5353 C CA . ILE A 1 695 ? 12.195 -12.396 -36.607 1.00 93.25 695 ILE A CA 1
ATOM 5354 C C . ILE A 1 695 ? 11.206 -12.165 -37.749 1.00 93.25 695 ILE A C 1
ATOM 5356 O O . ILE A 1 695 ? 11.487 -11.367 -38.645 1.00 93.25 695 ILE A O 1
ATOM 5360 N N . ASP A 1 696 ? 10.059 -12.844 -37.718 1.00 94.06 696 ASP A N 1
ATOM 5361 C CA . ASP A 1 696 ? 9.013 -12.661 -38.722 1.00 94.06 696 ASP A CA 1
ATOM 5362 C C . ASP A 1 696 ? 8.458 -11.223 -38.691 1.00 94.06 696 ASP A C 1
ATOM 5364 O O . ASP A 1 696 ? 8.214 -10.643 -37.629 1.00 94.06 696 ASP A O 1
ATOM 5368 N N . ALA A 1 697 ? 8.253 -10.627 -39.867 1.00 92.25 697 ALA A N 1
ATOM 5369 C CA . ALA A 1 697 ? 7.748 -9.259 -39.971 1.00 92.25 697 ALA A CA 1
ATOM 5370 C C . ALA A 1 697 ? 6.333 -9.111 -39.384 1.00 92.25 697 ALA A C 1
ATOM 5372 O O . ALA A 1 697 ? 5.990 -8.050 -38.864 1.00 92.25 697 ALA A O 1
ATOM 5373 N N . SER A 1 698 ? 5.509 -10.162 -39.447 1.00 93.69 698 SER A N 1
ATOM 5374 C CA . SER A 1 698 ? 4.183 -10.177 -38.828 1.00 93.69 698 SER A CA 1
ATOM 5375 C C . SER A 1 698 ? 4.257 -10.162 -37.303 1.00 93.69 698 SER A C 1
ATOM 5377 O O . SER A 1 698 ? 3.443 -9.481 -36.685 1.00 93.69 698 SER A O 1
ATOM 5379 N N . ASP A 1 699 ? 5.246 -10.822 -36.694 1.00 95.19 699 ASP A N 1
ATOM 5380 C CA . ASP A 1 699 ? 5.468 -10.749 -35.247 1.00 95.19 699 ASP A CA 1
ATOM 5381 C C . ASP A 1 699 ? 5.948 -9.348 -34.851 1.00 95.19 699 ASP A C 1
ATOM 5383 O O . ASP A 1 699 ? 5.379 -8.737 -33.949 1.00 95.19 699 ASP A O 1
ATOM 5387 N N . ARG A 1 700 ? 6.917 -8.771 -35.580 1.00 93.31 700 ARG A N 1
ATOM 5388 C CA . ARG A 1 700 ? 7.417 -7.407 -35.302 1.00 93.31 700 ARG A CA 1
ATOM 5389 C C . ARG A 1 700 ? 6.320 -6.343 -35.346 1.00 93.31 700 ARG A C 1
ATOM 5391 O O . ARG A 1 700 ? 6.326 -5.441 -34.518 1.00 93.31 700 ARG A O 1
ATOM 5398 N N . LYS A 1 701 ? 5.364 -6.470 -36.270 1.00 94.19 701 LYS A N 1
ATOM 5399 C CA . LYS A 1 701 ? 4.190 -5.583 -36.380 1.00 94.19 701 LYS A CA 1
ATOM 5400 C C . LYS A 1 701 ? 3.225 -5.684 -35.205 1.00 94.19 701 LYS A C 1
ATOM 5402 O O . LYS A 1 701 ? 2.500 -4.733 -34.938 1.00 94.19 701 LYS A O 1
ATOM 5407 N N . GLN A 1 702 ? 3.178 -6.841 -34.556 1.00 95.94 702 GLN A N 1
ATOM 5408 C CA . GLN A 1 702 ? 2.260 -7.115 -33.455 1.00 95.94 702 GLN A CA 1
ATOM 5409 C C . GLN A 1 702 ? 2.874 -6.789 -32.094 1.00 95.94 702 GLN A C 1
ATOM 5411 O O . GLN A 1 702 ? 2.147 -6.717 -31.114 1.00 95.94 702 GLN A O 1
ATOM 5416 N N . VAL A 1 703 ? 4.187 -6.580 -31.999 1.00 96.12 703 VAL A N 1
ATOM 5417 C CA . VAL A 1 703 ? 4.843 -6.238 -30.733 1.00 96.12 703 VAL A CA 1
ATOM 5418 C C . VAL A 1 703 ? 5.069 -4.732 -30.660 1.00 96.12 703 VAL A C 1
ATOM 5420 O O . VAL A 1 703 ? 5.566 -4.122 -31.603 1.00 96.12 703 VAL A O 1
ATOM 5423 N N . SER A 1 704 ? 4.699 -4.136 -29.531 1.00 95.00 704 SER A N 1
ATOM 5424 C CA . SER A 1 704 ? 4.800 -2.700 -29.253 1.00 95.00 704 SER A CA 1
ATOM 5425 C C . SER A 1 704 ? 5.174 -2.478 -27.787 1.00 95.00 704 SER A C 1
ATOM 5427 O O . SER A 1 704 ? 5.328 -3.432 -27.023 1.00 95.00 704 SER A O 1
ATOM 5429 N N . TRP A 1 705 ? 5.297 -1.218 -27.377 1.00 94.31 705 TRP A N 1
ATOM 5430 C CA . TRP A 1 705 ? 5.525 -0.845 -25.984 1.00 94.31 705 TRP A CA 1
ATOM 5431 C C . TRP A 1 705 ? 4.517 0.201 -25.492 1.00 94.31 705 TRP A C 1
ATOM 5433 O O . TRP A 1 705 ? 4.126 1.103 -26.238 1.00 94.31 705 TRP A O 1
ATOM 5443 N N . GLY A 1 706 ? 4.078 0.043 -24.245 1.00 95.81 706 GLY A N 1
ATOM 5444 C CA . GLY A 1 706 ? 3.243 0.990 -23.509 1.00 95.81 706 GLY A CA 1
ATOM 5445 C C . GLY A 1 706 ? 4.079 1.892 -22.602 1.00 95.81 706 GLY A C 1
ATOM 5446 O O . GLY A 1 706 ? 5.198 2.273 -22.945 1.00 95.81 706 GLY A O 1
ATOM 5447 N N . LEU A 1 707 ? 3.556 2.231 -21.425 1.00 97.00 707 LEU A N 1
ATOM 5448 C CA . LEU A 1 707 ? 4.324 2.895 -20.366 1.00 97.00 707 LEU A CA 1
ATOM 5449 C C . LEU A 1 707 ? 4.787 1.848 -19.350 1.00 97.00 707 LEU A C 1
ATOM 5451 O O . LEU A 1 707 ? 4.024 1.417 -18.493 1.00 97.00 707 LEU A O 1
ATOM 5455 N N . GLY A 1 708 ? 6.044 1.418 -19.473 1.00 95.50 708 GLY A N 1
ATOM 5456 C CA . GLY A 1 708 ? 6.696 0.460 -18.576 1.00 95.50 708 GLY A CA 1
ATOM 5457 C C . GLY A 1 708 ? 6.418 -1.013 -18.871 1.00 95.50 708 GLY A C 1
ATOM 5458 O O . GLY A 1 708 ? 6.892 -1.872 -18.133 1.00 95.50 708 GLY A O 1
ATOM 5459 N N . VAL A 1 709 ? 5.666 -1.320 -19.930 1.00 96.44 709 VAL A N 1
ATOM 5460 C CA . VAL A 1 709 ? 5.222 -2.683 -20.246 1.00 96.44 709 VAL A CA 1
ATOM 5461 C C . VAL A 1 709 ? 5.231 -2.954 -21.750 1.00 96.44 709 VAL A C 1
ATOM 5463 O O . VAL A 1 709 ? 4.883 -2.083 -22.550 1.00 96.44 709 VAL A O 1
ATOM 5466 N N . GLY A 1 710 ? 5.612 -4.171 -22.142 1.00 96.75 710 GLY A N 1
ATOM 5467 C CA . GLY A 1 710 ? 5.515 -4.638 -23.521 1.00 96.75 710 GLY A CA 1
ATOM 5468 C C . GLY A 1 710 ? 4.080 -5.016 -23.876 1.00 96.75 710 GLY A C 1
ATOM 5469 O O . GLY A 1 710 ? 3.348 -5.555 -23.047 1.00 96.75 710 GLY A O 1
ATOM 5470 N N . LEU A 1 711 ? 3.668 -4.748 -25.112 1.00 97.56 711 LEU A N 1
ATOM 5471 C CA . LEU A 1 711 ? 2.304 -4.975 -25.590 1.00 97.56 711 LEU A CA 1
ATOM 5472 C C . LEU A 1 711 ? 2.293 -5.914 -26.793 1.00 97.56 711 LEU A C 1
ATOM 5474 O O . LEU A 1 711 ? 3.190 -5.873 -27.639 1.00 97.56 711 LEU A O 1
ATOM 5478 N N . VAL A 1 712 ? 1.227 -6.705 -26.892 1.00 97.56 712 VAL A N 1
ATOM 5479 C CA . VAL A 1 712 ? 0.864 -7.438 -28.104 1.00 97.56 712 VAL A CA 1
ATOM 5480 C C . VAL A 1 712 ? -0.409 -6.837 -28.679 1.00 97.56 712 VAL A C 1
ATOM 5482 O O . VAL A 1 712 ? -1.433 -6.735 -28.002 1.00 97.56 712 VAL A O 1
ATOM 5485 N N . ILE A 1 713 ? -0.322 -6.434 -29.939 1.00 95.06 713 ILE A N 1
ATOM 5486 C CA . ILE A 1 713 ? -1.372 -5.791 -30.714 1.00 95.06 713 ILE A CA 1
ATOM 5487 C C . ILE A 1 713 ? -1.829 -6.757 -31.797 1.00 95.06 713 ILE A C 1
ATOM 5489 O O . ILE A 1 713 ? -1.014 -7.283 -32.553 1.00 95.06 713 ILE A O 1
ATOM 5493 N N . LYS A 1 714 ? -3.138 -6.930 -31.933 1.00 92.88 714 LYS A N 1
ATOM 5494 C CA . LYS A 1 714 ? -3.766 -7.651 -33.036 1.00 92.88 714 LYS A CA 1
ATOM 5495 C C . LYS A 1 714 ? -4.862 -6.777 -33.624 1.00 92.88 714 LYS A C 1
ATOM 5497 O O . LYS A 1 714 ? -5.660 -6.217 -32.890 1.00 92.88 714 LYS A O 1
ATOM 5502 N N . ASP A 1 715 ? -4.866 -6.612 -34.944 1.00 86.69 715 ASP A N 1
ATOM 5503 C CA . ASP A 1 715 ? -5.869 -5.799 -35.650 1.00 86.69 715 ASP A CA 1
ATOM 5504 C C . ASP A 1 715 ? -6.019 -4.358 -35.102 1.00 86.69 715 ASP A C 1
ATOM 5506 O O . ASP A 1 715 ? -7.090 -3.766 -35.163 1.00 86.69 715 ASP A O 1
ATOM 5510 N N . LYS A 1 716 ? -4.902 -3.768 -34.638 1.00 84.62 716 LYS A N 1
ATOM 5511 C CA . LYS A 1 716 ? -4.789 -2.447 -33.971 1.00 84.62 716 LYS A CA 1
ATOM 5512 C C . LYS A 1 716 ? -5.331 -2.374 -32.540 1.00 84.62 716 LYS A C 1
ATOM 5514 O O . LYS A 1 716 ? -5.278 -1.303 -31.943 1.00 84.62 716 LYS A O 1
ATOM 5519 N N . GLU A 1 717 ? -5.783 -3.483 -31.977 1.00 92.25 717 GLU A N 1
ATOM 5520 C CA . GLU A 1 717 ? -6.227 -3.568 -30.589 1.00 92.25 717 GLU A CA 1
ATOM 5521 C C . GLU A 1 717 ? -5.182 -4.273 -29.725 1.00 92.25 717 GLU A C 1
ATOM 5523 O O . GLU A 1 717 ? -4.478 -5.173 -30.184 1.00 92.25 717 GLU A O 1
ATOM 5528 N N . VAL A 1 718 ? -5.065 -3.866 -28.464 1.00 95.50 718 VAL A N 1
ATOM 5529 C CA . VAL A 1 718 ? -4.159 -4.511 -27.508 1.00 95.50 718 VAL A CA 1
ATOM 5530 C C . VAL A 1 718 ? -4.832 -5.772 -26.981 1.00 95.50 718 VAL A C 1
ATOM 5532 O O . VAL A 1 718 ? -5.882 -5.699 -26.351 1.00 95.50 718 VAL A O 1
ATOM 5535 N N . VAL A 1 719 ? -4.216 -6.925 -27.239 1.00 97.00 719 VAL A N 1
ATOM 5536 C CA . VAL A 1 719 ? -4.715 -8.247 -26.818 1.00 97.00 719 VAL A CA 1
ATOM 5537 C C . VAL A 1 719 ? -3.916 -8.839 -25.659 1.00 97.00 719 VAL A C 1
ATOM 5539 O O . VAL A 1 719 ? -4.332 -9.825 -25.053 1.00 97.00 719 VAL A O 1
ATOM 5542 N N . GLY A 1 720 ? -2.763 -8.256 -25.328 1.00 97.19 720 GLY A N 1
ATOM 5543 C CA . GLY A 1 720 ? -1.979 -8.711 -24.191 1.00 97.19 720 GLY A CA 1
ATOM 5544 C C . GLY A 1 720 ? -0.839 -7.786 -23.798 1.00 97.19 720 GLY A C 1
ATOM 5545 O O . GLY A 1 720 ? -0.414 -6.920 -24.564 1.00 97.19 720 GLY A O 1
ATOM 5546 N N . ALA A 1 721 ? -0.340 -8.008 -22.588 1.00 98.06 721 ALA A N 1
ATOM 5547 C CA . ALA A 1 721 ? 0.785 -7.297 -21.997 1.00 98.06 721 ALA A CA 1
ATOM 5548 C C . ALA A 1 721 ? 1.811 -8.292 -21.446 1.00 98.06 721 ALA A C 1
ATOM 5550 O O . ALA A 1 721 ? 1.447 -9.379 -20.992 1.00 98.06 721 ALA A O 1
ATOM 5551 N N . TYR A 1 722 ? 3.095 -7.944 -21.489 1.00 97.69 722 TYR A N 1
ATOM 5552 C CA . TYR A 1 722 ? 4.167 -8.834 -21.051 1.00 97.69 722 TYR A CA 1
ATOM 5553 C C . TYR A 1 722 ? 5.402 -8.075 -20.568 1.00 97.69 722 TYR A C 1
ATOM 5555 O O . TYR A 1 722 ? 5.660 -6.934 -20.959 1.00 97.69 722 TYR A O 1
ATOM 5563 N N . HIS A 1 723 ? 6.205 -8.752 -19.750 1.00 96.44 723 HIS A N 1
ATOM 5564 C CA . HIS A 1 723 ? 7.574 -8.348 -19.448 1.00 96.44 723 HIS A CA 1
ATOM 5565 C C . HIS A 1 723 ? 8.381 -9.550 -18.948 1.00 96.44 723 HIS A C 1
ATOM 5567 O O . HIS A 1 723 ? 7.828 -10.529 -18.440 1.00 96.44 723 HIS A O 1
ATOM 5573 N N . THR A 1 724 ? 9.703 -9.469 -19.058 1.00 92.62 724 THR A N 1
ATOM 5574 C CA . THR A 1 724 ? 10.645 -10.493 -18.588 1.00 92.62 724 THR A CA 1
ATOM 5575 C C . THR A 1 724 ? 11.639 -9.916 -17.580 1.00 92.62 724 THR A C 1
ATOM 5577 O O . THR A 1 724 ? 11.932 -8.719 -17.589 1.00 92.62 724 THR A O 1
ATOM 5580 N N . GLY A 1 725 ? 12.152 -10.766 -16.694 1.00 87.94 725 GLY A N 1
ATOM 5581 C CA . GLY A 1 725 ? 13.166 -10.441 -15.695 1.00 87.94 725 GLY A CA 1
ATOM 5582 C C . GLY A 1 725 ? 14.377 -11.363 -15.800 1.00 87.94 725 GLY A C 1
ATOM 5583 O O . GLY A 1 725 ? 14.230 -12.585 -15.849 1.00 87.94 725 GLY A O 1
ATOM 5584 N N . ASP A 1 726 ? 15.569 -10.766 -15.802 1.00 85.25 726 ASP A N 1
ATOM 5585 C CA . ASP A 1 726 ? 16.863 -11.455 -15.789 1.00 85.25 726 ASP A CA 1
ATOM 5586 C C . ASP A 1 726 ? 17.749 -10.883 -14.673 1.00 85.25 726 ASP A C 1
ATOM 5588 O O . ASP A 1 726 ? 18.277 -9.781 -14.812 1.00 85.25 726 ASP A O 1
ATOM 5592 N N . MET A 1 727 ? 17.880 -11.621 -13.563 1.00 75.75 727 MET A N 1
ATOM 5593 C CA . MET A 1 727 ? 18.711 -11.248 -12.413 1.00 75.75 727 MET A CA 1
ATOM 5594 C C . MET A 1 727 ? 19.725 -12.348 -12.105 1.00 75.75 727 MET A C 1
ATOM 5596 O O . MET A 1 727 ? 19.406 -13.270 -11.358 1.00 75.75 727 MET A O 1
ATOM 5600 N N . ASN A 1 728 ? 20.964 -12.255 -12.591 1.00 73.38 728 ASN A N 1
ATOM 5601 C CA . ASN A 1 728 ? 22.013 -13.242 -12.286 1.00 73.38 728 ASN A CA 1
ATOM 5602 C C . ASN A 1 728 ? 21.533 -14.688 -12.540 1.00 73.38 728 ASN A C 1
ATOM 5604 O O . ASN A 1 728 ? 21.307 -15.078 -13.684 1.00 73.38 728 ASN A O 1
ATOM 5608 N N . GLN A 1 729 ? 21.331 -15.474 -11.476 1.00 73.69 729 GLN A N 1
ATOM 5609 C CA . GLN A 1 729 ? 20.814 -16.843 -11.526 1.00 73.69 729 GLN A CA 1
ATOM 5610 C C . GLN A 1 729 ? 19.282 -16.963 -11.536 1.00 73.69 729 GLN A C 1
ATOM 5612 O O . GLN A 1 729 ? 18.780 -18.077 -11.509 1.00 73.69 729 GLN A O 1
ATOM 5617 N N . TRP A 1 730 ? 18.522 -15.874 -11.511 1.00 86.81 730 TRP A N 1
ATOM 5618 C CA . TRP A 1 730 ? 17.062 -15.888 -11.434 1.00 86.81 730 TRP A CA 1
ATOM 5619 C C . TRP A 1 730 ? 16.438 -15.415 -12.742 1.00 86.81 730 TRP A C 1
ATOM 5621 O O . TRP A 1 730 ? 16.950 -14.512 -13.410 1.00 86.81 730 TRP A O 1
ATOM 5631 N N . ARG A 1 731 ? 15.327 -16.047 -13.117 1.00 91.94 731 ARG A N 1
ATOM 5632 C CA . ARG A 1 731 ? 14.545 -15.699 -14.305 1.00 91.94 731 ARG A CA 1
ATOM 5633 C C . ARG A 1 731 ? 13.088 -15.581 -13.935 1.00 91.94 731 ARG A C 1
ATOM 5635 O O . ARG A 1 731 ? 12.562 -16.407 -13.190 1.00 91.94 731 ARG A O 1
ATOM 5642 N N . SER A 1 732 ? 12.436 -14.585 -14.496 1.00 95.25 732 SER A N 1
ATOM 5643 C CA . SER A 1 732 ? 11.021 -14.357 -14.268 1.00 95.25 732 SER A CA 1
ATOM 5644 C C . SER A 1 732 ? 10.358 -13.774 -15.501 1.00 95.25 732 SER A C 1
ATOM 5646 O O . SER A 1 732 ? 11.005 -13.318 -16.446 1.00 95.25 732 SER A O 1
ATOM 5648 N N . GLY A 1 733 ? 9.039 -13.798 -15.511 1.00 96.25 733 GLY A N 1
ATOM 5649 C CA . GLY A 1 733 ? 8.268 -13.116 -16.528 1.00 96.25 733 GLY A CA 1
ATOM 5650 C C . GLY A 1 733 ? 6.796 -13.151 -16.202 1.00 96.25 733 GLY A C 1
ATOM 5651 O O . GLY A 1 733 ? 6.330 -14.019 -15.460 1.00 96.25 733 GLY A O 1
ATOM 5652 N N . PHE A 1 734 ? 6.072 -12.210 -16.788 1.00 97.44 734 PHE A N 1
ATOM 5653 C CA . PHE A 1 734 ? 4.626 -12.219 -16.749 1.00 97.44 734 PHE A CA 1
ATOM 5654 C C . PHE A 1 734 ? 4.033 -12.070 -18.138 1.00 97.44 734 PHE A C 1
ATOM 5656 O O . PHE A 1 734 ? 4.661 -11.564 -19.072 1.00 97.44 734 PHE A O 1
ATOM 5663 N N . GLY A 1 735 ? 2.785 -12.498 -18.226 1.00 97.69 735 GLY A N 1
ATOM 5664 C CA . GLY A 1 735 ? 1.952 -12.340 -19.388 1.00 97.69 735 GLY A CA 1
ATOM 5665 C C . GLY A 1 735 ? 0.499 -12.187 -18.983 1.00 97.69 735 GLY A C 1
ATOM 5666 O O . GLY A 1 735 ? 0.004 -12.996 -18.200 1.00 97.69 735 GLY A O 1
ATOM 5667 N N . ALA A 1 736 ? -0.168 -11.170 -19.513 1.00 97.62 736 ALA A N 1
ATOM 5668 C CA . ALA A 1 736 ? -1.580 -10.915 -19.283 1.00 97.62 736 ALA A CA 1
ATOM 5669 C C . ALA A 1 736 ? -2.356 -10.870 -20.602 1.00 97.62 736 ALA A C 1
ATOM 5671 O O . ALA A 1 736 ? -1.865 -10.325 -21.593 1.00 97.62 736 ALA A O 1
ATOM 5672 N N . GLU A 1 737 ? -3.560 -11.434 -20.601 1.00 96.75 737 GLU A N 1
ATOM 5673 C CA . GLU A 1 737 ? -4.535 -11.323 -21.688 1.00 96.75 737 GLU A CA 1
ATOM 5674 C C . GLU A 1 737 ? -5.492 -10.171 -21.390 1.00 96.75 737 GLU A C 1
ATOM 5676 O O . GLU A 1 737 ? -6.064 -10.085 -20.298 1.00 96.75 737 GLU A O 1
ATOM 5681 N N . ILE A 1 738 ? -5.653 -9.280 -22.366 1.00 95.69 738 ILE A N 1
ATOM 5682 C CA . ILE A 1 738 ? -6.488 -8.085 -22.251 1.00 95.69 738 ILE A CA 1
ATOM 5683 C C . ILE A 1 738 ? -7.660 -8.234 -23.211 1.00 95.69 738 ILE A C 1
ATOM 5685 O O . ILE A 1 738 ? -7.464 -8.486 -24.398 1.00 95.69 738 ILE A O 1
ATOM 5689 N N . ALA A 1 739 ? -8.870 -8.076 -22.682 1.00 93.75 739 ALA A N 1
ATOM 5690 C CA . ALA A 1 739 ? -10.109 -8.050 -23.446 1.00 93.75 739 ALA A CA 1
ATOM 5691 C C . ALA A 1 739 ? -10.154 -6.781 -24.318 1.00 93.75 739 ALA A C 1
ATOM 5693 O O . ALA A 1 739 ? -10.295 -5.695 -23.748 1.00 93.75 739 ALA A O 1
ATOM 5694 N N . PRO A 1 740 ? -10.065 -6.861 -25.657 1.00 90.38 740 PRO A N 1
ATOM 5695 C CA . PRO A 1 740 ? -10.000 -5.670 -26.509 1.00 90.38 740 PRO A CA 1
ATOM 5696 C C . PRO A 1 740 ? -11.195 -4.728 -26.342 1.00 90.38 740 PRO A C 1
ATOM 5698 O O . PRO A 1 740 ? -11.039 -3.510 -26.309 1.00 90.38 740 PRO A O 1
ATOM 5701 N N . GLU A 1 741 ? -12.386 -5.296 -26.159 1.00 88.56 741 GLU A N 1
ATOM 5702 C CA . GLU A 1 741 ? -13.643 -4.562 -26.046 1.00 88.56 741 GLU A CA 1
ATOM 5703 C C . GLU A 1 741 ? -13.782 -3.756 -24.747 1.00 88.56 741 GLU A C 1
ATOM 5705 O O . GLU A 1 741 ? -14.495 -2.754 -24.724 1.00 88.56 741 GLU A O 1
ATOM 5710 N N . THR A 1 742 ? -13.119 -4.178 -23.667 1.00 88.38 742 THR A N 1
ATOM 5711 C CA . THR A 1 742 ? -13.222 -3.518 -22.352 1.00 88.38 742 THR A CA 1
ATOM 5712 C C . THR A 1 742 ? -11.906 -2.916 -21.863 1.00 88.38 742 THR A C 1
ATOM 5714 O O . THR A 1 742 ? -11.913 -2.115 -20.931 1.00 88.38 742 THR A O 1
ATOM 5717 N N . GLY A 1 743 ? -10.772 -3.311 -22.446 1.00 89.38 743 GLY A N 1
ATOM 5718 C CA . GLY A 1 743 ? -9.434 -3.002 -21.941 1.00 89.38 743 GLY A CA 1
ATOM 5719 C C . GLY A 1 743 ? -9.109 -3.656 -20.593 1.00 89.38 743 GLY A C 1
ATOM 5720 O O . GLY A 1 743 ? -8.139 -3.259 -19.955 1.00 89.38 743 GLY A O 1
ATOM 5721 N N . ARG A 1 744 ? -9.916 -4.622 -20.128 1.00 91.81 744 ARG A N 1
ATOM 5722 C CA . ARG A 1 744 ? -9.771 -5.259 -18.809 1.00 91.81 744 ARG A CA 1
ATOM 5723 C C . ARG A 1 744 ? -8.940 -6.536 -18.871 1.00 91.81 744 ARG A C 1
ATOM 5725 O O . ARG A 1 744 ? -8.900 -7.224 -19.893 1.00 91.81 744 ARG A O 1
ATOM 5732 N N . CYS A 1 745 ? -8.300 -6.866 -17.752 1.00 93.19 745 CYS A N 1
ATOM 5733 C CA . CYS A 1 745 ? -7.523 -8.091 -17.610 1.00 93.19 745 CYS A CA 1
ATOM 5734 C C . CYS A 1 745 ? -8.457 -9.301 -17.531 1.00 93.19 745 CYS A C 1
ATOM 5736 O O . CYS A 1 745 ? -9.317 -9.363 -16.651 1.00 93.19 745 CYS A O 1
ATOM 5738 N N . GLN A 1 746 ? -8.264 -10.267 -18.427 1.00 92.25 746 GLN A N 1
ATOM 5739 C CA . GLN A 1 746 ? -8.950 -11.559 -18.380 1.00 92.25 746 GLN A CA 1
ATOM 5740 C C . GLN A 1 746 ? -8.149 -12.564 -17.557 1.00 92.25 746 GLN A C 1
ATOM 5742 O O . GLN A 1 746 ? -8.684 -13.218 -16.662 1.00 92.25 746 GLN A O 1
ATOM 5747 N N . THR A 1 747 ? -6.854 -12.680 -17.858 1.00 93.62 747 THR A N 1
ATOM 5748 C CA . THR A 1 747 ? -5.939 -13.582 -17.163 1.00 93.62 747 THR A CA 1
ATOM 5749 C C . THR A 1 747 ? -4.568 -12.936 -17.011 1.00 93.62 747 THR A C 1
ATOM 5751 O O . THR A 1 747 ? -4.100 -12.248 -17.915 1.00 93.62 747 THR A O 1
ATOM 5754 N N . THR A 1 748 ? -3.894 -13.195 -15.891 1.00 95.38 748 THR A N 1
ATOM 5755 C CA . THR A 1 748 ? -2.464 -12.889 -15.711 1.00 95.38 748 THR A CA 1
ATOM 5756 C C . THR A 1 748 ? -1.757 -14.167 -15.316 1.00 95.38 748 THR A C 1
ATOM 5758 O O . THR A 1 748 ? -2.252 -14.886 -14.456 1.00 95.38 748 THR A O 1
ATOM 5761 N N . ARG A 1 749 ? -0.577 -14.436 -15.875 1.00 96.25 749 ARG A N 1
ATOM 5762 C CA . ARG A 1 749 ? 0.320 -15.500 -15.417 1.00 96.25 749 ARG A CA 1
ATOM 5763 C C . ARG A 1 749 ? 1.705 -14.945 -15.150 1.00 96.25 749 ARG A C 1
ATOM 5765 O O . ARG A 1 749 ? 2.265 -14.256 -15.999 1.00 96.25 749 ARG A O 1
ATOM 5772 N N . VAL A 1 750 ? 2.258 -15.287 -13.994 1.00 96.62 750 VAL A N 1
ATOM 5773 C CA . VAL A 1 750 ? 3.605 -14.903 -13.561 1.00 96.62 750 VAL A CA 1
ATOM 5774 C C . VAL A 1 750 ? 4.393 -16.162 -13.243 1.00 96.62 750 VAL A C 1
ATOM 5776 O O . VAL A 1 750 ? 3.859 -17.083 -12.627 1.00 96.62 750 VAL A O 1
ATOM 5779 N N . TYR A 1 751 ? 5.666 -16.198 -13.627 1.00 95.81 751 TYR A N 1
ATOM 5780 C CA . TYR A 1 751 ? 6.611 -17.193 -13.135 1.00 95.81 751 TYR A CA 1
ATOM 5781 C C . TYR A 1 751 ? 7.863 -16.530 -12.570 1.00 95.81 751 TYR A C 1
ATOM 5783 O O . TYR A 1 751 ? 8.379 -15.566 -13.137 1.00 95.81 751 TYR A O 1
ATOM 5791 N N . CYS A 1 752 ? 8.379 -17.104 -11.489 1.00 95.69 752 CYS A N 1
ATOM 5792 C CA . CYS A 1 752 ? 9.671 -16.780 -10.901 1.00 95.69 752 CYS A CA 1
ATOM 5793 C C . CYS A 1 752 ? 10.446 -18.081 -10.701 1.00 95.69 752 CYS A C 1
ATOM 5795 O O . CYS A 1 752 ? 9.929 -19.017 -10.098 1.00 95.69 752 CYS A O 1
ATOM 5797 N N . ALA A 1 753 ? 11.672 -18.160 -11.208 1.00 93.56 753 ALA A N 1
ATOM 5798 C CA . ALA A 1 753 ? 12.505 -19.353 -11.155 1.00 93.56 753 ALA A CA 1
ATOM 5799 C C . ALA A 1 753 ? 13.890 -19.027 -10.601 1.00 93.56 753 ALA A C 1
ATOM 5801 O O . ALA A 1 753 ? 14.525 -18.049 -11.002 1.00 93.56 753 ALA A O 1
ATOM 5802 N N . ASN A 1 754 ? 14.392 -19.889 -9.717 1.00 87.81 754 ASN A N 1
ATOM 5803 C CA . ASN A 1 754 ? 15.688 -19.715 -9.065 1.00 87.81 754 ASN A CA 1
ATOM 5804 C C . ASN A 1 754 ? 16.868 -20.329 -9.856 1.00 87.81 754 ASN A C 1
ATOM 5806 O O . ASN A 1 754 ? 17.828 -20.818 -9.263 1.00 87.81 754 ASN A O 1
ATOM 5810 N N . GLY A 1 755 ? 16.798 -20.317 -11.191 1.00 85.62 755 GLY A N 1
ATOM 5811 C CA . GLY A 1 755 ? 17.853 -20.830 -12.069 1.00 85.62 755 GLY A CA 1
ATOM 5812 C C . GLY A 1 755 ? 17.980 -20.026 -13.364 1.00 85.62 755 GLY A C 1
ATOM 5813 O O . GLY A 1 755 ? 16.978 -19.591 -13.934 1.00 85.62 755 GLY A O 1
ATOM 5814 N N . ALA A 1 756 ? 19.214 -19.871 -13.859 1.00 85.88 756 ALA A N 1
ATOM 5815 C CA . ALA A 1 756 ? 19.518 -19.061 -15.044 1.00 85.88 756 ALA A CA 1
ATOM 5816 C C . ALA A 1 756 ? 18.808 -19.559 -16.317 1.00 85.88 756 ALA A C 1
ATOM 5818 O O . ALA A 1 756 ? 18.541 -18.786 -17.230 1.00 85.88 756 ALA A O 1
ATOM 5819 N N . ASN A 1 757 ? 18.431 -20.839 -16.346 1.00 90.62 757 ASN A N 1
ATOM 5820 C CA . ASN A 1 757 ? 17.679 -21.459 -17.437 1.00 90.62 757 ASN A CA 1
ATOM 5821 C C . ASN A 1 757 ? 16.161 -21.212 -17.353 1.00 90.62 757 ASN A C 1
ATOM 5823 O O . ASN A 1 757 ? 15.412 -21.740 -18.168 1.00 90.62 757 ASN A O 1
ATOM 5827 N N . GLY A 1 758 ? 15.673 -20.446 -16.374 1.00 91.88 758 GLY A N 1
ATOM 5828 C CA . GLY A 1 758 ? 14.243 -20.344 -16.077 1.00 91.88 758 GLY A CA 1
ATOM 5829 C C . GLY A 1 758 ? 13.369 -19.728 -17.175 1.00 91.88 758 GLY A C 1
ATOM 5830 O O . GLY A 1 758 ? 12.170 -19.990 -17.185 1.00 91.88 758 GLY A O 1
ATOM 5831 N N . HIS A 1 759 ? 13.924 -18.986 -18.144 1.00 93.81 759 HIS A N 1
ATOM 5832 C CA . HIS A 1 759 ? 13.130 -18.441 -19.257 1.00 93.81 759 HIS A CA 1
ATOM 5833 C C . HIS A 1 759 ? 12.510 -19.511 -20.163 1.00 93.81 759 HIS A C 1
ATOM 5835 O O . HIS A 1 759 ? 11.483 -19.242 -20.783 1.00 93.81 759 HIS A O 1
ATOM 5841 N N . ILE A 1 760 ? 13.030 -20.743 -20.185 1.00 93.62 760 ILE A N 1
ATOM 5842 C CA . ILE A 1 760 ? 12.394 -21.837 -20.942 1.00 93.62 760 ILE A CA 1
ATOM 5843 C C . ILE A 1 760 ? 10.975 -22.158 -20.444 1.00 93.62 760 ILE A C 1
ATOM 5845 O O . ILE A 1 760 ? 10.215 -22.841 -21.128 1.00 93.62 760 ILE A O 1
ATOM 5849 N N . LEU A 1 761 ? 10.627 -21.724 -19.226 1.00 94.56 761 LEU A N 1
ATOM 5850 C CA . LEU A 1 761 ? 9.294 -21.909 -18.664 1.00 94.56 761 LEU A CA 1
ATOM 5851 C C . LEU A 1 761 ? 8.259 -21.001 -19.348 1.00 94.56 761 LEU A C 1
ATOM 5853 O O . LEU A 1 761 ? 7.069 -21.311 -19.302 1.00 94.56 761 LEU A O 1
ATOM 5857 N N . ALA A 1 762 ? 8.688 -19.916 -20.006 1.00 94.94 762 ALA A N 1
ATOM 5858 C CA . ALA A 1 762 ? 7.802 -18.898 -20.563 1.00 94.94 762 ALA A CA 1
ATOM 5859 C C . ALA A 1 762 ? 6.796 -19.468 -21.572 1.00 94.94 762 ALA A C 1
ATOM 5861 O O . ALA A 1 762 ? 5.607 -19.218 -21.428 1.00 94.94 762 ALA A O 1
ATOM 5862 N N . GLU A 1 763 ? 7.240 -20.289 -22.531 1.00 92.94 763 GLU A N 1
ATOM 5863 C CA . GLU A 1 763 ? 6.367 -20.902 -23.554 1.00 92.94 763 GLU A CA 1
ATOM 5864 C C . GLU A 1 763 ? 5.258 -21.773 -22.962 1.00 92.94 763 GLU A C 1
ATOM 5866 O O . GLU A 1 763 ? 4.163 -21.883 -23.508 1.00 92.94 763 GLU A O 1
ATOM 5871 N N . LYS A 1 764 ? 5.559 -22.434 -21.844 1.00 92.25 764 LYS A N 1
ATOM 5872 C CA . LYS A 1 764 ? 4.623 -23.331 -21.174 1.00 92.25 764 LYS A CA 1
ATOM 5873 C C . LYS A 1 764 ? 3.641 -22.568 -20.292 1.00 92.25 764 LYS A C 1
ATOM 5875 O O . LYS A 1 764 ? 2.489 -22.977 -20.161 1.00 92.25 764 LYS A O 1
ATOM 5880 N N . ILE A 1 765 ? 4.127 -21.524 -19.626 1.00 94.44 765 ILE A N 1
ATOM 5881 C CA . ILE A 1 765 ? 3.374 -20.819 -18.594 1.00 94.44 765 ILE A CA 1
ATOM 5882 C C . ILE A 1 765 ? 2.581 -19.671 -19.197 1.00 94.44 765 ILE A C 1
ATOM 5884 O O . ILE A 1 765 ? 1.390 -19.569 -18.924 1.00 94.44 765 ILE A O 1
ATOM 5888 N N . LEU A 1 766 ? 3.209 -18.804 -19.987 1.00 95.19 766 LEU A N 1
ATOM 5889 C CA . LEU A 1 766 ? 2.589 -17.562 -20.430 1.00 95.19 766 LEU A CA 1
ATOM 5890 C C . LEU A 1 766 ? 1.445 -17.814 -21.431 1.00 95.19 766 LEU A C 1
ATOM 5892 O O . LEU A 1 766 ? 1.457 -18.818 -22.146 1.00 95.19 766 LEU A O 1
ATOM 5896 N N . PRO A 1 767 ? 0.433 -16.928 -21.480 1.00 93.44 767 PRO A N 1
ATOM 5897 C CA . PRO A 1 767 ? -0.687 -17.079 -22.401 1.00 93.44 767 PRO A CA 1
ATOM 5898 C C . PRO A 1 767 ? -0.263 -17.126 -23.874 1.00 93.44 767 PRO A C 1
ATOM 5900 O O . PRO A 1 767 ? 0.635 -16.402 -24.305 1.00 93.44 767 PRO A O 1
ATOM 5903 N N . LYS A 1 768 ? -0.962 -17.938 -24.679 1.00 92.50 768 LYS A N 1
ATOM 5904 C CA . LYS A 1 768 ? -0.669 -18.106 -26.117 1.00 92.50 768 LYS A CA 1
ATOM 5905 C C . LYS A 1 768 ? -0.875 -16.822 -26.920 1.00 92.50 768 LYS A C 1
ATOM 5907 O O . LYS A 1 768 ? -0.234 -16.648 -27.951 1.00 92.50 768 LYS A O 1
ATOM 5912 N N . ALA A 1 769 ? -1.720 -15.904 -26.446 1.00 93.00 769 ALA A N 1
ATOM 5913 C CA . ALA A 1 769 ? -1.870 -14.580 -27.046 1.00 93.00 769 ALA A CA 1
ATOM 5914 C C . ALA A 1 769 ? -0.535 -13.809 -27.134 1.00 93.00 769 ALA A C 1
ATOM 5916 O O . ALA A 1 769 ? -0.390 -12.933 -27.980 1.00 93.00 769 ALA A O 1
ATOM 5917 N N . LEU A 1 770 ? 0.461 -14.167 -26.314 1.00 95.94 770 LEU A N 1
ATOM 5918 C CA . LEU A 1 770 ? 1.768 -13.514 -26.264 1.00 95.94 770 LEU A CA 1
ATOM 5919 C C . LEU A 1 770 ? 2.825 -14.142 -27.179 1.00 95.94 770 LEU A C 1
ATOM 5921 O O . LEU A 1 770 ? 3.986 -13.737 -27.134 1.00 95.94 770 LEU A O 1
ATOM 5925 N N . SER A 1 771 ? 2.464 -15.109 -28.028 1.00 96.06 771 SER A N 1
ATOM 5926 C CA . SER A 1 771 ? 3.423 -15.733 -28.948 1.00 96.06 771 SER A CA 1
ATOM 5927 C C . SER A 1 771 ? 4.227 -14.730 -29.795 1.00 96.06 771 SER A C 1
ATOM 5929 O O . SER A 1 771 ? 5.439 -14.932 -29.875 1.00 96.06 771 SER A O 1
ATOM 5931 N N . PRO A 1 772 ? 3.655 -13.634 -30.348 1.00 97.25 772 PRO A N 1
ATOM 5932 C CA . PRO A 1 772 ? 4.445 -12.634 -31.076 1.00 97.25 772 PRO A CA 1
ATOM 5933 C C . PRO A 1 772 ? 5.542 -11.990 -30.218 1.00 97.25 772 PRO A C 1
ATOM 5935 O O . PRO A 1 772 ? 6.679 -11.836 -30.663 1.00 97.25 772 PRO A O 1
ATOM 5938 N N . ALA A 1 773 ? 5.235 -11.684 -28.954 1.00 96.69 773 ALA A N 1
ATOM 5939 C CA . ALA A 1 773 ? 6.194 -11.126 -28.005 1.00 96.69 773 ALA A CA 1
ATOM 5940 C C . ALA A 1 773 ? 7.335 -12.099 -27.691 1.00 96.69 773 ALA A C 1
ATOM 5942 O O . ALA A 1 773 ? 8.495 -11.693 -27.652 1.00 96.69 773 ALA A O 1
ATOM 5943 N N . LEU A 1 774 ? 7.035 -13.390 -27.516 1.00 96.56 774 LEU A N 1
ATOM 5944 C CA . LEU A 1 774 ? 8.057 -14.418 -27.291 1.00 96.56 774 LEU A CA 1
ATOM 5945 C C . LEU A 1 774 ? 8.897 -14.676 -28.550 1.00 96.56 774 LEU A C 1
ATOM 5947 O O . LEU A 1 774 ? 10.119 -14.803 -28.458 1.00 96.56 774 LEU A O 1
ATOM 5951 N N . ASN A 1 775 ? 8.262 -14.688 -29.726 1.00 96.56 775 ASN A N 1
ATOM 5952 C CA . ASN A 1 775 ? 8.938 -14.786 -31.023 1.00 96.56 775 ASN A CA 1
ATOM 5953 C C . ASN A 1 775 ? 9.891 -13.615 -31.268 1.00 96.56 775 ASN A C 1
ATOM 5955 O O . ASN A 1 775 ? 10.891 -13.792 -31.956 1.00 96.56 775 ASN A O 1
ATOM 5959 N N . TYR A 1 776 ? 9.601 -12.444 -30.703 1.00 95.50 776 TYR A N 1
ATOM 5960 C CA . TYR A 1 776 ? 10.507 -11.306 -30.709 1.00 95.50 776 TYR A CA 1
ATOM 5961 C C . TYR A 1 776 ? 11.605 -11.441 -29.640 1.00 95.50 776 TYR A C 1
ATOM 5963 O O . TYR A 1 776 ? 12.790 -11.412 -29.958 1.00 95.50 776 TYR A O 1
ATOM 5971 N N . PHE A 1 777 ? 11.232 -11.649 -28.376 1.00 94.81 777 PHE A N 1
ATOM 5972 C CA . PHE A 1 777 ? 12.140 -11.605 -27.226 1.00 94.81 777 PHE A CA 1
ATOM 5973 C C . PHE A 1 777 ? 13.308 -12.599 -27.312 1.00 94.81 777 PHE A C 1
ATOM 5975 O O . PHE A 1 777 ? 14.469 -12.197 -27.205 1.00 94.81 777 PHE A O 1
ATOM 5982 N N . PHE A 1 778 ? 13.021 -13.890 -27.510 1.00 95.06 778 PHE A N 1
ATOM 5983 C CA . PHE A 1 778 ? 14.046 -14.940 -27.476 1.00 95.06 778 PHE A CA 1
ATOM 5984 C C . PHE A 1 778 ? 15.174 -14.728 -28.503 1.00 95.06 778 PHE A C 1
ATOM 5986 O O . PHE A 1 778 ? 16.339 -14.722 -28.101 1.00 95.06 778 PHE A O 1
ATOM 5993 N N . PRO A 1 779 ? 14.894 -14.523 -29.807 1.00 93.81 779 PRO A N 1
ATOM 5994 C CA . PRO A 1 779 ? 15.955 -14.291 -30.785 1.00 93.81 779 PRO A CA 1
ATOM 5995 C C . PRO A 1 779 ? 16.630 -12.923 -30.642 1.00 93.81 779 PRO A C 1
ATOM 5997 O O . PRO A 1 779 ? 17.826 -12.852 -30.912 1.00 93.81 779 PRO A O 1
ATOM 6000 N N . THR A 1 780 ? 15.916 -11.870 -30.218 1.00 92.56 780 THR A N 1
ATOM 6001 C CA . THR A 1 780 ? 16.499 -10.528 -30.025 1.00 92.56 780 THR A CA 1
ATOM 6002 C C . THR A 1 780 ? 17.584 -10.548 -28.956 1.00 92.56 780 THR A C 1
ATOM 6004 O O . THR A 1 780 ? 18.703 -10.109 -29.207 1.00 92.56 780 THR A O 1
ATOM 6007 N N . TYR A 1 781 ? 17.283 -11.096 -27.777 1.00 91.19 781 TYR A N 1
ATOM 6008 C CA . TYR A 1 781 ? 18.206 -11.070 -26.635 1.00 91.19 781 TYR A CA 1
ATOM 6009 C C . TYR A 1 781 ? 19.071 -12.332 -26.513 1.00 91.19 781 TYR A C 1
ATOM 6011 O O . TYR A 1 781 ? 19.958 -12.390 -25.667 1.00 91.19 781 TYR A O 1
ATOM 6019 N N . GLY A 1 782 ? 18.854 -13.333 -27.371 1.00 92.38 782 GLY A N 1
ATOM 6020 C CA . GLY A 1 782 ? 19.686 -14.534 -27.444 1.00 92.38 782 GLY A CA 1
ATOM 6021 C C . GLY A 1 782 ? 19.398 -15.588 -26.374 1.00 92.38 782 GLY A C 1
ATOM 6022 O O . GLY A 1 782 ? 20.193 -16.514 -26.223 1.00 92.38 782 GLY A O 1
ATOM 6023 N N . PHE A 1 783 ? 18.279 -15.494 -25.651 1.00 93.94 783 PHE A N 1
ATOM 6024 C CA . PHE A 1 783 ? 17.881 -16.501 -24.665 1.00 93.94 783 PHE A CA 1
ATOM 6025 C C . PHE A 1 783 ? 17.422 -17.806 -25.325 1.00 93.94 783 PHE A C 1
ATOM 6027 O O . PHE A 1 783 ? 16.836 -17.808 -26.409 1.00 93.94 783 PHE A O 1
ATOM 6034 N N . ALA A 1 784 ? 17.654 -18.931 -24.649 1.00 94.44 784 ALA A N 1
ATOM 6035 C CA . ALA A 1 784 ? 17.148 -20.223 -25.086 1.00 94.44 784 ALA A CA 1
ATOM 6036 C C . ALA A 1 784 ? 15.647 -20.347 -24.807 1.00 94.44 784 ALA A C 1
ATOM 6038 O O . ALA A 1 784 ? 15.176 -20.107 -23.693 1.00 94.44 784 ALA A O 1
ATOM 6039 N N . ARG A 1 785 ? 14.898 -20.791 -25.816 1.00 94.25 785 ARG A N 1
ATOM 6040 C CA . ARG A 1 785 ? 13.442 -20.968 -25.736 1.00 94.25 785 ARG A CA 1
ATOM 6041 C C . ARG A 1 785 ? 13.023 -22.304 -25.133 1.00 94.25 785 ARG A C 1
ATOM 6043 O O . ARG A 1 785 ? 11.914 -22.459 -24.634 1.00 94.25 785 ARG A O 1
ATOM 6050 N N . ASN A 1 786 ? 13.888 -23.306 -25.233 1.00 94.69 786 ASN A N 1
ATOM 6051 C CA . ASN A 1 786 ? 13.614 -24.676 -24.819 1.00 94.69 786 ASN A CA 1
ATOM 6052 C C . ASN A 1 786 ? 14.916 -25.407 -24.462 1.00 94.69 786 ASN A C 1
ATOM 6054 O O . ASN A 1 786 ? 16.016 -24.923 -24.721 1.00 94.69 786 ASN A O 1
ATOM 6058 N N . VAL A 1 787 ? 14.783 -26.613 -23.903 1.00 93.19 787 VAL A N 1
ATOM 6059 C CA . VAL A 1 787 ? 15.921 -27.432 -23.448 1.00 93.19 787 VAL A CA 1
ATOM 6060 C C . VAL A 1 787 ? 16.923 -27.732 -24.568 1.00 93.19 787 VAL A C 1
ATOM 6062 O O . VAL A 1 787 ? 18.122 -27.775 -24.311 1.00 93.19 787 VAL A O 1
ATOM 6065 N N . LYS A 1 788 ? 16.463 -27.912 -25.815 1.00 94.44 788 LYS A N 1
ATOM 6066 C CA . LYS A 1 788 ? 17.365 -28.200 -26.944 1.00 94.44 788 LYS A CA 1
ATOM 6067 C C . LYS A 1 788 ? 18.243 -26.997 -27.274 1.00 94.44 788 LYS A C 1
ATOM 6069 O O . LYS A 1 788 ? 19.413 -27.171 -27.584 1.00 94.44 788 LYS A O 1
ATOM 6074 N N . GLU A 1 789 ? 17.685 -25.794 -27.186 1.00 95.19 789 GLU A N 1
ATOM 6075 C CA . GLU A 1 789 ? 18.404 -24.549 -27.464 1.00 95.19 789 GLU A CA 1
ATOM 6076 C C . GLU A 1 789 ? 19.425 -24.170 -26.395 1.00 95.19 789 GLU A C 1
ATOM 6078 O O . GLU A 1 789 ? 20.352 -23.438 -26.711 1.00 95.19 789 GLU A O 1
ATOM 6083 N N . LEU A 1 790 ? 19.302 -24.678 -25.164 1.00 91.25 790 LEU A N 1
ATOM 6084 C CA . LEU A 1 790 ? 20.361 -24.536 -24.157 1.00 91.25 790 LEU A CA 1
ATOM 6085 C C . LEU A 1 790 ? 21.639 -25.283 -24.570 1.00 91.25 790 LEU A C 1
ATOM 6087 O O . LEU A 1 790 ? 22.728 -24.930 -24.119 1.00 91.25 790 LEU A O 1
ATOM 6091 N N . ASP A 1 791 ? 21.502 -26.330 -25.394 1.00 91.44 791 ASP A N 1
ATOM 6092 C CA . ASP A 1 791 ? 22.589 -27.192 -25.874 1.00 91.44 791 ASP A CA 1
ATOM 6093 C C . ASP A 1 791 ? 23.517 -27.672 -24.738 1.00 91.44 791 ASP A C 1
ATOM 6095 O O . ASP A 1 791 ? 24.740 -27.725 -24.871 1.00 91.44 791 ASP A O 1
ATOM 6099 N N . GLU A 1 792 ? 22.919 -27.991 -23.582 1.00 84.62 792 GLU A N 1
ATOM 6100 C CA . GLU A 1 792 ? 23.592 -28.411 -22.337 1.00 84.62 792 GLU A CA 1
ATOM 6101 C C . GLU A 1 792 ? 24.560 -27.378 -21.731 1.00 84.62 792 GLU A C 1
ATOM 6103 O O . GLU A 1 792 ? 25.299 -27.694 -20.795 1.00 84.62 792 GLU A O 1
ATOM 6108 N N . THR A 1 793 ? 24.570 -26.145 -22.238 1.00 84.06 793 THR A N 1
ATOM 6109 C CA . THR A 1 793 ? 25.327 -25.046 -21.638 1.00 84.06 793 THR A CA 1
ATOM 6110 C C . THR A 1 793 ? 24.620 -24.529 -20.386 1.00 84.06 793 THR A C 1
ATOM 6112 O O . THR A 1 793 ? 23.402 -24.638 -20.233 1.00 84.06 793 THR A O 1
ATOM 6115 N N . SER A 1 794 ? 25.395 -23.947 -19.474 1.00 77.38 794 SER A N 1
ATOM 6116 C CA . SER A 1 794 ? 24.881 -23.241 -18.294 1.00 77.38 794 SER A CA 1
ATOM 6117 C C . SER A 1 794 ? 25.179 -21.743 -18.372 1.00 77.38 794 SER A C 1
ATOM 6119 O O . SER A 1 794 ? 25.298 -21.073 -17.347 1.00 77.38 794 SER A O 1
ATOM 6121 N N . PHE A 1 795 ? 25.356 -21.220 -19.588 1.00 86.88 795 PHE A N 1
ATOM 6122 C CA . PHE A 1 795 ? 25.746 -19.836 -19.835 1.00 86.88 795 PHE A CA 1
ATOM 6123 C C . PHE A 1 795 ? 24.522 -18.923 -19.784 1.00 86.88 795 PHE A C 1
ATOM 6125 O O . PHE A 1 795 ? 23.933 -18.585 -20.807 1.00 86.88 795 PHE A O 1
ATOM 6132 N N . HIS A 1 796 ? 24.104 -18.575 -18.564 1.00 86.19 796 HIS A N 1
ATOM 6133 C CA . HIS A 1 796 ? 23.053 -17.585 -18.292 1.00 86.19 796 HIS A CA 1
ATOM 6134 C C . HIS A 1 796 ? 21.705 -17.857 -19.000 1.00 86.19 796 HIS A C 1
ATOM 6136 O O . HIS A 1 796 ? 20.956 -16.925 -19.292 1.00 86.19 796 HIS A O 1
ATOM 6142 N N . GLY A 1 797 ? 21.386 -19.123 -19.301 1.00 89.00 797 GLY A N 1
ATOM 6143 C CA . GLY A 1 797 ? 20.168 -19.505 -20.031 1.00 89.00 797 GLY A CA 1
ATOM 6144 C C . GLY A 1 797 ? 20.127 -19.062 -21.498 1.00 89.00 797 GLY A C 1
ATOM 6145 O O . GLY A 1 797 ? 19.046 -18.994 -22.087 1.00 89.00 797 GLY A O 1
ATOM 6146 N N . MET A 1 798 ? 21.279 -18.725 -22.081 1.00 92.12 798 MET A N 1
ATOM 6147 C CA . MET A 1 798 ? 21.409 -18.255 -23.460 1.00 92.12 798 MET A CA 1
ATOM 6148 C C . MET A 1 798 ? 21.430 -19.412 -24.468 1.00 92.12 798 MET A C 1
ATOM 6150 O O . MET A 1 798 ? 21.785 -20.542 -24.139 1.00 92.12 798 MET A O 1
ATOM 6154 N N . ASN A 1 799 ? 21.087 -19.112 -25.720 1.00 94.44 799 ASN A N 1
ATOM 6155 C CA . ASN A 1 799 ? 21.220 -20.016 -26.857 1.00 94.44 799 ASN A CA 1
ATOM 6156 C C . ASN A 1 799 ? 22.615 -19.844 -27.491 1.00 94.44 799 ASN A C 1
ATOM 6158 O O . ASN A 1 799 ? 22.824 -18.897 -28.259 1.00 94.44 799 ASN A O 1
ATOM 6162 N N . PRO A 1 800 ? 23.574 -20.756 -27.240 1.00 92.62 800 PRO A N 1
ATOM 6163 C CA . PRO A 1 800 ? 24.956 -20.599 -27.689 1.00 92.62 800 PRO A CA 1
ATOM 6164 C C . PRO A 1 800 ? 25.095 -20.580 -29.213 1.00 92.62 800 PRO A C 1
ATOM 6166 O O . PRO A 1 800 ? 26.087 -20.082 -29.733 1.00 92.62 800 PRO A O 1
ATOM 6169 N N . GLN A 1 801 ? 24.122 -21.109 -29.959 1.00 92.62 801 GLN A N 1
ATOM 6170 C CA . GLN A 1 801 ? 24.190 -21.132 -31.419 1.00 92.62 801 GLN A CA 1
ATOM 6171 C C . GLN A 1 801 ? 23.929 -19.767 -32.056 1.00 92.62 801 GLN A C 1
ATOM 6173 O O . GLN A 1 801 ? 24.318 -19.579 -33.206 1.00 92.62 801 GLN A O 1
ATOM 6178 N N . ARG A 1 802 ? 23.299 -18.837 -31.327 1.00 92.69 802 ARG A N 1
ATOM 6179 C CA . ARG A 1 802 ? 22.976 -17.484 -31.807 1.00 92.69 802 ARG A CA 1
ATOM 6180 C C . ARG A 1 802 ? 23.965 -16.418 -31.349 1.00 92.69 802 ARG A C 1
ATOM 6182 O O . ARG A 1 802 ? 23.996 -15.345 -31.941 1.00 92.69 802 ARG A O 1
ATOM 6189 N N . LEU A 1 803 ? 24.722 -16.682 -30.287 1.00 93.12 803 LEU A N 1
ATOM 6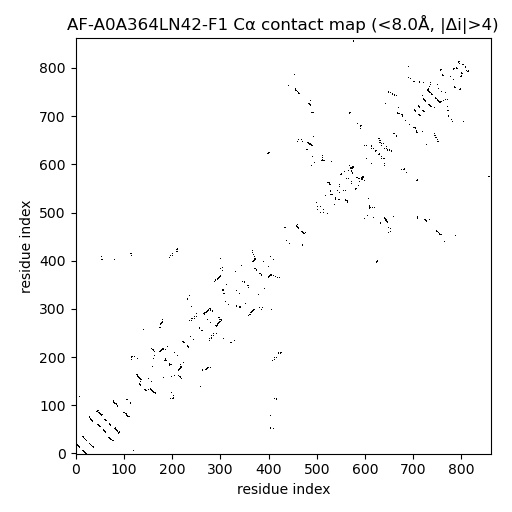190 C CA . LEU A 1 803 ? 25.668 -15.729 -29.712 1.00 93.12 803 LEU A CA 1
ATOM 6191 C C . LEU A 1 803 ? 26.795 -15.387 -30.692 1.00 93.12 803 LEU A C 1
ATOM 6193 O O . LEU A 1 803 ? 27.227 -16.247 -31.458 1.00 93.12 803 LEU A O 1
ATOM 6197 N N . LYS A 1 804 ? 27.313 -14.155 -30.601 1.00 92.12 804 LYS A N 1
ATOM 6198 C CA . LYS A 1 804 ? 28.545 -13.734 -31.288 1.00 92.12 804 LYS A CA 1
ATOM 6199 C C . LYS A 1 804 ? 29.703 -14.704 -30.999 1.00 92.12 804 LYS A C 1
ATOM 6201 O O . LYS A 1 804 ? 29.733 -15.263 -29.900 1.00 92.12 804 LYS A O 1
ATOM 6206 N N . PRO A 1 805 ? 30.687 -14.854 -31.910 1.00 92.06 805 PRO A N 1
ATOM 6207 C CA . PRO A 1 805 ? 31.737 -15.872 -31.805 1.00 92.06 805 PRO A CA 1
ATOM 6208 C C . PRO A 1 805 ? 32.423 -15.949 -30.434 1.00 92.06 805 PRO A C 1
ATOM 6210 O O . PRO A 1 805 ? 32.535 -17.037 -29.870 1.00 92.06 805 PRO A O 1
ATOM 6213 N N . ASP A 1 806 ? 32.784 -14.802 -29.855 1.00 88.75 806 ASP A N 1
ATOM 6214 C CA . ASP A 1 806 ? 33.467 -14.736 -28.557 1.00 88.75 806 ASP A CA 1
ATOM 6215 C C . ASP A 1 806 ? 32.583 -15.251 -27.404 1.00 88.75 806 ASP A C 1
ATOM 6217 O O . ASP A 1 806 ? 33.021 -16.033 -26.560 1.00 88.75 806 ASP A O 1
ATOM 6221 N N . LEU A 1 807 ? 31.304 -14.858 -27.383 1.00 90.00 807 LEU A N 1
ATOM 6222 C CA . LEU A 1 807 ? 30.331 -15.291 -26.373 1.00 90.00 807 LEU A CA 1
ATOM 6223 C C . LEU A 1 807 ? 29.924 -16.755 -26.571 1.00 90.00 807 LEU A C 1
ATOM 6225 O O . LEU A 1 807 ? 29.704 -17.482 -25.604 1.00 90.00 807 LEU A O 1
ATOM 6229 N N . LYS A 1 808 ? 29.855 -17.207 -27.824 1.00 92.00 808 LYS A N 1
ATOM 6230 C CA . LYS A 1 808 ? 29.613 -18.604 -28.187 1.00 92.00 808 LYS A CA 1
ATOM 6231 C C . LYS A 1 808 ? 30.720 -19.511 -27.660 1.00 92.00 808 LYS A C 1
ATOM 6233 O O . LYS A 1 808 ? 30.424 -20.560 -27.087 1.00 92.00 808 LYS A O 1
ATOM 6238 N N . GLU A 1 809 ? 31.980 -19.108 -27.808 1.00 88.94 809 GLU A N 1
ATOM 6239 C CA . GLU A 1 809 ? 33.115 -19.846 -27.251 1.00 88.94 809 GLU A CA 1
ATOM 6240 C C . GLU A 1 809 ? 33.011 -19.952 -25.724 1.00 88.94 809 GLU A C 1
ATOM 6242 O O . GLU A 1 809 ? 33.080 -21.058 -25.180 1.00 88.94 809 GLU A O 1
ATOM 6247 N N . GLN A 1 810 ? 32.750 -18.834 -25.038 1.00 87.88 810 GLN A N 1
ATOM 6248 C CA . GLN A 1 810 ? 32.536 -18.815 -23.585 1.00 87.88 810 GLN A CA 1
ATOM 6249 C C . GLN A 1 810 ? 31.380 -19.730 -23.162 1.00 87.88 810 GLN A C 1
ATOM 6251 O O . GLN A 1 810 ? 31.508 -20.497 -22.204 1.00 87.88 810 GLN A O 1
ATOM 6256 N N . ALA A 1 811 ? 30.272 -19.720 -23.903 1.00 88.12 811 ALA A N 1
ATOM 6257 C CA . ALA A 1 811 ? 29.129 -20.566 -23.600 1.00 88.12 811 ALA A CA 1
ATOM 6258 C C . ALA A 1 811 ? 29.483 -22.061 -23.668 1.00 88.12 811 ALA A C 1
ATOM 6260 O O . ALA A 1 811 ? 29.170 -22.810 -22.737 1.00 88.12 811 ALA A O 1
ATOM 6261 N N . TYR A 1 812 ? 30.212 -22.509 -24.696 1.00 90.31 812 TYR A N 1
ATOM 6262 C CA . TYR A 1 812 ? 30.640 -23.913 -24.799 1.00 90.31 812 TYR A CA 1
ATOM 6263 C C . TYR A 1 812 ? 31.717 -24.318 -23.791 1.00 90.31 812 TYR A C 1
ATOM 6265 O O . TYR A 1 812 ? 31.797 -25.495 -23.427 1.00 90.31 812 TYR A O 1
ATOM 6273 N N . GLN A 1 813 ? 32.503 -23.376 -23.265 1.00 85.50 813 GLN A N 1
ATOM 6274 C CA . GLN A 1 813 ? 33.397 -23.669 -22.141 1.00 85.50 813 GLN A CA 1
ATOM 6275 C C . GLN A 1 813 ? 32.603 -24.123 -20.901 1.00 85.50 813 GLN A C 1
ATOM 6277 O O . GLN A 1 813 ? 33.022 -25.069 -20.229 1.00 85.50 813 GLN A O 1
ATOM 6282 N N . THR A 1 814 ? 31.415 -23.556 -20.645 1.00 82.06 814 THR A N 1
ATOM 6283 C CA . THR A 1 814 ? 30.553 -23.978 -19.516 1.00 82.06 814 THR A CA 1
ATOM 6284 C C . THR A 1 814 ? 30.046 -25.421 -19.650 1.00 82.06 814 THR A C 1
ATOM 6286 O O . THR A 1 814 ? 29.970 -26.154 -18.657 1.00 82.06 814 THR A O 1
ATOM 6289 N N . LYS A 1 815 ? 29.777 -25.869 -20.885 1.00 80.44 815 LYS A N 1
ATOM 6290 C CA . LYS A 1 815 ? 29.390 -27.254 -21.207 1.00 80.44 815 LYS A CA 1
ATOM 6291 C C . LYS A 1 815 ? 30.526 -28.232 -20.913 1.00 80.44 815 LYS A C 1
ATOM 6293 O O . LYS A 1 815 ? 30.314 -29.255 -20.265 1.00 80.44 815 LYS A O 1
ATOM 6298 N N . ASN A 1 816 ? 31.748 -27.889 -21.323 1.00 65.44 816 ASN A N 1
ATOM 6299 C CA . ASN A 1 816 ? 32.932 -28.719 -21.084 1.00 65.44 816 ASN A CA 1
ATOM 6300 C C . ASN A 1 816 ? 33.248 -28.868 -19.589 1.00 65.44 816 ASN A C 1
ATOM 6302 O O . ASN A 1 816 ? 33.590 -29.963 -19.144 1.00 65.44 816 ASN A O 1
ATOM 6306 N N . ILE A 1 817 ? 33.091 -27.797 -18.803 1.00 63.66 817 ILE A N 1
ATOM 6307 C CA . ILE A 1 817 ? 33.262 -27.835 -17.342 1.00 63.66 817 ILE A CA 1
ATOM 6308 C C . ILE A 1 817 ? 32.207 -28.746 -16.709 1.00 63.66 817 ILE A C 1
ATOM 6310 O O . ILE A 1 817 ? 32.558 -29.650 -15.952 1.00 63.66 817 ILE A O 1
ATOM 6314 N N . SER A 1 818 ? 30.934 -28.570 -17.073 1.00 62.94 818 SER A N 1
ATOM 6315 C CA . SER A 1 818 ? 29.829 -29.389 -16.559 1.00 62.94 818 SER A CA 1
ATOM 6316 C C . SER A 1 818 ? 29.998 -30.877 -16.885 1.00 62.94 818 SER A C 1
ATOM 6318 O O . SER A 1 818 ? 29.749 -31.730 -16.033 1.00 62.94 818 SER A O 1
ATOM 6320 N N . ASN A 1 819 ? 30.466 -31.207 -18.091 1.00 64.38 819 ASN A N 1
ATOM 6321 C CA . ASN A 1 819 ? 30.697 -32.591 -18.510 1.00 64.38 819 ASN A CA 1
ATOM 6322 C C . ASN A 1 819 ? 31.909 -33.215 -17.812 1.00 64.38 819 ASN A C 1
ATOM 6324 O O . ASN A 1 819 ? 31.793 -34.319 -17.284 1.00 64.38 819 ASN A O 1
ATOM 6328 N N . ARG A 1 820 ? 33.023 -32.485 -17.686 1.00 59.75 820 ARG A N 1
ATOM 6329 C CA . ARG A 1 820 ? 34.203 -32.943 -16.932 1.00 59.75 820 ARG A CA 1
ATOM 6330 C C . ARG A 1 820 ? 33.878 -33.179 -15.455 1.00 59.75 820 ARG A C 1
ATOM 6332 O O . ARG A 1 820 ? 34.392 -34.111 -14.845 1.00 59.75 820 ARG A O 1
ATOM 6339 N N . TYR A 1 821 ? 32.985 -32.370 -14.891 1.00 57.41 821 TYR A N 1
ATOM 6340 C CA . TYR A 1 821 ? 32.503 -32.529 -13.522 1.00 57.41 821 TYR A CA 1
ATOM 6341 C C . TYR A 1 821 ? 31.591 -33.761 -13.363 1.00 57.41 821 TYR A C 1
ATOM 6343 O O . TYR A 1 821 ? 31.748 -34.535 -12.418 1.00 57.41 821 TYR A O 1
ATOM 6351 N N . LYS A 1 822 ? 30.686 -34.009 -14.323 1.00 61.84 822 LYS A N 1
ATOM 6352 C CA . LYS A 1 822 ? 29.873 -35.240 -14.380 1.00 61.84 822 LYS A CA 1
ATOM 6353 C C . LYS A 1 822 ? 30.738 -36.496 -14.533 1.00 61.84 822 LYS A C 1
ATOM 6355 O O . LYS A 1 822 ? 30.461 -37.494 -13.874 1.00 61.84 822 LYS A O 1
ATOM 6360 N N . GLU A 1 823 ? 31.790 -36.443 -15.349 1.00 59.88 823 GLU A N 1
ATOM 6361 C CA . GLU A 1 823 ? 32.758 -37.534 -15.518 1.00 59.88 823 GLU A CA 1
ATOM 6362 C C . GLU A 1 823 ? 33.555 -37.798 -14.231 1.00 59.88 823 GLU A C 1
ATOM 6364 O O . GLU A 1 823 ? 33.710 -38.953 -13.841 1.00 59.88 823 GLU A O 1
ATOM 6369 N N . LEU A 1 824 ? 33.984 -36.753 -13.513 1.00 52.59 824 LEU A N 1
ATOM 6370 C CA . LEU A 1 824 ? 34.654 -36.879 -12.210 1.00 52.59 824 LEU A CA 1
ATOM 6371 C C . LEU A 1 824 ? 33.740 -37.491 -11.133 1.00 52.59 824 LEU A C 1
ATOM 6373 O O . LEU A 1 824 ? 34.188 -38.348 -10.374 1.00 52.59 824 LEU A O 1
ATOM 6377 N N . LEU A 1 825 ? 32.454 -37.121 -11.101 1.00 51.72 825 LEU A N 1
ATOM 6378 C CA . LEU A 1 825 ? 31.446 -37.711 -10.203 1.00 51.72 825 LEU A CA 1
ATOM 6379 C C . LEU A 1 825 ? 31.093 -39.167 -10.557 1.00 51.72 825 LEU A C 1
ATOM 6381 O O . LEU A 1 825 ? 30.701 -39.946 -9.687 1.00 51.72 825 LEU A O 1
ATOM 6385 N N . GLN A 1 826 ? 31.200 -39.547 -11.832 1.00 52.31 826 GLN A N 1
ATOM 6386 C CA . GLN A 1 826 ? 31.015 -40.933 -12.272 1.00 52.31 826 GLN A CA 1
ATOM 6387 C C . GLN A 1 826 ? 32.274 -41.781 -12.035 1.00 52.31 826 GLN A C 1
ATOM 6389 O O . GLN A 1 826 ? 32.149 -42.951 -11.674 1.00 52.31 826 GLN A O 1
ATOM 6394 N N . GLY A 1 827 ? 33.470 -41.195 -12.151 1.00 45.31 827 GLY A N 1
ATOM 6395 C CA . GLY A 1 827 ? 34.750 -41.839 -11.843 1.00 45.31 827 GLY A CA 1
ATOM 6396 C C . GLY A 1 827 ? 34.979 -42.067 -10.344 1.00 45.31 827 GLY A C 1
ATOM 6397 O O . GLY A 1 827 ? 35.474 -43.127 -9.956 1.00 45.31 827 GLY A O 1
ATOM 6398 N N . SER A 1 828 ? 34.541 -41.139 -9.485 1.00 43.56 828 SER A N 1
ATOM 6399 C CA . SER A 1 828 ? 34.665 -41.252 -8.021 1.00 43.56 828 SER A CA 1
ATOM 6400 C C . SER A 1 828 ? 33.728 -42.289 -7.393 1.00 43.56 828 SER A C 1
ATOM 6402 O O . SER A 1 828 ? 33.994 -42.772 -6.297 1.00 43.56 828 SER A O 1
ATOM 6404 N N . LYS A 1 829 ? 32.686 -42.745 -8.104 1.00 44.94 829 LYS A N 1
ATOM 6405 C CA . LYS A 1 829 ? 31.900 -43.922 -7.687 1.00 44.94 829 LYS A CA 1
ATOM 6406 C C . LYS A 1 829 ? 32.684 -45.243 -7.766 1.00 44.94 829 LYS A C 1
ATOM 6408 O O . LYS A 1 829 ? 32.167 -46.259 -7.303 1.00 44.94 829 LYS A O 1
ATOM 6413 N N . SER A 1 830 ? 33.904 -45.248 -8.321 1.00 44.50 830 SER A N 1
ATOM 6414 C CA . SER A 1 830 ? 34.762 -46.440 -8.408 1.00 44.50 830 SER A CA 1
ATOM 6415 C C . SER A 1 830 ? 35.879 -46.524 -7.355 1.00 44.50 830 SER A C 1
ATOM 6417 O O . SER A 1 830 ? 36.418 -47.611 -7.156 1.00 44.50 830 SER A O 1
ATOM 6419 N N . GLU A 1 831 ? 36.164 -45.456 -6.598 1.00 43.78 831 GLU A N 1
ATOM 6420 C CA . GLU A 1 831 ? 37.160 -45.473 -5.515 1.00 43.78 831 GLU A CA 1
ATOM 6421 C C . GLU A 1 831 ? 36.609 -44.821 -4.238 1.00 43.78 831 GLU A C 1
ATOM 6423 O O . GLU A 1 831 ? 36.218 -43.659 -4.209 1.00 43.78 831 GLU A O 1
ATOM 6428 N N . LYS A 1 832 ? 36.556 -45.608 -3.158 1.00 43.81 832 LYS A N 1
ATOM 6429 C CA . LYS A 1 832 ? 36.077 -45.187 -1.837 1.00 43.81 832 LYS A CA 1
ATOM 6430 C C . LYS A 1 832 ? 37.029 -44.172 -1.195 1.00 43.81 832 LYS A C 1
ATOM 6432 O O . LYS A 1 832 ? 38.034 -44.581 -0.619 1.00 43.81 832 LYS A O 1
ATOM 6437 N N . THR A 1 833 ? 36.643 -42.899 -1.163 1.00 38.81 833 THR A N 1
ATOM 6438 C CA . THR A 1 833 ? 37.115 -41.914 -0.171 1.00 38.81 833 THR A CA 1
ATOM 6439 C C . THR A 1 833 ? 36.019 -40.876 0.113 1.00 38.81 833 THR A C 1
ATOM 6441 O O . THR A 1 833 ? 35.868 -39.883 -0.593 1.00 38.81 833 THR A O 1
ATOM 6444 N N . ASP A 1 834 ? 35.262 -41.091 1.196 1.00 43.06 834 ASP A N 1
ATOM 6445 C CA . ASP A 1 834 ? 34.080 -40.296 1.594 1.00 43.06 834 ASP A CA 1
ATOM 6446 C C . ASP A 1 834 ? 34.380 -38.851 2.055 1.00 43.06 834 ASP A C 1
ATOM 6448 O O . ASP A 1 834 ? 33.459 -38.077 2.294 1.00 43.06 834 ASP A O 1
ATOM 6452 N N . VAL A 1 835 ? 35.651 -38.448 2.160 1.00 40.34 835 VAL A N 1
ATOM 6453 C CA . VAL A 1 835 ? 36.034 -37.104 2.645 1.00 40.34 835 VAL A CA 1
ATOM 6454 C C . VAL A 1 835 ? 36.290 -36.118 1.494 1.00 40.34 835 VAL A C 1
ATOM 6456 O O . VAL A 1 835 ? 35.995 -34.937 1.628 1.00 40.34 835 VAL A O 1
ATOM 6459 N N . ALA A 1 836 ? 36.733 -36.592 0.323 1.00 40.00 836 ALA A N 1
ATOM 6460 C CA . ALA A 1 836 ? 37.007 -35.721 -0.827 1.00 40.00 836 ALA A CA 1
ATOM 6461 C C . ALA A 1 836 ? 35.731 -35.307 -1.586 1.00 40.00 836 ALA A C 1
ATOM 6463 O O . ALA A 1 836 ? 35.685 -34.248 -2.201 1.00 40.00 836 ALA A O 1
ATOM 6464 N N . VAL A 1 837 ? 34.670 -36.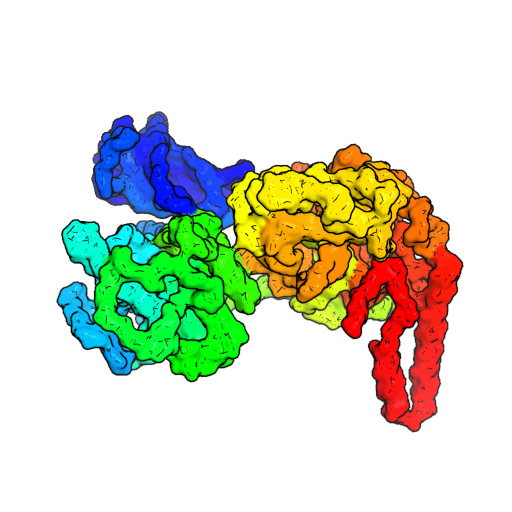120 -1.531 1.00 40.28 837 VAL A N 1
ATOM 6465 C CA . VAL A 1 837 ? 33.410 -35.848 -2.247 1.00 40.28 837 VAL A CA 1
ATOM 6466 C C . VAL A 1 837 ? 32.626 -34.697 -1.600 1.00 40.28 837 VAL A C 1
ATOM 6468 O O . VAL A 1 837 ? 31.973 -33.942 -2.314 1.00 40.28 837 VAL A O 1
ATOM 6471 N N . ALA A 1 838 ? 32.737 -34.510 -0.280 1.00 37.03 838 ALA A N 1
ATOM 6472 C CA . ALA A 1 838 ? 32.066 -33.426 0.441 1.00 37.03 838 ALA A CA 1
ATOM 6473 C C . ALA A 1 838 ? 32.702 -32.046 0.170 1.00 37.03 838 ALA A C 1
ATOM 6475 O O . ALA A 1 838 ? 31.977 -31.101 -0.128 1.00 37.03 838 ALA A O 1
ATOM 6476 N N . GLU A 1 839 ? 34.037 -31.938 0.171 1.00 32.97 839 GLU A N 1
ATOM 6477 C CA . GLU A 1 839 ? 34.744 -30.687 -0.177 1.00 32.97 839 GLU A CA 1
ATOM 6478 C C . GLU A 1 839 ? 34.611 -30.331 -1.671 1.00 32.97 839 GLU A C 1
ATOM 6480 O O . GLU A 1 839 ? 34.559 -29.159 -2.055 1.00 32.97 839 GLU A O 1
ATOM 6485 N N . VAL A 1 840 ? 34.500 -31.339 -2.542 1.00 38.84 840 VAL A N 1
ATOM 6486 C CA . VAL A 1 840 ? 34.284 -31.132 -3.981 1.00 38.84 840 VAL A CA 1
ATOM 6487 C C . VAL A 1 840 ? 32.844 -30.676 -4.262 1.00 38.84 840 VAL A C 1
ATOM 6489 O O . VAL A 1 840 ? 32.655 -29.741 -5.037 1.00 38.84 840 VAL A O 1
ATOM 6492 N N . LEU A 1 841 ? 31.833 -31.237 -3.586 1.00 35.41 841 LEU A N 1
ATOM 6493 C CA . LEU A 1 841 ? 30.431 -30.805 -3.713 1.00 35.41 841 LEU A CA 1
ATOM 6494 C C . LEU A 1 841 ? 30.190 -29.376 -3.198 1.00 35.41 841 LEU A C 1
ATOM 6496 O O . LEU A 1 841 ? 29.445 -28.632 -3.838 1.00 35.41 841 LEU A O 1
ATOM 6500 N N . ASP A 1 842 ? 30.844 -28.973 -2.105 1.00 31.75 842 ASP A N 1
ATOM 6501 C CA . ASP A 1 842 ? 30.732 -27.612 -1.558 1.00 31.75 842 ASP A CA 1
ATOM 6502 C C . ASP A 1 842 ? 31.387 -26.573 -2.496 1.00 31.75 842 ASP A C 1
ATOM 6504 O O . ASP A 1 842 ? 30.827 -25.512 -2.769 1.00 31.75 842 ASP A O 1
ATOM 6508 N N . SER A 1 843 ? 32.510 -26.921 -3.140 1.00 29.36 843 SER A N 1
ATOM 6509 C CA . SER A 1 843 ? 33.176 -26.034 -4.112 1.00 29.36 843 SER A CA 1
ATOM 6510 C C . SER A 1 843 ? 32.449 -25.893 -5.461 1.00 29.36 843 SER A C 1
ATOM 6512 O O . SER A 1 843 ? 32.579 -24.852 -6.105 1.00 29.36 843 SER A O 1
ATOM 6514 N N . ALA A 1 844 ? 31.635 -26.869 -5.888 1.00 35.94 844 ALA A N 1
ATOM 6515 C CA . ALA A 1 844 ? 30.784 -26.724 -7.080 1.00 35.94 844 ALA A CA 1
ATOM 6516 C C . ALA A 1 844 ? 29.450 -26.027 -6.822 1.00 35.94 844 ALA A C 1
ATOM 6518 O O . ALA A 1 844 ? 28.925 -25.386 -7.731 1.00 35.94 844 ALA A O 1
ATOM 6519 N N . GLN A 1 845 ? 28.912 -26.107 -5.603 1.00 36.19 845 GLN A N 1
ATOM 6520 C CA . GLN A 1 845 ? 27.774 -25.274 -5.207 1.00 36.19 845 GLN A CA 1
ATOM 6521 C C . GLN A 1 845 ? 28.183 -23.807 -5.003 1.00 36.19 845 GLN A C 1
ATOM 6523 O O . GLN A 1 845 ? 27.355 -22.917 -5.181 1.00 36.19 845 GLN A O 1
ATOM 6528 N N . GLN A 1 846 ? 29.464 -23.545 -4.714 1.00 29.19 846 GLN A N 1
ATOM 6529 C CA . GLN A 1 846 ? 30.033 -22.201 -4.561 1.00 29.19 846 GLN A CA 1
ATOM 6530 C C . GLN A 1 846 ? 30.707 -21.635 -5.823 1.00 29.19 846 GLN A C 1
ATOM 6532 O O . GLN A 1 846 ? 31.208 -20.507 -5.792 1.00 29.19 846 GLN A O 1
ATOM 6537 N N . ALA A 1 847 ? 30.715 -22.360 -6.946 1.00 30.92 847 ALA A N 1
ATOM 6538 C CA . ALA A 1 847 ? 31.238 -21.840 -8.204 1.00 30.92 847 ALA A CA 1
ATOM 6539 C C . ALA A 1 847 ? 30.298 -20.752 -8.753 1.00 30.92 847 ALA A C 1
ATOM 6541 O O . ALA A 1 847 ? 29.417 -21.016 -9.572 1.00 30.92 847 ALA A O 1
ATOM 6542 N N . LYS A 1 848 ? 30.489 -19.504 -8.297 1.00 33.91 848 LYS A N 1
ATOM 6543 C CA . LYS A 1 848 ? 29.969 -18.310 -8.976 1.00 33.91 848 LYS A CA 1
ATOM 6544 C C . LYS A 1 848 ? 30.284 -18.445 -10.472 1.00 33.91 848 LYS A C 1
ATOM 6546 O O . LYS A 1 848 ? 31.423 -18.800 -10.796 1.00 33.91 848 LYS A O 1
ATOM 6551 N N . PRO A 1 849 ? 29.341 -18.169 -11.392 1.00 38.19 849 PRO A N 1
ATOM 6552 C CA . PRO A 1 849 ? 29.688 -18.091 -12.802 1.00 38.19 849 PRO A CA 1
ATOM 6553 C C . PRO A 1 849 ? 30.811 -17.059 -12.944 1.00 38.19 849 PRO A C 1
ATOM 6555 O O . PRO A 1 849 ? 30.622 -15.882 -12.665 1.00 38.19 849 PRO A O 1
ATOM 6558 N N . ALA A 1 850 ? 32.004 -17.509 -13.339 1.00 36.62 850 ALA A N 1
ATOM 6559 C CA . ALA A 1 850 ? 33.201 -16.672 -13.466 1.00 36.62 850 ALA A CA 1
ATOM 6560 C C . ALA A 1 850 ? 33.118 -15.663 -14.634 1.00 36.62 850 ALA A C 1
ATOM 6562 O O . ALA A 1 850 ? 34.107 -15.024 -14.978 1.00 36.62 850 ALA A O 1
ATOM 6563 N N . THR A 1 851 ? 31.948 -15.537 -15.265 1.00 44.78 851 THR A N 1
ATOM 6564 C CA . THR A 1 851 ? 31.667 -14.617 -16.367 1.00 44.78 851 THR A CA 1
ATOM 6565 C C . THR A 1 851 ? 30.470 -13.745 -15.976 1.00 44.78 851 THR A C 1
ATOM 6567 O O . THR A 1 851 ? 29.407 -14.302 -15.675 1.00 44.78 851 THR A O 1
ATOM 6570 N N . PRO A 1 852 ? 30.620 -12.404 -15.956 1.00 51.38 852 PRO A N 1
ATOM 6571 C CA . PRO A 1 852 ? 29.514 -11.485 -15.696 1.00 51.38 852 PRO A CA 1
ATOM 6572 C C . PRO A 1 852 ? 28.341 -11.782 -16.634 1.00 51.38 852 PRO A C 1
ATOM 6574 O O . PRO A 1 852 ? 28.564 -12.119 -17.801 1.00 51.38 852 PRO A O 1
ATOM 6577 N N . ASN A 1 853 ? 27.097 -11.670 -16.154 1.00 56.19 853 ASN A N 1
ATOM 6578 C CA . ASN A 1 853 ? 25.955 -11.711 -17.066 1.00 56.19 853 ASN A CA 1
ATOM 6579 C C . ASN A 1 853 ? 26.073 -10.493 -18.011 1.00 56.19 853 ASN A C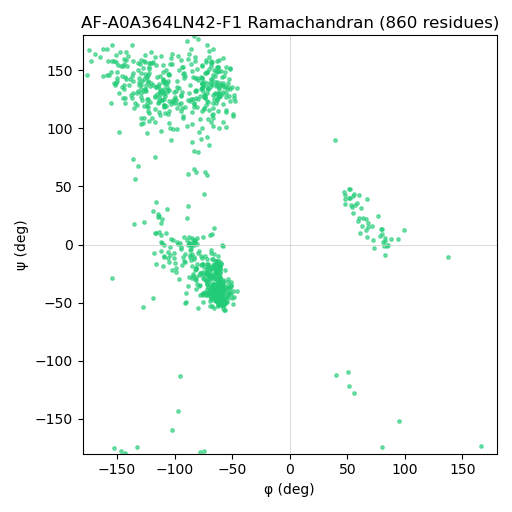 1
ATOM 6581 O O . ASN A 1 853 ? 26.180 -9.365 -17.525 1.00 56.19 853 ASN A O 1
ATOM 6585 N N . PRO A 1 854 ? 26.061 -10.699 -19.342 1.00 55.97 854 PRO A N 1
ATOM 6586 C CA . PRO A 1 854 ? 26.282 -9.636 -20.322 1.00 55.97 854 PRO A CA 1
ATOM 6587 C C . PRO A 1 854 ? 25.219 -8.521 -20.305 1.00 55.97 854 PRO A C 1
ATOM 6589 O O . PRO A 1 854 ? 25.466 -7.459 -20.867 1.00 55.97 854 PRO A O 1
ATOM 6592 N N . PHE A 1 855 ? 24.073 -8.729 -19.645 1.00 53.72 855 PHE A N 1
ATOM 6593 C CA . PHE A 1 855 ? 23.025 -7.719 -19.455 1.00 53.72 855 PHE A CA 1
ATOM 6594 C C . PHE A 1 855 ? 22.844 -7.252 -18.001 1.00 53.72 855 PHE A C 1
ATOM 6596 O O . PHE A 1 855 ? 21.966 -6.429 -17.741 1.00 53.72 855 PHE A O 1
ATOM 6603 N N . SER A 1 856 ? 23.643 -7.735 -17.043 1.00 52.47 856 SER A N 1
ATOM 6604 C CA . SER A 1 856 ? 23.555 -7.281 -15.648 1.00 52.47 856 SER A CA 1
ATOM 6605 C C . SER A 1 856 ? 24.721 -6.368 -15.289 1.00 52.47 856 SER A C 1
ATOM 6607 O O . SER A 1 856 ? 25.877 -6.741 -15.489 1.00 52.47 856 SER A O 1
ATOM 6609 N N . MET A 1 857 ? 24.445 -5.227 -14.657 1.00 42.03 857 MET A N 1
ATOM 6610 C CA . MET A 1 857 ? 25.462 -4.589 -13.822 1.00 42.03 857 MET A CA 1
ATOM 6611 C C . MET A 1 857 ? 25.604 -5.412 -12.543 1.00 42.03 857 MET A C 1
ATOM 6613 O O . MET A 1 857 ? 24.601 -5.669 -11.873 1.00 42.03 857 MET A O 1
ATOM 6617 N N . GLU A 1 858 ? 26.826 -5.824 -12.197 1.00 36.38 858 GLU A N 1
ATOM 6618 C CA . GLU A 1 858 ? 27.086 -6.263 -10.827 1.00 36.38 858 GLU A CA 1
ATOM 6619 C C . GLU A 1 858 ? 26.660 -5.123 -9.884 1.00 36.38 858 GLU A C 1
ATOM 6621 O O . GLU A 1 858 ? 27.062 -3.973 -10.103 1.00 36.38 858 GLU A O 1
ATOM 6626 N N . PRO A 1 859 ? 25.865 -5.395 -8.833 1.00 33.69 859 PRO A N 1
ATOM 6627 C CA . PRO A 1 859 ? 25.839 -4.501 -7.687 1.00 33.69 859 PRO A CA 1
ATOM 6628 C C . PRO A 1 859 ? 27.288 -4.334 -7.235 1.00 33.69 859 PRO A C 1
ATOM 6630 O O . PRO A 1 859 ? 28.022 -5.327 -7.197 1.00 33.69 859 PRO A O 1
ATOM 6633 N N . LYS A 1 860 ? 27.714 -3.104 -6.926 1.00 26.06 860 LYS A N 1
ATOM 6634 C CA . LYS A 1 860 ? 29.054 -2.883 -6.374 1.00 26.06 860 LYS A CA 1
ATOM 6635 C C . LYS A 1 860 ? 29.273 -3.894 -5.237 1.00 26.06 860 LYS A C 1
ATOM 6637 O O . LYS A 1 860 ? 28.455 -3.924 -4.318 1.00 26.06 860 LYS A O 1
ATOM 6642 N N . PRO A 1 861 ? 30.320 -4.733 -5.274 1.00 24.89 861 PRO A N 1
ATOM 6643 C CA . PRO A 1 861 ? 30.721 -5.434 -4.069 1.00 24.89 861 PRO A CA 1
ATOM 6644 C C . PRO A 1 861 ? 31.119 -4.367 -3.042 1.00 24.89 861 PRO A C 1
ATOM 6646 O O . PRO A 1 861 ? 31.897 -3.468 -3.372 1.00 24.89 861 PRO A O 1
ATOM 6649 N N . HIS A 1 862 ? 30.523 -4.434 -1.848 1.00 29.06 862 HIS A N 1
ATOM 6650 C CA . HIS A 1 862 ? 30.956 -3.648 -0.692 1.00 29.06 862 HIS A CA 1
ATOM 6651 C C . HIS A 1 862 ? 32.442 -3.865 -0.395 1.00 29.06 862 HIS A C 1
ATOM 6653 O O . HIS A 1 862 ? 32.897 -5.033 -0.485 1.00 29.06 862 HIS A O 1
#

Secondary structure (DSSP, 8-state):
--EEEEEEE-STT-EEEEEEEE-SSSSEEEEEEEEE-TTSPPPSSEEEEEE-TT--EEEEEPEEPTTS-EEEEEEE-TTBEEEEEEEET--TT---S--SEEEEEEEETTEE-GGGS--TTS-GGGS-EEEEEEE-TTSPBPSP--TTPPPPTT-EEEEEEE-TTGGG-SS--B-EEEEE-HHHHHS--TTS----HHHHHHHHHHTTSB---EEEEEPPPPPEEETTEEEE-THHHHTSS-HHHHHHHHHHHHHHHHTT--B---GGGEEEEEETHHHHHHHHHHHH-TTT--EEEEES--TT----HHHHTT----S---TTT-HHHHS--SSTTTS-HHHHHHHHTEETTTTEEPPP---EEEEEEETT---STTSSPPPHHHHHHHHHHHHT--EEEEB--SSHHHHHHHHHHHHHHHSBSS----S--B-SEETTEEHHHHHHHHHHTT---EEEEEEETTEEEEEEESS-TT--EE-GGGHHHHHHHHHHHHHHHHHTT---TTTTPPPGGGTT--TTSBGGGG-B-TTSPBPPTTT-TTGGGB-GGGHHHHTT-BHHHHHTT-S-B-SS-PSSB-BSS-TTSSB---SHHHHHHHHHHHHHHT--HHHHHIIIIISTTTT--TT-B--SS--TTT--EE-HHHHHHHHHHHHT-TTTGGGGSPPTTT-BGGGB-GGGSTT--BS-----HHHHHHEEE-SSSEEEEETTEEEEEEEEEEETTEEEEEEEEE-TTT--EEEEEEEEESSTTGGGGHHHHS-GGGHHHHHHHHHHHTB-SSHHHHTT--STTB-TTTB-HHHHHHHHHHHHHHHHHHHHHHHGGGS--TTHHHHHHHHHHS---SS--TT-PPPPP-